Protein AF-A0AAD4VQ91-F1 (afdb_monomer)

Mean predicted aligned error: 22.22 Å

Secondary structure (DSSP, 8-state):
----S----HHHHHHTTEEEEGGGTEEEE--TTS--EEEE---------PPPHHHHHHHHHTT-----------------PPPPHHHHHHHHHTGGGS-SS--SSPPPP-S--B--PBPTTPPPPB-PPPP--HHHHHHHHHHHHHHHHTTSEEE---S-BEEEEEEE-TTS-EEEEE-THHHHHHBPPP-PPPPPHHHHHHHHTT-SEEEEEEBTTGGGGSBBPTTTGGGG-EEETTEEEEESB--TT-TTHHHHHHHHHHHHHTTTBTTTEEEETTEEEEEESSHHHHHHHHHHHHHHHHHTT--B-GGG-EEEESEEEETTEEEETTEEEEPTT----TTHHHHTHHHHHTTSTT------HHHHHHHHHHHHHHHS--------TTS--EEEEEE-SSEEEEEEEETTEEEEEEEEEPPTTGGGS-HHHHH-----SS--TTTHHHHHHHTTS--------TTT-HHHHHHHH---------SS-HHHHHHHHHHTT-HHHHHHHHHHHTT--SSEEEETTEEEETTTEEE--S-TTHHHHHHHHTTTSTTT----HHHHHHHHHHHEE-TTHHHHHHHHHHH-HHHHHH----PPP-S-PPPPPPPSSTTSEEEEEEE-SPPPBTTB-EEEEEEETTT--EEEEEE-SS--HHHHHHHHIIIIIHHH---SEEE-SS-GGGSHHHHHHHHHHTT--------------HHHHHHHHHHHHHHHHHS-TTS--HHHHHHHHHHHHHHSPPTTTSS-HHHHHH-

Solvent-accessible surface area (backbone atoms only — not comparable to full-atom values): 45344 Å² total; per-residue (Å²): 139,88,88,65,99,71,88,83,52,70,70,60,29,59,75,59,41,37,48,79,38,76,91,75,37,27,35,38,34,53,54,93,90,57,86,65,47,76,43,73,55,72,92,59,97,65,78,77,79,79,74,50,72,68,56,51,54,53,41,54,75,68,70,51,95,78,86,88,87,78,86,79,74,83,68,78,71,73,79,75,74,79,73,54,71,72,56,54,52,52,54,61,75,48,40,83,32,43,48,97,61,80,70,69,55,71,51,73,90,58,99,61,38,44,69,78,53,59,44,91,88,62,76,79,52,62,47,77,50,62,92,71,55,72,72,55,53,52,52,48,53,52,52,51,48,54,36,44,74,33,53,40,34,47,84,42,86,55,96,36,14,25,22,51,47,73,45,76,44,98,86,69,50,75,41,88,41,52,52,31,67,65,51,43,71,44,36,64,82,68,84,66,87,73,81,57,70,65,65,55,45,67,66,52,36,72,24,35,34,35,28,42,43,30,45,52,62,52,51,56,56,32,31,34,25,93,88,39,31,56,78,52,14,30,23,48,97,90,48,41,34,16,32,51,24,35,65,79,66,53,67,50,51,64,47,45,45,33,52,39,52,50,61,74,40,47,95,38,47,93,74,40,35,50,78,57,69,67,44,38,36,37,46,21,73,45,71,70,60,37,53,54,50,49,52,54,52,51,49,52,28,49,77,68,68,45,44,33,29,63,96,69,36,46,72,74,28,54,58,45,82,53,101,61,25,31,37,37,73,39,38,79,40,65,31,98,88,54,63,73,48,88,61,47,66,67,44,43,40,52,55,57,57,50,72,40,88,96,50,77,86,69,90,43,47,61,32,52,49,24,52,51,49,51,53,48,35,56,73,49,91,73,92,71,47,81,83,58,89,94,52,79,79,44,76,48,71,40,55,44,76,56,30,40,38,36,35,36,26,46,98,95,41,55,47,46,80,48,70,48,73,49,50,86,71,60,40,72,50,51,68,61,80,63,61,65,89,90,91,68,101,70,76,53,88,74,53,60,73,49,44,71,67,52,68,77,53,94,83,80,92,75,93,74,59,70,90,76,40,53,73,46,52,55,72,58,64,78,81,88,88,83,91,75,94,68,75,96,54,70,64,65,53,51,46,39,55,17,37,78,68,18,69,68,43,41,54,50,50,49,33,39,74,70,64,74,42,89,55,42,47,76,55,98,73,39,50,30,32,72,84,76,12,39,51,60,32,84,32,95,58,50,62,57,53,50,49,41,52,49,23,72,30,71,57,36,50,62,58,45,50,70,53,33,49,53,66,44,58,62,51,40,42,52,89,64,49,66,59,52,41,42,54,52,46,72,66,31,65,69,59,66,75,69,63,73,84,81,72,82,80,87,74,88,77,78,80,73,84,78,59,94,46,75,56,40,32,31,36,44,51,71,54,64,88,46,64,66,14,94,79,21,13,23,33,42,40,38,30,24,67,53,39,60,33,56,46,62,39,79,28,38,65,79,61,49,30,59,57,48,22,51,52,44,39,70,73,40,34,71,80,69,46,83,52,81,42,80,38,59,80,81,50,77,49,75,38,72,63,20,57,45,38,37,32,48,76,71,74,45,90,76,84,88,82,90,88,87,81,96,79,76,52,80,62,56,55,56,49,50,57,52,51,54,52,47,45,67,78,70,40,50,97,84,44,47,50,52,58,77,43,33,67,42,47,32,52,23,57,22,65,41,70,36,86,92,73,76,43,25,16,42,51,64,65,74,76

InterPro domains:
  IPR000477 Reverse transcriptase domain [PF00078] (168-327)
  IPR000477 Reverse transcriptase domain [PS50878] (148-327)
  IPR001584 Integrase, catalytic core [PS50994] (610-767)
  IPR012337 Ribonuclease H-like superfamily [SSF53098] (607-763)
  IPR036397 Ribonuclease H superfamily [G3DSA:3.30.420.10] (607-767)
  IPR041577 Reverse transcriptase/retrotransposon-derived protein, RNase H-like domain [PF17919] (363-440)
  IPR041588 Integrase zinc-binding domain [PF17921] (541-596)
  IPR043128 Reverse transcriptase/Diguanylate cyclase domain [G3DSA:3.30.70.270] (192-327)
  IPR043128 Reverse transcriptase/Diguanylate cyclase domain [G3DSA:3.30.70.270] (337-403)
  IPR043502 DNA/RNA polymerase superfamily [SSF56672] (90-464)

pLDDT: mean 71.03, std 18.56, range [27.31, 96.62]

Sequence (767 aa):
MDDYDVVLGMEFMDKVKAFPIPFYKTMCIAQGGTMSCMVPVVRQQSKTKLLSAMQFSKSWKKGEPTFLATMKMDVVEKEVQPIPKAVEAILKEFADVMPKELPKTLPPRREVDHAIELEPGAKTPAKAPYRMVPPELEELRKQLKQLLDAGYIQPSKAPYGAPVLFQKKREGTLRLCIDYRALNKVTIKNKYPIPLIADLFDQLGGAKYFTKLDLRSGYYQVRIAPGDESKTACVTRYGSYEFLVMPFGLTNAPATFCILMNKVFHPFLDKFVVVYIDDIMVYSNSLEEHLEHLQKVFQVLRENQLYVKREKCSFVQEEVEFLGHKIRGGQVLMEEGKVFIKGYSAIAAPLTDLLKKNKTWEWTPRCQHAFNELKRAIMEEPVLRLPDLSKPFEVHTDASDFAIAGVLMQDGHPLAFESRKLNDTERRYTVQEKEMTASQQKLSPKQARWQDFLAEFDYKLEYKQGKTNVVVDALSRKAVLAAVTQPQSSFMQRIREGLLHDPQAKSLLELVKDGKTRRFWLDNGILYATGKRIYVPRWDNLRRELLKECHDSKWAGHPGTHRTLALMSEAYYWPQMREDVDSFVRTCLVCQQDKTLQKQPGGLLEPLLVPTRPWESLSMDFIVSLPKSEGCGSILVVVNRFTKYATFIPAPAYCNAEEAARLFLKHVVKYWGIPKSIISDRDTRFTGKLWTELFRLLGSQLNFSTSFHPQTDGQTERVNALLELYLRHYVSANQRDWAKLLDVAQFSYNLQQSESIGSSPFELATG

Radius of gyration: 36.61 Å; Cα contacts (8 Å, |Δi|>4): 1035; chains: 1; bounding box: 82×95×73 Å

Structure (mmCIF, N/CA/C/O backbone):
data_AF-A0AAD4VQ91-F1
#
_entry.id   AF-A0AAD4VQ91-F1
#
loop_
_atom_site.group_PDB
_atom_site.id
_atom_site.type_symbol
_atom_site.label_atom_id
_atom_site.label_alt_id
_atom_site.label_comp_id
_atom_site.label_asym_id
_atom_site.label_entity_id
_atom_site.label_seq_id
_atom_site.pdbx_PDB_ins_code
_atom_site.Cartn_x
_atom_site.Cartn_y
_atom_site.Cartn_z
_atom_site.occupancy
_atom_site.B_iso_or_equiv
_atom_site.auth_seq_id
_atom_site.auth_comp_id
_atom_site.auth_asym_id
_atom_site.auth_atom_id
_atom_site.pdbx_PDB_model_num
ATOM 1 N N . MET A 1 1 ? 8.503 -9.001 -0.208 1.00 32.06 1 MET A N 1
ATOM 2 C CA . MET A 1 1 ? 9.574 -8.779 0.787 1.00 32.06 1 MET A CA 1
ATOM 3 C C . MET A 1 1 ? 10.012 -10.162 1.261 1.00 32.06 1 MET A C 1
ATOM 5 O O . MET A 1 1 ? 9.922 -10.456 2.442 1.00 32.06 1 MET A O 1
ATOM 9 N N . ASP A 1 2 ? 10.416 -11.039 0.336 1.00 32.09 2 ASP A N 1
ATOM 10 C CA . ASP A 1 2 ? 10.299 -12.495 0.557 1.00 32.09 2 ASP A CA 1
ATOM 11 C C . ASP A 1 2 ? 11.663 -13.213 0.560 1.00 32.09 2 ASP A C 1
ATOM 13 O O . ASP A 1 2 ? 11.711 -14.433 0.471 1.00 32.09 2 ASP A O 1
ATOM 17 N N . ASP A 1 3 ? 12.767 -12.468 0.683 1.00 39.53 3 ASP A N 1
ATOM 18 C CA . ASP A 1 3 ? 14.137 -12.992 0.527 1.00 39.53 3 ASP A CA 1
ATOM 19 C C . ASP A 1 3 ? 14.948 -13.026 1.838 1.00 39.53 3 ASP A C 1
ATOM 21 O O . ASP A 1 3 ? 16.177 -13.107 1.806 1.00 39.53 3 ASP A O 1
ATOM 25 N N . TYR A 1 4 ? 14.301 -12.938 3.002 1.00 45.25 4 TYR A N 1
ATOM 26 C CA . TYR A 1 4 ? 15.003 -12.906 4.289 1.00 45.25 4 TYR A CA 1
ATOM 27 C C . TYR A 1 4 ? 14.471 -13.987 5.230 1.00 45.25 4 TYR A C 1
ATOM 29 O O . TYR A 1 4 ? 13.297 -13.965 5.591 1.00 45.25 4 TYR A O 1
ATOM 37 N N . ASP A 1 5 ? 15.347 -14.907 5.648 1.00 43.59 5 ASP A N 1
ATOM 38 C CA . ASP A 1 5 ? 15.019 -15.954 6.626 1.00 43.59 5 ASP A CA 1
ATOM 39 C C . ASP A 1 5 ? 14.817 -15.374 8.041 1.00 43.59 5 ASP A C 1
ATOM 41 O O . ASP A 1 5 ? 13.993 -15.868 8.806 1.00 43.59 5 ASP A O 1
ATOM 45 N N . VAL A 1 6 ? 15.543 -14.299 8.383 1.00 46.12 6 VAL A N 1
ATOM 46 C CA . VAL A 1 6 ? 15.431 -13.537 9.640 1.00 46.12 6 VAL A CA 1
ATOM 47 C C . VAL A 1 6 ? 15.795 -12.072 9.372 1.00 46.12 6 VAL A C 1
ATOM 49 O O . VAL A 1 6 ? 16.750 -11.791 8.645 1.00 46.12 6 VAL A O 1
ATOM 52 N N . VAL A 1 7 ? 15.068 -11.131 9.982 1.00 52.91 7 VAL A N 1
ATOM 53 C CA . VAL A 1 7 ? 15.417 -9.700 9.995 1.00 52.91 7 VAL A CA 1
ATOM 54 C C . VAL A 1 7 ? 15.964 -9.352 11.376 1.00 52.91 7 VAL A C 1
ATOM 56 O O . VAL A 1 7 ? 15.241 -9.420 12.366 1.00 52.91 7 VAL A O 1
ATOM 59 N N . LEU A 1 8 ? 17.247 -8.999 11.449 1.00 52.88 8 LEU A N 1
ATOM 60 C CA . LEU A 1 8 ? 17.884 -8.558 12.690 1.00 52.88 8 LEU A CA 1
ATOM 61 C C . LEU A 1 8 ? 17.710 -7.041 12.829 1.00 52.88 8 LEU A C 1
ATOM 63 O O . LEU A 1 8 ? 18.128 -6.288 11.950 1.00 52.88 8 LEU A O 1
ATOM 67 N N . GLY A 1 9 ? 17.065 -6.606 13.911 1.00 52.47 9 GLY A N 1
ATOM 68 C CA . GLY A 1 9 ? 16.872 -5.189 14.223 1.00 52.47 9 GLY A CA 1
ATOM 69 C C . GLY A 1 9 ? 18.158 -4.499 14.689 1.00 52.47 9 GLY A C 1
ATOM 70 O O . GLY A 1 9 ? 19.117 -5.156 15.100 1.00 52.47 9 GLY A O 1
ATOM 71 N N . MET A 1 10 ? 18.159 -3.164 14.657 1.00 55.38 10 MET A N 1
ATOM 72 C CA . MET A 1 10 ? 19.306 -2.338 15.069 1.00 55.38 10 MET A CA 1
ATOM 73 C C . MET A 1 10 ? 19.719 -2.589 16.526 1.00 55.38 10 MET A C 1
ATOM 75 O O . MET A 1 10 ? 20.907 -2.672 16.811 1.00 55.38 10 MET A O 1
ATOM 79 N N . GLU A 1 11 ? 18.764 -2.838 17.426 1.00 61.19 11 GLU A N 1
ATOM 80 C CA . GLU A 1 11 ? 19.049 -3.150 18.836 1.00 61.19 11 GLU A CA 1
ATOM 81 C C . GLU A 1 11 ? 19.881 -4.427 19.016 1.00 61.19 11 GLU A C 1
ATOM 83 O O . GLU A 1 11 ? 20.768 -4.493 19.869 1.00 61.19 11 GLU A O 1
ATOM 88 N N . PHE A 1 12 ? 19.631 -5.452 18.192 1.00 62.31 12 PHE A N 1
ATOM 89 C CA . PHE A 1 12 ? 20.435 -6.671 18.212 1.00 62.31 12 PHE A CA 1
ATOM 90 C C . PHE A 1 12 ? 21.860 -6.382 17.737 1.00 62.31 12 PHE A C 1
ATOM 92 O O . PHE A 1 12 ? 22.814 -6.846 18.360 1.00 62.31 12 PHE A O 1
ATOM 99 N N . MET A 1 13 ? 22.001 -5.598 16.662 1.00 62.12 13 MET A N 1
ATOM 100 C CA . MET A 1 13 ? 23.295 -5.194 16.106 1.00 62.12 13 MET A CA 1
ATOM 101 C C . MET A 1 13 ? 24.118 -4.389 17.118 1.00 62.12 13 MET A C 1
ATOM 103 O O . MET A 1 13 ? 25.291 -4.701 17.324 1.00 62.12 13 MET A O 1
ATOM 107 N N . ASP A 1 14 ? 23.491 -3.457 17.834 1.00 62.69 14 ASP A N 1
ATOM 108 C CA . ASP A 1 14 ? 24.136 -2.675 18.892 1.00 62.69 14 ASP A CA 1
ATOM 109 C C . ASP A 1 14 ? 24.580 -3.559 20.065 1.00 62.69 14 ASP A C 1
ATOM 111 O O . ASP A 1 14 ? 25.714 -3.447 20.541 1.00 62.69 14 ASP A O 1
ATOM 115 N N . LYS A 1 15 ? 23.737 -4.515 20.483 1.00 66.12 15 LYS A N 1
ATOM 116 C CA . LYS A 1 15 ? 24.051 -5.457 21.570 1.00 66.12 15 LYS A CA 1
ATOM 117 C C . LYS A 1 15 ? 25.281 -6.317 21.274 1.00 66.12 15 LYS A C 1
ATOM 119 O O . LYS A 1 15 ? 26.062 -6.596 22.184 1.00 66.12 15 LYS A O 1
ATOM 124 N N . VAL A 1 16 ? 25.471 -6.732 20.020 1.00 62.47 16 VAL A N 1
ATOM 125 C CA . VAL A 1 16 ? 26.643 -7.524 19.599 1.00 62.47 16 VAL A CA 1
ATOM 126 C C . VAL A 1 16 ? 27.774 -6.672 19.012 1.00 62.47 16 VAL A C 1
ATOM 128 O O . VAL A 1 16 ? 28.765 -7.227 18.539 1.00 62.47 16 VAL A O 1
ATOM 131 N N . LYS A 1 17 ? 27.645 -5.336 19.044 1.00 68.50 17 LYS A N 1
ATOM 132 C CA . LYS A 1 17 ? 28.581 -4.378 18.433 1.00 68.50 17 LYS A CA 1
ATOM 133 C C . LYS A 1 17 ? 28.894 -4.712 16.970 1.00 68.50 17 LYS A C 1
ATOM 135 O O . LYS A 1 17 ? 30.042 -4.627 16.527 1.00 68.50 17 LYS A O 1
ATOM 140 N N . ALA A 1 18 ? 27.872 -5.130 16.230 1.00 68.06 18 ALA A N 1
ATOM 141 C CA . ALA A 1 18 ? 27.961 -5.397 14.807 1.00 68.06 18 ALA A CA 1
ATOM 142 C C . ALA A 1 18 ? 27.434 -4.209 14.010 1.00 68.06 18 ALA A C 1
ATOM 144 O O . ALA A 1 18 ? 26.394 -3.654 14.339 1.00 68.06 18 ALA A O 1
ATOM 145 N N . PHE A 1 19 ? 28.114 -3.845 12.929 1.00 61.06 19 PHE A N 1
ATOM 146 C CA . PHE A 1 19 ? 27.621 -2.832 12.006 1.00 61.06 19 PHE A CA 1
ATOM 147 C C . PHE A 1 19 ? 27.826 -3.276 10.555 1.00 61.06 19 PHE A C 1
ATOM 149 O O . PHE A 1 19 ? 28.883 -3.817 10.195 1.00 61.06 19 PHE A O 1
ATOM 156 N N . PRO A 1 20 ? 26.812 -3.088 9.693 1.00 57.34 20 PRO A N 1
ATOM 157 C CA . PRO A 1 20 ? 26.948 -3.383 8.281 1.00 57.34 20 PRO A CA 1
ATOM 158 C C . PRO A 1 20 ? 27.905 -2.376 7.642 1.00 57.34 20 PRO A C 1
ATOM 160 O O . PRO A 1 20 ? 27.867 -1.183 7.932 1.00 57.34 20 PRO A O 1
ATOM 163 N N . ILE A 1 21 ? 28.737 -2.857 6.723 1.00 59.38 21 ILE A N 1
ATOM 164 C CA . ILE A 1 21 ? 29.587 -2.044 5.854 1.00 59.38 21 ILE A CA 1
ATOM 165 C C . ILE A 1 21 ? 29.063 -2.261 4.425 1.00 59.38 21 ILE A C 1
ATOM 167 O O . ILE A 1 21 ? 29.545 -3.146 3.706 1.00 59.38 21 ILE A O 1
ATOM 171 N N . PRO A 1 22 ? 28.029 -1.503 4.002 1.00 44.38 22 PRO A N 1
ATOM 172 C CA . PRO A 1 22 ? 27.244 -1.817 2.806 1.00 44.38 22 PRO A CA 1
ATOM 173 C C . PRO A 1 22 ? 28.076 -1.792 1.523 1.00 44.38 22 PRO A C 1
ATOM 175 O O . PRO A 1 22 ? 27.837 -2.579 0.610 1.00 44.38 22 PRO A O 1
ATOM 178 N N . PHE A 1 23 ? 29.086 -0.921 1.483 1.00 42.53 23 PHE A N 1
ATOM 179 C CA . PHE A 1 23 ? 29.970 -0.729 0.337 1.00 42.53 23 PHE A CA 1
ATOM 180 C C . PHE A 1 23 ? 30.851 -1.954 0.043 1.00 42.53 23 PHE A C 1
ATOM 182 O O . PHE A 1 23 ? 31.070 -2.291 -1.115 1.00 42.53 23 PHE A O 1
ATOM 189 N N . TYR A 1 24 ? 31.291 -2.668 1.083 1.00 39.31 24 TYR A N 1
ATOM 190 C CA . TYR A 1 24 ? 32.139 -3.860 0.955 1.00 39.31 24 TYR A CA 1
ATOM 191 C C . TYR A 1 24 ? 31.348 -5.171 0.963 1.00 39.31 24 TYR A C 1
ATOM 193 O O . TYR A 1 24 ? 31.942 -6.241 0.857 1.00 39.31 24 TYR A O 1
ATOM 201 N N . LYS A 1 25 ? 30.011 -5.104 1.077 1.00 52.00 25 LYS A N 1
ATOM 202 C CA . LYS A 1 25 ? 29.154 -6.269 1.340 1.00 52.00 25 LYS A CA 1
ATOM 203 C C . LYS A 1 25 ? 29.729 -7.103 2.487 1.00 52.00 25 LYS A C 1
ATOM 205 O O . LYS A 1 25 ? 29.903 -8.304 2.344 1.00 52.00 25 LYS A O 1
ATOM 210 N N . THR A 1 26 ? 30.062 -6.477 3.608 1.00 52.69 26 THR A N 1
ATOM 211 C CA . THR A 1 26 ? 30.600 -7.149 4.801 1.00 52.69 26 THR A CA 1
ATOM 212 C C . THR A 1 26 ? 29.898 -6.620 6.044 1.00 52.69 26 THR A C 1
ATOM 214 O O . THR A 1 26 ? 29.490 -5.463 6.078 1.00 52.69 26 THR A O 1
ATOM 217 N N . MET A 1 27 ? 29.761 -7.446 7.071 1.00 62.75 27 MET A N 1
ATOM 218 C CA . MET A 1 27 ? 29.325 -7.058 8.406 1.00 62.75 27 MET A CA 1
ATOM 219 C C . MET A 1 27 ? 30.535 -7.145 9.332 1.00 62.75 27 MET A C 1
ATOM 221 O O . MET A 1 27 ? 31.203 -8.176 9.375 1.00 62.75 27 MET A O 1
ATOM 225 N N . CYS A 1 28 ? 30.839 -6.058 10.033 1.00 57.12 28 CYS A N 1
ATOM 226 C CA . CYS A 1 28 ? 31.921 -6.021 11.009 1.00 57.12 28 CYS A CA 1
ATOM 227 C C . CYS A 1 28 ? 31.338 -6.279 12.392 1.00 57.12 28 CYS A C 1
ATOM 229 O O . CYS A 1 28 ? 30.372 -5.616 12.758 1.00 57.12 28 CYS A O 1
ATOM 231 N N . ILE A 1 29 ? 31.909 -7.218 13.145 1.00 74.06 29 ILE A N 1
ATOM 232 C CA . ILE A 1 29 ? 31.550 -7.487 14.540 1.00 74.06 29 ILE A CA 1
ATOM 233 C C . ILE A 1 29 ? 32.739 -7.077 15.410 1.00 74.06 29 ILE A C 1
ATOM 235 O O . ILE A 1 29 ? 33.813 -7.686 15.346 1.00 74.06 29 ILE A O 1
ATOM 239 N N . ALA A 1 30 ? 32.561 -6.022 16.202 1.00 56.66 30 ALA A N 1
ATOM 240 C CA . ALA A 1 30 ? 33.604 -5.457 17.044 1.00 56.66 30 ALA A CA 1
ATOM 241 C C . ALA A 1 30 ? 33.563 -6.077 18.449 1.00 56.66 30 ALA A C 1
ATOM 243 O O . ALA A 1 30 ? 32.814 -5.638 19.322 1.00 56.66 30 ALA A O 1
ATOM 244 N N . GLN A 1 31 ? 34.393 -7.091 18.694 1.00 58.09 31 GLN A N 1
ATOM 245 C CA . GLN A 1 31 ? 34.570 -7.646 20.036 1.00 58.09 31 GLN A CA 1
ATOM 246 C C . GLN A 1 31 ? 35.597 -6.807 20.811 1.00 58.09 31 GLN A C 1
ATOM 248 O O . GLN A 1 31 ? 36.668 -6.483 20.304 1.00 58.09 31 GLN A O 1
ATOM 253 N N . GLY A 1 32 ? 35.258 -6.397 22.035 1.00 48.72 32 GLY A N 1
ATOM 254 C CA . GLY A 1 32 ? 36.119 -5.525 22.836 1.00 48.72 32 GLY A CA 1
ATOM 255 C C . GLY A 1 32 ? 37.466 -6.180 23.150 1.00 48.72 32 GLY A C 1
ATOM 256 O O . GLY A 1 32 ? 37.518 -7.097 23.961 1.00 48.72 32 GLY A O 1
ATOM 257 N N . GLY A 1 33 ? 38.541 -5.683 22.531 1.00 51.38 33 GLY A N 1
ATOM 258 C CA . GLY A 1 33 ? 39.930 -5.960 22.919 1.00 51.38 33 GLY A CA 1
ATOM 259 C C . GLY A 1 33 ? 40.740 -6.923 22.036 1.00 51.38 33 GLY A C 1
ATOM 260 O O . GLY A 1 33 ? 41.935 -7.048 22.271 1.00 51.38 33 GLY A O 1
ATOM 261 N N . THR A 1 34 ? 40.165 -7.567 21.012 1.00 51.47 34 THR A N 1
ATOM 262 C CA . THR A 1 34 ? 40.910 -8.382 20.016 1.00 51.47 34 THR A CA 1
ATOM 263 C C . THR A 1 34 ? 40.322 -8.233 18.602 1.00 51.47 34 THR A C 1
ATOM 265 O O . THR A 1 34 ? 39.282 -7.597 18.444 1.00 51.47 34 THR A O 1
ATOM 268 N N . MET A 1 35 ? 41.033 -8.735 17.573 1.00 40.56 35 MET A N 1
ATOM 269 C CA . MET A 1 35 ? 40.756 -8.524 16.136 1.00 40.56 35 MET A CA 1
ATOM 270 C C . MET A 1 35 ? 39.262 -8.570 15.783 1.00 40.56 35 MET A C 1
ATOM 272 O O . MET A 1 35 ? 38.570 -9.552 16.048 1.00 40.56 35 MET A O 1
ATOM 276 N N . SER A 1 36 ? 38.795 -7.514 15.118 1.00 54.09 36 SER A N 1
ATOM 277 C CA . SER A 1 36 ? 37.447 -7.407 14.570 1.00 54.09 36 SER A CA 1
ATOM 278 C C . SER A 1 36 ? 37.182 -8.503 13.534 1.00 54.09 36 SER A C 1
ATOM 280 O O . SER A 1 36 ? 37.972 -8.726 12.614 1.00 54.09 36 SER A O 1
ATOM 282 N N . CYS A 1 37 ? 36.046 -9.188 13.676 1.00 55.44 37 CYS A N 1
ATOM 283 C CA . CYS A 1 37 ? 35.621 -10.221 12.738 1.00 55.44 37 CYS A CA 1
ATOM 284 C C . CYS A 1 37 ? 34.854 -9.571 11.583 1.00 55.44 37 CYS A C 1
ATOM 286 O O . CYS A 1 37 ? 33.825 -8.924 11.790 1.00 55.44 37 CYS A O 1
ATOM 288 N N . MET A 1 38 ? 35.364 -9.742 10.364 1.00 52.16 38 MET A N 1
ATOM 289 C CA . MET A 1 38 ? 34.739 -9.254 9.137 1.00 52.16 38 MET A CA 1
ATOM 290 C C . MET A 1 38 ? 34.036 -10.414 8.439 1.00 52.16 38 MET A C 1
ATOM 292 O O . MET A 1 38 ? 34.682 -11.316 7.909 1.00 52.16 38 MET A O 1
ATOM 296 N N . VAL A 1 39 ? 32.706 -10.386 8.426 1.00 55.47 39 VAL A N 1
ATOM 297 C CA . VAL A 1 39 ? 31.881 -11.424 7.806 1.00 55.47 39 VAL A CA 1
ATOM 298 C C . VAL A 1 39 ? 31.416 -10.938 6.432 1.00 55.47 39 VAL A C 1
ATOM 300 O O . VAL A 1 39 ? 30.666 -9.964 6.363 1.00 55.47 39 VAL A O 1
ATOM 303 N N . PRO A 1 40 ? 31.821 -11.566 5.317 1.00 50.41 40 PRO A N 1
ATOM 304 C CA . PRO A 1 40 ? 31.294 -11.220 4.003 1.00 50.41 40 PRO A CA 1
ATOM 305 C C . PRO A 1 40 ? 29.791 -11.518 3.917 1.00 50.41 40 PRO A C 1
ATOM 307 O O . PRO A 1 40 ? 29.329 -12.634 4.137 1.00 50.41 40 PRO A O 1
ATOM 310 N N . VAL A 1 41 ? 29.021 -10.496 3.562 1.00 56.00 41 VAL A N 1
ATOM 311 C CA . VAL A 1 41 ? 27.601 -10.546 3.213 1.00 56.00 41 VAL A CA 1
ATOM 312 C C . VAL A 1 41 ? 27.498 -11.076 1.786 1.00 56.00 41 VAL A C 1
ATOM 314 O O . VAL A 1 41 ? 27.486 -10.342 0.794 1.00 56.00 41 VAL A O 1
ATOM 317 N N . VAL A 1 42 ? 27.455 -12.398 1.672 1.00 52.12 42 VAL A N 1
ATOM 318 C CA . VAL A 1 42 ? 27.312 -13.074 0.385 1.00 52.12 42 VAL A CA 1
ATOM 319 C C . VAL A 1 42 ? 25.865 -12.929 -0.096 1.00 52.12 42 VAL A C 1
ATOM 321 O O . VAL A 1 42 ? 24.965 -13.597 0.398 1.00 52.12 42 VAL A O 1
ATOM 324 N N . ARG A 1 43 ? 25.623 -12.097 -1.118 1.00 44.69 43 ARG A N 1
ATOM 325 C CA . ARG A 1 43 ? 24.417 -12.225 -1.958 1.00 44.69 43 ARG A CA 1
ATOM 326 C C . ARG A 1 43 ? 24.632 -13.368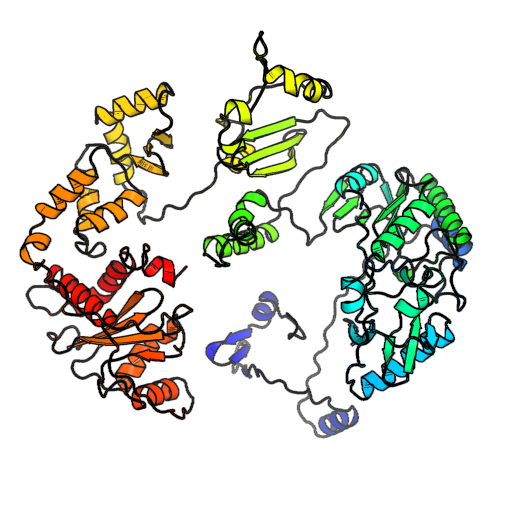 -2.951 1.00 44.69 43 ARG A C 1
ATOM 328 O O . ARG A 1 43 ? 24.889 -13.130 -4.126 1.00 44.69 43 ARG A O 1
ATOM 335 N N . GLN A 1 44 ? 24.580 -14.606 -2.477 1.00 40.91 44 GLN A N 1
ATOM 336 C CA . GLN A 1 44 ? 24.412 -15.768 -3.346 1.00 40.91 44 GLN A CA 1
ATOM 337 C C . GLN A 1 44 ? 23.000 -16.300 -3.150 1.00 40.91 44 GLN A C 1
ATOM 339 O O . GLN A 1 44 ? 22.553 -16.472 -2.020 1.00 40.91 44 GLN A O 1
ATOM 344 N N . GLN A 1 45 ? 22.358 -16.699 -4.249 1.00 42.06 45 GLN A N 1
ATOM 345 C CA . GLN A 1 45 ? 21.435 -17.833 -4.221 1.00 42.06 45 GLN A CA 1
ATOM 346 C C . GLN A 1 45 ? 22.249 -19.100 -3.912 1.00 42.06 45 GLN A C 1
ATOM 348 O O . GLN A 1 45 ? 22.481 -19.954 -4.765 1.00 42.06 45 GLN A O 1
ATOM 353 N N . SER A 1 46 ? 22.779 -19.192 -2.699 1.00 37.38 46 SER A N 1
ATOM 354 C CA . SER A 1 46 ? 23.410 -20.403 -2.214 1.00 37.38 46 SER A CA 1
ATOM 355 C C . SER A 1 46 ? 22.266 -21.319 -1.808 1.00 37.38 46 SER A C 1
ATOM 357 O O . SER A 1 46 ? 21.578 -21.052 -0.826 1.00 37.38 46 SER A O 1
ATOM 359 N N . LYS A 1 47 ? 22.057 -22.411 -2.552 1.00 42.94 47 LYS A N 1
ATOM 360 C CA . LYS A 1 47 ? 21.394 -23.588 -1.985 1.00 42.94 47 LYS A CA 1
ATOM 361 C C . LYS A 1 47 ? 22.191 -23.955 -0.738 1.00 42.94 47 LYS A C 1
ATOM 363 O O . LYS A 1 47 ? 23.302 -24.469 -0.862 1.00 42.94 47 LYS A O 1
ATOM 368 N N . THR A 1 48 ? 21.654 -23.650 0.436 1.00 43.66 48 THR A N 1
ATOM 369 C CA . THR A 1 48 ? 22.198 -24.077 1.722 1.00 43.66 48 THR A CA 1
ATOM 370 C C . THR A 1 48 ? 22.498 -25.570 1.625 1.00 43.66 48 THR A C 1
ATOM 372 O O . THR A 1 48 ? 21.600 -26.389 1.420 1.00 43.66 48 THR A O 1
ATOM 375 N N . LYS A 1 49 ? 23.780 -25.945 1.692 1.00 47.03 49 LYS A N 1
ATOM 376 C CA . LYS A 1 49 ? 24.160 -27.352 1.810 1.00 47.03 49 LYS A CA 1
ATOM 377 C C . LYS A 1 49 ? 23.802 -27.782 3.226 1.00 47.03 49 LYS A C 1
ATOM 379 O O . LYS A 1 49 ? 24.543 -27.507 4.162 1.00 47.03 49 LYS A O 1
ATOM 384 N N . LEU A 1 50 ? 22.647 -28.425 3.370 1.00 50.75 50 LEU A N 1
ATOM 385 C CA . LEU A 1 50 ? 22.289 -29.148 4.584 1.00 50.75 50 LEU A CA 1
ATOM 386 C C . LEU A 1 50 ? 23.384 -30.185 4.865 1.00 50.75 50 LEU A C 1
ATOM 388 O O . LEU A 1 50 ? 23.626 -31.078 4.051 1.00 50.75 50 LEU A O 1
ATOM 392 N N . LEU A 1 51 ? 24.063 -30.043 6.000 1.00 52.50 51 LEU A N 1
ATOM 393 C CA . LEU A 1 51 ? 24.941 -31.080 6.527 1.00 52.50 51 LEU A CA 1
ATOM 394 C C . LEU A 1 51 ? 24.059 -32.206 7.066 1.00 52.50 51 LEU A C 1
ATOM 396 O O . LEU A 1 51 ? 23.203 -31.981 7.919 1.00 52.50 51 LEU A O 1
ATOM 400 N N . SER A 1 52 ? 24.260 -33.426 6.576 1.00 61.38 52 SER A N 1
ATOM 401 C CA . SER A 1 52 ? 23.636 -34.597 7.196 1.00 61.38 52 SER A CA 1
ATOM 402 C C . SER A 1 52 ? 24.193 -34.807 8.609 1.00 61.38 52 SER A C 1
ATOM 404 O O . SER A 1 52 ? 25.356 -34.495 8.884 1.00 61.38 52 SER A O 1
ATOM 406 N N . ALA A 1 53 ? 23.399 -35.411 9.496 1.00 58.81 53 ALA A N 1
ATOM 407 C CA . ALA A 1 53 ? 23.831 -35.743 10.857 1.00 58.81 53 ALA A CA 1
ATOM 408 C C . ALA A 1 53 ? 25.134 -36.575 10.883 1.00 58.81 53 ALA A C 1
ATOM 410 O O . ALA A 1 53 ? 25.972 -36.404 11.768 1.00 58.81 53 ALA A O 1
ATOM 411 N N . MET A 1 54 ? 25.358 -37.422 9.869 1.00 63.03 54 MET A N 1
ATOM 412 C CA . MET A 1 54 ? 26.604 -38.182 9.713 1.00 63.03 54 MET A CA 1
ATOM 413 C C . MET A 1 54 ? 27.811 -37.295 9.391 1.00 63.03 54 MET A C 1
ATOM 415 O O . MET A 1 54 ? 28.894 -37.527 9.925 1.00 63.03 54 MET A O 1
ATOM 419 N N . GLN A 1 55 ? 27.647 -36.287 8.532 1.00 65.75 55 GLN A N 1
ATOM 420 C CA . GLN A 1 55 ? 28.725 -35.352 8.193 1.00 65.75 55 GLN A CA 1
ATOM 421 C C . GLN A 1 55 ? 29.090 -34.481 9.396 1.00 65.75 55 GLN A C 1
ATOM 423 O O . GLN A 1 55 ? 30.271 -34.345 9.699 1.00 65.75 55 GLN A O 1
ATOM 428 N N . PHE A 1 56 ? 28.088 -34.001 10.139 1.00 70.88 56 PHE A N 1
ATOM 429 C CA . PHE A 1 56 ? 28.295 -33.278 11.394 1.00 70.88 56 PHE A CA 1
ATOM 430 C C . PHE A 1 56 ? 29.046 -34.128 12.430 1.00 70.88 56 PHE A C 1
ATOM 432 O O . PHE A 1 56 ? 30.066 -33.701 12.965 1.00 70.88 56 PHE A O 1
ATOM 439 N N . SER A 1 57 ? 28.609 -35.373 12.653 1.00 71.38 57 SER A N 1
ATOM 440 C CA . SER A 1 57 ? 29.270 -36.294 13.588 1.00 71.38 57 SER A CA 1
ATOM 441 C C . SER A 1 57 ? 30.730 -36.574 13.204 1.00 71.38 57 SER A C 1
ATOM 443 O O . SER A 1 57 ? 31.599 -36.681 14.071 1.00 71.38 57 SER A O 1
ATOM 445 N N . LYS A 1 58 ? 31.027 -36.662 11.901 1.00 72.56 58 LYS A N 1
ATOM 446 C CA . LYS A 1 58 ? 32.380 -36.913 11.391 1.00 72.56 58 LYS A CA 1
ATOM 447 C C . LYS A 1 58 ? 33.301 -35.697 11.545 1.00 72.56 58 LYS A C 1
ATOM 449 O O . LYS A 1 58 ? 34.460 -35.889 11.900 1.00 72.56 58 LYS A O 1
ATOM 454 N N . SER A 1 59 ? 32.795 -34.485 11.315 1.00 65.50 59 SER A N 1
ATOM 455 C CA . SER A 1 59 ? 33.524 -33.226 11.541 1.00 65.50 59 SER A CA 1
ATOM 456 C C . SER A 1 59 ? 33.781 -32.969 13.027 1.00 65.50 59 SER A C 1
ATOM 458 O O . SER A 1 59 ? 34.905 -32.651 13.409 1.00 65.50 59 SER A O 1
ATOM 460 N N . TRP A 1 60 ? 32.791 -33.246 13.883 1.00 70.50 60 TRP A N 1
ATOM 461 C CA . TRP A 1 60 ? 32.943 -33.181 15.339 1.00 70.50 60 TRP A CA 1
ATOM 462 C C . TRP A 1 60 ? 34.046 -34.122 15.845 1.00 70.50 60 TRP A C 1
ATOM 464 O O . TRP A 1 60 ? 34.934 -33.713 16.587 1.00 70.50 60 TRP A O 1
ATOM 474 N N . LYS A 1 61 ? 34.055 -35.380 15.379 1.00 75.50 61 LYS A N 1
ATOM 475 C CA . LYS A 1 61 ? 35.093 -36.366 15.739 1.00 75.50 61 LYS A CA 1
ATOM 476 C C . LYS A 1 61 ? 36.498 -35.999 15.250 1.00 75.50 61 LYS A C 1
ATOM 478 O O . LYS A 1 61 ? 37.467 -36.534 15.777 1.00 75.50 61 LYS A O 1
ATOM 483 N N . LYS A 1 62 ? 36.619 -35.127 14.248 1.00 75.12 62 LYS A N 1
ATOM 484 C CA . LYS A 1 62 ? 37.900 -34.651 13.707 1.00 75.12 62 LYS A CA 1
ATOM 485 C C . LYS A 1 62 ? 38.440 -33.402 14.409 1.00 75.12 62 LYS A C 1
ATOM 487 O O . LYS A 1 62 ? 39.515 -32.942 14.040 1.00 75.12 62 LYS A O 1
ATOM 492 N N . GLY A 1 63 ? 37.727 -32.868 15.404 1.00 64.88 63 GLY A N 1
ATOM 493 C CA . GLY A 1 63 ? 38.146 -31.667 16.130 1.00 64.88 63 GLY A CA 1
ATOM 494 C C . GLY A 1 63 ? 37.977 -30.373 15.330 1.00 64.88 63 GLY A C 1
ATOM 495 O O . GLY A 1 63 ? 38.632 -29.380 15.633 1.00 64.88 63 GLY A O 1
ATOM 496 N N . GLU A 1 64 ? 37.124 -30.369 14.301 1.00 75.56 64 GLU A N 1
ATOM 497 C CA . GLU A 1 64 ? 36.827 -29.152 13.543 1.00 75.56 64 GLU A CA 1
ATOM 498 C C . GLU A 1 64 ? 35.995 -28.181 14.411 1.00 75.56 64 GLU A C 1
ATOM 500 O O . GLU A 1 64 ? 35.015 -28.607 15.040 1.00 75.56 64 GLU A O 1
ATOM 505 N N . PRO A 1 65 ? 36.346 -26.880 14.467 1.00 55.06 65 PRO A N 1
ATOM 506 C CA . PRO A 1 65 ? 35.622 -25.902 15.274 1.00 55.06 65 PRO A CA 1
ATOM 507 C C . PRO A 1 65 ? 34.166 -25.799 14.807 1.00 55.06 65 PRO A C 1
ATOM 509 O O . PRO A 1 65 ? 33.877 -25.394 13.682 1.00 55.06 65 PRO A O 1
ATOM 512 N N . THR A 1 66 ? 33.249 -26.197 15.689 1.00 57.22 66 THR A N 1
ATOM 513 C CA . THR A 1 66 ? 31.822 -26.352 15.393 1.00 57.22 66 THR A CA 1
ATOM 514 C C . THR A 1 66 ? 31.004 -25.464 16.325 1.00 57.22 66 THR A C 1
ATOM 516 O O . THR A 1 66 ? 31.127 -25.566 17.544 1.00 57.22 66 THR A O 1
ATOM 519 N N . PHE A 1 67 ? 30.146 -24.614 15.760 1.00 49.31 67 PHE A N 1
ATOM 520 C CA . PHE A 1 67 ? 29.296 -23.688 16.511 1.00 49.31 67 PHE A CA 1
ATOM 521 C C . PHE A 1 67 ? 27.822 -24.074 16.350 1.00 49.31 67 PHE A C 1
ATOM 523 O O . PHE A 1 67 ? 27.349 -24.266 15.229 1.00 49.31 67 PHE A O 1
ATOM 530 N N . LEU A 1 68 ? 27.092 -24.173 17.463 1.00 46.38 68 LEU A N 1
ATOM 531 C CA . LEU A 1 68 ? 25.644 -24.381 17.482 1.00 46.38 68 LEU A CA 1
ATOM 532 C C . LEU A 1 68 ? 24.961 -23.060 17.851 1.00 46.38 68 LEU A C 1
ATOM 534 O O . LEU A 1 68 ? 25.104 -22.583 18.973 1.00 46.38 68 LEU A O 1
ATOM 538 N N . ALA A 1 69 ? 24.213 -22.480 16.915 1.00 42.41 69 ALA A N 1
ATOM 539 C CA . ALA A 1 69 ? 23.346 -21.339 17.181 1.00 42.41 69 ALA A CA 1
ATOM 540 C C . ALA A 1 69 ? 21.904 -21.837 17.311 1.00 42.41 69 ALA A C 1
ATOM 542 O O . ALA A 1 69 ? 21.347 -22.388 16.362 1.00 42.41 69 ALA A O 1
ATOM 543 N N . THR A 1 70 ? 21.299 -21.661 18.483 1.00 35.91 70 THR A N 1
ATOM 544 C CA . THR A 1 70 ? 19.895 -22.012 18.723 1.00 35.91 70 THR A CA 1
ATOM 545 C C . THR A 1 70 ? 19.088 -20.733 18.887 1.00 35.91 70 THR A C 1
ATOM 547 O O . THR A 1 70 ? 19.415 -19.908 19.740 1.00 35.91 70 THR A O 1
ATOM 550 N N . MET A 1 71 ? 18.031 -20.566 18.096 1.00 36.12 71 MET A N 1
ATOM 551 C CA . MET A 1 71 ? 17.063 -19.491 18.294 1.00 36.12 71 MET A CA 1
ATOM 552 C C . MET A 1 71 ? 16.095 -19.929 19.388 1.00 36.12 71 MET A C 1
ATOM 554 O O . MET A 1 71 ? 15.274 -20.819 19.174 1.00 36.12 71 MET A O 1
ATOM 558 N N . LYS A 1 72 ? 16.195 -19.313 20.564 1.00 37.16 72 LYS A N 1
ATOM 559 C CA . LYS A 1 72 ? 15.140 -19.414 21.565 1.00 37.16 72 LYS A CA 1
ATOM 560 C C . LYS A 1 72 ? 14.059 -18.422 21.148 1.00 37.16 72 LYS A C 1
ATOM 562 O O . LYS A 1 72 ? 14.240 -17.217 21.277 1.00 37.16 72 LYS A O 1
ATOM 567 N N . MET A 1 73 ? 12.997 -18.924 20.526 1.00 36.88 73 MET A N 1
ATOM 568 C CA . MET A 1 73 ? 11.797 -18.122 20.343 1.00 36.88 73 MET A CA 1
ATOM 569 C C . MET A 1 73 ? 11.156 -18.020 21.718 1.00 36.88 73 MET A C 1
ATOM 571 O O . MET A 1 73 ? 10.629 -19.015 22.213 1.00 36.88 73 MET A O 1
ATOM 575 N N . ASP A 1 74 ? 11.219 -16.843 22.333 1.00 37.91 74 ASP A N 1
ATOM 576 C CA . ASP A 1 74 ? 10.280 -16.504 23.393 1.00 37.91 74 ASP A CA 1
ATOM 577 C C . ASP A 1 74 ? 8.919 -16.352 22.707 1.00 37.91 74 ASP A C 1
ATOM 579 O O . ASP A 1 74 ? 8.481 -15.268 22.322 1.00 37.91 74 ASP A O 1
ATOM 583 N N . VAL A 1 75 ? 8.279 -17.493 22.442 1.00 33.91 75 VAL A N 1
ATOM 584 C CA . VAL A 1 75 ? 6.838 -17.521 22.278 1.00 33.91 75 VAL A CA 1
ATOM 585 C C . VAL A 1 75 ? 6.342 -17.038 23.625 1.00 33.91 75 VAL A C 1
ATOM 587 O O . VAL A 1 75 ? 6.474 -17.743 24.623 1.00 33.91 75 VAL A O 1
ATOM 590 N N . VAL A 1 76 ? 5.849 -15.803 23.670 1.00 35.34 76 VAL A N 1
ATOM 591 C CA . VAL A 1 76 ? 4.931 -15.406 24.727 1.00 35.34 76 VAL A CA 1
ATOM 592 C C . VAL A 1 76 ? 3.776 -16.386 24.586 1.00 35.34 76 VAL A C 1
ATOM 594 O O . VAL A 1 76 ? 2.910 -16.229 23.724 1.00 35.34 76 VAL A O 1
ATOM 597 N N . GLU A 1 77 ? 3.831 -17.483 25.334 1.00 33.19 77 GLU A N 1
ATOM 598 C CA . GLU A 1 77 ? 2.662 -18.298 25.588 1.00 33.19 77 GLU A CA 1
ATOM 599 C C . GLU A 1 77 ? 1.673 -17.310 26.203 1.00 33.19 77 GLU A C 1
ATOM 601 O O . GLU A 1 77 ? 1.871 -16.862 27.330 1.00 33.19 77 GLU A O 1
ATOM 606 N N . LYS A 1 78 ? 0.682 -16.854 25.415 1.00 36.44 78 LYS A N 1
ATOM 607 C CA . LYS A 1 78 ? -0.467 -16.125 25.960 1.00 36.44 78 LYS A CA 1
ATOM 608 C C . LYS A 1 78 ? -0.937 -17.002 27.115 1.00 36.44 78 LYS A C 1
ATOM 610 O O . LYS A 1 78 ? -1.340 -18.137 26.854 1.00 36.44 78 LYS A O 1
ATOM 615 N N . GLU A 1 79 ? -0.805 -16.523 28.353 1.00 33.66 79 GLU A N 1
ATOM 616 C CA . GLU A 1 79 ? -1.325 -17.221 29.524 1.00 33.66 79 GLU A CA 1
ATOM 617 C C . GLU A 1 79 ? -2.777 -17.574 29.206 1.00 33.66 79 GLU A C 1
ATOM 619 O O . GLU A 1 79 ? -3.629 -16.697 29.038 1.00 33.66 79 GLU A O 1
ATOM 624 N N . VAL A 1 80 ? -3.043 -18.864 28.991 1.00 43.72 80 VAL A N 1
ATOM 625 C CA . VAL A 1 80 ? -4.390 -19.336 28.699 1.00 43.72 80 VAL A CA 1
ATOM 626 C C . VAL A 1 80 ? -5.152 -19.139 29.992 1.00 43.72 80 VAL A C 1
ATOM 628 O O . VAL A 1 80 ? -4.959 -19.896 30.944 1.00 43.72 80 VAL A O 1
ATOM 631 N N . GLN A 1 81 ? -5.977 -18.092 30.049 1.00 50.41 81 GLN A N 1
ATOM 632 C CA . GLN A 1 81 ? -6.875 -17.919 31.179 1.00 50.41 81 GLN A CA 1
ATOM 633 C C . GLN A 1 81 ? -7.672 -19.220 31.355 1.00 50.41 81 GLN A C 1
ATOM 635 O O . GLN A 1 81 ? -8.171 -19.769 30.364 1.00 50.41 81 GLN A O 1
ATOM 640 N N . PRO A 1 82 ? -7.743 -19.768 32.578 1.00 58.62 82 PRO A N 1
ATOM 641 C CA . PRO A 1 82 ? -8.401 -21.041 32.810 1.00 58.62 82 PRO A CA 1
ATOM 642 C C . PRO A 1 82 ? -9.872 -20.932 32.399 1.00 58.62 82 PRO A C 1
ATOM 644 O O . PRO A 1 82 ? -10.611 -20.098 32.921 1.00 58.62 82 PRO A O 1
ATOM 647 N N . ILE A 1 83 ? -10.287 -21.776 31.449 1.00 66.69 83 ILE A N 1
ATOM 648 C CA . ILE A 1 83 ? -11.673 -21.842 30.978 1.00 66.69 83 ILE A CA 1
ATOM 649 C C . ILE A 1 83 ? -12.569 -22.139 32.194 1.00 66.69 83 ILE A C 1
ATOM 651 O O . ILE A 1 83 ? -12.317 -23.120 32.903 1.00 66.69 83 ILE A O 1
ATOM 655 N N . PRO A 1 84 ? -13.616 -21.337 32.466 1.00 76.38 84 PRO A N 1
ATOM 656 C CA . PRO A 1 84 ? -14.518 -21.608 33.577 1.00 76.38 84 PRO A CA 1
ATOM 657 C C . PRO A 1 84 ? -15.125 -23.015 33.468 1.00 76.38 84 PRO A C 1
ATOM 659 O O . PRO A 1 84 ? -15.558 -23.429 32.392 1.00 76.38 84 PRO A O 1
ATOM 662 N N . LYS A 1 85 ? -15.224 -23.749 34.587 1.00 79.00 85 LYS A N 1
ATOM 663 C CA . LYS A 1 85 ? -15.751 -25.134 34.609 1.00 79.00 85 LYS A CA 1
ATOM 664 C C . LYS A 1 85 ? -17.131 -25.278 33.950 1.00 79.00 85 LYS A C 1
ATOM 666 O O . LYS A 1 85 ? -17.423 -26.315 33.362 1.00 79.00 85 LYS A O 1
ATOM 671 N N . ALA A 1 86 ? -17.965 -24.240 34.029 1.00 77.94 86 ALA A N 1
ATOM 672 C CA . ALA A 1 86 ? -19.275 -24.203 33.381 1.00 77.94 86 ALA A CA 1
ATOM 673 C C . ALA A 1 86 ? -19.176 -24.262 31.843 1.00 77.94 86 ALA A C 1
ATOM 675 O O . ALA A 1 86 ? -19.944 -24.967 31.196 1.00 77.94 86 ALA A O 1
ATOM 676 N N . VAL A 1 87 ? -18.176 -23.598 31.258 1.00 83.62 87 VAL A N 1
ATOM 677 C CA . VAL A 1 87 ? -17.911 -23.625 29.813 1.00 83.62 87 VAL A CA 1
ATOM 678 C C . VAL A 1 87 ? -17.377 -24.993 29.399 1.00 83.62 87 VAL A C 1
ATOM 680 O O . VAL A 1 87 ? -17.788 -25.527 28.374 1.00 83.62 87 VAL A O 1
ATOM 683 N N . GLU A 1 88 ? -16.513 -25.617 30.208 1.00 85.25 88 GLU A N 1
ATOM 684 C CA . GLU A 1 88 ? -16.028 -26.974 29.920 1.00 85.25 88 GLU A CA 1
ATOM 685 C C . GLU A 1 88 ? -17.155 -28.009 29.838 1.00 85.25 88 GLU A C 1
ATOM 687 O O . GLU A 1 88 ? -17.060 -28.939 29.037 1.00 85.25 88 GLU A O 1
ATOM 692 N N . ALA A 1 89 ? -18.209 -27.865 30.647 1.00 88.00 89 ALA A N 1
ATOM 693 C CA . ALA A 1 89 ? -19.374 -28.743 30.588 1.00 88.00 89 ALA A CA 1
ATOM 694 C C . ALA A 1 89 ? -20.093 -28.623 29.233 1.00 88.00 89 ALA A C 1
ATOM 696 O O . ALA A 1 89 ? -20.312 -29.640 28.576 1.00 88.00 89 ALA A O 1
ATOM 697 N N . ILE A 1 90 ? -20.342 -27.393 28.767 1.00 89.69 90 ILE A N 1
ATOM 698 C CA . ILE A 1 90 ? -20.930 -27.117 27.445 1.00 89.69 90 ILE A CA 1
ATOM 699 C C . ILE A 1 90 ? -20.027 -27.668 26.331 1.00 89.69 90 ILE A C 1
ATOM 701 O O . ILE A 1 90 ? -20.489 -28.353 25.425 1.00 89.69 90 ILE A O 1
ATOM 705 N N . LEU A 1 91 ? -18.714 -27.436 26.400 1.00 89.38 91 LEU A N 1
ATOM 706 C CA . LEU A 1 91 ? -17.776 -27.936 25.386 1.00 89.38 91 LEU A CA 1
ATOM 707 C C . LEU A 1 91 ? -17.716 -29.470 25.329 1.00 89.38 91 LEU A C 1
ATOM 709 O O . LEU A 1 91 ? -17.440 -30.029 24.268 1.00 89.38 91 LEU A O 1
ATOM 713 N N . LYS A 1 92 ? -17.942 -30.157 26.456 1.00 90.06 92 LYS A N 1
ATOM 714 C CA . LYS A 1 92 ? -18.059 -31.623 26.496 1.00 90.06 92 LYS A CA 1
ATOM 715 C C . LYS A 1 92 ? -19.382 -32.094 25.898 1.00 90.06 92 LYS A C 1
ATOM 717 O O . LYS A 1 92 ? -19.378 -33.072 25.158 1.00 90.06 92 LYS A O 1
ATOM 722 N N . GLU A 1 93 ? -20.479 -31.400 26.189 1.00 93.38 93 GLU A N 1
ATOM 723 C CA . GLU A 1 93 ? -21.804 -31.692 25.633 1.00 93.38 93 GLU A CA 1
ATOM 724 C C . GLU A 1 93 ? -21.840 -31.521 24.106 1.00 93.38 93 GLU A C 1
ATOM 726 O O . GLU A 1 93 ? -22.405 -32.361 23.410 1.00 93.38 93 GLU A O 1
ATOM 731 N N . PHE A 1 94 ? -21.199 -30.473 23.580 1.00 92.94 94 PHE A N 1
ATOM 732 C CA . PHE A 1 94 ? -21.144 -30.138 22.150 1.00 92.94 94 PHE A CA 1
ATOM 733 C C . PHE A 1 94 ? -19.843 -30.580 21.462 1.00 92.94 94 PHE A C 1
ATOM 735 O O . PHE A 1 94 ? -19.417 -29.998 20.460 1.00 92.94 94 PHE A O 1
ATOM 742 N N . ALA A 1 95 ? -19.193 -31.628 21.977 1.00 90.38 95 ALA A N 1
ATOM 743 C CA . ALA A 1 95 ? -17.944 -32.146 21.416 1.00 90.38 95 ALA A CA 1
ATOM 744 C C . ALA A 1 95 ? -18.086 -32.633 19.957 1.00 90.38 95 ALA A C 1
ATOM 746 O O . ALA A 1 95 ? -17.121 -32.593 19.192 1.00 90.38 95 ALA A O 1
ATOM 747 N N . ASP A 1 96 ? -19.286 -33.051 19.552 1.00 91.94 96 ASP A N 1
ATOM 748 C CA . ASP A 1 96 ? -19.652 -33.456 18.191 1.00 91.94 96 ASP A CA 1
ATOM 749 C C . ASP A 1 96 ? -19.599 -32.304 17.170 1.00 91.94 96 ASP A C 1
ATOM 751 O O . ASP A 1 96 ? -19.296 -32.535 16.001 1.00 91.94 96 ASP A O 1
ATOM 755 N N . VAL A 1 97 ? -19.811 -31.060 17.613 1.00 92.38 97 VAL A N 1
ATOM 756 C CA . VAL A 1 97 ? -19.688 -29.838 16.793 1.00 92.38 97 VAL A CA 1
ATOM 757 C C . VAL A 1 97 ? -18.216 -29.425 16.622 1.00 92.38 97 VAL A C 1
ATOM 759 O O . VAL A 1 97 ? -17.878 -28.602 15.771 1.00 92.38 97 VAL A O 1
ATOM 762 N N . MET A 1 98 ? -17.301 -30.027 17.391 1.00 92.06 98 MET A N 1
ATOM 763 C CA . MET A 1 98 ? -15.873 -29.688 17.415 1.00 92.06 98 MET A CA 1
ATOM 764 C C . MET A 1 98 ? -14.954 -30.878 17.082 1.00 92.06 98 MET A C 1
ATOM 766 O O . MET A 1 98 ? -13.998 -31.147 17.823 1.00 92.06 98 MET A O 1
ATOM 770 N N . PRO A 1 99 ? -15.186 -31.620 15.984 1.00 91.38 99 PRO A N 1
ATOM 771 C CA . PRO A 1 99 ? -14.400 -32.803 15.686 1.00 91.38 99 PRO A CA 1
ATOM 772 C C . PRO A 1 99 ? -12.960 -32.429 15.296 1.00 91.38 99 PRO A C 1
ATOM 774 O O . PRO A 1 99 ? -12.680 -31.341 14.778 1.00 91.38 99 PRO A O 1
ATOM 777 N N . LYS A 1 100 ? -12.019 -33.358 15.519 1.00 86.75 100 LYS A N 1
ATOM 778 C CA . LYS A 1 100 ? -10.606 -33.190 15.120 1.00 86.75 100 LYS A CA 1
ATOM 779 C C . LYS A 1 100 ? -10.449 -33.087 13.599 1.00 86.75 100 LYS A C 1
ATOM 781 O O . LYS A 1 100 ? -9.645 -32.297 13.104 1.00 86.75 100 LYS A O 1
ATOM 786 N N . GLU A 1 101 ? -11.248 -33.853 12.864 1.00 85.50 101 GLU A N 1
ATOM 787 C CA . GLU A 1 101 ? -11.329 -33.849 11.405 1.00 85.50 101 GLU A CA 1
ATOM 788 C C . GLU A 1 101 ? -12.792 -33.718 10.986 1.00 85.50 101 GLU A C 1
ATOM 790 O O . GLU A 1 101 ? -13.684 -34.143 11.717 1.00 85.50 101 GLU A O 1
ATOM 795 N N . LEU A 1 102 ? -13.048 -33.113 9.826 1.00 87.12 102 LEU A N 1
ATOM 796 C CA . LEU A 1 102 ? -14.409 -33.056 9.301 1.00 87.12 102 LEU A CA 1
ATOM 797 C C . LEU A 1 102 ? -14.919 -34.477 9.000 1.00 87.12 102 LEU A C 1
ATOM 799 O O . LEU A 1 102 ? -14.122 -35.332 8.597 1.00 87.12 102 LEU A O 1
ATOM 803 N N . PRO A 1 103 ? -16.231 -34.734 9.142 1.00 87.12 103 PRO A N 1
ATOM 804 C CA . PRO A 1 103 ? -16.814 -35.994 8.704 1.00 87.12 103 PRO A CA 1
ATOM 805 C C . PRO A 1 103 ? -16.462 -36.287 7.242 1.00 87.12 103 PRO A C 1
ATOM 807 O O . PRO A 1 103 ? -16.505 -35.396 6.389 1.00 87.12 103 PRO A O 1
ATOM 810 N N . LYS A 1 104 ? -16.158 -37.555 6.934 1.00 85.62 104 LYS A N 1
ATOM 811 C CA . LYS A 1 104 ? -15.893 -38.043 5.562 1.00 85.62 104 LYS A CA 1
ATOM 812 C C . LYS A 1 104 ? -17.173 -38.204 4.735 1.00 85.62 104 LYS A C 1
ATOM 814 O O . LYS A 1 104 ? -17.293 -39.089 3.895 1.00 85.62 104 LYS A O 1
ATOM 819 N N . THR A 1 105 ? -18.164 -37.381 5.034 1.00 87.06 105 THR A N 1
ATOM 820 C CA . THR A 1 105 ? -19.435 -37.299 4.336 1.00 87.06 105 THR A CA 1
ATOM 821 C C . THR A 1 105 ? -19.581 -35.883 3.823 1.00 87.06 105 THR A C 1
ATOM 823 O O . THR A 1 105 ? -19.173 -34.923 4.479 1.00 87.06 105 THR A O 1
ATOM 826 N N . LEU A 1 106 ? -20.183 -35.741 2.649 1.00 90.50 106 LEU A N 1
ATOM 827 C CA . LEU A 1 106 ? -20.483 -34.423 2.120 1.00 90.50 106 LEU A CA 1
ATOM 828 C C . LEU A 1 106 ? -21.443 -33.674 3.064 1.00 90.50 106 LEU A C 1
ATOM 830 O O . LEU A 1 106 ? -22.360 -34.305 3.596 1.00 90.50 106 LEU A O 1
ATOM 834 N N . PRO A 1 107 ? -21.298 -32.345 3.212 1.00 92.06 107 PRO A N 1
ATOM 835 C CA . PRO A 1 107 ? -22.236 -31.526 3.980 1.00 92.06 107 PRO A CA 1
ATOM 836 C C . PRO A 1 107 ? -23.684 -31.710 3.496 1.00 92.06 107 PRO A C 1
ATOM 838 O O . PRO A 1 107 ? -23.888 -32.142 2.356 1.00 92.06 107 PRO A O 1
ATOM 841 N N . PRO A 1 108 ? -24.708 -31.381 4.294 1.00 92.50 108 PRO A N 1
ATOM 842 C CA . PRO A 1 108 ? -26.081 -31.405 3.809 1.00 92.50 108 PRO A CA 1
ATOM 843 C C . PRO A 1 108 ? -26.263 -30.369 2.691 1.00 92.50 108 PRO A C 1
ATOM 845 O O . PRO A 1 108 ? -25.569 -29.350 2.641 1.00 92.50 108 PRO A O 1
ATOM 848 N N . ARG A 1 109 ? -27.198 -30.640 1.775 1.00 91.50 109 ARG A N 1
ATOM 849 C CA . ARG A 1 109 ? -27.671 -29.632 0.816 1.00 91.50 109 ARG A CA 1
ATOM 850 C C . ARG A 1 109 ? -28.427 -28.559 1.594 1.00 91.50 109 ARG A C 1
ATOM 852 O O . ARG A 1 109 ? -29.226 -28.899 2.465 1.00 91.50 109 ARG A O 1
ATOM 859 N N . ARG A 1 110 ? -28.174 -27.286 1.295 1.00 89.75 110 ARG A N 1
ATOM 860 C CA . ARG A 1 110 ? -28.853 -26.156 1.942 1.00 89.75 110 ARG A CA 1
ATOM 861 C C . ARG A 1 110 ? -29.474 -25.258 0.881 1.00 89.75 110 ARG A C 1
ATOM 863 O O . ARG A 1 110 ? -29.162 -25.364 -0.299 1.00 89.75 110 ARG A O 1
ATOM 870 N N . GLU A 1 111 ? -30.318 -24.323 1.308 1.00 84.81 111 GLU A N 1
ATOM 871 C CA . GLU A 1 111 ? -30.812 -23.265 0.414 1.00 84.81 111 GLU A CA 1
ATOM 872 C C . GLU A 1 111 ? -29.679 -22.404 -0.165 1.00 84.81 111 GLU A C 1
ATOM 874 O O . GLU A 1 111 ? -29.845 -21.765 -1.198 1.00 84.81 111 GLU A O 1
ATOM 879 N N . VAL A 1 112 ? -28.540 -22.353 0.533 1.00 88.81 112 VAL A N 1
ATOM 880 C CA . VAL A 1 112 ? -27.365 -21.551 0.179 1.00 88.81 112 VAL A CA 1
ATOM 881 C C . VAL A 1 112 ? -26.207 -22.480 -0.179 1.00 88.81 112 VAL A C 1
ATOM 883 O O . VAL A 1 112 ? -25.203 -22.560 0.528 1.00 88.81 112 VAL A O 1
ATOM 886 N N . ASP A 1 113 ? -26.367 -23.208 -1.277 1.00 93.88 113 ASP A N 1
ATOM 887 C CA . ASP A 1 113 ? -25.247 -23.863 -1.949 1.00 93.88 113 ASP A CA 1
ATOM 888 C C . ASP A 1 113 ? -24.523 -22.851 -2.862 1.00 93.88 113 ASP A C 1
ATOM 890 O O . ASP A 1 113 ? -25.094 -21.856 -3.316 1.00 93.88 113 ASP A O 1
ATOM 894 N N . HIS A 1 114 ? -23.238 -23.076 -3.129 1.00 95.25 114 HIS A N 1
ATOM 895 C CA . HIS A 1 114 ? -22.428 -22.163 -3.930 1.00 95.25 114 HIS A CA 1
ATOM 896 C C . HIS A 1 114 ? -22.687 -22.342 -5.428 1.00 95.25 114 HIS A C 1
ATOM 898 O O . HIS A 1 114 ? -22.215 -23.307 -6.031 1.00 95.25 114 HIS A O 1
ATOM 904 N N . ALA A 1 115 ? -23.405 -21.391 -6.022 1.00 94.06 115 ALA A N 1
ATOM 905 C CA . ALA A 1 115 ? -23.623 -21.312 -7.462 1.00 94.06 115 ALA A CA 1
ATOM 906 C C . ALA A 1 115 ? -22.517 -20.510 -8.171 1.00 94.06 115 ALA A C 1
ATOM 908 O O . ALA A 1 115 ? -22.025 -19.497 -7.666 1.00 94.06 115 ALA A O 1
ATOM 909 N N . ILE A 1 116 ? -22.159 -20.951 -9.376 1.00 93.19 116 ILE A N 1
ATOM 910 C CA . ILE A 1 116 ? -21.161 -20.342 -10.259 1.00 93.19 116 ILE A CA 1
ATOM 911 C C . ILE A 1 116 ? -21.877 -19.880 -11.532 1.00 93.19 116 ILE A C 1
ATOM 913 O O . ILE A 1 116 ? -21.832 -20.521 -12.589 1.00 93.19 116 ILE A O 1
ATOM 917 N N . GLU A 1 117 ? -22.554 -18.742 -11.429 1.00 92.19 117 GLU A N 1
ATOM 918 C CA . GLU A 1 117 ? -23.255 -18.114 -12.548 1.00 92.19 117 GLU A CA 1
ATOM 919 C C . GLU A 1 117 ? -22.252 -17.490 -13.519 1.00 92.19 117 GLU A C 1
ATOM 921 O O . GLU A 1 117 ? -21.431 -16.656 -13.137 1.00 92.19 117 GLU A O 1
ATOM 926 N N . LEU A 1 118 ? -22.291 -17.912 -14.782 1.00 92.38 118 LEU A N 1
ATOM 927 C CA . LEU A 1 118 ? -21.408 -17.392 -15.824 1.00 92.38 118 LEU A CA 1
ATOM 928 C C . LEU A 1 118 ? -22.126 -16.310 -16.630 1.00 92.38 118 LEU A C 1
ATOM 930 O O . LEU A 1 118 ? -23.344 -16.358 -16.789 1.00 92.38 118 LEU A O 1
ATOM 934 N N . GLU A 1 119 ? -21.370 -15.354 -17.166 1.00 90.56 119 GLU A N 1
ATOM 935 C CA . GLU A 1 119 ? -21.907 -14.355 -18.092 1.00 90.56 119 GLU A CA 1
ATOM 936 C C . GLU A 1 119 ? -22.596 -15.041 -19.295 1.00 90.56 119 GLU A C 1
ATOM 938 O O . GLU A 1 119 ? -22.100 -16.065 -19.785 1.00 90.56 119 GLU A O 1
ATOM 943 N N . PRO A 1 120 ? -23.727 -14.509 -19.804 1.00 89.12 120 PRO A N 1
ATOM 944 C CA . PRO A 1 120 ? -24.439 -15.117 -20.926 1.00 89.12 120 PRO A CA 1
ATOM 945 C C . PRO A 1 120 ? -23.525 -15.348 -22.140 1.00 89.12 120 PRO A C 1
ATOM 947 O O . PRO A 1 120 ? -22.891 -14.423 -22.643 1.00 89.12 120 PRO A O 1
ATOM 950 N N . GLY A 1 121 ? -23.449 -16.595 -22.615 1.00 85.69 121 GLY A N 1
ATOM 951 C CA . GLY A 1 121 ? -22.599 -16.984 -23.749 1.00 85.69 121 GLY A CA 1
ATOM 952 C C . GLY A 1 121 ? -21.115 -17.204 -23.420 1.00 85.69 121 GLY A C 1
ATOM 953 O O . GLY A 1 121 ? -20.335 -17.521 -24.323 1.00 85.69 121 GLY A O 1
ATOM 954 N N . ALA A 1 122 ? -20.700 -17.079 -22.156 1.00 86.69 122 ALA A N 1
ATOM 955 C CA . ALA A 1 122 ? -19.326 -17.348 -21.754 1.00 86.69 122 ALA A CA 1
ATOM 956 C C . ALA A 1 122 ? -18.970 -18.836 -21.895 1.00 86.69 122 ALA A C 1
ATOM 958 O O . ALA A 1 122 ? -19.683 -19.726 -21.432 1.00 86.69 122 ALA A O 1
ATOM 959 N N . LYS A 1 123 ? -17.812 -19.107 -22.507 1.00 84.00 123 LYS A N 1
ATOM 960 C CA . LYS A 1 123 ? -17.229 -20.452 -22.551 1.00 84.00 123 LYS A CA 1
ATOM 961 C C . LYS A 1 123 ? -16.431 -20.708 -21.280 1.00 84.00 123 LYS A C 1
ATOM 963 O O . LYS A 1 123 ? -15.667 -19.853 -20.832 1.00 84.00 123 LYS A O 1
ATOM 968 N N . THR A 1 124 ? -16.564 -21.908 -20.734 1.00 84.31 124 THR A N 1
ATOM 969 C CA . THR A 1 124 ? -15.766 -22.358 -19.597 1.00 84.31 124 THR A CA 1
ATOM 970 C C . THR A 1 124 ? -14.280 -22.449 -19.985 1.00 84.31 124 THR A C 1
ATOM 972 O O . THR A 1 124 ? -13.934 -23.013 -21.028 1.00 84.31 124 THR A O 1
ATOM 975 N N . PRO A 1 125 ? -13.370 -21.864 -19.188 1.00 85.12 125 PRO A N 1
ATOM 976 C CA . PRO A 1 125 ? -11.961 -21.780 -19.548 1.00 85.12 125 PRO A CA 1
ATOM 977 C C . PRO A 1 125 ? -11.240 -23.119 -19.359 1.00 85.12 125 PRO A C 1
ATOM 979 O O . PRO A 1 125 ? -11.274 -23.714 -18.283 1.00 85.12 125 PRO A O 1
ATOM 982 N N . ALA A 1 126 ? -10.515 -23.552 -20.390 1.00 89.31 126 ALA A N 1
ATOM 983 C CA . ALA A 1 126 ? -9.640 -24.719 -20.350 1.00 89.31 126 ALA A CA 1
ATOM 984 C C . ALA A 1 126 ? -8.173 -24.276 -20.274 1.00 89.31 126 ALA A C 1
ATOM 986 O O . ALA A 1 126 ? -7.703 -23.505 -21.113 1.00 89.31 126 ALA A O 1
ATOM 987 N N . LYS A 1 127 ? -7.438 -24.758 -19.271 1.00 86.69 127 LYS A N 1
ATOM 988 C CA . LYS A 1 127 ? -6.006 -24.491 -19.108 1.00 86.69 127 LYS A CA 1
ATOM 989 C C . LYS A 1 127 ? -5.243 -25.788 -18.862 1.00 86.69 127 LYS A C 1
ATOM 991 O O . LYS A 1 127 ? -5.695 -26.661 -18.130 1.00 86.69 127 LYS A O 1
ATOM 996 N N . ALA A 1 128 ? -4.054 -25.883 -19.453 1.00 86.94 128 ALA A N 1
ATOM 997 C CA . ALA A 1 128 ? -3.142 -26.998 -19.223 1.00 86.94 128 ALA A CA 1
ATOM 998 C C . ALA A 1 128 ? -2.579 -26.971 -17.786 1.00 86.94 128 ALA A C 1
ATOM 1000 O O . ALA A 1 128 ? -2.385 -25.881 -17.236 1.00 86.94 128 ALA A O 1
ATOM 1001 N N . PRO A 1 129 ? -2.277 -28.138 -17.185 1.00 89.56 129 PRO A N 1
ATOM 1002 C CA . PRO A 1 129 ? -1.696 -28.207 -15.850 1.00 89.56 129 PRO A CA 1
ATOM 1003 C C . PRO A 1 129 ? -0.300 -27.572 -15.824 1.00 89.56 129 PRO A C 1
ATOM 1005 O O . PRO A 1 129 ? 0.475 -27.689 -16.777 1.00 89.56 129 PRO A O 1
ATOM 1008 N N . TYR A 1 130 ? 0.048 -26.925 -14.711 1.00 87.88 130 TYR A N 1
ATOM 1009 C CA . TYR A 1 130 ? 1.391 -26.383 -14.521 1.00 87.88 130 TYR A CA 1
ATOM 1010 C C . TYR A 1 130 ? 2.434 -27.490 -14.338 1.00 87.88 130 TYR A C 1
ATOM 1012 O O . TYR A 1 130 ? 2.157 -28.567 -13.804 1.00 87.88 130 TYR A O 1
ATOM 1020 N N . ARG A 1 131 ? 3.672 -27.206 -14.758 1.00 84.81 131 ARG A N 1
ATOM 1021 C CA . ARG A 1 131 ? 4.813 -28.086 -14.494 1.00 84.81 131 ARG A CA 1
ATOM 1022 C C . ARG A 1 131 ? 5.171 -28.014 -13.009 1.00 84.81 131 ARG A C 1
ATOM 1024 O O . ARG A 1 131 ? 5.457 -26.935 -12.507 1.00 84.81 131 ARG A O 1
ATOM 1031 N N . MET A 1 132 ? 5.214 -29.171 -12.355 1.00 86.38 132 MET A N 1
ATOM 1032 C CA . MET A 1 132 ? 5.596 -29.320 -10.946 1.00 86.38 132 MET A CA 1
ATOM 1033 C C . MET A 1 132 ? 6.882 -30.137 -10.808 1.00 86.38 132 MET A C 1
ATOM 1035 O O . MET A 1 132 ? 7.164 -31.012 -11.638 1.00 86.38 132 MET A O 1
ATOM 1039 N N . VAL A 1 133 ? 7.661 -29.860 -9.761 1.00 85.31 133 VAL A N 1
ATOM 1040 C CA . VAL A 1 133 ? 8.865 -30.643 -9.426 1.00 85.31 133 VAL A CA 1
ATOM 1041 C C . VAL A 1 133 ? 8.496 -31.950 -8.698 1.00 85.31 133 VAL A C 1
ATOM 1043 O O . VAL A 1 133 ? 7.403 -32.044 -8.144 1.00 85.31 133 VAL A O 1
ATOM 1046 N N . PRO A 1 134 ? 9.364 -32.984 -8.664 1.00 88.06 134 PRO A N 1
ATOM 1047 C CA . PRO A 1 134 ? 9.006 -34.287 -8.091 1.00 88.06 134 PRO A CA 1
ATOM 1048 C C . PRO A 1 134 ? 8.449 -34.265 -6.650 1.00 88.06 134 PRO A C 1
ATOM 1050 O O . PRO A 1 134 ? 7.437 -34.927 -6.431 1.00 88.06 134 PRO A O 1
ATOM 1053 N N . PRO A 1 135 ? 8.988 -33.473 -5.696 1.00 86.50 135 PRO A N 1
ATOM 1054 C CA . PRO A 1 135 ? 8.406 -33.381 -4.350 1.00 86.50 135 PRO A CA 1
ATOM 1055 C C . PRO A 1 135 ? 6.989 -32.787 -4.331 1.00 86.50 135 PRO A C 1
ATOM 1057 O O . PRO A 1 135 ? 6.130 -33.231 -3.576 1.00 86.50 135 PRO A O 1
ATOM 1060 N N . GLU A 1 136 ? 6.710 -31.810 -5.199 1.00 87.44 136 GLU A N 1
ATOM 1061 C CA . GLU A 1 136 ? 5.361 -31.249 -5.352 1.00 87.44 136 GLU A CA 1
ATOM 1062 C C . GLU A 1 136 ? 4.404 -32.271 -5.969 1.00 87.44 136 GLU A C 1
ATOM 1064 O O . GLU A 1 136 ? 3.237 -32.324 -5.604 1.00 87.44 136 GLU A O 1
ATOM 1069 N N . LEU A 1 137 ? 4.885 -33.117 -6.885 1.00 89.56 137 LEU A N 1
ATOM 1070 C CA . LEU A 1 137 ? 4.078 -34.178 -7.488 1.00 89.56 137 LEU A CA 1
ATOM 1071 C C . LEU A 1 137 ? 3.704 -35.280 -6.490 1.00 89.56 137 LEU A C 1
ATOM 1073 O O . LEU A 1 137 ? 2.632 -35.876 -6.631 1.00 89.56 137 LEU A O 1
ATOM 1077 N N . GLU A 1 138 ? 4.574 -35.572 -5.525 1.00 90.19 138 GLU A N 1
ATOM 1078 C CA . GLU A 1 138 ? 4.293 -36.499 -4.428 1.00 90.19 138 GLU A CA 1
ATOM 1079 C C . GLU A 1 138 ? 3.245 -35.912 -3.474 1.00 90.19 138 GLU A C 1
ATOM 1081 O O . GLU A 1 138 ? 2.230 -36.557 -3.196 1.00 90.19 138 GLU A O 1
ATOM 1086 N N . GLU A 1 139 ? 3.417 -34.650 -3.075 1.00 92.19 139 GLU A N 1
ATOM 1087 C CA . GLU A 1 139 ? 2.458 -33.953 -2.215 1.00 92.19 139 GLU A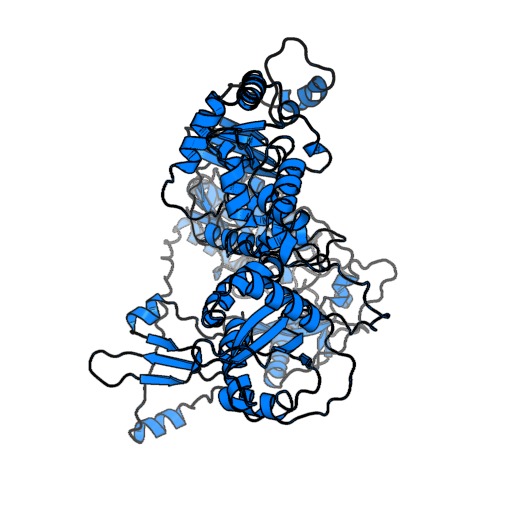 CA 1
ATOM 1088 C C . GLU A 1 139 ? 1.099 -33.744 -2.905 1.00 92.19 139 GLU A C 1
ATOM 1090 O O . GLU A 1 139 ? 0.052 -33.927 -2.285 1.00 92.19 139 GLU A O 1
ATOM 1095 N N . LEU A 1 140 ? 1.086 -33.453 -4.211 1.00 93.00 140 LEU A N 1
ATOM 1096 C CA . LEU A 1 140 ? -0.136 -33.389 -5.018 1.00 93.00 140 LEU A CA 1
ATOM 1097 C C . LEU A 1 140 ? -0.895 -34.710 -4.969 1.00 93.00 140 LEU A C 1
ATOM 1099 O O . LEU A 1 140 ? -2.100 -34.716 -4.734 1.00 93.00 140 LEU A O 1
ATOM 1103 N N . ARG A 1 141 ? -0.200 -35.835 -5.161 1.00 93.31 141 ARG A N 1
ATOM 1104 C CA . ARG A 1 141 ? -0.829 -37.159 -5.119 1.00 93.31 141 ARG A CA 1
ATOM 1105 C C . ARG A 1 141 ? -1.425 -37.442 -3.742 1.00 93.31 141 ARG A C 1
ATOM 1107 O O . ARG A 1 141 ? -2.539 -37.953 -3.655 1.00 93.31 141 ARG A O 1
ATOM 1114 N N . LYS A 1 142 ? -0.703 -37.084 -2.679 1.00 94.44 142 LYS A N 1
ATOM 1115 C CA . LYS A 1 142 ? -1.156 -37.234 -1.294 1.00 94.44 142 LYS A CA 1
ATOM 1116 C C . LYS A 1 142 ? -2.417 -36.410 -1.014 1.00 94.44 142 LYS A C 1
ATOM 1118 O O . LYS A 1 142 ? -3.392 -36.973 -0.524 1.00 94.44 142 LYS A O 1
ATOM 1123 N N . GLN A 1 143 ? -2.431 -35.118 -1.352 1.00 93.19 143 GLN A N 1
ATOM 1124 C CA . GLN A 1 143 ? -3.588 -34.249 -1.093 1.00 93.19 143 GLN A CA 1
ATOM 1125 C C . GLN A 1 143 ? -4.794 -34.604 -1.971 1.00 93.19 143 GLN A C 1
ATOM 1127 O O . GLN A 1 143 ? -5.917 -34.609 -1.474 1.00 93.19 143 GLN A O 1
ATOM 1132 N N . LEU A 1 144 ? -4.587 -34.981 -3.239 1.00 94.12 144 LEU A N 1
ATOM 1133 C CA . LEU A 1 144 ? -5.673 -35.485 -4.091 1.00 94.12 144 LEU A CA 1
ATOM 1134 C C . LEU A 1 144 ? -6.298 -36.752 -3.509 1.00 94.12 144 LEU A C 1
ATOM 1136 O O . LEU A 1 144 ? -7.519 -36.845 -3.438 1.00 94.12 144 LEU A O 1
ATOM 1140 N N . LYS A 1 145 ? -5.474 -37.700 -3.041 1.00 94.19 145 LYS A N 1
ATOM 1141 C CA . LYS A 1 145 ? -5.970 -38.911 -2.381 1.00 94.19 145 LYS A CA 1
ATOM 1142 C C . LYS A 1 145 ? -6.787 -38.571 -1.135 1.00 94.19 145 LYS A C 1
ATOM 1144 O O . LYS A 1 145 ? -7.880 -39.090 -0.984 1.00 94.19 145 LYS A O 1
ATOM 1149 N N . GLN A 1 146 ? -6.309 -37.658 -0.289 1.00 92.19 146 GLN A N 1
ATOM 1150 C CA . GLN A 1 146 ? -7.052 -37.223 0.900 1.00 92.19 146 GLN A CA 1
ATOM 1151 C C . GLN A 1 146 ? -8.409 -36.597 0.552 1.00 92.19 146 GLN A C 1
ATOM 1153 O O . GLN A 1 146 ? -9.397 -36.879 1.222 1.00 92.19 146 GLN A O 1
ATOM 1158 N N . LEU A 1 147 ? -8.472 -35.768 -0.495 1.00 93.00 147 LEU A N 1
ATOM 1159 C CA . LEU A 1 147 ? -9.719 -35.142 -0.940 1.00 93.00 147 LEU A CA 1
ATOM 1160 C C . LEU A 1 147 ? -10.699 -36.155 -1.555 1.00 93.00 147 LEU A C 1
ATOM 1162 O O . LEU A 1 147 ? -11.903 -36.027 -1.341 1.00 93.00 147 LEU A O 1
ATOM 1166 N N . LEU A 1 148 ? -10.192 -37.154 -2.285 1.00 93.75 148 LEU A N 1
ATOM 1167 C CA . LEU A 1 148 ? -10.986 -38.266 -2.823 1.00 93.75 148 LEU A CA 1
ATOM 1168 C C . LEU A 1 148 ? -11.514 -39.166 -1.699 1.00 93.75 148 LEU A C 1
ATOM 1170 O O . LEU A 1 148 ? -12.707 -39.445 -1.656 1.00 93.75 148 LEU A O 1
ATOM 1174 N N . ASP A 1 149 ? -10.650 -39.564 -0.762 1.00 92.44 149 ASP A N 1
ATOM 1175 C CA . ASP A 1 149 ? -11.000 -40.413 0.384 1.00 92.44 149 ASP A CA 1
ATOM 1176 C C . ASP A 1 149 ? -12.003 -39.715 1.326 1.00 92.44 149 ASP A C 1
ATOM 1178 O O . ASP A 1 149 ? -12.786 -40.379 2.005 1.00 92.44 149 ASP A O 1
ATOM 1182 N N . ALA A 1 150 ? -11.985 -38.378 1.380 1.00 90.19 150 ALA A N 1
ATOM 1183 C CA . ALA A 1 150 ? -12.971 -37.569 2.100 1.00 90.19 150 ALA A CA 1
ATOM 1184 C C . ALA A 1 150 ? -14.284 -37.356 1.320 1.00 90.19 150 ALA A C 1
ATOM 1186 O O . ALA A 1 150 ? -15.251 -36.852 1.888 1.00 90.19 150 ALA A O 1
ATOM 1187 N N . GLY A 1 151 ? -14.320 -37.701 0.028 1.00 92.25 151 GLY A N 1
ATOM 1188 C CA . GLY A 1 151 ? -15.471 -37.492 -0.852 1.00 92.25 151 GLY A CA 1
ATOM 1189 C C . GLY A 1 151 ? -15.697 -36.037 -1.274 1.00 92.25 151 GLY A C 1
ATOM 1190 O O . GLY A 1 151 ? -16.780 -35.709 -1.742 1.00 92.25 151 GLY A O 1
ATOM 1191 N N . TYR A 1 152 ? -14.713 -35.147 -1.109 1.00 93.81 152 TYR A N 1
ATOM 1192 C CA . TYR A 1 152 ? -14.840 -33.718 -1.445 1.00 93.81 152 TYR A CA 1
ATOM 1193 C C . TYR A 1 152 ? -14.612 -33.415 -2.922 1.00 93.81 152 TYR A C 1
ATOM 1195 O O . TYR A 1 152 ? -15.080 -32.386 -3.417 1.00 93.81 152 TYR A O 1
ATOM 1203 N N . ILE A 1 153 ? -13.898 -34.299 -3.616 1.00 95.25 153 ILE A N 1
ATOM 1204 C CA . ILE A 1 153 ? -13.691 -34.230 -5.059 1.00 95.25 153 ILE A CA 1
ATOM 1205 C C . ILE A 1 153 ? -14.026 -35.570 -5.704 1.00 95.25 153 ILE A C 1
ATOM 1207 O O . ILE A 1 153 ? -13.953 -36.613 -5.057 1.00 95.25 153 ILE A O 1
ATOM 1211 N N . GLN A 1 154 ? -14.322 -35.540 -6.999 1.00 95.38 154 GLN A N 1
ATOM 1212 C CA . GLN A 1 154 ? -14.506 -36.731 -7.825 1.00 95.38 154 GLN A CA 1
ATOM 1213 C C . GLN A 1 154 ? -13.810 -36.569 -9.184 1.00 95.38 154 GLN A C 1
ATOM 1215 O O . GLN A 1 154 ? -13.524 -35.440 -9.585 1.00 95.38 154 GLN A O 1
ATOM 1220 N N . PRO A 1 155 ? -13.506 -37.660 -9.912 1.00 96.38 155 PRO A N 1
ATOM 1221 C CA . PRO A 1 155 ? -13.004 -37.564 -11.279 1.00 96.38 155 PRO A CA 1
ATOM 1222 C C . PRO A 1 155 ? -13.972 -36.780 -12.173 1.00 96.38 155 PRO A C 1
ATOM 1224 O O . PRO A 1 155 ? -15.160 -37.092 -12.225 1.00 96.38 155 PRO A O 1
ATOM 1227 N N . SER A 1 156 ? -13.459 -35.784 -12.894 1.00 94.19 156 SER A N 1
ATOM 1228 C CA . SER A 1 156 ? -14.263 -34.947 -13.788 1.00 94.19 156 SER A CA 1
ATOM 1229 C C . SER A 1 156 ? -14.153 -35.407 -15.239 1.00 94.19 156 SER A C 1
ATOM 1231 O O . SER A 1 156 ? -13.078 -35.789 -15.707 1.00 94.19 156 SER A O 1
ATOM 1233 N N . LYS A 1 157 ? -15.268 -35.319 -15.970 1.00 91.56 157 LYS A N 1
ATOM 1234 C CA . LYS A 1 157 ? -15.332 -35.495 -17.433 1.00 91.56 157 LYS A CA 1
ATOM 1235 C C . LYS A 1 157 ? -15.439 -34.161 -18.179 1.00 91.56 157 LYS A C 1
ATOM 1237 O O . LYS A 1 157 ? -15.668 -34.157 -19.387 1.00 91.56 157 LYS A O 1
ATOM 1242 N N . ALA A 1 158 ? -15.316 -33.036 -17.473 1.00 90.94 158 ALA A N 1
ATOM 1243 C CA . ALA A 1 158 ? -15.414 -31.720 -18.081 1.00 90.94 158 ALA A CA 1
ATOM 1244 C C . ALA A 1 158 ? -14.308 -31.528 -19.142 1.00 90.94 158 ALA A C 1
ATOM 1246 O O . ALA A 1 158 ? -13.145 -31.848 -18.882 1.00 90.94 158 ALA A O 1
ATOM 1247 N N . PRO A 1 159 ? -14.624 -30.964 -20.324 1.00 88.94 159 PRO A N 1
ATOM 1248 C CA . PRO A 1 159 ? -13.626 -30.678 -21.359 1.00 88.94 159 PRO A CA 1
ATOM 1249 C C . PRO A 1 159 ? -12.753 -29.449 -21.033 1.00 88.94 159 PRO A C 1
ATOM 1251 O O . PRO A 1 159 ? -11.976 -28.985 -21.866 1.00 88.94 159 PRO A O 1
ATOM 1254 N N . TYR A 1 160 ? -12.895 -28.895 -19.831 1.00 90.94 160 TYR A N 1
ATOM 1255 C CA . TYR A 1 160 ? -12.249 -27.686 -19.340 1.00 90.94 160 TYR A CA 1
ATOM 1256 C C . TYR A 1 160 ? -11.787 -27.890 -17.896 1.00 90.94 160 TYR A C 1
ATOM 1258 O O . TYR A 1 160 ? -12.165 -28.855 -17.235 1.00 90.94 160 TYR A O 1
ATOM 1266 N N . GLY A 1 161 ? -10.974 -26.964 -17.397 1.00 90.94 161 GLY A N 1
ATOM 1267 C CA . GLY A 1 161 ? -10.563 -26.977 -16.004 1.00 90.94 161 GLY A CA 1
ATOM 1268 C C . GLY A 1 161 ? -9.415 -26.024 -15.697 1.00 90.94 161 GLY A C 1
ATOM 1269 O O . GLY A 1 161 ? -8.688 -25.563 -16.584 1.00 90.94 161 GLY A O 1
ATOM 1270 N N . ALA A 1 162 ? -9.277 -25.720 -14.411 1.00 92.31 162 ALA A N 1
ATOM 1271 C CA . ALA A 1 162 ? -8.277 -24.820 -13.864 1.00 92.31 162 ALA A CA 1
ATOM 1272 C C . ALA A 1 162 ? -7.002 -25.576 -13.446 1.00 92.31 162 ALA A C 1
ATOM 1274 O O . ALA A 1 162 ? -7.084 -26.664 -12.876 1.00 92.31 162 ALA A O 1
ATOM 1275 N N . PRO A 1 163 ? -5.803 -25.023 -13.680 1.00 91.62 163 PRO A N 1
ATOM 1276 C CA . PRO A 1 163 ? -4.574 -25.671 -13.265 1.00 91.62 163 PRO A CA 1
ATOM 1277 C C . PRO A 1 163 ? -4.375 -25.513 -11.757 1.00 91.62 163 PRO A C 1
ATOM 1279 O O . PRO A 1 163 ? -4.843 -24.557 -11.135 1.00 91.62 163 PRO A O 1
ATOM 1282 N N . VAL A 1 164 ? -3.637 -26.450 -11.178 1.00 89.12 164 VAL A N 1
ATOM 1283 C CA . VAL A 1 164 ? -3.327 -26.476 -9.748 1.00 89.12 164 VAL A CA 1
ATOM 1284 C C . VAL A 1 164 ? -1.896 -26.000 -9.500 1.00 89.12 164 VAL A C 1
ATOM 1286 O O . VAL A 1 164 ? -1.002 -26.254 -10.306 1.00 89.12 164 VAL A O 1
ATOM 1289 N N . LEU A 1 165 ? -1.676 -25.313 -8.382 1.00 88.25 165 LEU A N 1
ATOM 1290 C CA . LEU A 1 165 ? -0.373 -24.847 -7.907 1.00 88.25 165 LEU A CA 1
ATOM 1291 C C . LEU A 1 165 ? -0.274 -24.967 -6.383 1.00 88.25 165 LEU A C 1
ATOM 1293 O O . LEU A 1 165 ? -1.288 -25.095 -5.698 1.00 88.25 165 LEU A O 1
ATOM 1297 N N . PHE A 1 166 ? 0.943 -24.903 -5.847 1.00 84.44 166 PHE A N 1
ATOM 1298 C CA . PHE A 1 166 ? 1.172 -24.922 -4.405 1.00 84.44 166 PHE A CA 1
ATOM 1299 C C . PHE A 1 166 ? 1.591 -23.562 -3.867 1.00 84.44 166 PHE A C 1
ATOM 1301 O O . PHE A 1 166 ? 2.444 -22.887 -4.438 1.00 84.44 166 PHE A O 1
ATOM 1308 N N . GLN A 1 167 ? 1.036 -23.209 -2.710 1.00 78.69 167 GLN A N 1
ATOM 1309 C CA . GLN A 1 167 ? 1.523 -22.112 -1.883 1.00 78.69 167 GLN A CA 1
ATOM 1310 C C . GLN A 1 167 ? 2.208 -22.684 -0.637 1.00 78.69 167 GLN A C 1
ATOM 1312 O O . GLN A 1 167 ? 1.617 -23.491 0.082 1.00 78.69 167 GLN A O 1
ATOM 1317 N N . LYS A 1 168 ? 3.441 -22.255 -0.349 1.00 76.56 168 LYS A N 1
ATOM 1318 C CA . LYS A 1 168 ? 4.137 -22.614 0.898 1.00 76.56 168 LYS A CA 1
ATOM 1319 C C . LYS A 1 168 ? 3.505 -21.872 2.078 1.00 76.56 168 LYS A C 1
ATOM 1321 O O . LYS A 1 168 ? 3.354 -20.651 2.020 1.00 76.56 168 LYS A O 1
ATOM 1326 N N . LYS A 1 169 ? 3.130 -22.598 3.135 1.00 68.75 169 LYS A N 1
ATOM 1327 C CA . LYS A 1 169 ? 2.761 -22.023 4.437 1.00 68.75 169 LYS A CA 1
ATOM 1328 C C . LYS A 1 169 ? 4.018 -21.602 5.205 1.00 68.75 169 LYS A C 1
ATOM 1330 O O . LYS A 1 169 ? 5.104 -22.108 4.935 1.00 68.75 169 LYS A O 1
ATOM 1335 N N . ARG A 1 170 ? 3.850 -20.723 6.205 1.00 56.69 170 ARG A N 1
ATOM 1336 C CA . ARG A 1 170 ? 4.930 -20.294 7.121 1.00 56.69 170 ARG A CA 1
ATOM 1337 C C . ARG A 1 170 ? 5.605 -21.477 7.829 1.00 56.69 170 ARG A C 1
ATOM 1339 O O . ARG A 1 170 ? 6.806 -21.460 8.036 1.00 56.69 170 ARG A O 1
ATOM 1346 N N . GLU A 1 171 ? 4.842 -22.530 8.106 1.00 59.12 171 GLU A N 1
ATOM 1347 C CA . GLU A 1 171 ? 5.305 -23.782 8.723 1.00 59.12 171 GLU A CA 1
ATOM 1348 C C . GLU A 1 171 ? 5.992 -24.749 7.728 1.00 59.12 171 GLU A C 1
ATOM 1350 O O . GLU A 1 171 ? 6.248 -25.902 8.057 1.00 59.12 171 GLU A O 1
ATOM 1355 N N . GLY A 1 172 ? 6.231 -24.336 6.476 1.00 70.50 172 GLY A N 1
ATOM 1356 C CA . GLY A 1 172 ? 6.894 -25.147 5.444 1.00 70.50 172 GLY A CA 1
ATOM 1357 C C . GLY A 1 172 ? 6.001 -26.158 4.711 1.00 70.50 172 GLY A C 1
ATOM 1358 O O . GLY A 1 172 ? 6.408 -26.696 3.682 1.00 70.50 172 GLY A O 1
ATOM 1359 N N . THR A 1 173 ? 4.768 -26.389 5.173 1.00 77.94 173 THR A N 1
ATOM 1360 C CA . THR A 1 173 ? 3.798 -27.274 4.501 1.00 77.94 173 THR A CA 1
ATOM 1361 C C . THR A 1 173 ? 3.222 -26.643 3.225 1.00 77.94 173 THR A C 1
ATOM 1363 O O . THR A 1 173 ? 3.048 -25.425 3.135 1.00 77.94 173 THR A O 1
ATOM 1366 N N . LEU A 1 174 ? 2.916 -27.460 2.211 1.00 79.94 174 LEU A N 1
ATOM 1367 C CA . LEU A 1 174 ? 2.361 -26.996 0.934 1.00 79.94 174 LEU A CA 1
ATOM 1368 C C . LEU A 1 174 ? 0.824 -26.995 0.969 1.00 79.94 174 LEU A C 1
ATOM 1370 O O . LEU A 1 174 ? 0.200 -27.969 1.384 1.00 79.94 174 LEU A O 1
ATOM 1374 N N . ARG A 1 175 ? 0.194 -25.907 0.515 1.00 82.19 175 ARG A N 1
ATOM 1375 C CA . ARG A 1 175 ? -1.264 -25.790 0.358 1.00 82.19 175 ARG A CA 1
ATOM 1376 C C . ARG A 1 175 ? -1.643 -25.886 -1.114 1.00 82.19 175 ARG A C 1
ATOM 1378 O O . ARG A 1 175 ? -1.169 -25.071 -1.905 1.00 82.19 175 ARG A O 1
ATOM 1385 N N . LEU A 1 176 ? -2.505 -26.842 -1.456 1.00 87.06 176 LEU A N 1
ATOM 1386 C CA . LEU A 1 176 ? -3.096 -26.952 -2.787 1.00 87.06 176 LEU A CA 1
ATOM 1387 C C . LEU A 1 176 ? -3.968 -25.727 -3.094 1.00 87.06 176 LEU A C 1
ATOM 1389 O O . LEU A 1 176 ? -4.898 -25.422 -2.345 1.00 87.06 176 LEU A O 1
ATOM 1393 N N . CYS A 1 177 ? -3.679 -25.047 -4.198 1.00 86.75 177 CYS A N 1
ATOM 1394 C CA . CYS A 1 177 ? -4.425 -23.895 -4.689 1.00 86.75 177 CYS A CA 1
ATOM 1395 C C . CYS A 1 177 ? -4.851 -24.147 -6.137 1.00 86.75 177 CYS A C 1
ATOM 1397 O O . CYS A 1 177 ? -4.036 -24.536 -6.973 1.00 86.75 177 CYS A O 1
ATOM 1399 N N . ILE A 1 178 ? -6.120 -23.897 -6.450 1.00 88.81 178 ILE A N 1
ATOM 1400 C CA . ILE A 1 178 ? -6.652 -24.023 -7.807 1.00 88.81 178 ILE A CA 1
ATOM 1401 C C . ILE A 1 178 ? -6.728 -22.629 -8.432 1.00 88.81 178 ILE A C 1
ATOM 1403 O O . ILE A 1 178 ? -7.288 -21.705 -7.840 1.00 88.81 178 ILE A O 1
ATOM 1407 N N . ASP A 1 179 ? -6.147 -22.451 -9.621 1.00 86.31 179 ASP A N 1
ATOM 1408 C CA . ASP A 1 179 ? -6.121 -21.157 -10.308 1.00 86.31 179 ASP A CA 1
ATOM 1409 C C . ASP A 1 179 ? -7.433 -20.874 -11.057 1.00 86.31 179 ASP A C 1
ATOM 1411 O O . ASP A 1 179 ? -7.510 -20.916 -12.291 1.00 86.31 179 ASP A O 1
ATOM 1415 N N . TYR A 1 180 ? -8.467 -20.514 -10.300 1.00 88.38 180 TYR A N 1
ATOM 1416 C CA . TYR A 1 180 ? -9.764 -20.120 -10.846 1.00 88.38 180 TYR A CA 1
ATOM 1417 C C . TYR A 1 180 ? -9.788 -18.717 -11.466 1.00 88.38 180 TYR A C 1
ATOM 1419 O O . TYR A 1 180 ? -10.854 -18.267 -11.865 1.00 88.38 180 TYR A O 1
ATOM 1427 N N . ARG A 1 181 ? -8.661 -18.002 -11.631 1.00 82.56 181 ARG A N 1
ATOM 1428 C CA . ARG A 1 181 ? -8.674 -16.619 -12.166 1.00 82.56 181 ARG A CA 1
ATOM 1429 C C . ARG A 1 181 ? -9.395 -16.492 -13.510 1.00 82.56 181 ARG A C 1
ATOM 1431 O O . ARG A 1 181 ? -10.058 -15.489 -13.752 1.00 82.56 181 ARG A O 1
ATOM 1438 N N . ALA A 1 182 ? -9.252 -17.488 -14.385 1.00 83.50 182 ALA A N 1
ATOM 1439 C CA . ALA A 1 182 ? -9.931 -17.484 -15.679 1.00 83.50 182 ALA A CA 1
ATOM 1440 C C . ALA A 1 182 ? -11.441 -17.716 -15.541 1.00 83.50 182 ALA A C 1
ATOM 1442 O O . ALA A 1 182 ? -12.205 -17.040 -16.220 1.00 83.50 182 ALA A O 1
ATOM 1443 N N . LEU A 1 183 ? -11.853 -18.626 -14.651 1.00 87.44 183 LEU A N 1
ATOM 1444 C CA . LEU A 1 183 ? -13.262 -18.897 -14.355 1.00 87.44 183 LEU A CA 1
ATOM 1445 C C . LEU A 1 183 ? -13.908 -17.661 -13.719 1.00 87.44 183 LEU A C 1
ATOM 1447 O O . LEU A 1 183 ? -14.868 -17.122 -14.246 1.00 87.44 183 LEU A O 1
ATOM 1451 N N . ASN A 1 184 ? -13.269 -17.127 -12.682 1.00 87.88 184 ASN A N 1
ATOM 1452 C CA . ASN A 1 184 ? -13.668 -15.930 -11.948 1.00 87.88 184 ASN A CA 1
ATOM 1453 C C . ASN A 1 184 ? -13.876 -14.693 -12.831 1.00 87.88 184 ASN A C 1
ATOM 1455 O O . ASN A 1 184 ? -14.671 -13.822 -12.490 1.00 87.88 184 ASN A O 1
ATOM 1459 N N . LYS A 1 185 ? -13.145 -14.578 -13.948 1.00 85.44 185 LYS A N 1
ATOM 1460 C CA . LYS A 1 185 ? -13.280 -13.448 -14.878 1.00 85.44 185 LYS A CA 1
ATOM 1461 C C . LYS A 1 185 ? -14.615 -13.466 -15.624 1.00 85.44 185 LYS A C 1
ATOM 1463 O O . LYS A 1 185 ? -15.095 -12.397 -15.974 1.00 85.44 185 LYS A O 1
ATOM 1468 N N . VAL A 1 186 ? -15.164 -14.654 -15.870 1.00 88.88 186 VAL A N 1
ATOM 1469 C CA . VAL A 1 186 ? -16.427 -14.865 -16.592 1.00 88.88 186 VAL A CA 1
ATOM 1470 C C . VAL A 1 186 ? -17.588 -15.217 -15.655 1.00 88.88 186 VAL A C 1
ATOM 1472 O O . VAL A 1 186 ? -18.685 -15.502 -16.123 1.00 88.88 186 VAL A O 1
ATOM 1475 N N . THR A 1 187 ? -17.355 -15.224 -14.340 1.00 88.56 187 THR A N 1
ATOM 1476 C CA . THR A 1 187 ? -18.386 -15.416 -13.314 1.00 88.56 187 THR A CA 1
ATOM 1477 C C . THR A 1 187 ? -19.046 -14.080 -12.980 1.00 88.56 187 THR A C 1
ATOM 1479 O O . THR A 1 187 ? -18.363 -13.085 -12.719 1.00 88.56 187 THR A O 1
ATOM 1482 N N . ILE A 1 188 ? -20.377 -14.061 -12.935 1.00 88.50 188 ILE A N 1
ATOM 1483 C CA . ILE A 1 188 ? -21.163 -12.895 -12.533 1.00 88.50 188 ILE A CA 1
ATOM 1484 C C . ILE A 1 188 ? -20.860 -12.587 -11.062 1.00 88.50 188 ILE A C 1
ATOM 1486 O O . ILE A 1 188 ? -20.952 -13.442 -10.180 1.00 88.50 188 ILE A O 1
ATOM 1490 N N . LYS A 1 189 ? -20.446 -11.349 -10.783 1.00 83.94 189 LYS A N 1
ATOM 1491 C CA . LYS A 1 189 ? -20.036 -10.937 -9.434 1.00 83.94 189 LYS A CA 1
ATOM 1492 C C . LYS A 1 189 ? -21.254 -10.633 -8.571 1.00 83.94 189 LYS A C 1
ATOM 1494 O O . LYS A 1 189 ? -22.035 -9.742 -8.900 1.00 83.94 189 LYS A O 1
ATOM 1499 N N . ASN A 1 190 ? -21.350 -11.302 -7.429 1.00 77.19 190 ASN A N 1
ATOM 1500 C CA . ASN A 1 190 ? -22.341 -11.013 -6.405 1.00 77.19 190 ASN A CA 1
ATOM 1501 C C . ASN A 1 190 ? -21.836 -9.864 -5.519 1.00 77.19 190 ASN A C 1
ATOM 1503 O O . ASN A 1 190 ? -20.793 -9.972 -4.871 1.00 77.19 190 ASN A O 1
ATOM 1507 N N . LYS A 1 191 ? -22.577 -8.754 -5.493 1.00 68.75 191 LYS A N 1
ATOM 1508 C CA . LYS A 1 191 ? -22.329 -7.623 -4.591 1.00 68.75 191 LYS A CA 1
ATOM 1509 C C . LYS A 1 191 ? -23.123 -7.817 -3.300 1.00 68.75 191 LYS A C 1
ATOM 1511 O O . LYS A 1 191 ? -24.058 -7.069 -3.033 1.00 68.75 191 LYS A O 1
ATOM 1516 N N . TYR A 1 192 ? -22.771 -8.838 -2.527 1.00 71.06 192 TYR A N 1
ATOM 1517 C CA . TYR A 1 192 ? -23.393 -9.040 -1.224 1.00 71.06 192 TYR A CA 1
ATOM 1518 C C . TYR A 1 192 ? -22.995 -7.900 -0.270 1.00 71.06 192 TYR A C 1
ATOM 1520 O O . TYR A 1 192 ? -21.800 -7.590 -0.193 1.00 71.06 192 TYR A O 1
ATOM 1528 N N . PRO A 1 193 ? -23.950 -7.255 0.429 1.00 68.56 193 PRO A N 1
ATOM 1529 C CA . PRO A 1 193 ? -23.638 -6.210 1.394 1.00 68.56 193 PRO A CA 1
ATOM 1530 C C . PRO A 1 193 ? -22.926 -6.825 2.601 1.00 68.56 193 PRO A C 1
ATOM 1532 O O . PRO A 1 193 ? -23.469 -7.684 3.290 1.00 68.56 193 PRO A O 1
ATOM 1535 N N . ILE A 1 194 ? -21.690 -6.397 2.842 1.00 66.00 194 ILE A N 1
ATOM 1536 C CA . ILE A 1 194 ? -20.962 -6.724 4.070 1.00 66.00 194 ILE A CA 1
ATOM 1537 C C . ILE A 1 194 ? -21.333 -5.645 5.101 1.00 66.00 194 ILE A C 1
ATOM 1539 O O . ILE A 1 194 ? -21.295 -4.468 4.729 1.00 66.00 194 ILE A O 1
ATOM 1543 N N . PRO A 1 195 ? -21.690 -6.009 6.348 1.00 65.94 195 PRO A N 1
ATOM 1544 C CA . PRO A 1 195 ? -21.986 -5.041 7.404 1.00 65.94 195 PRO A CA 1
ATOM 1545 C C . PRO A 1 195 ? -20.846 -4.034 7.583 1.00 65.94 195 PRO A C 1
ATOM 1547 O O . PRO A 1 195 ? -19.669 -4.396 7.449 1.00 65.94 195 PRO A O 1
ATOM 1550 N N . LEU A 1 196 ? -21.177 -2.773 7.878 1.00 65.06 196 LEU A N 1
ATOM 1551 C CA . LEU A 1 196 ? -20.152 -1.786 8.194 1.00 65.06 196 LEU A CA 1
ATOM 1552 C C . LEU A 1 196 ? -19.511 -2.154 9.530 1.00 65.06 196 LEU A C 1
ATOM 1554 O O . LEU A 1 196 ? -20.178 -2.535 10.484 1.00 65.06 196 LEU A O 1
ATOM 1558 N N . ILE A 1 197 ? -18.188 -2.020 9.596 1.00 67.44 197 ILE A N 1
ATOM 1559 C CA . ILE A 1 197 ? -17.416 -2.351 10.797 1.00 67.44 197 ILE A CA 1
ATOM 1560 C C . ILE A 1 197 ? -17.885 -1.518 12.007 1.00 67.44 197 ILE A C 1
ATOM 1562 O O . ILE A 1 197 ? -17.889 -2.027 13.122 1.00 67.44 197 ILE A O 1
ATOM 1566 N N . ALA A 1 198 ? -18.301 -0.266 11.778 1.00 64.44 198 ALA A N 1
ATOM 1567 C CA . ALA A 1 198 ? -18.838 0.613 12.817 1.00 64.44 198 ALA A CA 1
ATOM 1568 C C . ALA A 1 198 ? -20.102 0.027 13.467 1.00 64.44 198 ALA A C 1
ATOM 1570 O O . ALA A 1 198 ? -20.135 -0.110 14.685 1.00 64.44 198 ALA A O 1
ATOM 1571 N N . ASP A 1 199 ? -21.062 -0.431 12.658 1.00 70.19 199 ASP A N 1
ATOM 1572 C CA . ASP A 1 199 ? -22.307 -1.043 13.137 1.00 70.19 199 ASP A CA 1
ATOM 1573 C C . ASP A 1 199 ? -22.026 -2.273 14.019 1.00 70.19 199 ASP A C 1
ATOM 1575 O O . ASP A 1 199 ? -22.665 -2.477 15.049 1.00 70.19 199 ASP A O 1
ATOM 1579 N N . LEU A 1 200 ? -21.017 -3.074 13.650 1.00 71.75 200 LEU A N 1
ATOM 1580 C CA . LEU A 1 200 ? -20.596 -4.231 14.446 1.00 71.75 200 LEU A CA 1
ATOM 1581 C C . LEU A 1 200 ? -19.982 -3.815 15.790 1.00 71.75 200 LEU A C 1
ATOM 1583 O O . LEU A 1 200 ? -20.138 -4.523 16.783 1.00 71.75 200 LEU A O 1
ATOM 1587 N N . PHE A 1 201 ? -19.272 -2.686 15.845 1.00 70.56 201 PHE A N 1
ATOM 1588 C CA . PHE A 1 201 ? -18.684 -2.191 17.090 1.00 70.56 201 PHE A CA 1
ATOM 1589 C C . PHE A 1 201 ? -19.706 -1.579 18.034 1.00 70.56 201 PHE A C 1
ATOM 1591 O O . PHE A 1 201 ? -19.594 -1.818 19.235 1.00 70.56 201 PHE A O 1
ATOM 1598 N N . ASP A 1 202 ? -20.713 -0.875 17.521 1.00 70.25 202 ASP A N 1
ATOM 1599 C CA . ASP A 1 202 ? -21.797 -0.340 18.351 1.00 70.25 202 ASP A CA 1
ATOM 1600 C C . ASP A 1 202 ? -22.530 -1.468 19.095 1.00 70.25 202 ASP A C 1
ATOM 1602 O O . ASP A 1 202 ? -22.876 -1.335 20.269 1.00 70.25 202 ASP A O 1
ATOM 1606 N N . GLN A 1 203 ? -22.679 -2.629 18.451 1.00 70.88 203 GLN A N 1
ATOM 1607 C CA . GLN A 1 203 ? -23.273 -3.826 19.054 1.00 70.88 203 GLN A CA 1
ATOM 1608 C C . GLN A 1 203 ? -22.369 -4.484 20.106 1.00 70.88 203 GLN A C 1
ATOM 1610 O O . GLN A 1 203 ? -22.842 -4.928 21.153 1.00 70.88 203 GLN A O 1
ATOM 1615 N N . LEU A 1 204 ? -21.061 -4.550 19.841 1.00 74.25 204 LEU A N 1
ATOM 1616 C CA . LEU A 1 204 ? -20.085 -5.188 20.730 1.00 74.25 204 LEU A CA 1
ATOM 1617 C C . LEU A 1 204 ? -19.689 -4.293 21.919 1.00 74.25 204 LEU A C 1
ATOM 1619 O O . LEU A 1 204 ? -19.229 -4.803 22.941 1.00 74.25 204 LEU A O 1
ATOM 1623 N N . GLY A 1 205 ? -19.879 -2.976 21.808 1.00 66.19 205 GLY A N 1
ATOM 1624 C CA . GLY A 1 205 ? -19.466 -1.972 22.792 1.00 66.19 205 GLY A CA 1
ATOM 1625 C C . GLY A 1 205 ? -20.235 -1.992 24.117 1.00 66.19 205 GLY A C 1
ATOM 1626 O O . GLY A 1 205 ? -19.792 -1.373 25.074 1.00 66.19 205 GLY A O 1
ATOM 1627 N N . GLY A 1 206 ? -21.355 -2.708 24.224 1.00 73.06 206 GLY A N 1
ATOM 1628 C CA . GLY A 1 206 ? -22.035 -2.925 25.511 1.00 73.06 206 GLY A CA 1
ATOM 1629 C C . GLY A 1 206 ? -21.546 -4.161 26.272 1.00 73.06 206 GLY A C 1
ATOM 1630 O O . GLY A 1 206 ? -21.768 -4.273 27.476 1.00 73.06 206 GLY A O 1
ATOM 1631 N N . ALA A 1 207 ? -20.883 -5.088 25.577 1.00 83.69 207 ALA A N 1
ATOM 1632 C CA . ALA A 1 207 ? -20.659 -6.439 26.063 1.00 83.69 207 ALA A CA 1
ATOM 1633 C C . ALA A 1 207 ? -19.419 -6.583 26.949 1.00 83.69 207 ALA A C 1
ATOM 1635 O O . ALA A 1 207 ? -18.415 -5.874 26.813 1.00 83.69 207 ALA A O 1
ATOM 1636 N N . LYS A 1 208 ? -19.492 -7.558 27.860 1.00 85.69 208 LYS A N 1
ATOM 1637 C CA . LYS A 1 208 ? -18.418 -7.889 28.801 1.00 85.69 208 LYS A CA 1
ATOM 1638 C C . LYS A 1 208 ? -17.736 -9.214 28.476 1.00 85.69 208 LYS A C 1
ATOM 1640 O O . LYS A 1 208 ? -16.530 -9.315 28.664 1.00 85.69 208 LYS A O 1
ATOM 1645 N N . TYR A 1 209 ? -18.488 -10.209 28.010 1.00 89.12 209 TYR A N 1
ATOM 1646 C CA . TYR A 1 209 ? -17.980 -11.548 27.714 1.00 89.12 209 TYR A CA 1
ATOM 1647 C C . TYR A 1 209 ? -18.084 -11.849 26.227 1.00 89.12 209 TYR A C 1
ATOM 1649 O O . TYR A 1 209 ? -19.143 -11.665 25.626 1.00 89.12 209 TYR A O 1
ATOM 1657 N N . PHE A 1 210 ? -16.994 -12.358 25.659 1.00 90.12 210 PHE A N 1
ATOM 1658 C CA . PHE A 1 210 ? -16.855 -12.634 24.237 1.00 90.12 210 PHE A CA 1
ATOM 1659 C C . PHE A 1 210 ? -16.385 -14.068 23.992 1.00 90.12 210 PHE A C 1
ATOM 1661 O O . PHE A 1 210 ? -15.488 -14.572 24.666 1.00 90.12 210 PHE A O 1
ATOM 1668 N N . THR A 1 211 ? -16.949 -14.716 22.978 1.00 91.69 211 THR A N 1
ATOM 1669 C CA . THR A 1 211 ? -16.465 -15.994 22.453 1.00 91.69 211 THR A CA 1
ATOM 1670 C C . THR A 1 211 ? -16.324 -15.888 20.944 1.00 91.69 211 THR A C 1
ATOM 1672 O O . THR A 1 211 ? -17.294 -15.605 20.244 1.00 91.69 211 THR A O 1
ATOM 1675 N N . LYS A 1 212 ? -15.123 -16.165 20.438 1.00 90.88 212 LYS A N 1
ATOM 1676 C CA . LYS A 1 212 ? -14.829 -16.215 19.009 1.00 90.88 212 LYS A CA 1
ATOM 1677 C C . LYS A 1 212 ? -14.799 -17.663 18.536 1.00 90.88 212 LYS A C 1
ATOM 1679 O O . LYS A 1 212 ? -14.033 -18.475 19.058 1.00 90.88 212 LYS A O 1
ATOM 1684 N N . LEU A 1 213 ? -15.590 -17.978 17.517 1.00 90.88 213 LEU A N 1
ATOM 1685 C CA . LEU A 1 213 ? -15.635 -19.293 16.886 1.00 90.88 213 LEU A CA 1
ATOM 1686 C C . LEU A 1 213 ? -15.084 -19.217 15.455 1.00 90.88 213 LEU A C 1
ATOM 1688 O O . LEU A 1 213 ? -15.519 -18.389 14.658 1.00 90.88 213 LEU A O 1
ATOM 1692 N N . ASP A 1 214 ? -14.152 -20.117 15.135 1.00 90.06 214 ASP A N 1
ATOM 1693 C CA . ASP A 1 214 ? -13.574 -20.311 13.795 1.00 90.06 214 ASP A CA 1
ATOM 1694 C C . ASP A 1 214 ? -14.103 -21.632 13.222 1.00 90.06 214 ASP A C 1
ATOM 1696 O O . ASP A 1 214 ? -14.059 -22.668 13.891 1.00 90.06 214 ASP A O 1
ATOM 1700 N N . LEU A 1 215 ? -14.628 -21.627 11.994 1.00 88.50 215 LEU A N 1
ATOM 1701 C CA . LEU A 1 215 ? -15.158 -22.838 11.359 1.00 88.50 215 LEU A CA 1
ATOM 1702 C C . LEU A 1 215 ? -14.043 -23.696 10.738 1.00 88.50 215 LEU A C 1
ATOM 1704 O O . LEU A 1 215 ? -13.187 -23.225 9.985 1.00 88.50 215 LEU A O 1
ATOM 1708 N N . ARG A 1 216 ? -14.071 -25.014 10.990 1.00 87.50 216 ARG A N 1
ATOM 1709 C CA . ARG A 1 216 ? -13.053 -25.948 10.484 1.00 87.50 216 ARG A CA 1
ATOM 1710 C C . ARG A 1 216 ? -13.175 -26.094 8.971 1.00 87.50 216 ARG A C 1
ATOM 1712 O O . ARG A 1 216 ? -14.073 -26.765 8.482 1.00 87.50 216 ARG A O 1
ATOM 1719 N N . SER A 1 217 ? -12.250 -25.497 8.223 1.00 83.75 217 SER A N 1
ATOM 1720 C CA . SER A 1 217 ? -12.303 -25.483 6.752 1.00 83.75 217 SER A CA 1
ATOM 1721 C C . SER A 1 217 ? -13.668 -24.995 6.240 1.00 83.75 217 SER A C 1
ATOM 1723 O O . SER A 1 217 ? -14.276 -25.672 5.415 1.00 83.75 217 SER A O 1
ATOM 1725 N N . GLY A 1 218 ? -14.151 -23.850 6.746 1.00 85.00 218 GLY A N 1
ATOM 1726 C CA . GLY A 1 218 ? -15.517 -23.341 6.532 1.00 85.00 218 GLY A CA 1
ATOM 1727 C C . GLY A 1 218 ? -16.067 -23.523 5.112 1.00 85.00 218 GLY A C 1
ATOM 1728 O O . GLY A 1 218 ? -17.153 -24.068 4.947 1.00 85.00 218 GLY A O 1
ATOM 1729 N N . TYR A 1 219 ? -15.294 -23.192 4.072 1.00 88.12 219 TYR A N 1
ATOM 1730 C CA . TYR A 1 219 ? -15.756 -23.349 2.686 1.00 88.12 219 TYR A CA 1
ATOM 1731 C C . TYR A 1 219 ? -16.065 -24.801 2.288 1.00 88.12 219 TYR A C 1
ATOM 1733 O O . TYR A 1 219 ? -17.056 -25.043 1.611 1.00 88.12 219 TYR A O 1
ATOM 1741 N N . TYR A 1 220 ? -15.313 -25.792 2.777 1.00 90.75 220 TYR A N 1
ATOM 1742 C CA . TYR A 1 220 ? -15.596 -27.206 2.485 1.00 90.75 220 TYR A CA 1
ATOM 1743 C C . TYR A 1 220 ? -16.883 -27.709 3.156 1.00 90.75 220 TYR A C 1
ATOM 1745 O O . TYR A 1 220 ? -17.348 -28.801 2.844 1.00 90.75 220 TYR A O 1
ATOM 1753 N N . GLN A 1 221 ? -17.471 -26.928 4.065 1.00 92.06 221 GLN A N 1
ATOM 1754 C CA . GLN A 1 221 ? -18.751 -27.243 4.698 1.00 92.06 221 GLN A CA 1
ATOM 1755 C C . GLN A 1 221 ? -19.960 -26.744 3.886 1.00 92.06 221 GLN A C 1
ATOM 1757 O O . GLN A 1 221 ? -21.104 -27.025 4.250 1.00 92.06 221 GLN A O 1
ATOM 1762 N N . VAL A 1 222 ? -19.721 -26.044 2.771 1.00 93.31 222 VAL A N 1
ATOM 1763 C CA . VAL A 1 222 ? -20.736 -25.588 1.810 1.00 93.31 222 VAL A CA 1
ATOM 1764 C C . VAL A 1 222 ? -20.623 -26.426 0.541 1.00 93.31 222 VAL A C 1
ATOM 1766 O O . VAL A 1 222 ? -19.518 -26.663 0.056 1.00 93.31 222 VAL A O 1
ATOM 1769 N N . ARG A 1 223 ? -21.744 -26.890 -0.019 1.00 95.62 223 ARG A N 1
ATOM 1770 C CA . ARG A 1 223 ? -21.730 -27.634 -1.287 1.00 95.62 223 ARG A CA 1
ATOM 1771 C C . ARG A 1 223 ? -21.675 -26.707 -2.494 1.00 95.62 223 ARG A C 1
ATOM 1773 O O . ARG A 1 223 ? -22.159 -25.581 -2.436 1.00 95.62 223 ARG A O 1
ATOM 1780 N N . ILE A 1 224 ? -21.124 -27.204 -3.598 1.00 96.62 224 ILE A N 1
ATOM 1781 C CA . ILE A 1 224 ? -21.323 -26.586 -4.916 1.00 96.62 224 ILE A CA 1
ATOM 1782 C C . ILE A 1 224 ? -22.751 -26.866 -5.376 1.00 96.62 224 ILE A C 1
ATOM 1784 O O . ILE A 1 224 ? -23.210 -27.995 -5.230 1.00 96.62 224 ILE A O 1
ATOM 1788 N N . ALA A 1 225 ? -23.452 -25.868 -5.911 1.00 95.69 225 ALA A N 1
ATOM 1789 C CA . ALA A 1 225 ? -24.829 -26.006 -6.374 1.00 95.69 225 ALA A CA 1
ATOM 1790 C C . ALA A 1 225 ? -24.969 -27.102 -7.455 1.00 95.69 225 ALA A C 1
ATOM 1792 O O . ALA A 1 225 ? -24.052 -27.279 -8.261 1.00 95.69 225 ALA A O 1
ATOM 1793 N N . PRO A 1 226 ? -26.101 -27.834 -7.500 1.00 93.62 226 PRO A N 1
ATOM 1794 C CA . PRO A 1 226 ? -26.310 -28.887 -8.491 1.00 93.62 226 PRO A CA 1
ATOM 1795 C C . PRO A 1 226 ? -26.163 -28.378 -9.932 1.00 93.62 226 PRO A C 1
ATOM 1797 O O . PRO A 1 226 ? -26.831 -27.428 -10.331 1.00 93.62 226 PRO A O 1
ATOM 1800 N N . GLY A 1 227 ? -25.313 -29.037 -10.718 1.00 92.12 227 GLY A N 1
ATOM 1801 C CA . GLY A 1 227 ? -25.003 -28.686 -12.106 1.00 92.12 227 GLY A CA 1
ATOM 1802 C C . GLY A 1 227 ? -23.754 -27.812 -12.262 1.00 92.12 227 GLY A C 1
ATOM 1803 O O . GLY A 1 227 ? -23.165 -27.775 -13.347 1.00 92.12 227 GLY A O 1
ATOM 1804 N N . ASP A 1 228 ? -23.295 -27.172 -11.186 1.00 94.75 228 ASP A N 1
ATOM 1805 C CA . ASP A 1 228 ? -22.112 -26.312 -11.198 1.00 94.75 228 ASP A CA 1
ATOM 1806 C C . ASP A 1 228 ? -20.828 -27.046 -10.802 1.00 94.75 228 ASP A C 1
ATOM 1808 O O . ASP A 1 228 ? -19.739 -26.499 -10.994 1.00 94.75 228 ASP A O 1
ATOM 1812 N N . GLU A 1 229 ? -20.914 -28.294 -10.327 1.00 95.25 229 GLU A N 1
ATOM 1813 C CA . GLU A 1 229 ? -19.760 -29.088 -9.889 1.00 95.25 229 GLU A CA 1
ATOM 1814 C C . GLU A 1 229 ? -18.684 -29.145 -10.983 1.00 95.25 229 GLU A C 1
ATOM 1816 O O . GLU A 1 229 ? -17.523 -28.811 -10.737 1.00 95.25 229 GLU A O 1
ATOM 1821 N N . SER A 1 230 ? -19.083 -29.419 -12.230 1.00 94.38 230 SER A N 1
ATOM 1822 C CA . SER A 1 230 ? -18.167 -29.490 -13.377 1.00 94.38 230 SER A CA 1
ATOM 1823 C C . SER A 1 230 ? -17.379 -28.198 -13.622 1.00 94.38 230 SER A C 1
ATOM 1825 O O . SER A 1 230 ? -16.244 -28.251 -14.093 1.00 94.38 230 SER A O 1
ATOM 1827 N N . LYS A 1 231 ? -17.928 -27.021 -13.279 1.00 94.62 231 LYS A N 1
ATOM 1828 C CA . LYS A 1 231 ? -17.255 -25.716 -13.443 1.00 94.62 231 LYS A CA 1
ATOM 1829 C C . LYS A 1 231 ? -16.039 -25.585 -12.528 1.00 94.62 231 LYS A C 1
ATOM 1831 O O . LYS A 1 231 ? -15.115 -24.843 -12.851 1.00 94.62 231 LYS A O 1
ATOM 1836 N N . THR A 1 232 ? -16.007 -26.339 -11.432 1.00 95.38 232 THR A N 1
ATOM 1837 C CA . THR A 1 232 ? -14.871 -26.409 -10.503 1.00 95.38 232 THR A CA 1
ATOM 1838 C C . THR A 1 232 ? -13.793 -27.407 -10.932 1.00 95.38 232 THR A C 1
ATOM 1840 O O . THR A 1 232 ? -12.848 -27.649 -10.182 1.00 95.38 232 THR A O 1
ATOM 1843 N N . ALA A 1 233 ? -13.908 -28.000 -12.126 1.00 95.94 233 ALA A N 1
ATOM 1844 C CA . ALA A 1 233 ? -12.918 -28.939 -12.627 1.00 95.94 233 ALA A CA 1
ATOM 1845 C C . ALA A 1 233 ? -11.503 -28.343 -12.557 1.00 95.94 233 ALA A C 1
ATOM 1847 O O . ALA A 1 233 ? -11.232 -27.240 -13.041 1.00 95.94 233 ALA A O 1
ATOM 1848 N N . CYS A 1 234 ? -10.584 -29.089 -11.958 1.00 93.44 234 CYS A N 1
ATOM 1849 C CA . CYS A 1 234 ? -9.173 -28.789 -11.888 1.00 93.44 234 CYS A CA 1
ATOM 1850 C C . CYS A 1 234 ? -8.381 -29.856 -12.648 1.00 93.44 234 CYS A C 1
ATOM 1852 O O . CYS A 1 234 ? -8.671 -31.051 -12.574 1.00 93.44 234 CYS A O 1
ATOM 1854 N N . VAL A 1 235 ? -7.385 -29.414 -13.413 1.00 93.44 235 VAL A N 1
ATOM 1855 C CA . VAL A 1 235 ? -6.547 -30.280 -14.243 1.00 93.44 235 VAL A CA 1
ATOM 1856 C C . VAL A 1 235 ? -5.210 -30.472 -13.553 1.00 93.44 235 VAL A C 1
ATOM 1858 O O . VAL A 1 235 ? -4.515 -29.512 -13.201 1.00 93.44 235 VAL A O 1
ATOM 1861 N N . THR A 1 236 ? -4.831 -31.732 -13.381 1.00 92.62 236 THR A N 1
ATOM 1862 C CA . THR A 1 236 ? -3.577 -32.131 -12.747 1.00 92.62 236 THR A CA 1
ATOM 1863 C C . THR A 1 236 ? -2.810 -33.098 -13.642 1.00 92.62 236 THR A C 1
ATOM 1865 O O . THR A 1 236 ? -3.332 -33.610 -14.630 1.00 92.62 236 THR A O 1
ATOM 1868 N N . ARG A 1 237 ? -1.561 -33.410 -13.278 1.00 88.00 237 ARG A N 1
ATOM 1869 C CA . ARG A 1 237 ? -0.776 -34.441 -13.977 1.00 88.00 237 ARG A CA 1
ATOM 1870 C C . ARG A 1 237 ? -1.399 -35.843 -13.884 1.00 88.00 237 ARG A C 1
ATOM 1872 O O . ARG A 1 237 ? -1.092 -36.686 -14.719 1.00 88.00 237 ARG A O 1
ATOM 1879 N N . TYR A 1 238 ? -2.228 -36.099 -12.873 1.00 90.56 238 TYR A N 1
ATOM 1880 C CA . TYR A 1 238 ? -2.807 -37.417 -12.592 1.00 90.56 238 TYR A CA 1
ATOM 1881 C C . TYR A 1 238 ? -4.248 -37.572 -13.093 1.00 90.56 238 TYR A C 1
ATOM 1883 O O . TYR A 1 238 ? -4.842 -38.628 -12.905 1.00 90.56 238 TYR A O 1
ATOM 1891 N N . GLY A 1 239 ? -4.800 -36.538 -13.730 1.00 91.31 239 GLY A N 1
ATOM 1892 C CA . GLY A 1 239 ? -6.176 -36.504 -14.211 1.00 91.31 239 GLY A CA 1
ATOM 1893 C C . GLY A 1 239 ? -6.878 -35.196 -13.859 1.00 91.31 239 GLY A C 1
ATOM 1894 O O . GLY A 1 239 ? -6.276 -34.285 -13.276 1.00 91.31 239 GLY A O 1
ATOM 1895 N N . SER A 1 240 ? -8.155 -35.128 -14.220 1.00 94.25 240 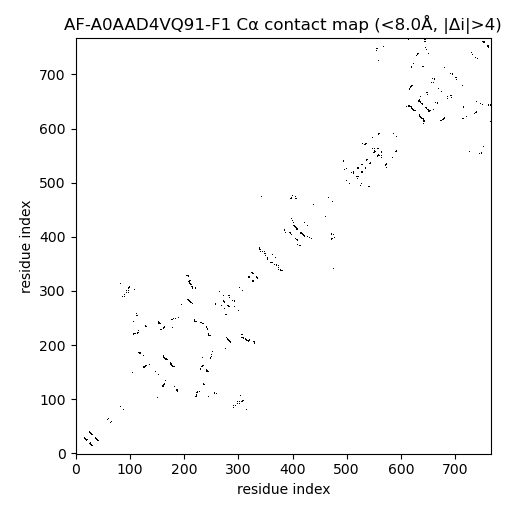SER A N 1
ATOM 1896 C CA . SER A 1 240 ? -9.038 -34.004 -13.917 1.00 94.25 240 SER A CA 1
ATOM 1897 C C . SER A 1 240 ? -10.009 -34.381 -12.805 1.00 94.25 240 SER A C 1
ATOM 1899 O O . SER A 1 240 ? -10.571 -35.477 -12.816 1.00 94.25 240 SER A O 1
ATOM 1901 N N . TYR A 1 241 ? -10.225 -33.465 -11.866 1.00 96.31 241 TYR A N 1
ATOM 1902 C CA . TYR A 1 241 ? -11.109 -33.665 -10.719 1.00 96.31 241 TYR A CA 1
ATOM 1903 C C . TYR A 1 241 ? -12.006 -32.452 -10.534 1.00 96.31 241 TYR A C 1
ATOM 1905 O O . TYR A 1 241 ? -11.568 -31.337 -10.769 1.00 96.31 241 TYR A O 1
ATOM 1913 N N . GLU A 1 242 ? -13.237 -32.645 -10.091 1.00 96.38 242 GLU A N 1
ATOM 1914 C CA . GLU A 1 242 ? -14.171 -31.566 -9.765 1.00 96.38 242 GLU A CA 1
ATOM 1915 C C . GLU A 1 242 ? -14.543 -31.614 -8.287 1.00 96.38 242 GLU A C 1
ATOM 1917 O O . GLU A 1 242 ? -14.572 -32.684 -7.677 1.00 96.38 242 GLU A O 1
ATOM 1922 N N . PHE A 1 243 ? -14.782 -30.444 -7.707 1.00 96.25 243 PHE A N 1
ATOM 1923 C CA . PHE A 1 243 ? -15.147 -30.285 -6.311 1.00 96.25 243 PHE A CA 1
ATOM 1924 C C . PHE A 1 243 ? -16.662 -30.387 -6.121 1.00 96.25 243 PHE A C 1
ATOM 1926 O O . PHE A 1 243 ? -17.446 -29.771 -6.839 1.00 96.25 243 PHE A O 1
ATOM 1933 N N . LEU A 1 244 ? -17.060 -31.139 -5.095 1.00 96.25 244 LEU A N 1
ATOM 1934 C CA . LEU A 1 244 ? -18.449 -31.273 -4.639 1.00 96.25 244 LEU A CA 1
ATOM 1935 C C . LEU A 1 244 ? -18.771 -30.309 -3.485 1.00 96.25 244 LEU A C 1
ATOM 1937 O O . LEU A 1 244 ? -19.933 -30.020 -3.191 1.00 96.25 244 LEU A O 1
ATOM 1941 N N . VAL A 1 245 ? -17.726 -29.797 -2.837 1.00 95.12 245 VAL A N 1
ATOM 1942 C CA . VAL A 1 245 ? -17.768 -28.776 -1.784 1.00 95.12 245 VAL A CA 1
ATOM 1943 C C . VAL A 1 245 ? -17.056 -27.519 -2.256 1.00 95.12 245 VAL A C 1
ATOM 1945 O O . VAL A 1 245 ? -16.169 -27.607 -3.093 1.00 95.12 245 VAL A O 1
ATOM 1948 N N . MET A 1 246 ? -17.409 -26.351 -1.734 1.00 94.12 246 MET A N 1
ATOM 1949 C CA . MET A 1 246 ? -16.897 -25.067 -2.204 1.00 94.12 246 MET A CA 1
ATOM 1950 C C . MET A 1 246 ? -15.377 -24.943 -1.965 1.00 94.12 246 MET A C 1
ATOM 1952 O O . MET A 1 246 ? -14.940 -24.822 -0.817 1.00 94.12 246 MET A O 1
ATOM 1956 N N . PRO A 1 247 ? -14.530 -24.969 -3.018 1.00 90.75 247 PRO A N 1
ATOM 1957 C CA . PRO A 1 247 ? -13.094 -24.819 -2.865 1.00 90.75 247 PRO A CA 1
ATOM 1958 C C . PRO A 1 247 ? -12.690 -23.359 -2.642 1.00 90.75 247 PRO A C 1
ATOM 1960 O O . PRO A 1 247 ? -13.382 -22.414 -3.023 1.00 90.75 247 PRO A O 1
ATOM 1963 N N . PHE A 1 248 ? -11.491 -23.164 -2.094 1.00 84.94 248 PHE A N 1
ATOM 1964 C CA . PHE A 1 248 ? -10.874 -21.841 -2.042 1.00 84.94 248 PHE A CA 1
ATOM 1965 C C . PHE A 1 248 ? -10.580 -21.309 -3.453 1.00 84.94 248 PHE A C 1
ATOM 1967 O O . PHE A 1 248 ? -10.139 -22.050 -4.332 1.00 84.94 248 PHE A O 1
ATOM 1974 N N . GLY A 1 249 ? -10.743 -19.997 -3.633 1.00 82.88 249 GLY A N 1
ATOM 1975 C CA . GLY A 1 249 ? -10.339 -19.278 -4.845 1.00 82.88 249 GLY A CA 1
ATOM 1976 C C . GLY A 1 249 ? -11.463 -18.981 -5.836 1.00 82.88 249 GLY A C 1
ATOM 1977 O O . GLY A 1 249 ? -11.212 -18.250 -6.793 1.00 82.88 249 GLY A O 1
ATOM 1978 N N . LEU A 1 250 ? -12.682 -19.482 -5.619 1.00 86.69 250 LEU A N 1
ATOM 1979 C CA . LEU A 1 250 ? -13.852 -19.101 -6.417 1.00 86.69 250 LEU A CA 1
ATOM 1980 C C . LEU A 1 250 ? -14.330 -17.679 -6.084 1.00 86.69 250 LEU A C 1
ATOM 1982 O O . LEU A 1 250 ? -14.311 -17.242 -4.931 1.00 86.69 250 LEU A O 1
ATOM 1986 N N . THR A 1 251 ? -14.780 -16.953 -7.107 1.00 84.00 251 THR A N 1
ATOM 1987 C CA . THR A 1 251 ? -15.488 -15.674 -6.935 1.00 84.00 251 THR A CA 1
ATOM 1988 C C . THR A 1 251 ? -16.815 -15.909 -6.222 1.00 84.00 251 THR A C 1
ATOM 1990 O O . THR A 1 251 ? -17.444 -16.940 -6.414 1.00 84.00 251 THR A O 1
ATOM 1993 N N . ASN A 1 252 ? -17.234 -14.964 -5.380 1.00 87.25 252 ASN A N 1
ATOM 1994 C CA . ASN A 1 252 ? -18.441 -15.036 -4.547 1.00 87.25 252 ASN A CA 1
ATOM 1995 C C . ASN A 1 252 ? -18.422 -16.081 -3.417 1.00 87.25 252 ASN A C 1
ATOM 1997 O O . ASN A 1 252 ? -19.334 -16.045 -2.603 1.00 87.25 252 ASN A O 1
ATOM 2001 N N . ALA A 1 253 ? -17.408 -16.945 -3.284 1.00 86.81 253 ALA A N 1
ATOM 2002 C CA . ALA A 1 253 ? -17.350 -17.910 -2.178 1.00 86.81 253 ALA A CA 1
ATOM 2003 C C . ALA A 1 253 ? -17.469 -17.257 -0.778 1.00 86.81 253 ALA A C 1
ATOM 2005 O O . ALA A 1 253 ? -18.295 -17.722 0.009 1.00 86.81 253 ALA A O 1
ATOM 2006 N N . PRO A 1 254 ? -16.777 -16.132 -0.475 1.00 83.19 254 PRO A N 1
ATOM 2007 C CA . PRO A 1 254 ? -16.994 -15.412 0.783 1.00 83.19 254 PRO A CA 1
ATOM 2008 C C . PRO A 1 254 ? -18.425 -14.881 0.930 1.00 83.19 254 PRO A C 1
ATOM 2010 O O . PRO A 1 254 ? -18.990 -14.935 2.012 1.00 83.19 254 PRO A O 1
ATOM 2013 N N . ALA A 1 255 ? -19.036 -14.408 -0.161 1.00 84.75 255 ALA A N 1
ATOM 2014 C CA . ALA A 1 255 ? -20.409 -13.908 -0.146 1.00 84.75 255 ALA A CA 1
ATOM 2015 C C . ALA A 1 255 ? -21.418 -15.034 0.126 1.00 84.75 255 ALA A C 1
ATOM 2017 O O . ALA A 1 255 ? -22.284 -14.876 0.979 1.00 84.75 255 ALA A O 1
ATOM 2018 N N . THR A 1 256 ? -21.283 -16.185 -0.542 1.00 88.56 256 THR A N 1
ATOM 2019 C CA . THR A 1 256 ? -22.093 -17.383 -0.267 1.00 88.56 256 THR A CA 1
ATOM 2020 C C . THR A 1 256 ? -21.968 -17.796 1.195 1.00 88.56 256 THR A C 1
ATOM 2022 O O . THR A 1 256 ? -22.975 -18.083 1.839 1.00 88.56 256 THR A O 1
ATOM 2025 N N . PHE A 1 257 ? -20.748 -17.784 1.733 1.00 86.75 257 PHE A N 1
ATOM 2026 C CA . PHE A 1 257 ? -20.508 -18.130 3.126 1.00 86.75 257 PHE A CA 1
ATOM 2027 C C . PHE A 1 257 ? -21.168 -17.137 4.094 1.00 86.75 257 PHE A C 1
ATOM 2029 O O . PHE A 1 257 ? -21.894 -17.566 4.987 1.00 86.75 257 PHE A O 1
ATOM 2036 N N . CYS A 1 258 ? -21.019 -15.826 3.867 1.00 84.38 258 CYS A N 1
ATOM 2037 C CA . CYS A 1 258 ? -21.711 -14.797 4.650 1.00 84.38 258 CYS A CA 1
ATOM 2038 C C . CYS A 1 258 ? -23.235 -14.961 4.601 1.00 84.38 258 CYS A C 1
ATOM 2040 O O . CYS A 1 258 ? -23.883 -14.878 5.636 1.00 84.38 258 CYS A O 1
ATOM 2042 N N . ILE A 1 259 ? -23.814 -15.221 3.421 1.00 88.06 259 ILE A N 1
ATOM 2043 C CA . ILE A 1 259 ? -25.261 -15.447 3.269 1.00 88.06 259 ILE A CA 1
ATOM 2044 C C . ILE A 1 259 ? -25.701 -16.654 4.099 1.00 88.06 259 ILE A C 1
ATOM 2046 O O . ILE A 1 259 ? -26.717 -16.581 4.789 1.00 88.06 259 ILE A O 1
ATOM 2050 N N . LEU A 1 260 ? -24.945 -17.755 4.045 1.00 90.50 260 LEU A N 1
ATOM 2051 C CA . LEU A 1 260 ? -25.247 -18.951 4.824 1.00 90.50 260 LEU A CA 1
ATOM 2052 C C . LEU A 1 260 ? -25.209 -18.643 6.322 1.00 90.50 260 LEU A C 1
ATOM 2054 O O . LEU A 1 260 ? -26.173 -18.943 7.018 1.00 90.50 260 LEU A O 1
ATOM 2058 N N . MET A 1 261 ? -24.131 -18.026 6.810 1.00 89.75 261 MET A N 1
ATOM 2059 C CA . MET A 1 261 ? -23.998 -17.692 8.228 1.00 89.75 261 MET A CA 1
ATOM 2060 C C . MET A 1 261 ? -25.086 -16.718 8.688 1.00 89.75 261 MET A C 1
ATOM 2062 O O . MET A 1 261 ? -25.694 -16.943 9.730 1.00 89.75 261 MET A O 1
ATOM 2066 N N . ASN A 1 262 ? -25.400 -15.695 7.889 1.00 87.06 262 ASN A N 1
ATOM 2067 C CA . ASN A 1 262 ? -26.453 -14.742 8.221 1.00 87.06 262 ASN A CA 1
ATOM 2068 C C . ASN A 1 262 ? -27.837 -15.392 8.246 1.00 87.06 262 ASN A C 1
ATOM 2070 O O . ASN A 1 262 ? -28.637 -15.049 9.104 1.00 87.06 262 ASN A O 1
ATOM 2074 N N . LYS A 1 263 ? -28.125 -16.359 7.364 1.00 89.12 263 LYS A N 1
ATOM 2075 C CA . LYS A 1 263 ? -29.373 -17.135 7.435 1.00 89.12 263 LYS A CA 1
ATOM 2076 C C . LYS A 1 263 ? -29.420 -18.041 8.665 1.00 89.12 263 LYS A C 1
ATOM 2078 O O . LYS A 1 263 ? -30.428 -18.059 9.361 1.00 89.12 263 LYS A O 1
ATOM 2083 N N . VAL A 1 264 ? -28.340 -18.777 8.927 1.00 91.44 264 VAL A N 1
ATOM 2084 C CA . VAL A 1 264 ? -28.243 -19.733 10.042 1.00 91.44 264 VAL A CA 1
ATOM 2085 C C . VAL A 1 264 ? -28.380 -19.022 11.389 1.00 91.44 264 VAL A C 1
ATOM 2087 O O . VAL A 1 264 ? -29.107 -19.493 12.260 1.00 91.44 264 VAL A O 1
ATOM 2090 N N . PHE A 1 265 ? -27.736 -17.865 11.546 1.00 91.62 265 PHE A N 1
ATOM 2091 C CA . PHE A 1 265 ? -27.767 -17.085 12.782 1.00 91.62 265 PHE A CA 1
ATOM 2092 C C . PHE A 1 265 ? -28.806 -15.965 12.791 1.00 91.62 265 PHE A C 1
ATOM 2094 O O . PHE A 1 265 ? -28.889 -15.263 13.793 1.00 91.62 265 PHE A O 1
ATOM 2101 N N . HIS A 1 266 ? -29.635 -15.819 11.749 1.00 89.62 266 HIS A N 1
ATOM 2102 C CA . HIS A 1 266 ? -30.628 -14.741 11.619 1.00 89.62 266 HIS A CA 1
ATOM 2103 C C . HIS A 1 266 ? -31.433 -14.460 12.904 1.00 89.62 266 HIS A C 1
ATOM 2105 O O . HIS A 1 266 ? -31.608 -13.292 13.244 1.00 89.62 266 HIS A O 1
ATOM 2111 N N . PRO A 1 267 ? -31.907 -15.467 13.672 1.00 90.50 267 PRO A N 1
ATOM 2112 C CA . PRO A 1 267 ? -32.659 -15.208 14.905 1.00 90.50 267 PRO A CA 1
ATOM 2113 C C . PRO A 1 267 ? -31.856 -14.504 16.016 1.00 90.50 267 PRO A C 1
ATOM 2115 O O . PRO A 1 267 ? -32.461 -13.919 16.926 1.00 90.50 267 PRO A O 1
ATOM 2118 N N . PHE A 1 268 ? -30.525 -14.594 15.956 1.00 91.56 268 PHE A N 1
ATOM 2119 C CA . PHE A 1 268 ? -29.560 -14.167 16.974 1.00 91.56 268 PHE A CA 1
ATOM 2120 C C . PHE A 1 268 ? -28.646 -13.017 16.523 1.00 91.56 268 PHE A C 1
ATOM 2122 O O . PHE A 1 268 ? -27.974 -12.423 17.373 1.00 91.56 268 PHE A O 1
ATOM 2129 N N . LEU A 1 269 ? -28.631 -12.707 15.220 1.00 86.62 269 LEU A N 1
ATOM 2130 C CA . LEU A 1 269 ? -27.936 -11.539 14.680 1.00 86.62 269 LEU A CA 1
ATOM 2131 C C . LEU A 1 269 ? -28.417 -10.268 15.377 1.00 86.62 269 LEU A C 1
ATOM 2133 O O . LEU A 1 269 ? -29.592 -10.155 15.734 1.00 86.62 269 LEU A O 1
ATOM 2137 N N . ASP A 1 270 ? -27.483 -9.347 15.597 1.00 79.31 270 ASP A N 1
ATOM 2138 C CA . ASP A 1 270 ? -27.700 -8.036 16.220 1.00 79.31 270 ASP A CA 1
ATOM 2139 C C . ASP A 1 270 ? -28.239 -8.090 17.667 1.00 79.31 270 ASP A C 1
ATOM 2141 O O . ASP A 1 270 ? -28.557 -7.060 18.260 1.00 79.31 270 ASP A O 1
ATOM 2145 N N . LYS A 1 271 ? -28.335 -9.288 18.262 1.00 87.00 271 LYS A N 1
ATOM 2146 C CA . LYS A 1 271 ? -28.736 -9.500 19.662 1.00 87.00 271 LYS A CA 1
ATOM 2147 C C . LYS A 1 271 ? -27.555 -9.933 20.516 1.00 87.00 271 LYS A C 1
ATOM 2149 O O . LYS A 1 271 ? -27.242 -9.283 21.505 1.00 87.00 271 LYS A O 1
ATOM 2154 N N . PHE A 1 272 ? -26.928 -11.044 20.134 1.00 90.31 272 PHE A N 1
ATOM 2155 C CA . PHE A 1 272 ? -25.786 -11.622 20.853 1.00 90.31 272 PHE A CA 1
ATOM 2156 C C . PHE A 1 272 ? -24.805 -12.372 19.939 1.00 90.31 272 PHE A C 1
ATOM 2158 O O . PHE A 1 272 ? -23.838 -12.963 20.425 1.00 90.31 272 PHE A O 1
ATOM 2165 N N . VAL A 1 273 ? -25.041 -12.370 18.619 1.00 90.88 273 VAL A N 1
ATOM 2166 C CA . VAL A 1 273 ? -24.145 -12.948 17.611 1.00 90.88 273 VAL A CA 1
ATOM 2167 C C . VAL A 1 273 ? -23.828 -11.904 16.547 1.00 90.88 273 VAL A C 1
ATOM 2169 O O . VAL A 1 273 ? -24.733 -11.338 15.941 1.00 90.88 273 VAL A O 1
ATOM 2172 N N . VAL A 1 274 ? -22.541 -11.708 16.277 1.00 87.38 274 VAL A N 1
ATOM 2173 C CA . VAL A 1 274 ? -22.036 -11.000 15.098 1.00 87.38 274 VAL A CA 1
ATOM 2174 C C . VAL A 1 274 ? -21.325 -12.002 14.201 1.00 87.38 274 VAL A C 1
ATOM 2176 O O . VAL A 1 274 ? -20.496 -12.786 14.658 1.00 87.38 274 VAL A O 1
ATOM 2179 N N . VAL A 1 275 ? -21.609 -11.953 12.904 1.00 82.94 275 VAL A N 1
ATOM 2180 C CA . VAL A 1 275 ? -20.903 -12.746 11.897 1.00 82.94 275 VAL A CA 1
ATOM 2181 C C . VAL A 1 275 ? -20.169 -11.806 10.953 1.00 82.94 275 VAL A C 1
ATOM 2183 O O . VAL A 1 275 ? -20.774 -10.928 10.340 1.00 82.94 275 VAL A O 1
ATOM 2186 N N . TYR A 1 276 ? -18.872 -12.041 10.766 1.00 76.56 276 TYR A N 1
ATOM 2187 C CA . TYR A 1 276 ? -18.098 -11.379 9.724 1.00 76.56 276 TYR A CA 1
ATOM 2188 C C . TYR A 1 276 ? -17.259 -12.391 8.944 1.00 76.56 276 TYR A C 1
ATOM 2190 O O . TYR A 1 276 ? -16.209 -12.845 9.398 1.00 76.56 276 TYR A O 1
ATOM 2198 N N . ILE A 1 277 ? -17.707 -12.710 7.726 1.00 72.62 277 ILE A N 1
ATOM 2199 C CA . ILE A 1 277 ? -17.084 -13.715 6.855 1.00 72.62 277 ILE A CA 1
ATOM 2200 C C . ILE A 1 277 ? -16.964 -15.056 7.591 1.00 72.62 277 ILE A C 1
ATOM 2202 O O . ILE A 1 277 ? -17.976 -15.728 7.768 1.00 72.62 277 ILE A O 1
ATOM 2206 N N . ASP A 1 278 ? -15.759 -15.426 8.024 1.00 71.75 278 ASP A N 1
ATOM 2207 C CA . ASP A 1 278 ? -15.458 -16.718 8.641 1.00 71.75 278 ASP A CA 1
ATOM 2208 C C . ASP A 1 278 ? -15.455 -16.654 10.183 1.00 71.75 278 ASP A C 1
ATOM 2210 O O . ASP A 1 278 ? -15.419 -17.702 10.830 1.00 71.75 278 ASP A O 1
ATOM 2214 N N . ASP A 1 279 ? -15.506 -15.448 10.765 1.00 78.06 279 ASP A N 1
ATOM 2215 C CA . ASP A 1 279 ? -15.474 -15.220 12.211 1.00 78.06 279 ASP A CA 1
ATOM 2216 C C . ASP A 1 279 ? -16.901 -15.071 12.764 1.00 78.06 279 ASP A C 1
ATOM 2218 O O . ASP A 1 279 ? -17.628 -14.139 12.404 1.00 78.06 279 ASP A O 1
ATOM 2222 N N . ILE A 1 280 ? -17.282 -15.966 13.679 1.00 88.00 280 ILE A N 1
ATOM 2223 C CA . ILE A 1 280 ? -18.526 -15.865 14.452 1.00 88.00 280 ILE A CA 1
ATOM 2224 C C . ILE A 1 280 ? -18.163 -15.372 15.852 1.00 88.00 280 ILE A C 1
ATOM 2226 O O . ILE A 1 280 ? -17.407 -16.027 16.572 1.00 88.00 280 ILE A O 1
ATOM 2230 N N . MET A 1 281 ? -18.702 -14.223 16.239 1.00 89.69 281 MET A N 1
ATOM 2231 C CA . MET A 1 281 ? -18.521 -13.625 17.555 1.00 89.69 281 MET A CA 1
ATOM 2232 C C . MET A 1 281 ? -19.812 -13.748 18.355 1.00 89.69 281 MET A C 1
ATOM 2234 O O . MET A 1 281 ? -20.858 -13.276 17.923 1.00 89.69 281 MET A O 1
ATOM 2238 N N . VAL A 1 282 ? -19.730 -14.346 19.536 1.00 92.62 282 VAL A N 1
ATOM 2239 C CA . VAL A 1 282 ? -20.813 -14.373 20.522 1.00 92.62 282 VAL A CA 1
ATOM 2240 C C . VAL A 1 282 ? -20.458 -13.383 21.620 1.00 92.62 282 VAL A C 1
ATOM 2242 O O . VAL A 1 282 ? -19.328 -13.407 22.107 1.00 92.62 282 VAL A O 1
ATOM 2245 N N . TYR A 1 283 ? -21.392 -12.525 22.016 1.00 91.50 283 TYR A N 1
ATOM 2246 C CA . TYR A 1 283 ? -21.152 -11.477 23.009 1.00 91.50 283 TYR A CA 1
ATOM 2247 C C . TYR A 1 283 ? -22.308 -11.374 24.005 1.00 91.50 283 TYR A C 1
ATOM 2249 O O . TYR A 1 283 ? -23.453 -11.678 23.671 1.00 91.50 283 TYR A O 1
ATOM 2257 N N . SER A 1 284 ? -22.027 -11.043 25.269 1.00 91.94 284 SER A N 1
ATOM 2258 C CA . SER A 1 284 ? -23.050 -10.940 26.333 1.00 91.94 284 SER A CA 1
ATOM 2259 C C . SER A 1 284 ? -22.598 -10.045 27.490 1.00 91.94 284 SER A C 1
ATOM 2261 O O . SER A 1 284 ? -21.404 -9.756 27.628 1.00 91.94 284 SER A O 1
ATOM 2263 N N . ASN A 1 285 ? -23.538 -9.627 28.341 1.00 89.19 285 ASN A N 1
ATOM 2264 C CA . ASN A 1 285 ? -23.265 -8.696 29.443 1.00 89.19 285 ASN A CA 1
ATOM 2265 C C . ASN A 1 285 ? -22.955 -9.408 30.768 1.00 89.19 285 ASN A C 1
ATOM 2267 O O . ASN A 1 285 ? -22.161 -8.904 31.566 1.00 89.19 285 ASN A O 1
ATOM 2271 N N . SER A 1 286 ? -23.530 -10.593 30.994 1.00 89.88 286 SER A N 1
ATOM 2272 C CA . SER A 1 286 ? -23.230 -11.456 32.144 1.00 89.88 286 SER A CA 1
ATOM 2273 C C . SER A 1 286 ? -22.694 -12.819 31.711 1.00 89.88 286 SER A C 1
ATOM 2275 O O . SER A 1 286 ? -22.842 -13.230 30.558 1.00 89.88 286 SER A O 1
ATOM 2277 N N . LEU A 1 287 ? -22.044 -13.525 32.639 1.00 88.31 287 LEU A N 1
ATOM 2278 C CA . LEU A 1 287 ? -21.502 -14.855 32.371 1.00 88.31 287 LEU A CA 1
ATOM 2279 C C . LEU A 1 287 ? -22.631 -15.876 32.184 1.00 88.31 287 LEU A C 1
ATOM 2281 O O . LEU A 1 287 ? -22.541 -16.733 31.312 1.00 88.31 287 LEU A O 1
ATOM 2285 N N . GLU A 1 288 ? -23.698 -15.771 32.973 1.00 90.25 288 GLU A N 1
ATOM 2286 C CA . GLU A 1 288 ? -24.858 -16.663 32.929 1.00 90.25 288 GLU A CA 1
ATOM 2287 C C . GLU A 1 288 ? -25.559 -16.582 31.569 1.00 90.25 288 GLU A C 1
ATOM 2289 O O . GLU A 1 288 ? -25.768 -17.602 30.915 1.00 90.25 288 GLU A O 1
ATOM 2294 N N . GLU A 1 289 ? -25.820 -15.360 31.099 1.00 92.75 289 GLU A N 1
ATOM 2295 C CA . GLU A 1 289 ? -26.392 -15.097 29.777 1.00 92.75 289 GLU A CA 1
ATOM 2296 C C . GLU A 1 289 ? -25.472 -15.627 28.664 1.00 92.75 289 GLU A C 1
ATOM 2298 O O . GLU A 1 289 ? -25.927 -16.252 27.704 1.00 92.75 289 GLU A O 1
ATOM 2303 N N . HIS A 1 290 ? -24.157 -15.446 28.818 1.00 93.12 290 HIS A N 1
ATOM 2304 C CA . HIS A 1 290 ? -23.186 -15.923 27.840 1.00 93.12 290 HIS A CA 1
ATOM 2305 C C . HIS A 1 290 ? -23.194 -17.449 27.691 1.00 93.12 290 HIS A C 1
ATOM 2307 O O . HIS A 1 290 ? -23.082 -17.962 26.577 1.00 93.12 290 HIS A O 1
ATOM 2313 N N . LEU A 1 291 ? -23.353 -18.191 28.790 1.00 92.56 291 LEU A N 1
ATOM 2314 C CA . LEU A 1 291 ? -23.449 -19.652 28.757 1.00 92.56 291 LEU A CA 1
ATOM 2315 C C . LEU A 1 291 ? -24.705 -20.115 28.002 1.00 92.56 291 LEU A C 1
ATOM 2317 O O . LEU A 1 291 ? -24.613 -21.024 27.173 1.00 92.56 291 LEU A O 1
ATOM 2321 N N . GLU A 1 292 ? -25.848 -19.458 28.217 1.00 93.81 292 GLU A N 1
ATOM 2322 C CA . GLU A 1 292 ? -27.082 -19.738 27.471 1.00 93.81 292 GLU A CA 1
ATOM 2323 C C . GLU A 1 292 ? -26.936 -19.424 25.975 1.00 93.81 292 GLU A C 1
ATOM 2325 O O . GLU A 1 292 ? -27.377 -20.195 25.116 1.00 93.81 292 GLU A O 1
ATOM 2330 N N . HIS A 1 293 ? -26.298 -18.301 25.640 1.00 95.06 293 HIS A N 1
ATOM 2331 C CA . HIS A 1 293 ? -26.016 -17.922 24.258 1.00 95.06 293 HIS A CA 1
ATOM 2332 C C . HIS A 1 293 ? -25.100 -18.927 23.558 1.00 95.06 293 HIS A C 1
ATOM 2334 O O . HIS A 1 293 ? -25.374 -19.306 22.418 1.00 95.06 293 HIS A O 1
ATOM 2340 N N . LEU A 1 294 ? -24.067 -19.428 24.241 1.00 94.06 294 LEU A N 1
ATOM 2341 C CA . LEU A 1 294 ? -23.193 -20.470 23.700 1.00 94.06 294 LEU A CA 1
ATOM 2342 C C . LEU A 1 294 ? -23.939 -21.772 23.417 1.00 94.06 294 LEU A C 1
ATOM 2344 O O . LEU A 1 294 ? -23.748 -22.350 22.347 1.00 94.06 294 LEU A O 1
ATOM 2348 N N . GLN A 1 295 ? -24.816 -22.215 24.320 1.00 94.38 295 GLN A N 1
ATOM 2349 C CA . GLN A 1 295 ? -25.641 -23.403 24.084 1.00 94.38 295 GLN A CA 1
ATOM 2350 C C . GLN A 1 295 ? -26.538 -23.230 22.853 1.00 94.38 295 GLN A C 1
ATOM 2352 O O . GLN A 1 295 ? -26.570 -24.111 21.994 1.00 94.38 295 GLN A O 1
ATOM 2357 N N . LYS A 1 296 ? -27.207 -22.077 22.709 1.00 95.25 296 LYS A N 1
ATOM 2358 C CA . LYS A 1 296 ? -28.040 -21.766 21.531 1.00 95.25 296 LYS A CA 1
ATOM 2359 C C . LYS A 1 296 ? -27.223 -21.766 20.237 1.00 95.25 296 LYS A C 1
ATOM 2361 O O . LYS A 1 296 ? -27.650 -22.347 19.240 1.00 95.25 296 LYS A O 1
ATOM 2366 N N . VAL A 1 297 ? -26.039 -21.154 20.250 1.00 95.12 297 VAL A N 1
ATOM 2367 C CA . VAL A 1 297 ? -25.144 -21.092 19.083 1.00 95.12 297 VAL A CA 1
ATOM 2368 C C . VAL A 1 297 ? -24.642 -22.481 18.693 1.00 95.12 297 VAL A C 1
ATOM 2370 O O . VAL A 1 297 ? -24.710 -22.836 17.517 1.00 95.12 297 VAL A O 1
ATOM 2373 N N . PHE A 1 298 ? -24.184 -23.299 19.646 1.00 95.25 298 PHE A N 1
ATOM 2374 C CA . PHE A 1 298 ? -23.740 -24.660 19.336 1.00 95.25 298 PHE A CA 1
ATOM 2375 C C . PHE A 1 298 ? -24.880 -25.573 18.902 1.00 95.25 298 PHE A C 1
ATOM 2377 O O . PHE A 1 298 ? -24.668 -26.413 18.030 1.00 95.25 298 PHE A O 1
ATOM 2384 N N . GLN A 1 299 ? -26.083 -25.387 19.442 1.00 95.38 299 GLN A N 1
ATOM 2385 C CA . GLN A 1 299 ? -27.264 -26.112 18.991 1.00 95.38 299 GLN A CA 1
ATOM 2386 C C . GLN A 1 299 ? -27.591 -25.784 17.528 1.00 95.38 299 GLN A C 1
ATOM 2388 O O . GLN A 1 299 ? -27.751 -26.699 16.723 1.00 95.38 299 GLN A O 1
ATOM 2393 N N . VAL A 1 300 ? -27.569 -24.504 17.145 1.00 94.44 300 VAL A N 1
ATOM 2394 C CA . VAL A 1 300 ? -27.756 -24.092 15.744 1.00 94.44 300 VAL A CA 1
ATOM 2395 C C . VAL A 1 300 ? -26.662 -24.655 14.833 1.00 94.44 300 VAL A C 1
ATOM 2397 O O . VAL A 1 300 ? -26.962 -25.135 13.736 1.00 94.44 300 VAL A O 1
ATOM 2400 N N . LEU A 1 301 ? -25.401 -24.650 15.274 1.00 93.88 301 LEU A N 1
ATOM 2401 C CA . LEU A 1 301 ? -24.296 -25.260 14.525 1.00 93.88 301 LEU A CA 1
ATOM 2402 C C . LEU A 1 301 ? -24.489 -26.775 14.352 1.00 93.88 301 LEU A C 1
ATOM 2404 O O . LEU A 1 301 ? -24.305 -27.286 13.247 1.00 93.88 301 LEU A O 1
ATOM 2408 N N . ARG A 1 302 ? -24.911 -27.482 15.408 1.00 94.50 302 ARG A N 1
ATOM 2409 C CA . ARG A 1 302 ? -25.215 -28.921 15.390 1.00 94.50 302 ARG A CA 1
ATOM 2410 C C . ARG A 1 302 ? -26.339 -29.244 14.406 1.00 94.50 302 ARG A C 1
ATOM 2412 O O . ARG A 1 302 ? -26.161 -30.107 13.549 1.00 94.50 302 ARG A O 1
ATOM 2419 N N . GLU A 1 303 ? -27.460 -28.530 14.490 1.00 93.44 303 GLU A N 1
ATOM 2420 C CA . GLU A 1 303 ? -28.631 -28.707 13.617 1.00 93.44 303 GLU A CA 1
ATOM 2421 C C . GLU A 1 303 ? -28.295 -28.465 12.144 1.00 93.44 303 GLU A C 1
ATOM 2423 O O . GLU A 1 303 ? -28.751 -29.192 11.263 1.00 93.44 303 GLU A O 1
ATOM 2428 N N . ASN A 1 304 ? -27.433 -27.483 11.874 1.00 91.56 304 ASN A N 1
ATOM 2429 C CA . ASN A 1 304 ? -26.994 -27.157 10.522 1.00 91.56 304 ASN A CA 1
ATOM 2430 C C . ASN A 1 304 ? -25.769 -27.962 10.063 1.00 91.56 304 ASN A C 1
ATOM 2432 O O . ASN A 1 304 ? -25.295 -27.727 8.950 1.00 91.56 304 ASN A O 1
ATOM 2436 N N . GLN A 1 305 ? -25.255 -28.896 10.872 1.00 93.25 305 GLN A N 1
ATOM 2437 C CA . GLN A 1 305 ? -24.041 -29.683 10.608 1.00 93.25 305 GLN A CA 1
ATOM 2438 C C . GLN A 1 305 ? -22.838 -28.809 10.210 1.00 93.25 305 GLN A C 1
ATOM 2440 O O . GLN A 1 305 ? -22.170 -29.052 9.200 1.00 93.25 305 GLN A O 1
ATOM 2445 N N . LEU A 1 306 ? -22.608 -27.747 10.984 1.00 93.12 306 LEU A N 1
ATOM 2446 C CA . LEU A 1 306 ? -21.468 -26.846 10.864 1.00 93.12 306 LEU A CA 1
ATOM 2447 C C . LEU A 1 306 ? -20.489 -27.107 12.011 1.00 93.12 306 LEU A C 1
ATOM 2449 O O . LEU A 1 306 ? -20.875 -27.143 13.172 1.00 93.12 306 LEU A O 1
ATOM 2453 N N . TYR A 1 307 ? -19.212 -27.271 11.685 1.00 93.69 307 TYR A N 1
ATOM 2454 C CA . TYR A 1 307 ? -18.180 -27.737 12.603 1.00 93.69 307 TYR A CA 1
ATOM 2455 C C . TYR A 1 307 ? -17.131 -26.664 12.864 1.00 93.69 307 TYR A C 1
ATOM 2457 O O . TYR A 1 307 ? -16.539 -26.116 11.927 1.00 93.69 307 TYR A O 1
ATOM 2465 N N . VAL A 1 308 ? -16.836 -26.408 14.136 1.00 92.44 308 VAL A N 1
ATOM 2466 C CA . VAL A 1 308 ? -15.846 -25.408 14.555 1.00 92.44 308 VAL A CA 1
ATOM 2467 C C . VAL A 1 308 ? -14.478 -26.032 14.821 1.00 92.44 308 VAL A C 1
ATOM 2469 O O . VAL A 1 308 ? -14.332 -27.198 15.198 1.00 92.44 308 VAL A O 1
ATOM 2472 N N . LYS A 1 309 ? -13.433 -25.239 14.610 1.00 90.50 309 LYS A N 1
ATOM 2473 C CA . LYS A 1 309 ? -12.048 -25.599 14.872 1.00 90.50 309 LYS A CA 1
ATOM 2474 C C . LYS A 1 309 ? -11.655 -25.134 16.270 1.00 90.50 309 LYS A C 1
ATOM 2476 O O . LYS A 1 309 ? -11.103 -24.052 16.435 1.00 90.50 309 LYS A O 1
ATOM 2481 N N . ARG A 1 310 ? -11.880 -25.994 17.269 1.00 88.00 310 ARG A N 1
ATOM 2482 C CA . ARG A 1 310 ? -11.615 -25.700 18.689 1.00 88.00 310 ARG A CA 1
ATOM 2483 C C . ARG A 1 310 ? -10.257 -25.046 18.953 1.00 88.00 310 ARG A C 1
ATOM 2485 O O . ARG A 1 310 ? -10.192 -24.135 19.764 1.00 88.00 310 ARG A O 1
ATOM 2492 N N . GLU A 1 311 ? -9.192 -25.477 18.273 1.00 84.12 311 GLU A N 1
ATOM 2493 C CA . GLU A 1 311 ? -7.833 -24.949 18.501 1.00 84.12 311 GLU A CA 1
ATOM 2494 C C . GLU A 1 311 ? -7.662 -23.477 18.091 1.00 84.12 311 GLU A C 1
ATOM 2496 O O . GLU A 1 311 ? -6.651 -22.864 18.417 1.00 84.12 311 GLU A O 1
ATOM 2501 N N . LYS A 1 312 ? -8.614 -22.927 17.334 1.00 83.81 312 LYS A N 1
ATOM 2502 C CA . LYS A 1 312 ? -8.641 -21.529 16.900 1.00 83.81 312 LYS A CA 1
ATOM 2503 C C . LYS A 1 312 ? -9.757 -20.708 17.545 1.00 83.81 312 LYS A C 1
ATOM 2505 O O . LYS A 1 312 ? -9.810 -19.503 17.319 1.00 83.81 312 LYS A O 1
ATOM 2510 N N . CYS A 1 313 ? -10.637 -21.343 18.313 1.00 87.25 313 CYS A N 1
ATOM 2511 C CA . CYS A 1 313 ? -11.684 -20.645 19.040 1.00 87.25 313 CYS A CA 1
ATOM 2512 C C . CYS A 1 313 ? -11.119 -20.049 20.332 1.00 87.25 313 CYS A C 1
ATOM 2514 O O . CYS A 1 313 ? -10.247 -20.644 20.969 1.00 87.25 313 CYS A O 1
ATOM 2516 N N . SER A 1 314 ? -11.665 -18.914 20.751 1.00 88.50 314 SER A N 1
ATOM 2517 C CA . SER A 1 314 ? -11.435 -18.358 22.079 1.00 88.50 314 SER A CA 1
ATOM 2518 C C . SER A 1 314 ? -12.759 -18.283 22.825 1.00 88.50 314 SER A C 1
ATOM 2520 O O . SER A 1 314 ? -13.758 -17.841 22.268 1.00 88.50 314 SER A O 1
ATOM 2522 N N . PHE A 1 315 ? -12.791 -18.770 24.064 1.00 88.75 315 PHE A N 1
ATOM 2523 C CA . PHE A 1 315 ? -14.026 -18.914 24.832 1.00 88.75 315 PHE A CA 1
ATOM 2524 C C . PHE A 1 315 ? -14.012 -17.993 26.042 1.00 88.75 315 PHE A C 1
ATOM 2526 O O . PHE A 1 315 ? -13.032 -17.988 26.783 1.00 88.75 315 PHE A O 1
ATOM 2533 N N . VAL A 1 316 ? -15.123 -17.284 26.244 1.00 87.69 316 VAL A N 1
ATOM 2534 C CA . VAL A 1 316 ? -15.438 -16.489 27.441 1.00 87.69 316 VAL A CA 1
ATOM 2535 C C . VAL A 1 316 ? -14.273 -15.599 27.866 1.00 87.69 316 VAL A C 1
ATOM 2537 O O . VAL A 1 316 ? -13.739 -15.697 28.968 1.00 87.69 316 VAL A O 1
ATOM 2540 N N . GLN A 1 317 ? -13.852 -14.743 26.947 1.00 86.69 317 GLN A N 1
ATOM 2541 C CA . GLN A 1 317 ? -12.835 -13.739 27.201 1.00 86.69 317 GLN A CA 1
ATOM 2542 C C . GLN A 1 317 ? -13.499 -12.426 27.602 1.00 86.69 317 GLN A C 1
ATOM 2544 O O . GLN A 1 317 ? -14.524 -12.048 27.038 1.00 86.69 317 GLN A O 1
ATOM 2549 N N . GLU A 1 318 ? -12.897 -11.712 28.549 1.00 83.75 318 GLU A N 1
ATOM 2550 C CA . GLU A 1 318 ? -13.288 -10.327 28.845 1.00 83.75 318 GLU A CA 1
ATOM 2551 C C . GLU A 1 318 ? -12.712 -9.332 27.826 1.00 83.75 318 GLU A C 1
ATOM 2553 O O . GLU A 1 318 ? -13.164 -8.192 27.751 1.00 83.75 318 GLU A O 1
ATOM 2558 N N . GLU A 1 319 ? -11.716 -9.771 27.047 1.00 81.81 319 GLU A N 1
ATOM 2559 C CA . GLU A 1 319 ? -11.072 -9.020 25.973 1.00 81.81 319 GLU A CA 1
ATOM 2560 C C . GLU A 1 319 ? -10.947 -9.885 24.712 1.00 81.81 319 GLU A C 1
ATOM 2562 O O . GLU A 1 319 ? -10.469 -11.019 24.794 1.00 81.81 319 GLU A O 1
ATOM 2567 N N . VAL A 1 320 ? -11.334 -9.365 23.543 1.00 77.38 320 VAL A N 1
ATOM 2568 C CA . VAL A 1 320 ? -11.240 -10.097 22.270 1.00 77.38 320 VAL A CA 1
ATOM 2569 C C . VAL A 1 320 ? -10.664 -9.253 21.137 1.00 77.38 320 VAL A C 1
ATOM 2571 O O . VAL A 1 320 ? -10.997 -8.085 20.977 1.00 77.38 320 VAL A O 1
ATOM 2574 N N . GLU A 1 321 ? -9.822 -9.865 20.305 1.00 75.12 321 GLU A N 1
ATOM 2575 C CA . GLU A 1 321 ? -9.333 -9.274 19.057 1.00 75.12 321 GLU A CA 1
ATOM 2576 C C . GLU A 1 321 ? -10.337 -9.555 17.916 1.00 75.12 321 GLU A C 1
ATOM 2578 O O . GLU A 1 321 ? -10.502 -10.696 17.465 1.00 75.12 321 GLU A O 1
ATOM 2583 N N . PHE A 1 322 ? -11.010 -8.514 17.421 1.00 71.12 322 PHE A N 1
ATOM 2584 C CA . PHE A 1 322 ? -11.991 -8.589 16.337 1.00 71.12 322 PHE A CA 1
ATOM 2585 C C . PHE A 1 322 ? -11.739 -7.503 15.288 1.00 71.12 322 PHE A C 1
ATOM 2587 O O . PHE A 1 322 ? -11.623 -6.324 15.605 1.00 71.12 322 PHE A O 1
ATOM 2594 N N . LEU A 1 323 ? -11.593 -7.902 14.019 1.00 67.50 323 LEU A N 1
ATOM 2595 C CA . LEU A 1 323 ? -11.302 -7.006 12.883 1.00 67.50 323 LEU A CA 1
ATOM 2596 C C . LEU A 1 323 ? -10.050 -6.112 13.058 1.00 67.50 323 LEU A C 1
ATOM 2598 O O . LEU A 1 323 ? -9.839 -5.148 12.320 1.00 67.50 323 LEU A O 1
ATOM 2602 N N . GLY A 1 324 ? -9.141 -6.497 13.960 1.00 62.69 324 GLY A N 1
ATOM 2603 C CA . GLY A 1 324 ? -7.933 -5.755 14.345 1.00 62.69 324 GLY A CA 1
ATOM 2604 C C . GLY A 1 324 ? -8.162 -4.641 15.364 1.00 62.69 324 GLY A C 1
ATOM 2605 O O . GLY A 1 324 ? -7.394 -3.684 15.421 1.00 62.69 324 GLY A O 1
ATOM 2606 N N . HIS A 1 325 ? -9.229 -4.774 16.142 1.00 66.94 325 HIS A N 1
ATOM 2607 C CA . HIS A 1 325 ? -9.521 -3.999 17.336 1.00 66.94 325 HIS A CA 1
ATOM 2608 C C . HIS A 1 325 ? -9.573 -4.963 18.530 1.00 66.94 325 HIS A C 1
ATOM 2610 O O . HIS A 1 325 ? -10.007 -6.103 18.379 1.00 66.94 325 HIS A O 1
ATOM 2616 N N . LYS A 1 326 ? -9.123 -4.530 19.704 1.00 71.94 326 LYS A N 1
ATOM 2617 C CA . LYS A 1 326 ? -9.254 -5.223 20.988 1.00 71.94 326 LYS A CA 1
ATOM 2618 C C . LYS A 1 326 ? -10.485 -4.700 21.719 1.00 71.94 326 LYS A C 1
ATOM 2620 O O . LYS A 1 326 ? -10.517 -3.540 22.091 1.00 71.94 326 LYS A O 1
ATOM 2625 N N . ILE A 1 327 ? -11.497 -5.522 21.943 1.00 76.19 327 ILE A N 1
ATOM 2626 C CA . ILE A 1 327 ? -12.737 -5.118 22.616 1.00 76.19 327 ILE A CA 1
ATOM 2627 C C . ILE A 1 327 ? -12.705 -5.631 24.054 1.00 76.19 327 ILE A C 1
ATOM 2629 O O . ILE A 1 327 ? -12.573 -6.835 24.229 1.00 76.19 327 ILE A O 1
ATOM 2633 N N . ARG A 1 328 ? -12.830 -4.760 25.065 1.00 76.81 328 ARG A N 1
ATOM 2634 C CA . ARG A 1 328 ? -12.828 -5.104 26.497 1.00 76.81 328 ARG A CA 1
ATOM 2635 C C . ARG A 1 328 ? -13.735 -4.195 27.321 1.00 76.81 328 ARG A C 1
ATOM 2637 O O . ARG A 1 328 ? -13.528 -2.990 27.335 1.00 76.81 328 ARG A O 1
ATOM 2644 N N . GLY A 1 329 ? -14.667 -4.756 28.096 1.00 65.88 329 GLY A N 1
ATOM 2645 C CA . GLY A 1 329 ? -15.448 -3.993 29.089 1.00 65.88 329 GLY A CA 1
ATOM 2646 C C . GLY A 1 329 ? -16.191 -2.788 28.500 1.00 65.88 329 GLY A C 1
ATOM 2647 O O . GLY A 1 329 ? -16.140 -1.695 29.062 1.00 65.88 329 GLY A O 1
ATOM 2648 N N . GLY A 1 330 ? -16.793 -2.984 27.327 1.00 61.31 330 GLY A N 1
ATOM 2649 C CA . GLY A 1 330 ? -17.404 -1.931 26.522 1.00 61.31 330 GLY A CA 1
ATOM 2650 C C . GLY A 1 330 ? -16.438 -0.928 25.885 1.00 61.31 330 GLY A C 1
ATOM 2651 O O . GLY A 1 330 ? -16.846 0.127 25.403 1.00 61.31 330 GLY A O 1
ATOM 2652 N N . GLN A 1 331 ? -15.144 -1.255 25.865 1.00 57.47 331 GLN A N 1
ATOM 2653 C CA . GLN A 1 331 ? -14.110 -0.462 25.220 1.00 57.47 331 GLN A CA 1
ATOM 2654 C C . GLN A 1 331 ? -13.564 -1.157 23.968 1.00 57.47 331 GLN A C 1
ATOM 2656 O O . GLN A 1 331 ? -12.936 -2.199 24.073 1.00 57.47 331 GLN A O 1
ATOM 2661 N N . VAL A 1 332 ? -13.751 -0.587 22.779 1.00 60.78 332 VAL A N 1
ATOM 2662 C CA . VAL A 1 332 ? -13.046 -0.960 21.543 1.00 60.78 332 VAL A CA 1
ATOM 2663 C C . VAL A 1 332 ? -11.708 -0.209 21.461 1.00 60.78 332 VAL A C 1
ATOM 2665 O O . VAL A 1 332 ? -11.638 0.953 21.072 1.00 60.78 332 VAL A O 1
ATOM 2668 N N . LEU A 1 333 ? -10.634 -0.881 21.849 1.00 55.50 333 LEU A N 1
ATOM 2669 C CA . LEU A 1 333 ? -9.241 -0.469 21.703 1.00 55.50 333 LEU A CA 1
ATOM 2670 C C . LEU A 1 333 ? -8.703 -0.926 20.338 1.00 55.50 333 LEU A C 1
ATOM 2672 O O . LEU A 1 333 ? -9.236 -1.839 19.714 1.00 55.50 333 LEU A O 1
ATOM 2676 N N . MET A 1 334 ? -7.634 -0.315 19.841 1.00 54.19 334 MET A N 1
ATOM 2677 C CA . MET A 1 334 ? -6.947 -0.815 18.644 1.00 54.19 334 MET A CA 1
ATOM 2678 C C . MET A 1 334 ? -5.972 -1.936 19.015 1.00 54.19 334 MET A C 1
ATOM 2680 O O . MET A 1 334 ? -5.398 -1.941 20.101 1.00 54.19 334 MET A O 1
ATOM 2684 N N . GLU A 1 335 ? -5.780 -2.900 18.115 1.00 50.84 335 GLU A N 1
ATOM 2685 C CA . GLU A 1 335 ? -4.696 -3.877 18.243 1.00 50.84 335 GLU A CA 1
ATOM 2686 C C . GLU A 1 335 ? -3.334 -3.162 18.135 1.00 50.84 335 GLU A C 1
ATOM 2688 O O . GLU A 1 335 ? -3.170 -2.279 17.286 1.00 50.84 335 GLU A O 1
ATOM 2693 N N . GLU A 1 336 ? -2.350 -3.549 18.958 1.00 42.81 336 GLU A N 1
ATOM 2694 C CA . GLU A 1 336 ? -0.961 -3.071 18.864 1.00 42.81 336 GLU A CA 1
ATOM 2695 C C . GLU A 1 336 ? -0.382 -3.452 17.489 1.00 42.81 336 GLU A C 1
ATOM 2697 O O . GLU A 1 336 ? 0.116 -4.555 17.274 1.00 42.81 336 GLU A O 1
ATOM 2702 N N . GLY A 1 337 ? -0.525 -2.549 16.516 1.00 40.72 337 GLY A N 1
ATOM 2703 C CA . GLY A 1 337 ? -0.164 -2.783 15.116 1.00 40.72 337 GLY A CA 1
ATOM 2704 C C . GLY A 1 337 ? -1.133 -2.203 14.079 1.00 40.72 337 GLY A C 1
ATOM 2705 O O . GLY A 1 337 ? -0.765 -2.116 12.905 1.00 40.72 337 GLY A O 1
ATOM 2706 N N . LYS A 1 338 ? -2.338 -1.758 14.467 1.00 41.56 338 LYS A N 1
ATOM 2707 C CA . LYS A 1 338 ? -3.238 -0.975 13.600 1.00 41.56 338 LYS A CA 1
ATOM 2708 C C . LYS A 1 338 ? -3.391 0.439 14.144 1.00 41.56 338 LYS A C 1
ATOM 2710 O O . LYS A 1 338 ? -3.823 0.637 15.270 1.00 41.56 338 LYS A O 1
ATOM 2715 N N . VAL A 1 339 ? -3.021 1.431 13.337 1.00 45.12 339 VAL A N 1
ATOM 2716 C CA . VAL A 1 339 ? -2.744 2.786 13.830 1.00 45.12 339 VAL A CA 1
ATOM 2717 C C . VAL A 1 339 ? -3.633 3.799 13.127 1.00 45.12 339 VAL A C 1
ATOM 2719 O O . VAL A 1 339 ? -3.741 3.797 11.898 1.00 45.12 339 VAL A O 1
ATOM 2722 N N . PHE A 1 340 ? -4.296 4.649 13.912 1.00 49.25 340 PHE A N 1
ATOM 2723 C CA . PHE A 1 340 ? -5.144 5.720 13.404 1.00 49.25 340 PHE A CA 1
ATOM 2724 C C . PHE A 1 340 ? -4.307 6.975 13.140 1.00 49.25 340 PHE A C 1
ATOM 2726 O O . PHE A 1 340 ? -3.666 7.517 14.037 1.00 49.25 340 PHE A O 1
ATOM 2733 N N . ILE A 1 341 ? -4.327 7.456 11.896 1.00 52.31 341 ILE A N 1
ATOM 2734 C CA . ILE A 1 341 ? -3.500 8.583 11.458 1.00 52.31 341 ILE A CA 1
ATOM 2735 C C . ILE A 1 341 ? -4.338 9.861 11.452 1.00 52.31 341 ILE A C 1
ATOM 2737 O O . ILE A 1 341 ? -5.201 10.059 10.591 1.00 52.31 341 ILE A O 1
ATOM 2741 N N . LYS A 1 342 ? -4.045 10.767 12.389 1.00 50.88 342 LYS A N 1
ATOM 2742 C CA . LYS A 1 342 ? -4.651 12.103 12.426 1.00 50.88 342 LYS A CA 1
ATOM 2743 C C . LYS A 1 342 ? -4.415 12.826 11.091 1.00 50.88 342 LYS A C 1
ATOM 2745 O O . LYS A 1 342 ? -3.276 13.031 10.683 1.00 50.88 342 LYS A O 1
ATOM 2750 N N . GLY A 1 343 ? -5.493 13.220 10.409 1.00 57.66 343 GLY A N 1
ATOM 2751 C CA . GLY A 1 343 ? -5.411 13.893 9.106 1.00 57.66 343 GLY A CA 1
ATOM 2752 C C . GLY A 1 343 ? -5.074 12.972 7.924 1.00 57.66 343 GLY A C 1
ATOM 2753 O O . GLY A 1 343 ? -4.570 13.461 6.911 1.00 57.66 343 GLY A O 1
ATOM 2754 N N . TYR A 1 344 ? -5.362 11.665 8.018 1.00 57.06 344 TYR A N 1
ATOM 2755 C CA . TYR A 1 344 ? -5.104 10.664 6.970 1.00 57.06 344 TYR A CA 1
ATOM 2756 C C . TYR A 1 344 ? -5.442 11.148 5.554 1.00 57.06 344 TYR A C 1
ATOM 2758 O O . TYR A 1 344 ? -4.595 11.080 4.668 1.00 57.06 344 TYR A O 1
ATOM 2766 N N . SER A 1 345 ? -6.641 11.698 5.340 1.00 50.78 345 SER A N 1
ATOM 2767 C CA . SER A 1 345 ? -7.103 12.176 4.029 1.00 50.78 345 SER A CA 1
ATOM 2768 C C . SER A 1 345 ? -6.216 13.279 3.437 1.00 50.78 345 SER A C 1
ATOM 2770 O O . SER A 1 345 ? -6.041 13.343 2.220 1.00 50.78 345 SER A O 1
ATOM 2772 N N . ALA A 1 346 ? -5.639 14.142 4.279 1.00 60.56 346 ALA A N 1
ATOM 2773 C CA . ALA A 1 346 ? -4.732 15.204 3.854 1.00 60.56 346 ALA A CA 1
ATOM 2774 C C . ALA A 1 346 ? -3.334 14.654 3.545 1.00 60.56 346 ALA A C 1
ATOM 2776 O O . ALA A 1 346 ? -2.767 14.976 2.500 1.00 60.56 346 ALA A O 1
ATOM 2777 N N . ILE A 1 347 ? -2.815 13.774 4.408 1.00 69.19 347 ILE A N 1
ATOM 2778 C CA . ILE A 1 347 ? -1.504 13.143 4.219 1.00 69.19 347 ILE A CA 1
ATOM 2779 C C . ILE A 1 347 ? -1.533 12.232 2.984 1.00 69.19 347 ILE A C 1
ATOM 2781 O O . ILE A 1 347 ? -0.640 12.300 2.152 1.00 69.19 347 ILE A O 1
ATOM 2785 N N . ALA A 1 348 ? -2.589 11.441 2.790 1.00 71.38 348 ALA A N 1
ATOM 2786 C CA . ALA A 1 348 ? -2.750 10.527 1.660 1.00 71.38 348 ALA A CA 1
ATOM 2787 C C . ALA A 1 348 ? -3.211 11.213 0.356 1.00 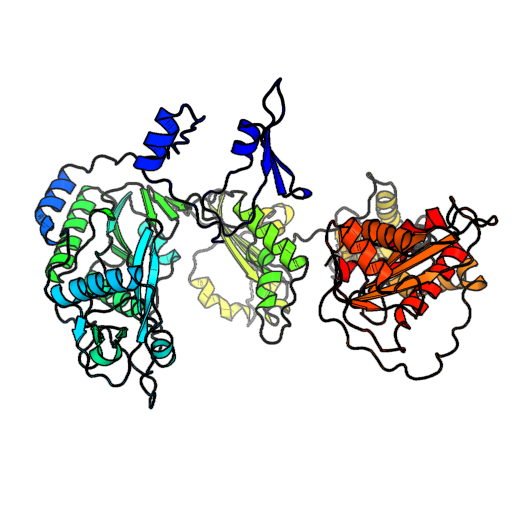71.38 348 ALA A C 1
ATOM 2789 O O . ALA A 1 348 ? -3.302 10.553 -0.684 1.00 71.38 348 ALA A O 1
ATOM 2790 N N . ALA A 1 349 ? -3.500 12.521 0.360 1.00 73.62 349 ALA A N 1
ATOM 2791 C CA . ALA A 1 349 ? -4.001 13.233 -0.820 1.00 73.62 349 ALA A CA 1
ATOM 2792 C C . ALA A 1 349 ? -3.062 13.144 -2.044 1.00 73.62 349 ALA A C 1
ATOM 2794 O O . ALA A 1 349 ? -3.559 12.852 -3.134 1.00 73.62 349 ALA A O 1
ATOM 2795 N N . PRO A 1 350 ? -1.728 13.321 -1.917 1.00 79.31 350 PRO A N 1
ATOM 2796 C CA . PRO A 1 350 ? -0.817 13.183 -3.054 1.00 79.31 350 PRO A CA 1
ATOM 2797 C C . PRO A 1 350 ? -0.817 11.767 -3.643 1.00 79.31 350 PRO A C 1
ATOM 2799 O O . PRO A 1 350 ? -0.756 11.618 -4.860 1.00 79.31 350 PRO A O 1
ATOM 2802 N N . LEU A 1 351 ? -0.956 10.744 -2.789 1.00 77.31 351 LEU A N 1
ATOM 2803 C CA . LEU A 1 351 ? -0.975 9.330 -3.175 1.00 77.31 351 LEU A CA 1
ATOM 2804 C C . LEU A 1 351 ? -2.286 8.942 -3.868 1.00 77.31 351 LEU A C 1
ATOM 2806 O O . LEU A 1 351 ? -2.276 8.305 -4.916 1.00 77.31 351 LEU A O 1
ATOM 2810 N N . THR A 1 352 ? -3.425 9.361 -3.317 1.00 72.50 352 THR A N 1
ATOM 2811 C CA . THR A 1 352 ? -4.750 9.090 -3.901 1.00 72.50 352 THR A CA 1
ATOM 2812 C C . THR A 1 352 ? -4.976 9.860 -5.198 1.00 72.50 352 THR A C 1
ATOM 2814 O O . THR A 1 352 ? -5.633 9.356 -6.109 1.00 72.50 352 THR A O 1
ATOM 2817 N N . ASP A 1 353 ? -4.370 11.042 -5.348 1.00 76.38 353 ASP A N 1
ATOM 2818 C CA . ASP A 1 353 ? -4.416 11.786 -6.601 1.00 76.38 353 ASP A CA 1
ATOM 2819 C C . ASP A 1 353 ? -3.715 11.028 -7.750 1.00 76.38 353 ASP A C 1
ATOM 2821 O O . ASP A 1 353 ? -4.080 11.280 -8.895 1.00 76.38 353 ASP A O 1
ATOM 2825 N N . LEU A 1 354 ? -2.772 10.102 -7.491 1.00 78.56 354 LEU A N 1
ATOM 2826 C CA . LEU A 1 354 ? -2.165 9.225 -8.518 1.00 78.56 354 LEU A CA 1
ATOM 2827 C C . LEU A 1 354 ? -3.140 8.184 -9.089 1.00 78.56 354 LEU A C 1
ATOM 2829 O O . LEU A 1 354 ? -2.912 7.669 -10.179 1.00 78.56 354 LEU A O 1
ATOM 2833 N N . LEU A 1 355 ? -4.233 7.885 -8.383 1.00 71.00 355 LEU A N 1
ATOM 2834 C CA . LEU A 1 355 ? -5.228 6.882 -8.784 1.00 71.00 355 LEU A CA 1
ATOM 2835 C C . LEU A 1 355 ? -6.333 7.459 -9.689 1.00 71.00 355 LEU A C 1
ATOM 2837 O O . LEU A 1 355 ? -7.238 6.736 -10.111 1.00 71.00 355 LEU A O 1
ATOM 2841 N N . LYS A 1 356 ? -6.295 8.765 -9.986 1.00 74.38 356 LYS A N 1
ATOM 2842 C CA . LYS A 1 356 ? -7.295 9.440 -10.823 1.00 74.38 356 LYS A CA 1
ATOM 2843 C C . LYS A 1 356 ? -7.180 9.004 -12.286 1.00 74.38 356 LYS A C 1
ATOM 2845 O O . LYS A 1 356 ? -6.093 8.983 -12.859 1.00 74.38 356 LYS A O 1
ATOM 2850 N N . LYS A 1 357 ? -8.326 8.720 -12.919 1.00 59.06 357 LYS A N 1
ATOM 2851 C CA . LYS A 1 357 ? -8.396 8.459 -14.367 1.00 59.06 357 LYS A CA 1
ATOM 2852 C C . LYS A 1 357 ? -7.798 9.646 -15.138 1.00 59.06 357 LYS A C 1
ATOM 2854 O O . LYS A 1 357 ? -8.074 10.792 -14.798 1.00 59.06 357 LYS A O 1
ATOM 2859 N N . ASN A 1 358 ? -7.009 9.354 -16.173 1.00 62.84 358 ASN A N 1
ATOM 2860 C CA . ASN A 1 358 ? -6.313 10.320 -17.040 1.00 62.84 358 ASN A CA 1
ATOM 2861 C C . ASN A 1 358 ? -5.170 11.118 -16.385 1.00 62.84 358 ASN A C 1
ATOM 2863 O O . ASN A 1 358 ? -4.710 12.096 -16.971 1.00 62.84 358 ASN A O 1
ATOM 2867 N N . LYS A 1 359 ? -4.679 10.709 -15.208 1.00 65.62 359 LYS A N 1
ATOM 2868 C CA . LYS A 1 359 ? -3.451 11.262 -14.627 1.00 65.62 359 LYS A CA 1
ATOM 2869 C C . LYS A 1 359 ? -2.266 10.334 -14.898 1.00 65.62 359 LYS A C 1
ATOM 2871 O O . LYS A 1 359 ? -2.356 9.129 -14.674 1.00 65.62 359 LYS A O 1
ATOM 2876 N N . THR A 1 360 ? -1.157 10.892 -15.371 1.00 73.50 360 THR A N 1
ATOM 2877 C CA . THR A 1 360 ? 0.104 10.166 -15.551 1.00 73.50 360 THR A CA 1
ATOM 2878 C C . THR A 1 360 ? 0.645 9.722 -14.188 1.00 73.50 360 THR A C 1
ATOM 2880 O O . THR A 1 360 ? 0.642 10.499 -13.231 1.00 73.50 360 THR A O 1
ATOM 2883 N N . TRP A 1 361 ? 1.079 8.462 -14.077 1.00 81.12 361 TRP A N 1
ATOM 2884 C CA . TRP A 1 361 ? 1.611 7.907 -12.829 1.00 81.12 361 TRP A CA 1
ATOM 2885 C C . TRP A 1 361 ? 3.030 8.430 -12.572 1.00 81.12 361 TRP A C 1
ATOM 2887 O O . TRP A 1 361 ? 4.008 7.871 -13.067 1.00 81.12 361 TRP A O 1
ATOM 2897 N N . GLU A 1 362 ? 3.134 9.511 -11.804 1.00 78.62 362 GLU A N 1
ATOM 2898 C CA . GLU A 1 362 ? 4.392 10.177 -11.464 1.00 78.62 362 GLU A CA 1
ATOM 2899 C C . GLU A 1 362 ? 4.545 10.288 -9.941 1.00 78.62 362 GLU A C 1
ATOM 2901 O O . GLU A 1 362 ? 3.774 10.973 -9.268 1.00 78.62 362 GLU A O 1
ATOM 2906 N N . TRP A 1 363 ? 5.539 9.599 -9.375 1.00 79.94 363 TRP A N 1
ATOM 2907 C CA . TRP A 1 363 ? 5.782 9.592 -7.932 1.00 79.94 363 TRP A CA 1
ATOM 2908 C C . TRP A 1 363 ? 6.587 10.827 -7.507 1.00 79.94 363 TRP A C 1
ATOM 2910 O O . TRP A 1 363 ? 7.814 10.814 -7.496 1.00 79.94 363 TRP A O 1
ATOM 2920 N N . THR A 1 364 ? 5.883 11.904 -7.169 1.00 87.94 364 THR A N 1
ATOM 2921 C CA . THR A 1 364 ? 6.488 13.183 -6.758 1.00 87.94 364 THR A CA 1
ATOM 2922 C C . THR A 1 364 ? 7.018 13.139 -5.314 1.00 87.94 364 THR A C 1
ATOM 2924 O O . THR A 1 364 ? 6.605 12.287 -4.521 1.00 87.94 364 THR A O 1
ATOM 2927 N N . PRO A 1 365 ? 7.847 14.100 -4.879 1.00 84.06 365 PRO A N 1
ATOM 2928 C CA . PRO A 1 365 ? 8.265 14.228 -3.475 1.00 84.06 365 PRO A CA 1
ATOM 2929 C C . PRO A 1 365 ? 7.104 14.406 -2.525 1.00 84.06 365 PRO A C 1
ATOM 2931 O O . PRO A 1 365 ? 7.172 13.973 -1.385 1.00 84.06 365 PRO A O 1
ATOM 2934 N N . ARG A 1 366 ? 6.012 15.018 -2.993 1.00 78.38 366 ARG A N 1
ATOM 2935 C CA . ARG A 1 366 ? 4.776 15.119 -2.216 1.00 78.38 366 ARG A CA 1
ATOM 2936 C C . ARG A 1 366 ? 4.204 13.734 -1.931 1.00 78.38 366 ARG A C 1
ATOM 2938 O O . ARG A 1 366 ? 3.718 13.512 -0.830 1.00 78.38 366 ARG A O 1
ATOM 2945 N N . CYS A 1 367 ? 4.304 12.803 -2.883 1.00 78.50 367 CYS A N 1
ATOM 2946 C CA . CYS A 1 367 ? 3.943 11.398 -2.689 1.00 78.50 367 CYS A CA 1
ATOM 2947 C C . CYS A 1 367 ? 4.916 10.704 -1.730 1.00 78.50 367 CYS A C 1
ATOM 2949 O O . CYS A 1 367 ? 4.476 9.999 -0.828 1.00 78.50 367 CYS A O 1
ATOM 2951 N N . GLN A 1 368 ? 6.225 10.945 -1.862 1.00 87.31 368 GLN A N 1
ATOM 2952 C CA . GLN A 1 368 ? 7.221 10.352 -0.966 1.00 87.31 368 GLN A CA 1
ATOM 2953 C C . GLN A 1 368 ? 7.105 10.865 0.476 1.00 87.31 368 GLN A C 1
ATOM 2955 O O . GLN A 1 368 ? 7.190 10.084 1.421 1.00 87.31 368 GLN A O 1
ATOM 2960 N N . HIS A 1 369 ? 6.882 12.165 0.645 1.00 81.94 369 HIS A N 1
ATOM 2961 C CA . HIS A 1 369 ? 6.642 12.800 1.931 1.00 81.94 369 HIS A CA 1
ATOM 2962 C C . HIS A 1 369 ? 5.336 12.290 2.535 1.00 81.94 369 HIS A C 1
ATOM 2964 O O . HIS A 1 369 ? 5.370 11.784 3.646 1.00 81.94 369 HIS A O 1
ATOM 2970 N N . ALA A 1 370 ? 4.231 12.284 1.780 1.00 76.81 370 ALA A N 1
ATOM 2971 C CA . ALA A 1 370 ? 2.973 11.661 2.193 1.00 76.81 370 ALA A CA 1
ATOM 2972 C C . ALA A 1 370 ? 3.160 10.212 2.665 1.00 76.81 370 ALA A C 1
ATOM 2974 O O . ALA A 1 370 ? 2.665 9.827 3.717 1.00 76.81 370 ALA A O 1
ATOM 2975 N N . PHE A 1 371 ? 3.911 9.405 1.914 1.00 76.44 371 PHE A N 1
ATOM 2976 C CA . PHE A 1 371 ? 4.186 8.016 2.265 1.00 76.44 371 PHE A CA 1
ATOM 2977 C C . PHE A 1 371 ? 5.016 7.885 3.552 1.00 76.44 371 PHE A C 1
ATOM 2979 O O . PHE A 1 371 ? 4.689 7.074 4.417 1.00 76.44 371 PHE A O 1
ATOM 2986 N N . ASN A 1 372 ? 6.067 8.694 3.709 1.00 79.62 372 ASN A N 1
ATOM 2987 C CA . ASN A 1 372 ? 6.915 8.691 4.904 1.00 79.62 372 ASN A CA 1
ATOM 2988 C C . ASN A 1 372 ? 6.179 9.227 6.140 1.00 79.62 372 ASN A C 1
ATOM 2990 O O . ASN A 1 372 ? 6.352 8.688 7.228 1.00 79.62 372 ASN A O 1
ATOM 2994 N N . GLU A 1 373 ? 5.334 10.239 5.967 1.00 76.19 373 GLU A N 1
ATOM 2995 C CA . GLU A 1 373 ? 4.470 10.798 7.006 1.00 76.19 373 GLU A CA 1
ATOM 2996 C C . GLU A 1 373 ? 3.413 9.794 7.455 1.00 76.19 373 GLU A C 1
ATOM 2998 O O . GLU A 1 373 ? 3.227 9.619 8.652 1.00 76.19 373 GLU A O 1
ATOM 3003 N N . LEU A 1 374 ? 2.785 9.058 6.528 1.00 68.12 374 LEU A N 1
ATOM 3004 C CA . LEU A 1 374 ? 1.896 7.949 6.888 1.00 68.12 374 LEU A CA 1
ATOM 3005 C C . LEU A 1 374 ? 2.654 6.881 7.680 1.00 68.12 374 LEU A C 1
ATOM 3007 O O . LEU A 1 374 ? 2.153 6.418 8.696 1.00 68.12 374 LEU A O 1
ATOM 3011 N N . LYS A 1 375 ? 3.876 6.517 7.268 1.00 64.81 375 LYS A N 1
ATOM 3012 C CA . LYS A 1 375 ? 4.708 5.581 8.039 1.00 64.81 375 LYS A CA 1
ATOM 3013 C C . LYS A 1 375 ? 5.028 6.115 9.434 1.00 64.81 375 LYS A C 1
ATOM 3015 O O . LYS A 1 375 ? 4.930 5.350 10.381 1.00 64.81 375 LYS A O 1
ATOM 3020 N N . ARG A 1 376 ? 5.401 7.391 9.569 1.00 67.31 376 ARG A N 1
ATOM 3021 C CA . ARG A 1 376 ? 5.693 8.015 10.868 1.00 67.31 376 ARG A CA 1
ATOM 3022 C C . ARG A 1 376 ? 4.457 8.083 11.754 1.00 67.31 376 ARG A C 1
ATOM 3024 O O . ARG A 1 376 ? 4.538 7.691 12.904 1.00 67.31 376 ARG A O 1
ATOM 3031 N N . ALA A 1 377 ? 3.316 8.489 11.210 1.00 62.06 377 ALA A N 1
ATOM 3032 C CA . ALA A 1 377 ? 2.062 8.538 11.949 1.00 62.06 377 ALA A CA 1
ATOM 3033 C C . ALA A 1 377 ? 1.546 7.144 12.338 1.00 62.06 377 ALA A C 1
ATOM 3035 O O . ALA A 1 377 ? 0.841 7.019 13.326 1.00 62.06 377 ALA A O 1
ATOM 3036 N N . ILE A 1 378 ? 1.915 6.090 11.598 1.00 53.84 378 ILE A N 1
ATOM 3037 C CA . ILE A 1 378 ? 1.705 4.698 12.028 1.00 53.84 378 ILE A CA 1
ATOM 3038 C C . ILE A 1 378 ? 2.660 4.321 13.176 1.00 53.84 378 ILE A C 1
ATOM 3040 O O . ILE A 1 378 ? 2.380 3.417 13.940 1.00 53.84 378 ILE A O 1
ATOM 3044 N N . MET A 1 379 ? 3.796 4.990 13.333 1.00 52.75 379 MET A N 1
ATOM 3045 C CA . MET A 1 379 ? 4.751 4.705 14.411 1.00 52.75 379 MET A CA 1
ATOM 3046 C C . MET A 1 379 ? 4.521 5.560 15.671 1.00 52.75 379 MET A C 1
ATOM 3048 O O . MET A 1 379 ? 5.106 5.256 16.705 1.00 52.75 379 MET A O 1
ATOM 3052 N N . GLU A 1 380 ? 3.694 6.608 15.603 1.00 51.22 380 GLU A N 1
ATOM 3053 C CA . GLU A 1 380 ? 3.440 7.566 16.688 1.00 51.22 380 GLU A CA 1
ATOM 3054 C C . GLU A 1 380 ? 1.962 7.489 17.119 1.00 51.22 380 GLU A C 1
ATOM 3056 O O . GLU A 1 380 ? 1.065 7.866 16.371 1.00 51.22 380 GLU A O 1
ATOM 3061 N N . GLU A 1 381 ? 1.704 6.965 18.317 1.00 44.56 381 GLU A N 1
ATOM 3062 C CA . GLU A 1 381 ? 0.374 6.668 18.870 1.00 44.56 381 GLU A CA 1
ATOM 3063 C C . GLU A 1 381 ? -0.425 7.931 19.269 1.00 44.56 381 GLU A C 1
ATOM 3065 O O . GLU A 1 381 ? 0.076 8.760 20.033 1.00 44.56 381 GLU A O 1
ATOM 3070 N N . PRO A 1 382 ? -1.698 8.077 18.849 1.00 47.81 382 PRO A N 1
ATOM 3071 C CA . PRO A 1 382 ? -2.657 8.927 19.546 1.00 47.81 382 PRO A CA 1
ATOM 3072 C C . PRO A 1 382 ? -3.786 8.099 20.185 1.00 47.81 382 PRO A C 1
ATOM 3074 O O . PRO A 1 382 ? -4.507 7.367 19.508 1.00 47.81 382 PRO A O 1
ATOM 3077 N N . VAL A 1 383 ? -3.972 8.276 21.495 1.00 43.06 383 VAL A N 1
ATOM 3078 C CA . VAL A 1 383 ? -5.023 7.640 22.308 1.00 43.06 383 VAL A CA 1
ATOM 3079 C C . VAL A 1 383 ? -6.390 8.283 22.008 1.00 43.06 383 VAL A C 1
ATOM 3081 O O . VAL A 1 383 ? -6.570 9.482 22.231 1.00 43.06 383 VAL A O 1
ATOM 3084 N N . LEU A 1 384 ? -7.355 7.502 21.507 1.00 47.22 384 LEU A N 1
ATOM 3085 C CA . LEU A 1 384 ? -8.776 7.882 21.382 1.00 47.22 384 LEU A CA 1
ATOM 3086 C C . LEU A 1 384 ? -9.576 7.345 22.580 1.00 47.22 384 LEU A C 1
ATOM 3088 O O . LEU A 1 384 ? -9.255 6.280 23.106 1.00 47.22 384 LEU A O 1
ATOM 3092 N N . ARG A 1 385 ? -10.626 8.065 23.000 1.00 43.53 385 ARG A N 1
ATOM 3093 C CA . ARG A 1 385 ? -11.574 7.636 24.050 1.00 43.53 385 ARG A CA 1
ATOM 3094 C C . ARG A 1 385 ? -12.905 7.234 23.404 1.00 43.53 385 ARG A C 1
ATOM 3096 O O . ARG A 1 385 ? -13.207 7.706 22.321 1.00 43.53 385 ARG A O 1
ATOM 3103 N N . LEU A 1 386 ? -13.703 6.375 24.032 1.00 40.81 386 LEU A N 1
ATOM 3104 C CA . LEU A 1 386 ? -14.972 5.902 23.458 1.00 40.81 386 LEU A CA 1
ATOM 3105 C C . LEU A 1 386 ? -16.201 6.689 23.925 1.00 40.81 386 LEU A C 1
ATOM 3107 O O . LEU A 1 386 ? -16.157 7.262 25.018 1.00 40.81 386 LEU A O 1
ATOM 3111 N N . PRO A 1 387 ? -17.261 6.725 23.088 1.00 43.84 387 PRO A N 1
ATOM 3112 C CA . PRO A 1 387 ? -18.499 7.451 23.350 1.00 43.84 387 PRO A CA 1
ATOM 3113 C C . PRO A 1 387 ? -19.302 6.828 24.503 1.00 43.84 387 PRO A C 1
ATOM 3115 O O . PRO A 1 387 ? -19.682 5.664 24.459 1.00 43.84 387 PRO A O 1
ATOM 3118 N N . ASP A 1 388 ? -19.606 7.622 25.522 1.00 53.78 388 ASP A N 1
ATOM 3119 C CA . ASP A 1 388 ? -20.533 7.317 26.608 1.00 53.78 388 ASP A CA 1
ATOM 3120 C C . ASP A 1 388 ? -21.944 7.783 26.219 1.00 53.78 388 ASP A C 1
ATOM 3122 O O . ASP A 1 388 ? -22.258 8.970 26.288 1.00 53.78 388 ASP A O 1
ATOM 3126 N N . LEU A 1 389 ? -22.812 6.859 25.803 1.00 51.41 389 LEU A N 1
ATOM 3127 C CA . LEU A 1 389 ? -24.179 7.168 25.352 1.00 51.41 389 LEU A CA 1
ATOM 3128 C C . LEU A 1 389 ? -25.077 7.769 26.454 1.00 51.41 389 LEU A C 1
ATOM 3130 O O . LEU A 1 389 ? -26.151 8.279 26.145 1.00 51.41 389 LEU A O 1
ATOM 3134 N N . SER A 1 390 ? -24.657 7.731 27.727 1.00 50.88 390 SER A N 1
ATOM 3135 C CA . SER A 1 390 ? -25.366 8.382 28.840 1.00 50.88 390 SER A CA 1
ATOM 3136 C C . SER A 1 390 ? -25.029 9.872 28.994 1.00 50.88 390 SER A C 1
ATOM 3138 O O . SER A 1 390 ? -25.630 10.565 29.817 1.00 50.88 390 SER A O 1
ATOM 3140 N N . LYS A 1 391 ? -24.078 10.377 28.199 1.00 57.12 391 LYS A N 1
ATOM 3141 C CA . LYS A 1 391 ? -23.577 11.752 28.243 1.00 57.12 391 LYS A CA 1
ATOM 3142 C C . LYS A 1 391 ? -23.810 12.488 26.921 1.00 57.12 391 LYS A C 1
ATOM 3144 O O . LYS A 1 391 ? -23.801 11.869 25.858 1.00 57.12 391 LYS A O 1
ATOM 3149 N N . PRO A 1 392 ? -23.964 13.823 26.952 1.00 50.06 392 PRO A N 1
ATOM 3150 C CA . PRO A 1 392 ? -24.133 14.610 25.736 1.00 50.06 392 PRO A CA 1
ATOM 3151 C C . PRO A 1 392 ? -22.874 14.567 24.861 1.00 50.06 392 PRO A C 1
ATOM 3153 O O . PRO A 1 392 ? -21.755 14.635 25.365 1.00 50.06 392 PRO A O 1
ATOM 3156 N N . PHE A 1 393 ? -23.059 14.477 23.546 1.00 55.81 393 PHE A N 1
ATOM 3157 C CA . PHE A 1 393 ? -21.983 14.547 22.557 1.00 55.81 393 PHE A CA 1
ATOM 3158 C C . PHE A 1 393 ? -21.652 15.998 22.191 1.00 55.81 393 PHE A C 1
ATOM 3160 O O . PHE A 1 393 ? -22.547 16.796 21.922 1.00 55.81 393 PHE A O 1
ATOM 3167 N N . GLU A 1 394 ? -20.363 16.331 22.107 1.00 64.12 394 GLU A N 1
ATOM 3168 C CA . GLU A 1 394 ? -19.875 17.603 21.569 1.00 64.12 394 GLU A CA 1
ATOM 3169 C C . GLU A 1 394 ? -19.304 17.384 20.165 1.00 64.12 394 GLU A C 1
ATOM 3171 O O . GLU A 1 394 ? -18.285 16.719 19.995 1.00 64.12 394 GLU A O 1
ATOM 3176 N N . VAL A 1 395 ? -19.923 17.967 19.139 1.00 56.44 395 VAL A N 1
ATOM 3177 C CA . VAL A 1 395 ? -19.391 17.933 17.768 1.00 56.44 395 VAL A CA 1
ATOM 3178 C C . VAL A 1 395 ? -18.745 19.273 17.453 1.00 56.44 395 VAL A C 1
ATOM 3180 O O . VAL A 1 395 ? -19.410 20.305 17.410 1.00 56.44 395 VAL A O 1
ATOM 3183 N N . HIS A 1 396 ? -17.437 19.268 17.217 1.00 60.88 396 HIS A N 1
ATOM 3184 C CA . HIS A 1 396 ? -16.707 20.439 16.750 1.00 60.88 396 HIS A CA 1
ATOM 3185 C C . HIS A 1 396 ? -16.421 20.306 15.263 1.00 60.88 396 HIS A C 1
ATOM 3187 O O . HIS A 1 396 ? -15.689 19.410 14.849 1.00 60.88 396 HIS A O 1
ATOM 3193 N N . THR A 1 397 ? -16.939 21.223 14.460 1.00 55.28 397 THR A N 1
ATOM 3194 C CA . THR A 1 397 ? -16.696 21.256 13.017 1.00 55.28 397 THR A CA 1
ATOM 3195 C C . THR A 1 397 ? -15.867 22.468 12.628 1.00 55.28 397 THR A C 1
ATOM 3197 O O . THR A 1 397 ? -15.955 23.521 13.258 1.00 55.28 397 THR A O 1
ATOM 3200 N N . ASP A 1 398 ? -15.074 22.320 11.576 1.00 49.28 398 ASP A N 1
ATOM 3201 C CA . ASP A 1 398 ? -14.362 23.411 10.916 1.00 49.28 398 ASP A CA 1
ATOM 3202 C C . ASP A 1 398 ? -14.276 23.115 9.417 1.00 49.28 398 ASP A C 1
ATOM 3204 O O . ASP A 1 398 ? -14.184 21.952 8.999 1.00 49.28 398 ASP A O 1
ATOM 3208 N N . ALA A 1 399 ? -14.301 24.155 8.590 1.00 51.94 399 ALA A N 1
ATOM 3209 C CA . ALA A 1 399 ? -14.225 23.993 7.149 1.00 51.94 399 ALA A CA 1
ATOM 3210 C C . ALA A 1 399 ? -13.209 24.939 6.517 1.00 51.94 399 ALA A C 1
ATOM 3212 O O . ALA A 1 399 ? -13.172 26.142 6.744 1.00 51.94 399 ALA A O 1
ATOM 3213 N N . SER A 1 400 ? -12.407 24.383 5.617 1.00 54.84 400 SER A N 1
ATOM 3214 C CA . SER A 1 400 ? -11.475 25.136 4.783 1.00 54.84 400 SER A CA 1
ATOM 3215 C C . SER A 1 400 ? -11.965 25.214 3.336 1.00 54.84 400 SER A C 1
ATOM 3217 O O . SER A 1 400 ? -12.947 24.588 2.925 1.00 54.84 400 SER A O 1
ATOM 3219 N N . ASP A 1 401 ? -11.212 25.925 2.499 1.00 47.41 401 ASP A N 1
ATOM 3220 C CA . ASP A 1 401 ? -11.458 25.956 1.057 1.00 47.41 401 ASP A CA 1
ATOM 3221 C C . ASP A 1 401 ? -11.314 24.582 0.377 1.00 47.41 401 ASP A C 1
ATOM 3223 O O . ASP A 1 401 ? -11.842 24.386 -0.718 1.00 47.41 401 ASP A O 1
ATOM 3227 N N . PHE A 1 402 ? -10.652 23.614 1.024 1.00 46.94 402 PHE A N 1
ATOM 3228 C CA . PHE A 1 402 ? -10.267 22.337 0.413 1.00 46.94 402 PHE A CA 1
ATOM 3229 C C . PHE A 1 402 ? -10.868 21.100 1.088 1.00 46.94 402 PHE A C 1
ATOM 3231 O O . PHE A 1 402 ? -10.997 20.062 0.431 1.00 46.94 402 PHE A O 1
ATOM 3238 N N . ALA A 1 403 ? -11.213 21.186 2.371 1.00 44.56 403 ALA A N 1
ATOM 3239 C CA . ALA A 1 403 ? -11.688 20.068 3.177 1.00 44.56 403 ALA A CA 1
ATOM 3240 C C . ALA A 1 403 ? -12.548 20.545 4.354 1.00 44.56 403 ALA A C 1
ATOM 3242 O O . ALA A 1 403 ? -12.329 21.639 4.875 1.00 44.56 403 ALA A O 1
ATOM 3243 N N . ILE A 1 404 ? -13.480 19.695 4.774 1.00 50.09 404 ILE A N 1
ATOM 3244 C CA . ILE A 1 404 ? -14.239 19.821 6.021 1.00 50.09 404 ILE A CA 1
ATOM 3245 C C . ILE A 1 404 ? -13.695 18.813 7.031 1.00 50.09 404 ILE A C 1
ATOM 3247 O O . ILE A 1 404 ? -13.291 17.711 6.645 1.00 50.09 404 ILE A O 1
ATOM 3251 N N . ALA A 1 405 ? -13.673 19.192 8.303 1.00 44.56 405 ALA A N 1
ATOM 3252 C CA . ALA A 1 405 ? -13.251 18.333 9.396 1.00 44.56 405 ALA A CA 1
ATOM 3253 C C . ALA A 1 405 ? -14.230 18.451 10.566 1.00 44.56 405 ALA A C 1
ATOM 3255 O O . ALA A 1 405 ? -14.714 19.536 10.882 1.00 44.56 405 ALA A O 1
ATOM 3256 N N . GLY A 1 406 ? -14.518 17.320 11.198 1.00 51.72 406 GLY A N 1
ATOM 3257 C CA . GLY A 1 406 ? -15.342 17.217 12.390 1.00 51.72 406 GLY A CA 1
ATOM 3258 C C . GLY A 1 406 ? -14.617 16.408 13.454 1.00 51.72 406 GLY A C 1
ATOM 3259 O O . GLY A 1 406 ? -13.924 15.440 13.145 1.00 51.72 406 GLY A O 1
ATOM 3260 N N . VAL A 1 407 ? -14.765 16.803 14.710 1.00 54.31 407 VAL A N 1
ATOM 3261 C CA . VAL A 1 407 ? -14.304 16.037 15.864 1.00 54.31 407 VAL A CA 1
ATOM 32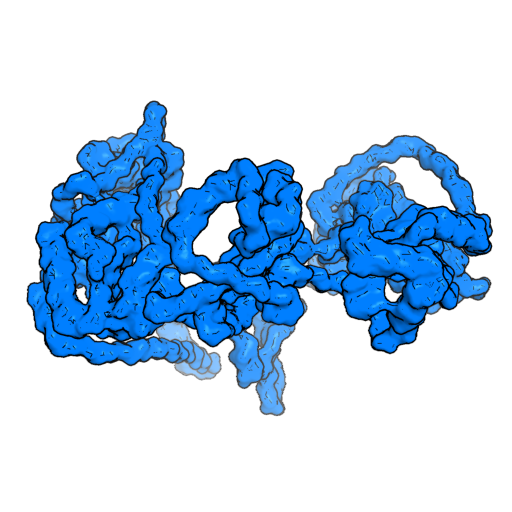62 C C . VAL A 1 407 ? -15.493 15.824 16.778 1.00 54.31 407 VAL A C 1
ATOM 3264 O O . VAL A 1 407 ? -16.072 16.786 17.276 1.00 54.31 407 VAL A O 1
ATOM 3267 N N . LEU A 1 408 ? -15.857 14.564 16.976 1.00 55.72 408 LEU A N 1
ATOM 3268 C CA . LEU A 1 408 ? -16.816 14.149 17.988 1.00 55.72 408 LEU A CA 1
ATOM 3269 C C . LEU A 1 408 ? -16.062 14.019 19.312 1.00 55.72 408 LEU A C 1
ATOM 3271 O O . LEU A 1 408 ? -15.004 13.392 19.346 1.00 55.72 408 LEU A O 1
ATOM 3275 N N . MET A 1 409 ? -16.567 14.617 20.383 1.00 60.56 409 MET A N 1
ATOM 3276 C CA . MET A 1 409 ? -15.912 14.690 21.687 1.00 60.56 409 MET A CA 1
ATOM 3277 C C . MET A 1 409 ? -16.906 14.499 22.833 1.00 60.56 409 MET A C 1
ATOM 3279 O O . MET A 1 409 ? -18.100 14.735 22.673 1.00 60.56 409 MET A O 1
ATOM 3283 N N . GLN A 1 410 ? -16.385 14.132 24.003 1.00 62.06 410 GLN A N 1
ATOM 3284 C CA . GLN A 1 410 ? -17.087 14.141 25.290 1.00 62.06 410 GLN A CA 1
ATOM 3285 C C . GLN A 1 410 ? -16.114 14.504 26.412 1.00 62.06 410 GLN A C 1
ATOM 3287 O O . GLN A 1 410 ? -14.975 14.032 26.412 1.00 62.06 410 GLN A O 1
ATOM 3292 N N . ASP A 1 411 ? -16.543 15.332 27.372 1.00 63.47 411 ASP A N 1
ATOM 3293 C CA . ASP A 1 411 ? -15.737 15.754 28.531 1.00 63.47 411 ASP A CA 1
ATOM 3294 C C . ASP A 1 411 ? -14.322 16.245 28.131 1.00 63.47 411 ASP A C 1
ATOM 3296 O O . ASP A 1 411 ? -13.315 15.892 28.752 1.00 63.47 411 ASP A O 1
ATOM 3300 N N . GLY A 1 412 ? -14.213 16.990 27.022 1.00 49.75 412 GLY A N 1
ATOM 3301 C CA . GLY A 1 412 ? -12.937 17.492 26.491 1.00 49.75 412 GLY A CA 1
ATOM 3302 C C . GLY A 1 412 ? -12.015 16.448 25.837 1.00 49.75 412 GLY A C 1
ATOM 3303 O O . GLY A 1 412 ? -10.872 16.778 25.519 1.00 49.75 412 GLY A O 1
ATOM 3304 N N . HIS A 1 413 ? -12.481 15.213 25.616 1.00 48.56 413 HIS A N 1
ATOM 3305 C CA . HIS A 1 413 ? -11.717 14.125 24.994 1.00 48.56 413 HIS A CA 1
ATOM 3306 C C . HIS A 1 413 ? -12.279 13.747 23.610 1.00 48.56 413 HIS A C 1
ATOM 3308 O O . HIS A 1 413 ? -13.496 13.608 23.472 1.00 48.56 413 HIS A O 1
ATOM 3314 N N . PRO A 1 414 ? -11.429 13.544 22.585 1.00 51.00 414 PRO A N 1
ATOM 3315 C CA . PRO A 1 414 ? -11.875 13.175 21.246 1.00 51.00 414 PRO A CA 1
ATOM 3316 C C . PRO A 1 414 ? -12.284 11.701 21.146 1.00 51.00 414 PRO A C 1
ATOM 3318 O O . PRO A 1 414 ? -11.527 10.802 21.518 1.00 51.00 414 PRO A O 1
ATOM 3321 N N . LEU A 1 415 ? -13.481 11.493 20.600 1.00 49.50 415 LEU A N 1
ATOM 3322 C CA . LEU A 1 415 ? -14.129 10.205 20.374 1.00 49.50 415 LEU A CA 1
ATOM 3323 C C . LEU A 1 415 ? -13.948 9.705 18.943 1.00 49.50 415 LEU A C 1
ATOM 3325 O O . LEU A 1 415 ? -13.631 8.543 18.710 1.00 49.50 415 LEU A O 1
ATOM 3329 N N . ALA A 1 416 ? -14.122 10.604 17.975 1.00 49.81 416 ALA A N 1
ATOM 3330 C CA . ALA A 1 416 ? -13.939 10.315 16.562 1.00 49.81 416 ALA A CA 1
ATOM 3331 C C . ALA A 1 416 ? -13.464 11.569 15.822 1.00 49.81 416 ALA A C 1
ATOM 3333 O O . ALA A 1 416 ? -13.842 12.691 16.160 1.00 49.81 416 ALA A O 1
ATOM 3334 N N . PHE A 1 417 ? -12.648 11.369 14.791 1.00 52.44 417 PHE A N 1
ATOM 3335 C CA . PHE A 1 417 ? -12.231 12.415 13.862 1.00 52.44 417 PHE A CA 1
ATOM 3336 C C . PHE A 1 417 ? -12.761 12.061 12.473 1.00 52.44 417 PHE A C 1
ATOM 3338 O O . PHE A 1 417 ? -12.404 11.017 11.934 1.00 52.44 417 PHE A O 1
ATOM 3345 N N . GLU A 1 418 ? -13.558 12.941 11.876 1.00 46.50 418 GLU A N 1
ATOM 3346 C CA . GLU A 1 418 ? -14.044 12.819 10.502 1.00 46.50 418 GLU A CA 1
ATOM 3347 C C . GLU A 1 418 ? -13.394 13.907 9.639 1.00 46.50 418 GLU A C 1
ATOM 3349 O O . GLU A 1 418 ? -13.258 15.056 10.063 1.00 46.50 418 GLU A O 1
ATOM 3354 N N . SER A 1 419 ? -12.955 13.568 8.424 1.00 48.06 419 SER A N 1
ATOM 3355 C CA . SER A 1 419 ? -12.383 14.569 7.517 1.00 48.06 419 SER A CA 1
ATOM 3356 C C . SER A 1 419 ? -12.583 14.199 6.054 1.00 48.06 419 SER A C 1
ATOM 3358 O O . SER A 1 419 ? -12.146 13.146 5.578 1.00 48.06 419 SER A O 1
ATOM 3360 N N . ARG A 1 420 ? -13.183 15.122 5.298 1.00 49.28 420 ARG A N 1
ATOM 3361 C CA . ARG A 1 420 ? -13.545 14.912 3.895 1.00 49.28 420 ARG A CA 1
ATOM 3362 C C . ARG A 1 420 ? -13.035 16.047 3.020 1.00 49.28 420 ARG A C 1
ATOM 3364 O O . ARG A 1 420 ? -13.270 17.224 3.285 1.00 49.28 420 ARG A O 1
ATOM 3371 N N . LYS A 1 421 ? -12.368 15.690 1.921 1.00 45.56 421 LYS A N 1
ATOM 3372 C CA . LYS A 1 421 ? -11.959 16.635 0.871 1.00 45.56 421 LYS A CA 1
ATOM 3373 C C . LYS A 1 421 ? -13.193 17.096 0.095 1.00 45.56 421 LYS A C 1
ATOM 3375 O O . LYS A 1 421 ? -13.972 16.268 -0.370 1.00 45.56 421 LYS A O 1
ATOM 3380 N N . LEU A 1 422 ? -13.336 18.405 -0.081 1.00 46.75 422 LEU A N 1
ATOM 3381 C CA . LEU A 1 422 ? -14.418 18.990 -0.869 1.00 46.75 422 LEU A CA 1
ATOM 3382 C C . LEU A 1 422 ? -14.193 18.716 -2.36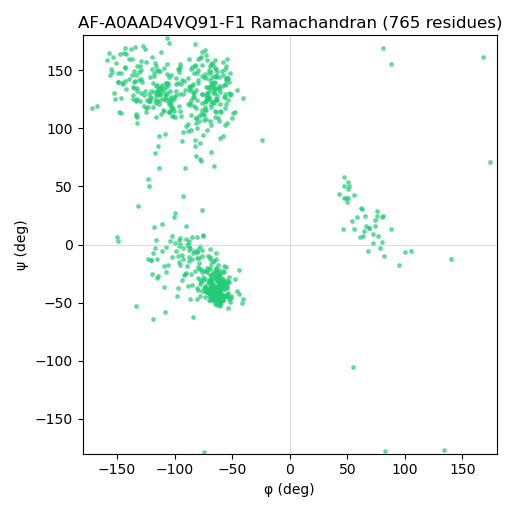3 1.00 46.75 422 LEU A C 1
ATOM 3384 O O . LEU A 1 422 ? -13.072 18.887 -2.865 1.00 46.75 422 LEU A O 1
ATOM 3388 N N . ASN A 1 423 ? -15.247 18.312 -3.075 1.00 43.81 423 ASN A N 1
ATOM 3389 C CA . ASN A 1 423 ? -15.228 18.155 -4.531 1.00 43.81 423 ASN A CA 1
ATOM 3390 C C . ASN A 1 423 ? -15.237 19.523 -5.250 1.00 43.81 423 ASN A C 1
ATOM 3392 O O . ASN A 1 423 ? -15.475 20.559 -4.632 1.00 43.81 423 ASN A O 1
ATOM 3396 N N . ASP A 1 424 ? -14.974 19.558 -6.560 1.00 46.72 424 ASP A N 1
ATOM 3397 C CA . ASP A 1 424 ? -14.823 20.823 -7.309 1.00 46.72 424 ASP A CA 1
ATOM 3398 C C . ASP A 1 424 ? -16.083 21.710 -7.308 1.00 46.72 424 ASP A C 1
ATOM 3400 O O . ASP A 1 424 ? -16.007 22.929 -7.482 1.00 46.72 424 ASP A O 1
ATOM 3404 N N . THR A 1 425 ? -17.256 21.126 -7.070 1.00 45.16 425 THR A N 1
ATOM 3405 C CA . THR A 1 425 ? -18.508 21.866 -6.885 1.00 45.16 425 THR A CA 1
ATOM 3406 C C . THR A 1 425 ? -18.617 22.419 -5.466 1.00 45.16 425 THR A C 1
ATOM 3408 O O . THR A 1 425 ? -18.862 23.610 -5.309 1.00 45.16 425 THR A O 1
ATOM 3411 N N . GLU A 1 426 ? -18.333 21.612 -4.446 1.00 44.66 426 GLU A N 1
ATOM 3412 C CA . GLU A 1 426 ? -18.395 22.003 -3.031 1.00 44.66 426 GLU A CA 1
ATOM 3413 C C . GLU A 1 426 ? -17.308 23.016 -2.634 1.00 44.66 426 GLU A C 1
ATOM 3415 O O . GLU A 1 426 ? -17.497 23.832 -1.734 1.00 44.66 426 GLU A O 1
ATOM 3420 N N . ARG A 1 427 ? -16.166 23.032 -3.331 1.00 50.19 427 ARG A N 1
ATOM 3421 C CA . ARG A 1 427 ? -15.108 24.042 -3.139 1.00 50.19 427 ARG A CA 1
ATOM 3422 C C . ARG A 1 427 ? -15.583 25.460 -3.431 1.00 50.19 427 ARG A C 1
ATOM 3424 O O . ARG A 1 427 ? -15.059 26.397 -2.833 1.00 50.19 427 ARG A O 1
ATOM 3431 N N . ARG A 1 428 ? -16.574 25.601 -4.318 1.00 53.84 428 ARG A N 1
ATOM 3432 C CA . ARG A 1 428 ? -17.168 26.881 -4.723 1.00 53.84 428 ARG A CA 1
ATOM 3433 C C . ARG A 1 428 ? -18.207 27.403 -3.727 1.00 53.84 428 ARG A C 1
ATOM 3435 O O . ARG A 1 428 ? -18.666 28.528 -3.900 1.00 53.84 428 ARG A O 1
ATOM 3442 N N . TYR A 1 429 ? -18.557 26.622 -2.702 1.00 50.75 429 TYR A N 1
ATOM 3443 C CA . TYR A 1 429 ? -19.407 27.085 -1.608 1.00 50.75 429 TYR A CA 1
ATOM 3444 C C . TYR A 1 429 ? -18.652 28.107 -0.742 1.00 50.75 429 TYR A C 1
ATOM 3446 O O . TYR A 1 429 ? -17.428 28.059 -0.591 1.00 50.75 429 TYR A O 1
ATOM 3454 N N . THR A 1 430 ? -19.378 29.064 -0.185 1.00 49.03 430 THR A N 1
ATOM 3455 C CA . THR A 1 430 ? -18.883 30.034 0.792 1.00 49.03 430 THR A CA 1
ATOM 3456 C C . THR A 1 430 ? -18.562 29.344 2.120 1.00 49.03 430 THR A C 1
ATOM 3458 O O . THR A 1 430 ? -19.105 28.292 2.436 1.00 49.03 430 THR A O 1
ATOM 3461 N N . VAL A 1 431 ? -17.672 29.930 2.925 1.00 46.31 431 VAL A N 1
ATOM 3462 C CA . VAL A 1 431 ? -17.272 29.367 4.232 1.00 46.31 431 VAL A CA 1
ATOM 3463 C C . VAL A 1 431 ? -18.483 29.199 5.162 1.00 46.31 431 VAL A C 1
ATOM 3465 O O . VAL A 1 431 ? -18.609 28.173 5.809 1.00 46.31 431 VAL A O 1
ATOM 3468 N N . GLN A 1 432 ? -19.455 30.116 5.120 1.00 46.44 432 GLN A N 1
ATOM 3469 C CA . GLN A 1 432 ? -20.715 29.992 5.868 1.00 46.44 432 GLN A CA 1
ATOM 3470 C C . GLN A 1 432 ? -21.605 28.837 5.370 1.00 46.44 432 GLN A C 1
ATOM 3472 O O . GLN A 1 432 ? -22.226 28.167 6.186 1.00 46.44 432 GLN A O 1
ATOM 3477 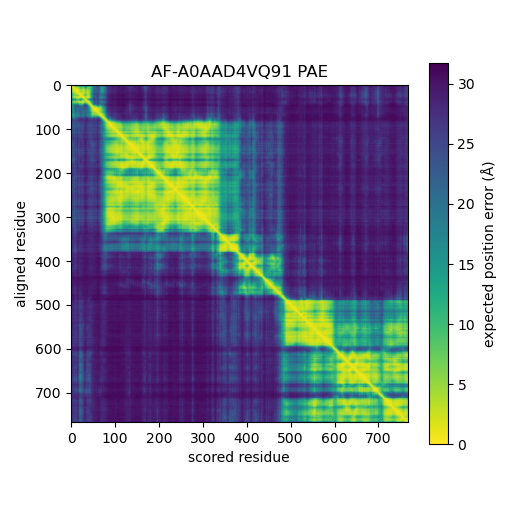N N . GLU A 1 433 ? -21.627 28.558 4.059 1.00 51.06 433 GLU A N 1
ATOM 3478 C CA . GLU A 1 433 ? -22.302 27.381 3.473 1.00 51.06 433 GLU A CA 1
ATOM 3479 C C . GLU A 1 433 ? -21.587 26.060 3.809 1.00 51.06 433 GLU A C 1
ATOM 3481 O O . GLU A 1 433 ? -22.196 24.996 3.722 1.00 51.06 433 GLU A O 1
ATOM 3486 N N . LYS A 1 434 ? -20.300 26.126 4.175 1.00 55.69 434 LYS A N 1
ATOM 3487 C CA . LYS A 1 434 ? -19.491 24.980 4.607 1.00 55.69 434 LYS A CA 1
ATOM 3488 C C . LYS A 1 434 ? -19.517 24.761 6.127 1.00 55.69 434 LYS A C 1
ATOM 3490 O O . LYS A 1 434 ? -19.307 23.629 6.545 1.00 55.69 434 LYS A O 1
ATOM 3495 N N . GLU A 1 435 ? -19.747 25.806 6.931 1.00 50.91 435 GLU A N 1
ATOM 3496 C CA . GLU A 1 435 ? -19.554 25.766 8.391 1.00 50.91 435 GLU A CA 1
ATOM 3497 C C . GLU A 1 435 ? -20.820 25.740 9.256 1.00 50.91 435 GLU A C 1
ATOM 3499 O O . GLU A 1 435 ? -20.704 25.300 10.394 1.00 50.91 435 GLU A O 1
ATOM 3504 N N . MET A 1 436 ? -22.009 26.198 8.834 1.00 49.94 436 MET A N 1
ATOM 3505 C CA . MET A 1 436 ? -23.094 26.347 9.827 1.00 49.94 436 MET A CA 1
ATOM 3506 C C . MET A 1 436 ? -24.535 26.376 9.315 1.00 49.94 436 MET A C 1
ATOM 3508 O O . MET A 1 436 ? -24.821 26.881 8.232 1.00 49.94 436 MET A O 1
ATOM 3512 N N . THR A 1 437 ? -25.472 26.065 10.233 1.00 34.34 437 THR A N 1
ATOM 3513 C CA . THR A 1 437 ? -26.496 27.055 10.648 1.00 34.34 437 THR A CA 1
ATOM 3514 C C . THR A 1 437 ? -27.019 26.835 12.083 1.00 34.34 437 THR A C 1
ATOM 3516 O O . THR A 1 437 ? -27.493 25.745 12.362 1.00 34.34 437 THR A O 1
ATOM 3519 N N . ALA A 1 438 ? -27.051 27.877 12.941 1.00 27.31 438 ALA A N 1
ATOM 3520 C CA . ALA A 1 438 ? -28.300 28.435 13.519 1.00 27.31 438 ALA A CA 1
ATOM 3521 C C . ALA A 1 438 ? -28.072 29.746 14.304 1.00 27.31 438 ALA A C 1
ATOM 3523 O O . ALA A 1 438 ? -27.395 29.773 15.327 1.00 27.31 438 ALA A O 1
ATOM 3524 N N . SER A 1 439 ? -28.682 30.836 13.827 1.00 30.28 439 SER A N 1
ATOM 3525 C CA . SER A 1 439 ? -29.323 31.898 14.634 1.00 30.28 439 SER A CA 1
ATOM 3526 C C . SER A 1 439 ? -29.776 33.046 13.719 1.00 30.28 439 SER A C 1
ATOM 3528 O O . SER A 1 439 ? -29.199 34.127 13.718 1.00 30.28 439 SER A O 1
ATOM 3530 N N . GLN A 1 440 ? -30.816 32.833 12.903 1.00 30.31 440 GLN A N 1
ATOM 3531 C CA . GLN A 1 440 ? -31.538 33.935 12.246 1.00 30.31 440 GLN A CA 1
ATOM 3532 C C . GLN A 1 440 ? -33.036 33.616 12.134 1.00 30.31 440 GLN A C 1
ATOM 3534 O O . GLN A 1 440 ? -33.416 32.502 11.793 1.00 30.31 440 GLN A O 1
ATOM 3539 N N . GLN A 1 441 ? -33.881 34.620 12.398 1.00 34.41 441 GLN A N 1
ATOM 3540 C CA . GLN A 1 441 ? -35.353 34.539 12.426 1.00 34.41 441 GLN A CA 1
ATOM 3541 C C . GLN A 1 441 ? -36.028 34.333 11.053 1.00 34.41 441 GLN A C 1
ATOM 3543 O O . GLN A 1 441 ? -37.245 34.176 10.991 1.00 34.41 441 GLN A O 1
ATOM 3548 N N . LYS A 1 442 ? -35.280 34.324 9.943 1.00 33.47 442 LYS A N 1
ATOM 3549 C CA . LYS A 1 442 ? -35.801 33.981 8.612 1.00 33.47 442 LYS A CA 1
ATOM 3550 C C . LYS A 1 442 ? -34.852 33.016 7.917 1.00 33.47 442 LYS A C 1
ATOM 3552 O O . LYS A 1 442 ? -33.747 33.397 7.541 1.00 33.47 442 LYS A O 1
ATOM 3557 N N . LEU A 1 443 ? -35.312 31.781 7.732 1.00 39.56 443 LEU A N 1
ATOM 3558 C CA . LEU A 1 443 ? -34.619 30.773 6.939 1.00 39.56 443 LEU A CA 1
ATOM 3559 C C . LEU A 1 443 ? -34.757 31.120 5.450 1.00 39.56 443 LEU A C 1
ATOM 3561 O O . LEU A 1 443 ? -35.852 31.366 4.947 1.00 39.56 443 LEU A O 1
ATOM 3565 N N . SER A 1 444 ? -33.638 31.152 4.734 1.00 42.81 444 SER A N 1
ATOM 3566 C CA . SER A 1 444 ? -33.612 31.254 3.277 1.00 42.81 444 SER A CA 1
ATOM 3567 C C . SER A 1 444 ? -34.182 29.977 2.629 1.00 42.81 444 SER A C 1
ATOM 3569 O O . SER A 1 444 ? -34.083 28.895 3.217 1.00 42.81 444 SER A O 1
ATOM 3571 N N . PRO A 1 445 ? -34.684 30.039 1.378 1.00 36.72 445 PRO A N 1
ATOM 3572 C CA . PRO A 1 445 ? -35.220 28.876 0.653 1.00 36.72 445 PRO A CA 1
ATOM 3573 C C . PRO A 1 445 ? -34.251 27.687 0.528 1.00 36.72 445 PRO A C 1
ATOM 3575 O O . PRO A 1 445 ? -34.668 26.566 0.258 1.00 36.72 445 PRO A O 1
ATOM 3578 N N . LYS A 1 446 ? -32.945 27.921 0.712 1.00 38.97 446 LYS A N 1
ATOM 3579 C CA . LYS A 1 446 ? -31.898 26.891 0.682 1.00 38.97 446 LYS A CA 1
ATOM 3580 C C . LYS A 1 446 ? -31.621 26.270 2.059 1.00 38.97 446 LYS A C 1
ATOM 3582 O O . LYS A 1 446 ? -31.164 25.134 2.107 1.00 38.97 446 LYS A O 1
ATOM 3587 N N . GLN A 1 447 ? -31.921 26.980 3.150 1.00 39.00 447 GLN A N 1
ATOM 3588 C CA . GLN A 1 447 ? -31.801 26.490 4.533 1.00 39.00 447 GLN A CA 1
ATOM 3589 C C . GLN A 1 447 ? -32.970 25.575 4.920 1.00 39.00 447 GLN A C 1
ATOM 3591 O O . GLN A 1 447 ? -32.756 24.577 5.599 1.00 39.00 447 GLN A O 1
ATOM 3596 N N . ALA A 1 448 ? -34.173 25.837 4.396 1.00 38.66 448 ALA A N 1
ATOM 3597 C CA . ALA A 1 448 ? -35.346 24.973 4.580 1.00 38.66 448 ALA A CA 1
ATOM 3598 C C . ALA A 1 448 ? -35.127 23.528 4.080 1.00 38.66 448 ALA A C 1
ATOM 3600 O O . ALA A 1 448 ? -35.771 22.598 4.540 1.00 38.66 448 ALA A O 1
ATOM 3601 N N . ARG A 1 449 ? -34.175 23.324 3.159 1.00 39.38 449 ARG A N 1
ATOM 3602 C CA . ARG A 1 449 ? -33.911 22.037 2.503 1.00 39.38 449 ARG A CA 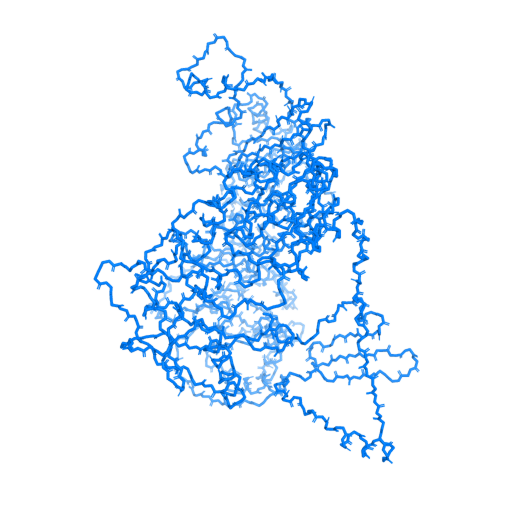1
ATOM 3603 C C . ARG A 1 449 ? -33.143 21.026 3.370 1.00 39.38 449 ARG A C 1
ATOM 3605 O O . ARG A 1 449 ? -33.190 19.838 3.082 1.00 39.38 449 ARG A O 1
ATOM 3612 N N . TRP A 1 450 ? -32.429 21.497 4.393 1.00 36.50 450 TRP A N 1
ATOM 3613 C CA . TRP A 1 450 ? -31.712 20.656 5.367 1.00 36.50 450 TRP A CA 1
ATOM 3614 C C . TRP A 1 450 ? -32.396 20.639 6.735 1.00 36.50 450 TRP A C 1
ATOM 3616 O O . TRP A 1 450 ? -31.938 19.947 7.638 1.00 36.50 450 TRP A O 1
ATOM 3626 N N . GLN A 1 451 ? -33.485 21.396 6.884 1.00 36.84 451 GLN A N 1
ATOM 3627 C CA . GLN A 1 451 ? -34.244 21.494 8.121 1.00 36.84 451 GLN A CA 1
ATOM 3628 C C . GLN A 1 451 ? -34.906 20.161 8.477 1.00 36.84 451 GLN A C 1
ATOM 3630 O O . GLN A 1 451 ? -34.869 19.796 9.641 1.00 36.84 451 GLN A O 1
ATOM 3635 N N . ASP A 1 452 ? -35.405 19.412 7.490 1.00 34.97 452 ASP A N 1
ATOM 3636 C CA . ASP A 1 452 ? -35.985 18.081 7.716 1.00 34.97 452 ASP A CA 1
ATOM 3637 C C . ASP A 1 452 ? -34.939 17.076 8.229 1.00 34.97 452 ASP A C 1
ATOM 3639 O O . ASP A 1 452 ? -35.223 16.328 9.150 1.00 34.97 452 ASP A O 1
ATOM 3643 N N . PHE A 1 453 ? -33.707 17.119 7.702 1.00 35.03 453 PHE A N 1
ATOM 3644 C CA . PHE A 1 453 ? -32.601 16.253 8.142 1.00 35.03 453 PHE A CA 1
ATOM 3645 C C . PHE A 1 453 ? -32.048 16.656 9.515 1.00 35.03 453 PHE A C 1
ATOM 3647 O O . PHE A 1 453 ? -31.728 15.809 10.336 1.00 35.03 453 PHE A O 1
ATOM 3654 N N . LEU A 1 454 ? -31.920 17.959 9.784 1.00 35.97 454 LEU A N 1
ATOM 3655 C CA . LEU A 1 454 ? -31.427 18.444 11.074 1.00 35.97 454 LEU A CA 1
ATOM 3656 C C . LEU A 1 454 ? -32.486 18.321 12.181 1.00 35.97 454 LEU A C 1
ATOM 3658 O O . LEU A 1 454 ? -32.120 18.135 13.333 1.00 35.97 454 LEU A O 1
ATOM 3662 N N . ALA A 1 455 ? -33.779 18.362 11.849 1.00 38.41 455 ALA A N 1
ATOM 3663 C CA . ALA A 1 455 ? -34.872 18.159 12.802 1.00 38.41 455 ALA A CA 1
ATOM 3664 C C . ALA A 1 455 ? -34.933 16.732 13.382 1.00 38.41 455 ALA A C 1
ATOM 3666 O O . ALA A 1 455 ? -35.614 16.523 14.383 1.00 38.41 455 ALA A O 1
ATOM 3667 N N . GLU A 1 456 ? -34.220 15.768 12.787 1.00 35.00 456 GLU A N 1
ATOM 3668 C CA . GLU A 1 456 ? -34.085 14.395 13.298 1.00 35.00 456 GLU A CA 1
ATOM 3669 C C . GLU A 1 456 ? -33.120 14.289 14.499 1.00 35.00 456 GLU A C 1
ATOM 3671 O O . GLU A 1 456 ? -33.077 13.248 15.154 1.00 35.00 456 GLU A O 1
ATOM 3676 N N . PHE A 1 457 ? -32.368 15.352 14.824 1.00 41.53 457 PHE A N 1
ATOM 3677 C CA . PHE A 1 457 ? -31.380 15.371 15.909 1.00 41.53 457 PHE A CA 1
ATOM 3678 C C . PHE A 1 457 ? -31.770 16.366 17.018 1.00 41.53 457 PHE A C 1
ATOM 3680 O O . PHE A 1 457 ? -32.139 17.506 16.738 1.00 41.53 457 PHE A O 1
ATOM 3687 N N . ASP A 1 458 ? -31.625 15.971 18.288 1.00 40.16 458 ASP A N 1
ATOM 3688 C CA . ASP A 1 458 ? -31.742 16.876 19.442 1.00 40.16 458 ASP A CA 1
ATOM 3689 C C . ASP A 1 458 ? -30.372 17.508 19.737 1.00 40.16 458 ASP A C 1
ATOM 3691 O O . ASP A 1 458 ? -29.457 16.842 20.227 1.00 40.16 458 ASP A O 1
ATOM 3695 N N . TYR A 1 459 ? -30.184 18.775 19.358 1.00 43.06 459 TYR A N 1
ATOM 3696 C CA . TYR A 1 459 ? -28.899 19.465 19.493 1.00 43.06 459 TYR A CA 1
ATOM 3697 C C . TYR A 1 459 ? -29.052 20.940 19.874 1.00 43.06 459 TYR A C 1
ATOM 3699 O O . TYR A 1 459 ? -30.021 21.620 19.535 1.00 43.06 459 TYR A O 1
ATOM 3707 N N . LYS A 1 460 ? -28.022 21.469 20.542 1.00 40.03 460 LYS A N 1
ATOM 3708 C CA . LYS A 1 460 ? -27.898 22.882 20.909 1.00 40.03 460 LYS A CA 1
ATOM 3709 C C . LYS A 1 460 ? -26.623 23.453 20.293 1.00 40.03 460 LYS A C 1
ATOM 3711 O O . LYS A 1 460 ? -25.532 22.946 20.529 1.00 40.03 460 LYS A O 1
ATOM 3716 N N . LEU A 1 461 ? -26.757 24.514 19.501 1.00 48.25 461 LEU A N 1
ATOM 3717 C CA . LEU A 1 461 ? -25.619 25.178 18.864 1.00 48.25 461 LEU A CA 1
ATOM 3718 C C . LEU A 1 461 ? -24.955 26.175 19.809 1.00 48.25 461 LEU A C 1
ATOM 3720 O O . LEU A 1 461 ? -25.603 27.085 20.325 1.00 48.25 461 LEU A O 1
ATOM 3724 N N . GLU A 1 462 ? -23.643 26.033 19.975 1.00 46.59 462 GLU A N 1
ATOM 3725 C CA . GLU A 1 462 ? -22.819 26.944 20.764 1.00 46.59 462 GLU A CA 1
ATOM 3726 C C . GLU A 1 462 ? -21.672 27.492 19.911 1.00 46.59 462 GLU A C 1
ATOM 3728 O O . GLU A 1 462 ? -20.882 26.752 19.326 1.00 46.59 462 GLU A O 1
ATOM 3733 N N . TYR A 1 463 ? -21.581 28.820 19.821 1.00 50.31 463 TYR A N 1
ATOM 3734 C CA . TYR A 1 463 ? -20.522 29.487 19.069 1.00 50.31 463 TYR A CA 1
ATOM 3735 C C . TYR A 1 463 ? -19.186 29.386 19.822 1.00 50.31 463 TYR A C 1
ATOM 3737 O O . TYR A 1 463 ? -19.028 29.975 20.893 1.00 50.31 463 TYR A O 1
ATOM 3745 N N . LYS A 1 464 ? -18.200 28.687 19.243 1.00 45.91 464 LYS A N 1
ATOM 3746 C CA . LYS A 1 464 ? -16.812 28.651 19.737 1.00 45.91 464 LYS A CA 1
ATOM 3747 C C . LYS A 1 464 ? -15.910 29.517 18.848 1.00 45.91 464 LYS A C 1
ATOM 3749 O O . LYS A 1 464 ? -15.790 29.298 17.647 1.00 45.91 464 LYS A O 1
ATOM 3754 N N . GLN A 1 465 ? -15.264 30.521 19.443 1.00 44.56 465 GLN A N 1
ATOM 3755 C CA . GLN A 1 465 ? -14.345 31.429 18.749 1.00 44.56 465 GLN A CA 1
ATOM 3756 C C . GLN A 1 465 ? -13.091 30.670 18.273 1.00 44.56 465 GLN A C 1
ATOM 3758 O O . GLN A 1 465 ? -12.503 29.919 19.041 1.00 44.56 465 GLN A O 1
ATOM 3763 N N . GLY A 1 466 ? -12.611 30.900 17.044 1.00 39.28 466 GLY A N 1
ATOM 3764 C CA . GLY A 1 466 ? -11.513 30.109 16.448 1.00 39.28 466 GLY A CA 1
ATOM 3765 C C . GLY A 1 466 ? -10.228 29.986 17.290 1.00 39.28 466 GLY A C 1
ATOM 3766 O O . GLY A 1 466 ? -9.558 28.961 17.239 1.00 39.28 466 GLY A O 1
ATOM 3767 N N . LYS A 1 467 ? -9.926 30.968 18.156 1.00 41.69 467 LYS A N 1
ATOM 3768 C CA . LYS A 1 467 ? -8.789 30.913 19.099 1.00 41.69 467 LYS A CA 1
ATOM 3769 C C . LYS A 1 467 ? -8.901 29.803 20.156 1.00 41.69 467 LYS A C 1
ATOM 3771 O O . LYS A 1 467 ? -7.879 29.407 20.703 1.00 41.69 467 LYS A O 1
ATOM 3776 N N . THR A 1 468 ? -10.108 29.324 20.460 1.00 39.38 468 THR A N 1
ATOM 3777 C CA . THR A 1 468 ? -10.361 28.229 21.410 1.00 39.38 468 THR A CA 1
ATOM 3778 C C . THR A 1 468 ? -10.654 26.895 20.712 1.00 39.38 468 THR A C 1
ATOM 3780 O O . THR A 1 468 ? -10.599 25.854 21.361 1.00 39.38 468 THR A O 1
ATOM 3783 N N . ASN A 1 469 ? -10.871 26.882 19.388 1.00 50.06 469 ASN A N 1
ATOM 3784 C CA . ASN A 1 469 ? -11.120 25.675 18.584 1.00 50.06 469 ASN A CA 1
ATOM 3785 C C . ASN A 1 469 ? -9.831 25.088 17.964 1.00 50.06 469 ASN A C 1
ATOM 3787 O O . ASN A 1 469 ? -9.787 24.690 16.801 1.00 50.06 469 ASN A O 1
ATOM 3791 N N . VAL A 1 470 ? -8.756 25.057 18.756 1.00 43.00 470 VAL A N 1
ATOM 3792 C CA . VAL A 1 470 ? -7.370 24.838 18.295 1.00 43.00 470 VAL A CA 1
ATOM 3793 C C . VAL A 1 470 ? -7.166 23.469 17.632 1.00 43.00 470 VAL A C 1
ATOM 3795 O O . VAL A 1 470 ? -6.347 23.328 16.726 1.00 43.00 470 VAL A O 1
ATOM 3798 N N . VAL A 1 471 ? -7.910 22.443 18.063 1.00 38.84 471 VAL A N 1
ATOM 3799 C CA . VAL A 1 471 ? -7.780 21.071 17.541 1.00 38.84 471 VAL A CA 1
ATOM 3800 C C . VAL A 1 471 ? -8.329 20.955 16.120 1.00 38.84 471 VAL A C 1
ATOM 3802 O O . VAL A 1 471 ? -7.698 20.298 15.291 1.00 38.84 471 VAL A O 1
ATOM 3805 N N . VAL A 1 472 ? -9.465 21.595 15.832 1.00 37.81 472 VAL A N 1
ATOM 3806 C CA . VAL A 1 472 ? -10.135 21.504 14.526 1.00 37.81 472 VAL A CA 1
ATOM 3807 C C . VAL A 1 472 ? -9.549 22.515 13.532 1.00 37.81 472 VAL A C 1
ATOM 3809 O O . VAL A 1 472 ? -9.304 22.152 12.383 1.00 37.81 472 VAL A O 1
ATOM 3812 N N . ASP A 1 473 ? -9.140 23.696 14.009 1.00 41.84 473 ASP A N 1
ATOM 3813 C CA . ASP A 1 473 ? -8.385 24.692 13.226 1.00 41.84 473 ASP A CA 1
ATOM 3814 C C . ASP A 1 473 ? -7.009 24.156 12.771 1.00 41.84 473 ASP A C 1
ATOM 3816 O O . ASP A 1 473 ? -6.599 24.306 11.616 1.00 41.84 473 ASP A O 1
ATOM 3820 N N . ALA A 1 474 ? -6.306 23.415 13.639 1.00 38.75 474 ALA A N 1
ATOM 3821 C CA . ALA A 1 474 ? -5.046 22.765 13.272 1.00 38.75 474 ALA A CA 1
ATOM 3822 C C . ALA A 1 474 ? -5.221 21.630 12.244 1.00 38.75 474 ALA A C 1
ATOM 3824 O O . ALA A 1 474 ? -4.301 21.371 11.463 1.00 38.75 474 ALA A O 1
ATOM 3825 N N . LEU A 1 475 ? -6.378 20.955 12.240 1.00 38.38 475 LEU A N 1
ATOM 3826 C CA . LEU A 1 475 ? -6.726 19.909 11.272 1.00 38.38 475 LEU A CA 1
ATOM 3827 C C . LEU A 1 475 ? -7.092 20.488 9.898 1.00 38.38 475 LEU A C 1
ATOM 3829 O O . LEU A 1 475 ? -6.831 19.842 8.883 1.00 38.38 475 LEU A O 1
ATOM 3833 N N . SER A 1 476 ? -7.652 21.699 9.850 1.00 36.84 476 SER A N 1
ATOM 3834 C CA . SER A 1 476 ? -8.093 22.343 8.611 1.00 36.84 476 SER A CA 1
ATOM 3835 C C . SER A 1 476 ? -7.012 23.217 7.943 1.00 36.84 476 SER A C 1
ATOM 3837 O O . SER A 1 476 ? -7.047 23.380 6.719 1.00 36.84 476 SER A O 1
ATOM 3839 N N . ARG A 1 477 ? -6.024 23.758 8.690 1.00 38.84 477 ARG A N 1
ATOM 3840 C CA . ARG A 1 477 ? -5.112 24.819 8.183 1.00 38.84 477 ARG A CA 1
ATOM 3841 C C . ARG A 1 477 ? -3.610 24.511 8.078 1.00 38.84 477 ARG A C 1
ATOM 3843 O O . ARG A 1 477 ? -2.868 25.362 7.573 1.00 38.84 477 ARG A O 1
ATOM 3850 N N . LYS A 1 478 ? -3.090 23.346 8.482 1.00 34.78 478 LYS A N 1
ATOM 3851 C CA . LYS A 1 478 ? -1.621 23.170 8.576 1.00 34.78 478 LYS A CA 1
ATOM 3852 C C . LYS A 1 478 ? -0.947 22.692 7.275 1.00 34.78 478 LYS A C 1
ATOM 3854 O O . LYS A 1 478 ? -0.850 21.505 6.995 1.00 34.78 478 LYS A O 1
ATOM 3859 N N . ALA A 1 479 ? -0.391 23.645 6.522 1.00 30.92 479 ALA A N 1
ATOM 3860 C CA . ALA A 1 479 ? 0.656 23.429 5.517 1.00 30.92 479 ALA A CA 1
ATOM 3861 C C . ALA A 1 479 ? 1.748 24.491 5.711 1.00 30.92 479 ALA A C 1
ATOM 3863 O O . ALA A 1 479 ? 1.493 25.674 5.461 1.00 30.92 479 ALA A O 1
ATOM 3864 N N . VAL A 1 480 ? 2.940 24.090 6.162 1.00 32.12 480 VAL A N 1
ATOM 3865 C CA . VAL A 1 480 ? 4.091 24.991 6.333 1.00 32.12 480 VAL A CA 1
ATOM 3866 C C . VAL A 1 480 ? 5.339 24.350 5.739 1.00 32.12 480 VAL A C 1
ATOM 3868 O O . VAL A 1 480 ? 5.728 23.261 6.142 1.00 32.12 480 VAL A O 1
ATOM 3871 N N . LEU A 1 481 ? 5.978 25.072 4.821 1.00 30.86 481 LEU A N 1
ATOM 3872 C CA . LEU A 1 481 ? 7.401 24.975 4.511 1.00 30.86 481 LEU A CA 1
ATOM 3873 C C . LEU A 1 481 ? 7.844 26.373 4.073 1.00 30.86 481 LEU A C 1
ATOM 3875 O O . LEU A 1 481 ? 7.381 26.883 3.058 1.00 30.86 481 LEU A O 1
ATOM 3879 N N . ALA A 1 482 ? 8.703 26.996 4.873 1.00 29.08 482 ALA A N 1
ATOM 3880 C CA . ALA A 1 482 ? 9.510 28.138 4.473 1.00 29.08 482 ALA A CA 1
ATOM 3881 C C . ALA A 1 482 ? 10.932 27.839 4.949 1.00 29.08 482 ALA A C 1
ATOM 3883 O O . ALA A 1 482 ? 11.189 27.795 6.150 1.00 29.08 482 ALA A O 1
ATOM 3884 N N . ALA A 1 483 ? 11.831 27.573 4.004 1.00 27.80 483 ALA A N 1
ATOM 3885 C CA . ALA A 1 483 ? 13.259 27.490 4.251 1.00 27.80 483 ALA A CA 1
ATOM 3886 C C . ALA A 1 483 ? 13.908 28.724 3.621 1.00 27.80 483 ALA A C 1
ATOM 3888 O O . ALA A 1 483 ? 14.201 28.748 2.432 1.00 27.80 483 ALA A O 1
ATOM 3889 N N . VAL A 1 484 ? 14.117 29.755 4.435 1.00 34.81 484 VAL A N 1
ATOM 3890 C CA . VAL A 1 484 ? 15.235 30.682 4.256 1.00 34.81 484 VAL A CA 1
ATOM 3891 C C . VAL A 1 484 ? 15.993 30.629 5.570 1.00 34.81 484 VAL A C 1
ATOM 3893 O O . VAL A 1 484 ? 15.438 30.903 6.633 1.00 34.81 484 VAL A O 1
ATOM 3896 N N . THR A 1 485 ? 17.243 30.197 5.514 1.00 29.83 485 THR A N 1
ATOM 3897 C CA . THR A 1 485 ? 18.136 30.180 6.667 1.00 29.83 485 THR A CA 1
ATOM 3898 C C . THR A 1 485 ? 18.366 31.618 7.119 1.00 29.83 485 THR A C 1
ATOM 3900 O O . THR A 1 485 ? 19.011 32.356 6.388 1.00 29.83 485 THR A O 1
ATOM 3903 N N . GLN A 1 486 ? 17.901 32.010 8.309 1.00 28.73 486 GLN A N 1
ATOM 3904 C CA . GLN A 1 486 ? 18.666 32.881 9.208 1.00 28.73 486 GLN A CA 1
ATOM 3905 C C . GLN A 1 486 ? 18.225 32.702 10.677 1.00 28.73 486 GLN A C 1
ATOM 3907 O O . GLN A 1 486 ? 17.041 32.481 10.947 1.00 28.73 486 GLN A O 1
ATOM 3912 N N . PRO A 1 487 ? 19.165 32.812 11.638 1.00 33.84 487 PRO A N 1
ATOM 3913 C CA . PRO A 1 487 ? 18.844 33.007 13.055 1.00 33.84 487 PRO A CA 1
ATOM 3914 C C . PRO A 1 487 ? 17.944 34.244 13.177 1.00 33.84 487 PRO A C 1
ATOM 3916 O O . PRO A 1 487 ? 18.159 35.176 12.414 1.00 33.84 487 PRO A O 1
ATOM 3919 N N . GLN A 1 488 ? 16.942 34.247 14.070 1.00 39.56 488 GLN A N 1
ATOM 3920 C CA . GLN A 1 488 ? 15.947 35.326 14.262 1.00 39.56 488 GLN A CA 1
ATOM 3921 C C . GLN A 1 488 ? 16.424 36.720 13.787 1.00 39.56 488 GLN A C 1
ATOM 3923 O O . GLN A 1 488 ? 17.052 37.464 14.535 1.00 39.56 488 GLN A O 1
ATOM 3928 N N . SER A 1 489 ? 16.177 37.056 12.515 1.00 46.84 489 SER A N 1
ATOM 3929 C CA . SER A 1 489 ? 16.838 38.190 11.861 1.00 46.84 489 SER A CA 1
ATOM 3930 C C . SER A 1 489 ? 15.980 39.452 11.944 1.00 46.84 489 SER A C 1
ATOM 3932 O O . SER A 1 489 ? 14.778 39.406 11.658 1.00 46.84 489 SER A O 1
ATOM 3934 N N . SER A 1 490 ? 16.624 40.586 12.213 1.00 59.38 490 SER A N 1
ATOM 3935 C CA . SER A 1 490 ? 16.102 41.963 12.161 1.00 59.38 490 SER A CA 1
ATOM 3936 C C . SER A 1 490 ? 15.247 42.301 10.925 1.00 59.38 490 SER A C 1
ATOM 3938 O O . SER A 1 490 ? 14.415 43.203 10.981 1.00 59.38 490 SER A O 1
ATOM 3940 N N . PHE A 1 491 ? 15.385 41.568 9.816 1.00 69.31 491 PHE A N 1
ATOM 3941 C CA . PHE A 1 491 ? 14.633 41.776 8.574 1.00 69.31 491 PHE A CA 1
ATOM 3942 C C . PHE A 1 491 ? 13.112 41.604 8.728 1.00 69.31 491 PHE A C 1
ATOM 3944 O O . PHE A 1 491 ? 12.338 42.464 8.308 1.00 69.31 491 PHE A O 1
ATOM 3951 N N . MET A 1 492 ? 12.660 40.530 9.387 1.00 68.94 492 MET A N 1
ATOM 3952 C CA . MET A 1 492 ? 11.222 40.307 9.602 1.00 68.94 492 MET A CA 1
ATOM 3953 C C . MET A 1 492 ? 10.630 41.334 10.569 1.00 68.94 492 MET A C 1
ATOM 3955 O O . MET A 1 492 ? 9.465 41.702 10.439 1.00 68.94 492 MET A O 1
ATOM 3959 N N . GLN A 1 493 ? 11.430 41.835 11.512 1.00 73.50 493 GLN A N 1
ATOM 3960 C CA . GLN A 1 493 ? 11.036 42.935 12.387 1.00 73.50 493 GLN A CA 1
ATOM 3961 C C . GLN A 1 493 ? 10.881 44.246 11.599 1.00 73.50 493 GLN A C 1
ATOM 3963 O O . GLN A 1 493 ? 9.836 44.882 11.706 1.00 73.50 493 GLN A O 1
ATOM 3968 N N . ARG A 1 494 ? 11.838 44.581 10.724 1.00 79.88 494 ARG A N 1
ATOM 3969 C CA . ARG A 1 494 ? 11.765 45.749 9.826 1.00 79.88 494 ARG A CA 1
ATOM 3970 C C . ARG A 1 494 ? 10.569 45.686 8.873 1.00 79.88 494 ARG A C 1
ATOM 3972 O O . ARG A 1 494 ? 9.971 46.719 8.585 1.00 79.88 494 ARG A O 1
ATOM 3979 N N . ILE A 1 495 ? 10.166 44.492 8.419 1.00 80.75 495 ILE A N 1
ATOM 3980 C CA . ILE A 1 495 ? 8.912 44.313 7.664 1.00 80.75 495 ILE A CA 1
ATOM 3981 C C . ILE A 1 495 ? 7.707 44.682 8.532 1.00 80.75 495 ILE A C 1
ATOM 3983 O O . ILE A 1 495 ? 6.877 45.472 8.090 1.00 80.75 495 ILE A O 1
ATOM 3987 N N . ARG A 1 496 ? 7.606 44.154 9.761 1.00 84.38 496 ARG A N 1
ATOM 3988 C CA . ARG A 1 496 ? 6.487 44.471 10.671 1.00 84.38 496 ARG A CA 1
ATOM 3989 C C . ARG A 1 496 ? 6.402 45.965 10.975 1.00 84.38 496 ARG A C 1
ATOM 3991 O O . ARG A 1 496 ? 5.317 46.533 10.909 1.00 84.38 496 ARG A O 1
ATOM 3998 N N . GLU A 1 497 ? 7.538 46.594 11.257 1.00 85.38 497 GLU A N 1
ATOM 3999 C CA . GLU A 1 497 ? 7.636 48.041 11.464 1.00 85.38 497 GLU A CA 1
ATOM 4000 C C . GLU A 1 497 ? 7.217 48.796 10.196 1.00 85.38 497 GLU A C 1
ATOM 4002 O O . GLU A 1 497 ? 6.362 49.677 10.244 1.00 85.38 497 GLU A O 1
ATOM 4007 N N . GLY A 1 498 ? 7.715 48.385 9.029 1.00 85.56 498 GLY A N 1
ATOM 4008 C CA . GLY A 1 498 ? 7.398 49.015 7.750 1.00 85.56 498 GLY A CA 1
ATOM 4009 C C . GLY A 1 498 ? 5.923 48.959 7.356 1.00 85.56 498 GLY A C 1
ATOM 4010 O O . GLY A 1 498 ? 5.434 49.888 6.711 1.00 85.56 498 GLY A O 1
ATOM 4011 N N . LEU A 1 499 ? 5.178 47.933 7.784 1.00 88.06 499 LEU A N 1
ATOM 4012 C CA . LEU A 1 499 ? 3.724 47.865 7.583 1.00 88.06 499 LEU A CA 1
ATOM 4013 C C . LEU A 1 499 ? 2.983 49.018 8.287 1.00 88.06 499 LEU A C 1
ATOM 4015 O O . LEU A 1 499 ? 1.916 49.426 7.830 1.00 88.06 499 LEU A O 1
ATOM 4019 N N . LEU A 1 500 ? 3.552 49.571 9.365 1.00 85.88 500 LEU A N 1
ATOM 4020 C CA . LEU A 1 500 ? 3.015 50.729 10.088 1.00 85.88 500 LEU A CA 1
ATOM 4021 C C . LEU A 1 500 ? 3.421 52.072 9.470 1.00 85.88 500 LEU A C 1
ATOM 4023 O O . LEU A 1 500 ? 2.912 53.109 9.899 1.00 85.88 500 LEU A O 1
ATOM 4027 N N . HIS A 1 501 ? 4.306 52.088 8.474 1.00 86.75 501 HIS A N 1
ATOM 4028 C CA . HIS A 1 501 ? 4.802 53.316 7.849 1.00 86.75 501 HIS A CA 1
ATOM 4029 C C . HIS A 1 501 ? 4.404 53.454 6.376 1.00 86.75 501 HIS A C 1
ATOM 4031 O O . HIS A 1 501 ? 4.205 54.577 5.921 1.00 86.75 501 HIS A O 1
ATOM 4037 N N . ASP A 1 502 ? 4.212 52.350 5.651 1.00 89.69 502 ASP A N 1
ATOM 4038 C CA . ASP A 1 502 ? 3.777 52.359 4.250 1.00 89.69 502 ASP A CA 1
ATOM 4039 C C . ASP A 1 502 ? 2.263 52.673 4.135 1.00 89.69 502 ASP A C 1
ATOM 4041 O O . ASP A 1 502 ? 1.436 51.875 4.590 1.00 89.69 502 ASP A O 1
ATOM 4045 N N . PRO A 1 503 ? 1.856 53.805 3.516 1.00 87.00 503 PRO A N 1
ATOM 4046 C CA . PRO A 1 503 ? 0.445 54.179 3.368 1.00 87.00 503 PRO A CA 1
ATOM 4047 C C . PRO A 1 503 ? -0.394 53.128 2.631 1.00 87.00 503 PRO A C 1
ATOM 4049 O O . PRO A 1 503 ? -1.565 52.923 2.953 1.00 87.00 503 PRO A O 1
ATOM 4052 N N . GLN A 1 504 ? 0.205 52.423 1.668 1.00 87.44 504 GLN A N 1
ATOM 4053 C CA . GLN A 1 504 ? -0.482 51.373 0.924 1.00 87.44 504 GLN A CA 1
ATOM 4054 C C . GLN A 1 504 ? -0.666 50.122 1.787 1.00 87.44 504 GLN A C 1
ATOM 4056 O O . GLN A 1 504 ? -1.738 49.516 1.770 1.00 87.44 504 GLN A O 1
ATOM 4061 N N . ALA A 1 505 ? 0.338 49.775 2.599 1.00 87.69 505 ALA A N 1
ATOM 4062 C CA . ALA A 1 505 ? 0.214 48.709 3.588 1.00 87.69 505 ALA A CA 1
ATOM 4063 C C . ALA A 1 505 ? -0.871 49.026 4.626 1.00 87.69 505 ALA A C 1
ATOM 4065 O O . ALA A 1 505 ? -1.665 48.147 4.945 1.00 87.69 505 ALA A O 1
ATOM 4066 N N . LYS A 1 506 ? -0.970 50.278 5.098 1.00 88.75 506 LYS A N 1
ATOM 4067 C CA . LYS A 1 506 ? -2.029 50.713 6.028 1.00 88.75 506 LYS A CA 1
ATOM 4068 C C . LYS A 1 506 ? -3.423 50.541 5.444 1.00 88.75 506 LYS A C 1
ATOM 4070 O O . LYS A 1 506 ? -4.271 49.941 6.094 1.00 88.75 506 LYS A O 1
ATOM 4075 N N . SER A 1 507 ? -3.636 50.990 4.208 1.00 87.44 507 SER A N 1
ATOM 4076 C CA . SER A 1 507 ? -4.919 50.811 3.521 1.00 87.44 507 SER A CA 1
ATOM 4077 C C . SER A 1 507 ? -5.268 49.326 3.361 1.00 87.44 507 SER A C 1
ATOM 4079 O O . SER A 1 507 ? -6.402 48.920 3.606 1.00 87.44 507 SER A O 1
ATOM 4081 N N . LEU A 1 508 ? -4.285 48.478 3.039 1.00 87.31 508 LEU A N 1
ATOM 4082 C CA . LEU A 1 508 ? -4.489 47.029 2.987 1.00 87.31 508 LEU A CA 1
ATOM 4083 C C . LEU A 1 508 ? -4.794 46.434 4.368 1.00 87.31 508 LEU A C 1
ATOM 4085 O O . LEU A 1 508 ? -5.663 45.574 4.469 1.00 87.31 508 LEU A O 1
ATOM 4089 N N . LEU A 1 509 ? -4.135 46.897 5.432 1.00 86.69 509 LEU A N 1
ATOM 4090 C CA . LEU A 1 509 ? -4.410 46.471 6.804 1.00 86.69 509 LEU A CA 1
ATOM 4091 C C . LEU A 1 509 ? -5.810 46.879 7.266 1.00 86.69 509 LEU A C 1
ATOM 4093 O O . LEU A 1 509 ? -6.461 46.094 7.946 1.00 86.69 509 LEU A O 1
ATOM 4097 N N . GLU A 1 510 ? -6.288 48.065 6.895 1.00 85.44 510 GLU A N 1
ATOM 4098 C CA . GLU A 1 510 ? -7.666 48.501 7.150 1.00 85.44 510 GLU A CA 1
ATOM 4099 C C . GLU A 1 510 ? -8.666 47.632 6.390 1.00 85.44 510 GLU A C 1
ATOM 4101 O O . GLU A 1 510 ? -9.608 47.127 6.987 1.00 85.44 510 GLU A O 1
ATOM 4106 N N . LEU A 1 511 ? -8.413 47.339 5.111 1.00 85.44 511 LEU A N 1
ATOM 4107 C CA . LEU A 1 511 ? -9.251 46.420 4.336 1.00 85.44 511 LEU A CA 1
ATOM 4108 C C . LEU A 1 511 ? -9.274 45.003 4.927 1.00 85.44 511 LEU A C 1
ATOM 4110 O O . LEU A 1 511 ? -10.304 44.334 4.856 1.00 85.44 511 LEU A O 1
ATOM 4114 N N . VAL A 1 512 ? -8.158 44.538 5.497 1.00 85.94 512 VAL A N 1
ATOM 4115 C CA . VAL A 1 512 ? -8.075 43.249 6.201 1.00 85.94 512 VAL A CA 1
ATOM 4116 C C . VAL A 1 512 ? -8.842 43.298 7.524 1.00 85.94 512 VAL A C 1
ATOM 4118 O O . VAL A 1 512 ? -9.603 42.375 7.806 1.00 85.94 512 VAL A O 1
ATOM 4121 N N . LYS A 1 513 ? -8.690 44.369 8.315 1.00 84.19 513 LYS A N 1
ATOM 4122 C CA . LYS A 1 513 ? -9.413 44.571 9.585 1.00 84.19 513 LYS A CA 1
ATOM 4123 C C . LYS A 1 513 ? -10.923 44.669 9.377 1.00 84.19 513 LYS A C 1
ATOM 4125 O O . LYS A 1 513 ? -11.675 44.062 10.131 1.00 84.19 513 LYS A O 1
ATOM 4130 N N . ASP A 1 514 ? -11.344 45.360 8.325 1.00 82.19 514 ASP A N 1
ATOM 4131 C CA . ASP A 1 514 ? -12.744 45.512 7.930 1.00 82.19 514 ASP A CA 1
ATOM 4132 C C . ASP A 1 514 ? -13.315 44.254 7.248 1.00 82.19 514 ASP A C 1
ATOM 4134 O O . ASP A 1 514 ? -14.489 44.228 6.882 1.00 82.19 514 ASP A O 1
ATOM 4138 N N . GLY A 1 515 ? -12.494 43.226 6.994 1.00 78.62 515 GLY A N 1
ATOM 4139 C CA . GLY A 1 515 ? -12.907 42.013 6.281 1.00 78.62 515 GLY A CA 1
ATOM 4140 C C . GLY A 1 515 ? -13.277 42.238 4.807 1.00 78.62 515 GLY A C 1
ATOM 4141 O O . GLY A 1 515 ? -13.891 41.376 4.179 1.00 78.62 515 GLY A O 1
ATOM 4142 N N . LYS A 1 516 ? -12.900 43.385 4.228 1.00 77.06 516 LYS A N 1
ATOM 4143 C CA . LYS A 1 516 ? -13.237 43.808 2.856 1.00 77.06 516 LYS A CA 1
ATOM 4144 C C . LYS A 1 516 ? -12.343 43.183 1.781 1.00 77.06 516 LYS A C 1
ATOM 4146 O O . LYS A 1 516 ? -12.605 43.358 0.593 1.00 77.06 516 LYS A O 1
ATOM 4151 N N . THR A 1 517 ? -11.295 42.445 2.156 1.00 71.81 517 THR A N 1
ATOM 4152 C CA . THR A 1 517 ? -10.431 41.726 1.209 1.00 71.81 517 THR A CA 1
ATOM 4153 C C . THR A 1 517 ? -10.116 40.308 1.673 1.00 71.81 517 THR A C 1
ATOM 4155 O O . THR A 1 517 ? -9.758 40.083 2.822 1.00 71.81 517 THR A O 1
ATOM 4158 N N . ARG A 1 518 ? -10.214 39.341 0.750 1.00 75.00 518 ARG A N 1
ATOM 4159 C CA . ARG A 1 518 ? -9.719 37.959 0.928 1.00 75.00 518 ARG A CA 1
ATOM 4160 C C . ARG A 1 518 ? -8.360 37.728 0.268 1.00 75.00 518 ARG A C 1
ATOM 4162 O O . ARG A 1 518 ? -7.787 36.651 0.380 1.00 75.00 518 ARG A O 1
ATOM 4169 N N . ARG A 1 519 ? -7.854 38.726 -0.468 1.00 78.75 519 ARG A N 1
ATOM 4170 C CA . ARG A 1 519 ? -6.572 38.629 -1.180 1.00 78.75 519 ARG A CA 1
ATOM 4171 C C . ARG A 1 519 ? -5.374 38.843 -0.266 1.00 78.75 519 ARG A C 1
ATOM 4173 O O . ARG A 1 519 ? -4.278 38.432 -0.644 1.00 78.75 519 ARG A O 1
ATOM 4180 N N . PHE A 1 520 ? -5.600 39.465 0.888 1.00 83.94 520 PHE A N 1
ATOM 4181 C CA . PHE A 1 520 ? -4.596 39.740 1.902 1.00 83.94 520 PHE A CA 1
ATOM 4182 C C . PHE A 1 520 ? -5.103 39.301 3.272 1.00 83.94 520 PHE A C 1
ATOM 4184 O O . PHE A 1 520 ? -6.305 39.355 3.521 1.00 83.94 520 PHE A O 1
ATOM 4191 N N . TRP A 1 521 ? -4.201 38.878 4.152 1.00 85.50 521 TRP A N 1
ATOM 4192 C CA . TRP A 1 521 ? -4.524 38.566 5.545 1.00 85.50 521 TRP A CA 1
ATOM 4193 C C . TRP A 1 521 ? -3.315 38.813 6.442 1.00 85.50 521 TRP A C 1
ATOM 4195 O O . TRP A 1 521 ? -2.174 38.810 5.980 1.00 85.50 521 TRP A O 1
ATOM 4205 N N . LEU A 1 522 ? -3.568 39.046 7.727 1.00 83.00 522 LEU A N 1
ATOM 4206 C CA . LEU A 1 522 ? -2.525 39.268 8.721 1.00 83.00 522 LEU A CA 1
ATOM 4207 C C . LEU A 1 522 ? -2.270 37.972 9.496 1.00 83.00 522 LEU A C 1
ATOM 4209 O O . LEU A 1 522 ? -3.209 37.390 10.032 1.00 83.00 522 LEU A O 1
ATOM 4213 N N . ASP A 1 523 ? -1.009 37.555 9.589 1.00 75.88 523 ASP A N 1
ATOM 4214 C CA . ASP A 1 523 ? -0.579 36.446 10.444 1.00 75.88 523 ASP A CA 1
ATOM 4215 C C . ASP A 1 523 ? 0.717 36.818 11.180 1.00 75.88 523 ASP A C 1
ATOM 4217 O O . ASP A 1 523 ? 1.674 37.303 10.577 1.00 75.88 523 ASP A O 1
ATOM 4221 N N . ASN A 1 524 ? 0.735 36.651 12.506 1.00 73.75 524 ASN A N 1
ATOM 4222 C CA . ASN A 1 524 ? 1.873 36.985 13.380 1.00 73.75 524 ASN A CA 1
ATOM 4223 C C . ASN A 1 524 ? 2.492 38.385 13.136 1.00 73.75 524 ASN A C 1
ATOM 4225 O O . ASN A 1 524 ? 3.717 38.571 13.151 1.00 73.75 524 ASN A O 1
ATOM 4229 N N . GLY A 1 525 ? 1.630 39.380 12.890 1.00 75.62 525 GLY A N 1
ATOM 4230 C CA . GLY A 1 525 ? 2.016 40.773 12.634 1.00 75.62 525 GLY A CA 1
ATOM 4231 C C . GLY A 1 525 ? 2.577 41.043 11.234 1.00 75.62 525 GLY A C 1
ATOM 4232 O O . GLY A 1 525 ? 3.054 42.144 10.987 1.00 75.62 525 GLY A O 1
ATOM 4233 N N . ILE A 1 526 ? 2.529 40.065 10.325 1.00 80.25 526 ILE A N 1
ATOM 4234 C CA . ILE A 1 526 ? 3.012 40.164 8.944 1.00 80.25 526 ILE A CA 1
ATOM 4235 C C . ILE A 1 526 ? 1.821 40.061 7.993 1.00 80.25 526 ILE A C 1
ATOM 4237 O O . ILE A 1 526 ? 0.939 39.218 8.162 1.00 80.25 526 ILE A O 1
ATOM 4241 N N . LEU A 1 527 ? 1.784 40.942 6.996 1.00 84.75 527 LEU A N 1
ATOM 4242 C CA . LEU A 1 527 ? 0.751 40.951 5.969 1.00 84.75 527 LEU A CA 1
ATOM 4243 C C . LEU A 1 527 ? 1.128 39.960 4.863 1.00 84.75 527 LEU A C 1
ATOM 4245 O O . LEU A 1 527 ? 2.215 40.041 4.296 1.00 84.75 527 LEU A O 1
ATOM 4249 N N . TYR A 1 528 ? 0.224 39.044 4.540 1.00 83.81 528 TYR A N 1
ATOM 4250 C CA . TYR A 1 528 ? 0.369 38.078 3.458 1.00 83.81 528 TYR A CA 1
ATOM 4251 C C . TYR A 1 528 ? -0.578 38.404 2.311 1.00 83.81 528 TYR A C 1
ATOM 4253 O O . TYR A 1 528 ? -1.650 38.966 2.519 1.00 83.81 528 TYR A O 1
ATOM 4261 N N . ALA A 1 529 ? -0.181 38.020 1.103 1.00 81.44 529 ALA A N 1
ATOM 4262 C CA . ALA A 1 529 ? -0.973 38.066 -0.114 1.00 81.44 529 ALA A CA 1
ATOM 4263 C C . ALA A 1 529 ? -1.315 36.648 -0.604 1.00 81.44 529 ALA A C 1
ATOM 4265 O O . ALA A 1 529 ? -0.716 35.649 -0.193 1.00 81.44 529 ALA A O 1
ATOM 4266 N N . THR A 1 530 ? -2.276 36.570 -1.526 1.00 74.12 530 THR A N 1
ATOM 4267 C CA . THR A 1 530 ? -2.730 35.323 -2.169 1.00 74.12 530 THR A CA 1
ATOM 4268 C C . THR A 1 530 ? -1.541 34.467 -2.624 1.00 74.12 530 THR A C 1
ATOM 4270 O O . THR A 1 530 ? -0.602 34.972 -3.235 1.00 74.12 530 THR A O 1
ATOM 4273 N N . GLY A 1 531 ? -1.577 33.167 -2.311 1.00 69.25 531 GLY A N 1
ATOM 4274 C CA . GLY A 1 531 ? -0.446 32.257 -2.539 1.00 69.25 531 GLY A CA 1
ATOM 4275 C C . GLY A 1 531 ? 0.563 32.179 -1.386 1.00 69.25 531 GLY A C 1
ATOM 4276 O O . GLY A 1 531 ? 1.637 31.632 -1.586 1.00 69.25 531 GLY A O 1
ATOM 4277 N N . LYS A 1 532 ? 0.222 32.695 -0.193 1.00 72.25 532 LYS A N 1
ATOM 4278 C CA . LYS A 1 532 ? 1.075 32.731 1.018 1.00 72.25 532 LYS A CA 1
ATOM 4279 C C . LYS A 1 532 ? 2.365 33.547 0.845 1.00 72.25 532 LYS A C 1
ATOM 4281 O O . LYS A 1 532 ? 3.375 33.262 1.479 1.00 72.25 532 LYS A O 1
ATOM 4286 N N . ARG A 1 533 ? 2.319 34.592 0.017 1.00 76.62 533 ARG A N 1
ATOM 4287 C CA . ARG A 1 533 ? 3.461 35.480 -0.247 1.00 76.62 533 ARG A CA 1
ATOM 4288 C C . ARG A 1 533 ? 3.513 36.596 0.787 1.00 76.62 533 ARG A C 1
ATOM 4290 O O . ARG A 1 533 ? 2.479 37.191 1.078 1.00 76.62 533 ARG A O 1
ATOM 4297 N N . ILE A 1 534 ? 4.689 36.907 1.315 1.00 80.06 534 ILE A N 1
ATOM 4298 C CA . ILE A 1 534 ? 4.882 37.997 2.276 1.00 80.06 534 ILE A CA 1
ATOM 4299 C C . ILE A 1 534 ? 4.751 39.334 1.541 1.00 80.06 534 ILE A C 1
ATOM 4301 O O . ILE A 1 534 ? 5.442 39.577 0.549 1.00 80.06 534 ILE A O 1
ATOM 4305 N N . TYR A 1 535 ? 3.875 40.213 2.028 1.00 87.69 535 TYR A N 1
ATOM 4306 C CA . TYR A 1 535 ? 3.783 41.580 1.530 1.00 87.69 535 TYR A CA 1
ATOM 4307 C C . TYR A 1 535 ? 4.988 42.390 2.011 1.00 87.69 535 TYR A C 1
ATOM 4309 O O . TYR A 1 535 ? 5.226 42.502 3.215 1.00 87.69 535 TYR A O 1
ATOM 4317 N N . VAL A 1 536 ? 5.725 42.995 1.077 1.00 86.00 536 VAL A N 1
ATOM 4318 C CA . VAL A 1 536 ? 6.915 43.796 1.398 1.00 86.00 536 VAL A CA 1
ATOM 4319 C C . VAL A 1 536 ? 6.576 45.294 1.334 1.00 86.00 536 VAL A C 1
ATOM 4321 O O . VAL A 1 536 ? 6.345 45.829 0.237 1.00 86.00 536 VAL A O 1
ATOM 4324 N N . PRO A 1 537 ? 6.546 46.009 2.477 1.00 89.50 537 PRO A N 1
ATOM 4325 C CA . PRO A 1 537 ? 6.229 47.433 2.497 1.00 89.50 537 PRO A CA 1
ATOM 4326 C C . PRO A 1 537 ? 7.314 48.262 1.811 1.00 89.50 537 PRO A C 1
ATOM 4328 O O . PRO A 1 537 ? 8.485 47.874 1.751 1.00 89.50 537 PRO A O 1
ATOM 4331 N N . ARG A 1 538 ? 6.935 49.435 1.299 1.00 88.69 538 ARG A N 1
ATOM 4332 C CA . ARG A 1 538 ? 7.899 50.430 0.813 1.00 88.69 538 ARG A CA 1
ATOM 4333 C C . ARG A 1 538 ? 8.533 51.158 2.004 1.00 88.69 538 ARG A C 1
ATOM 4335 O O . ARG A 1 538 ? 8.232 52.316 2.270 1.00 88.69 538 ARG A O 1
ATOM 4342 N N . TRP A 1 539 ? 9.400 50.454 2.725 1.00 86.25 539 TRP A N 1
ATOM 4343 C CA . TRP A 1 539 ? 10.052 50.928 3.943 1.00 86.25 539 TRP A CA 1
ATOM 4344 C C . TRP A 1 539 ? 11.515 50.488 3.981 1.00 86.25 539 TRP A C 1
ATOM 4346 O O . TRP A 1 539 ? 11.829 49.395 3.514 1.00 86.25 539 TRP A O 1
ATOM 4356 N N . ASP A 1 540 ? 12.388 51.358 4.496 1.00 78.25 540 ASP A N 1
ATOM 4357 C CA . ASP A 1 540 ? 13.787 51.070 4.844 1.00 78.25 540 ASP A CA 1
ATOM 4358 C C . ASP A 1 540 ? 14.565 50.227 3.808 1.00 78.25 540 ASP A C 1
ATOM 4360 O O . ASP A 1 540 ? 15.250 49.269 4.134 1.00 78.25 540 ASP A O 1
ATOM 4364 N N . ASN A 1 541 ? 14.400 50.539 2.516 1.00 81.69 541 ASN A N 1
ATOM 4365 C CA . ASN A 1 541 ? 15.023 49.833 1.385 1.00 81.69 541 ASN A CA 1
ATOM 4366 C C . ASN A 1 541 ? 14.765 48.312 1.283 1.00 81.69 541 ASN A C 1
ATOM 4368 O O . ASN A 1 541 ? 15.380 47.664 0.436 1.00 81.69 541 ASN A O 1
ATOM 4372 N N . LEU A 1 542 ? 13.805 47.748 2.024 1.00 77.50 542 LEU A N 1
ATOM 4373 C CA . LEU A 1 542 ? 13.522 46.303 2.075 1.00 77.50 542 LEU A CA 1
ATOM 4374 C C . LEU A 1 542 ? 13.354 45.662 0.689 1.00 77.50 542 LEU A C 1
ATOM 4376 O O . LEU A 1 542 ? 13.924 44.611 0.403 1.00 77.50 542 LEU A O 1
ATOM 4380 N N . ARG A 1 543 ? 12.611 46.319 -0.212 1.00 84.88 543 ARG A N 1
ATOM 4381 C CA . ARG A 1 543 ? 12.417 45.838 -1.594 1.00 84.88 543 ARG A CA 1
ATOM 4382 C C . ARG A 1 543 ? 13.726 45.809 -2.386 1.00 84.88 543 ARG A C 1
ATOM 4384 O O . ARG A 1 543 ? 13.961 44.868 -3.134 1.00 84.88 543 ARG A O 1
ATOM 4391 N N . ARG A 1 544 ? 14.587 46.818 -2.210 1.00 79.38 544 ARG A N 1
ATOM 4392 C CA . ARG A 1 544 ? 15.893 46.907 -2.882 1.00 79.38 544 ARG A CA 1
ATOM 4393 C C . ARG A 1 544 ? 16.873 45.872 -2.331 1.00 79.38 544 ARG A C 1
ATOM 4395 O O . ARG A 1 544 ? 17.624 45.305 -3.113 1.00 79.38 544 ARG A O 1
ATOM 4402 N N . GLU A 1 545 ? 16.853 45.610 -1.026 1.00 72.25 545 GLU A N 1
ATOM 4403 C CA . GLU A 1 545 ? 17.649 44.543 -0.406 1.00 72.25 545 GLU A CA 1
ATOM 4404 C C . GLU A 1 545 ? 17.258 43.169 -0.962 1.00 72.25 545 GLU A C 1
ATOM 4406 O O . GLU A 1 545 ? 18.136 42.426 -1.389 1.00 72.25 545 GLU A O 1
ATOM 4411 N N . LEU A 1 546 ? 15.956 42.870 -1.065 1.00 72.00 546 LEU A N 1
ATOM 4412 C CA . LEU A 1 546 ? 15.472 41.627 -1.680 1.00 72.00 546 LEU A CA 1
ATOM 4413 C C . LEU A 1 546 ? 15.822 41.527 -3.167 1.00 72.00 546 LEU A C 1
ATOM 4415 O O . LEU A 1 546 ? 16.229 40.466 -3.626 1.00 72.00 546 LEU A O 1
ATOM 4419 N N . LEU A 1 547 ? 15.686 42.620 -3.925 1.00 74.25 547 LEU A N 1
ATOM 4420 C CA . LEU A 1 547 ? 16.093 42.658 -5.332 1.00 74.25 547 LEU A CA 1
ATOM 4421 C C . LEU A 1 547 ? 17.588 42.368 -5.476 1.00 74.25 547 LEU A C 1
ATOM 4423 O O . LEU A 1 547 ? 17.969 41.541 -6.295 1.00 74.25 547 LEU A O 1
ATOM 4427 N N . LYS A 1 548 ? 18.426 42.993 -4.645 1.00 70.00 548 LYS A N 1
ATOM 4428 C CA . LYS A 1 548 ? 19.872 42.764 -4.627 1.00 70.00 548 LYS A CA 1
ATOM 4429 C C . LYS A 1 548 ? 20.208 41.318 -4.253 1.00 70.00 548 LYS A C 1
ATOM 4431 O O . LYS A 1 548 ? 21.040 40.699 -4.908 1.00 70.00 548 LYS A O 1
ATOM 4436 N N . GLU A 1 549 ? 19.534 40.758 -3.256 1.00 71.50 549 GLU A N 1
ATOM 4437 C CA . GLU A 1 549 ? 19.754 39.380 -2.815 1.00 71.50 549 GLU A CA 1
ATOM 4438 C C . GLU A 1 549 ? 19.316 38.355 -3.873 1.00 71.50 549 GLU A C 1
ATOM 4440 O O . GLU A 1 549 ? 20.024 37.386 -4.121 1.00 71.50 549 GLU A O 1
ATOM 4445 N N . CYS A 1 550 ? 18.197 38.586 -4.561 1.00 68.31 550 CYS A N 1
ATOM 4446 C CA . CYS A 1 550 ? 17.666 37.689 -5.593 1.00 68.31 550 CYS A CA 1
ATOM 4447 C C . CYS A 1 550 ? 18.180 37.986 -7.018 1.00 68.31 550 CYS A C 1
ATOM 4449 O O . CYS A 1 550 ? 17.717 37.357 -7.975 1.00 68.31 550 CYS A O 1
ATOM 4451 N N . HIS A 1 551 ? 19.110 38.933 -7.189 1.00 77.00 551 HIS A N 1
ATOM 4452 C CA . HIS A 1 551 ? 19.696 39.282 -8.491 1.00 77.00 551 HIS A CA 1
ATOM 4453 C C . HIS A 1 551 ? 21.226 39.398 -8.469 1.00 77.00 551 HIS A C 1
ATOM 4455 O O . HIS A 1 551 ? 21.878 38.755 -9.289 1.00 77.00 551 HIS A O 1
ATOM 4461 N N . ASP A 1 552 ? 21.799 40.196 -7.564 1.00 72.75 552 ASP A N 1
ATOM 4462 C CA . ASP A 1 552 ? 23.236 40.516 -7.546 1.00 72.75 552 ASP A CA 1
ATOM 4463 C C . ASP A 1 552 ? 24.061 39.469 -6.790 1.00 72.75 552 ASP A C 1
ATOM 4465 O O . ASP A 1 552 ? 25.261 39.312 -7.035 1.00 72.75 552 ASP A O 1
ATOM 4469 N N . SER A 1 553 ? 23.436 38.760 -5.847 1.00 66.06 553 SER A N 1
ATOM 4470 C CA . SER A 1 553 ? 24.116 37.740 -5.056 1.00 66.06 553 SER A CA 1
ATOM 4471 C C . SER A 1 553 ? 24.710 36.653 -5.953 1.00 66.06 553 SER A C 1
ATOM 4473 O O . SER A 1 553 ? 24.168 36.300 -7.003 1.00 66.06 553 SER A O 1
ATOM 4475 N N . LYS A 1 554 ? 25.824 36.068 -5.502 1.00 65.81 554 LYS A N 1
ATOM 4476 C CA . LYS A 1 554 ? 26.491 34.986 -6.236 1.00 65.81 554 LYS A CA 1
ATOM 4477 C C . LYS A 1 554 ? 25.547 33.802 -6.470 1.00 65.81 554 LYS A C 1
ATOM 4479 O O . LYS A 1 554 ? 25.601 33.179 -7.516 1.00 65.81 554 LYS A O 1
ATOM 4484 N N . TRP A 1 555 ? 24.640 33.508 -5.536 1.00 60.84 555 TRP A N 1
ATOM 4485 C CA . TRP A 1 555 ? 23.701 32.400 -5.709 1.00 60.84 555 TRP A CA 1
ATOM 4486 C C . TRP A 1 555 ? 22.590 32.712 -6.726 1.00 60.84 555 TRP A C 1
ATOM 4488 O O . TRP A 1 555 ? 22.122 31.800 -7.405 1.00 60.84 555 TRP A O 1
ATOM 4498 N N . ALA A 1 556 ? 22.190 33.976 -6.888 1.00 64.19 556 ALA A N 1
ATOM 4499 C CA . ALA A 1 556 ? 21.178 34.372 -7.866 1.00 64.19 556 ALA A CA 1
ATOM 4500 C C . ALA A 1 556 ? 21.739 34.509 -9.291 1.00 64.19 556 ALA A C 1
ATOM 4502 O O . ALA A 1 556 ? 21.076 34.117 -10.252 1.00 64.19 556 ALA A O 1
ATOM 4503 N N . GLY A 1 557 ? 22.964 35.017 -9.439 1.00 69.44 557 GLY A N 1
ATOM 4504 C CA . GLY A 1 557 ? 23.716 34.923 -10.688 1.00 69.44 557 GLY A CA 1
ATOM 4505 C C . GLY A 1 557 ? 23.283 35.866 -11.820 1.00 69.44 557 GLY A C 1
ATOM 4506 O O . GLY A 1 557 ? 23.428 35.504 -12.988 1.00 69.44 557 GLY A O 1
ATOM 4507 N N . HIS A 1 558 ? 22.731 37.048 -11.520 1.00 78.44 558 HIS A N 1
ATOM 4508 C CA . HIS A 1 558 ? 22.236 38.029 -12.506 1.00 78.44 558 HIS A CA 1
ATOM 4509 C C . HIS A 1 558 ? 21.268 37.448 -13.571 1.00 78.44 558 HIS A C 1
ATOM 4511 O O . HIS A 1 558 ? 21.448 37.631 -14.789 1.00 78.44 558 HIS A O 1
ATOM 4517 N N . PRO A 1 559 ? 20.184 36.764 -13.156 1.00 72.19 559 PRO A N 1
ATOM 4518 C CA . PRO A 1 559 ? 19.447 35.844 -14.020 1.00 72.19 559 PRO A CA 1
ATOM 4519 C C . PRO A 1 559 ? 18.504 36.552 -15.018 1.00 72.19 559 PRO A C 1
ATOM 4521 O O . PRO A 1 559 ? 17.886 35.909 -15.867 1.00 72.19 559 PRO A O 1
ATOM 4524 N N . GLY A 1 560 ? 18.440 37.889 -14.982 1.00 78.94 560 GLY A N 1
ATOM 4525 C CA . GLY A 1 560 ? 17.605 38.721 -15.852 1.00 78.94 560 GLY A CA 1
ATOM 4526 C C . GLY A 1 560 ? 16.146 38.812 -15.394 1.00 78.94 560 GLY A C 1
ATOM 4527 O O . GLY A 1 560 ? 15.705 38.062 -14.528 1.00 78.94 560 GLY A O 1
ATOM 4528 N N . THR A 1 561 ? 15.379 39.724 -16.001 1.00 82.06 561 THR A N 1
ATOM 4529 C CA . THR A 1 561 ? 14.051 40.148 -15.518 1.00 82.06 561 THR A CA 1
ATOM 4530 C C . THR A 1 561 ? 13.098 38.985 -15.245 1.00 82.06 561 THR A C 1
ATOM 4532 O O . THR A 1 561 ? 12.515 38.906 -14.167 1.00 82.06 561 THR A O 1
ATOM 4535 N N . HIS A 1 562 ? 12.950 38.057 -16.197 1.00 77.81 562 HIS A N 1
ATOM 4536 C CA . HIS A 1 562 ? 11.989 36.958 -16.073 1.00 77.81 562 HIS A CA 1
ATOM 4537 C C . HIS A 1 562 ? 12.333 36.005 -14.919 1.00 77.81 562 HIS A C 1
ATOM 4539 O O . HIS A 1 562 ? 11.472 35.674 -14.106 1.00 77.81 562 HIS A O 1
ATOM 4545 N N . ARG A 1 563 ? 13.601 35.587 -14.819 1.00 72.81 563 ARG A N 1
ATOM 4546 C CA . ARG A 1 563 ? 14.050 34.634 -13.795 1.00 72.81 563 ARG A CA 1
ATOM 4547 C C . ARG A 1 563 ? 14.132 35.273 -12.409 1.00 72.81 563 ARG A C 1
ATOM 4549 O O . ARG A 1 563 ? 13.747 34.631 -11.439 1.00 72.81 563 ARG A O 1
ATOM 4556 N N . THR A 1 564 ? 14.541 36.541 -12.312 1.00 73.94 564 THR A N 1
ATOM 4557 C CA . THR A 1 564 ? 14.491 37.295 -11.047 1.00 73.94 564 THR A CA 1
ATOM 4558 C C . THR A 1 564 ? 13.058 37.421 -10.544 1.00 73.94 564 THR A C 1
ATOM 4560 O O . THR A 1 564 ? 12.794 37.154 -9.376 1.00 73.94 564 THR A O 1
ATOM 4563 N N . LEU A 1 565 ? 12.104 37.752 -11.421 1.00 80.88 565 LEU A N 1
ATOM 4564 C CA . LEU A 1 565 ? 10.699 37.841 -11.029 1.00 80.88 565 LEU A CA 1
ATOM 4565 C C . LEU A 1 565 ? 10.148 36.491 -10.552 1.00 80.88 565 LEU A C 1
ATOM 4567 O O . LEU A 1 565 ? 9.404 36.468 -9.572 1.00 80.88 565 LEU A O 1
ATOM 4571 N N . ALA A 1 566 ? 10.508 35.390 -11.220 1.00 72.69 566 ALA A N 1
ATOM 4572 C CA . ALA A 1 566 ? 10.089 34.044 -10.834 1.00 72.69 566 ALA A CA 1
ATOM 4573 C C . ALA A 1 566 ? 10.570 33.688 -9.418 1.00 72.69 566 ALA A C 1
ATOM 4575 O O . ALA A 1 566 ? 9.733 33.396 -8.568 1.00 72.69 566 ALA A O 1
ATOM 4576 N N . LEU A 1 567 ? 11.874 33.840 -9.140 1.00 68.56 567 LEU A N 1
ATOM 4577 C CA . LEU A 1 567 ? 12.469 33.579 -7.819 1.00 68.56 567 LEU A CA 1
ATOM 4578 C C . LEU A 1 567 ? 11.778 34.374 -6.705 1.00 68.56 567 LEU A C 1
ATOM 4580 O O . LEU A 1 567 ? 11.460 33.848 -5.643 1.00 68.56 567 LEU A O 1
ATOM 4584 N N . MET A 1 568 ? 11.514 35.657 -6.946 1.00 73.00 568 MET A N 1
ATOM 4585 C CA . MET A 1 568 ? 10.935 36.514 -5.915 1.00 73.00 568 MET A CA 1
ATOM 4586 C C . MET A 1 568 ? 9.432 36.282 -5.721 1.00 73.00 568 MET A C 1
ATOM 4588 O O . MET A 1 568 ? 8.931 36.408 -4.603 1.00 73.00 568 MET A O 1
ATOM 4592 N N . SER A 1 569 ? 8.709 35.933 -6.789 1.00 76.38 569 SER A N 1
ATOM 4593 C CA . SER A 1 569 ? 7.257 35.715 -6.752 1.00 76.38 569 SER A CA 1
ATOM 4594 C C . SER A 1 569 ? 6.859 34.437 -6.015 1.00 76.38 569 SER A C 1
ATOM 4596 O O . SER A 1 569 ? 5.674 34.238 -5.758 1.00 76.38 569 SER A O 1
ATOM 4598 N N . GLU A 1 570 ? 7.800 33.561 -5.671 1.00 64.94 570 GLU A N 1
ATOM 4599 C CA . GLU A 1 570 ? 7.521 32.396 -4.827 1.00 64.94 570 GLU A CA 1
ATOM 4600 C C . GLU A 1 570 ? 7.228 32.801 -3.379 1.00 64.94 570 GLU A C 1
ATOM 4602 O O . GLU A 1 570 ? 6.287 32.286 -2.775 1.00 64.94 570 GLU A O 1
ATOM 4607 N N . ALA A 1 571 ? 7.979 33.768 -2.844 1.00 63.31 571 ALA A N 1
ATOM 4608 C CA . ALA A 1 571 ? 7.951 34.114 -1.424 1.00 63.31 571 ALA A CA 1
ATOM 4609 C C . ALA A 1 571 ? 7.410 35.519 -1.126 1.00 63.31 571 ALA A C 1
ATOM 4611 O O . ALA A 1 571 ? 6.854 35.739 -0.049 1.00 63.31 571 ALA A O 1
ATOM 4612 N N . TYR A 1 572 ? 7.533 36.469 -2.057 1.00 77.69 572 TYR A N 1
ATOM 4613 C CA . TYR A 1 572 ? 7.261 37.885 -1.809 1.00 77.69 572 TYR A CA 1
ATOM 4614 C C . TYR A 1 572 ? 6.232 38.466 -2.775 1.00 77.69 572 TYR A C 1
ATOM 4616 O O . TYR A 1 572 ? 6.004 37.965 -3.877 1.00 77.69 572 TYR A O 1
ATOM 4624 N N . TYR A 1 573 ? 5.588 39.548 -2.345 1.00 87.62 573 TYR A N 1
ATOM 4625 C CA . TYR A 1 573 ? 4.658 40.304 -3.170 1.00 87.62 573 TYR A CA 1
ATOM 4626 C C . TYR A 1 573 ? 4.655 41.790 -2.801 1.00 87.62 573 TYR A C 1
ATOM 4628 O O . TYR A 1 573 ? 4.643 42.153 -1.625 1.00 87.62 573 TYR A O 1
ATOM 4636 N N . TRP A 1 574 ? 4.583 42.657 -3.810 1.00 90.56 574 TRP A N 1
ATOM 4637 C CA . TRP A 1 574 ? 4.138 44.041 -3.660 1.00 90.56 574 TRP A CA 1
ATOM 4638 C C . TRP A 1 574 ? 3.542 44.577 -4.974 1.00 90.56 574 TRP A C 1
ATOM 4640 O O . TRP A 1 574 ? 3.768 44.002 -6.044 1.00 90.56 574 TRP A O 1
ATOM 4650 N N . PRO A 1 575 ? 2.756 45.665 -4.929 1.00 87.56 575 PRO A N 1
ATOM 4651 C CA . PRO A 1 575 ? 2.210 46.290 -6.131 1.00 87.56 575 PRO A CA 1
ATOM 4652 C C . PRO A 1 575 ? 3.328 46.801 -7.043 1.00 87.56 575 PRO A C 1
ATOM 4654 O O . PRO A 1 575 ? 4.246 47.452 -6.559 1.00 87.56 575 PRO A O 1
ATOM 4657 N N . GLN A 1 576 ? 3.223 46.527 -8.346 1.00 87.00 576 GLN A N 1
ATOM 4658 C CA . GLN A 1 576 ? 4.217 46.896 -9.371 1.00 87.00 576 GLN A CA 1
ATOM 4659 C C . GLN A 1 576 ? 5.592 46.207 -9.237 1.00 87.00 576 GLN A C 1
ATOM 4661 O O . GLN A 1 576 ? 6.616 46.686 -9.720 1.00 87.00 576 GLN A O 1
ATOM 4666 N N . MET A 1 577 ? 5.628 45.035 -8.595 1.00 87.25 577 MET A N 1
ATOM 4667 C CA . MET A 1 577 ? 6.851 44.246 -8.425 1.00 87.25 577 MET A CA 1
ATOM 4668 C C . MET A 1 577 ? 7.546 43.881 -9.744 1.00 87.25 577 MET A C 1
ATOM 4670 O O . MET A 1 577 ? 8.770 43.807 -9.788 1.00 87.25 577 MET A O 1
ATOM 4674 N N . ARG A 1 578 ? 6.794 43.677 -10.832 1.00 89.06 578 ARG A N 1
ATOM 4675 C CA . ARG A 1 578 ? 7.369 43.361 -12.147 1.00 89.06 578 ARG A CA 1
ATOM 4676 C C . ARG A 1 578 ? 8.115 44.555 -12.739 1.00 89.06 578 ARG A C 1
ATOM 4678 O O . ARG A 1 578 ? 9.199 44.372 -13.283 1.00 89.06 578 ARG A O 1
ATOM 4685 N N . GLU A 1 579 ? 7.541 45.746 -12.636 1.00 90.88 579 GLU A N 1
ATOM 4686 C CA . GLU A 1 579 ? 8.124 47.000 -13.107 1.00 90.88 579 GLU A CA 1
ATOM 4687 C C . GLU A 1 579 ? 9.381 47.356 -12.302 1.00 90.88 579 GLU A C 1
ATOM 4689 O O . GLU A 1 579 ? 10.391 47.750 -12.885 1.00 90.88 579 GLU A O 1
ATOM 4694 N N . ASP A 1 580 ? 9.356 47.133 -10.984 1.00 87.69 580 ASP A N 1
ATOM 4695 C CA . ASP A 1 580 ? 10.518 47.322 -10.109 1.00 87.69 580 ASP A CA 1
ATOM 4696 C C . ASP A 1 580 ? 11.664 46.356 -10.461 1.00 87.69 580 ASP A C 1
ATOM 4698 O O . ASP A 1 580 ? 12.817 46.781 -10.553 1.00 87.69 580 ASP A O 1
ATOM 4702 N N . VAL A 1 581 ? 11.362 45.072 -10.709 1.00 87.62 581 VAL A N 1
ATOM 4703 C CA . VAL A 1 581 ? 12.357 44.082 -11.165 1.00 87.62 581 VAL A CA 1
ATOM 4704 C C . VAL A 1 581 ? 12.928 44.475 -12.529 1.00 87.62 581 VAL A C 1
ATOM 4706 O O . VAL A 1 581 ? 14.143 44.452 -12.709 1.00 87.62 581 VAL A O 1
ATOM 4709 N N . ASP A 1 582 ? 12.083 44.864 -13.489 1.00 87.88 582 ASP A N 1
ATOM 4710 C CA . ASP A 1 582 ? 12.535 45.260 -14.828 1.00 87.88 582 ASP A CA 1
ATOM 4711 C C . ASP A 1 582 ? 13.445 46.494 -14.777 1.00 87.88 582 ASP A C 1
ATOM 4713 O O . ASP A 1 582 ? 14.528 46.497 -15.361 1.00 87.88 582 ASP A O 1
ATOM 4717 N N . SER A 1 583 ? 13.058 47.514 -14.010 1.00 88.44 583 SER A N 1
ATOM 4718 C CA . SER A 1 583 ? 13.864 48.720 -13.797 1.00 88.44 583 SER A CA 1
ATOM 4719 C C . SER A 1 583 ? 15.214 48.410 -13.134 1.00 88.44 583 SER A C 1
ATOM 4721 O O . SER A 1 583 ? 16.258 48.908 -13.569 1.00 88.44 583 SER A O 1
ATOM 4723 N N . PHE A 1 584 ? 15.226 47.531 -12.125 1.00 87.06 584 PHE A N 1
ATOM 4724 C CA . PHE A 1 584 ? 16.448 47.107 -11.436 1.00 87.06 584 PHE A CA 1
ATOM 4725 C C . PHE A 1 584 ? 17.416 46.362 -12.368 1.00 87.06 584 PHE A C 1
ATOM 4727 O O . PHE A 1 584 ? 18.606 46.669 -12.408 1.00 87.06 584 PHE A O 1
ATOM 4734 N N . VAL A 1 585 ? 16.914 45.425 -13.179 1.00 85.31 585 VAL A N 1
ATOM 4735 C CA . VAL A 1 585 ? 17.744 44.661 -14.127 1.00 85.31 585 VAL A CA 1
ATOM 4736 C C . VAL A 1 585 ? 18.270 45.552 -15.257 1.00 85.31 585 VAL A C 1
ATOM 4738 O O . VAL A 1 585 ? 19.435 45.432 -15.641 1.00 85.31 585 VAL A O 1
ATOM 4741 N N . ARG A 1 586 ? 17.448 46.478 -15.773 1.00 84.19 586 ARG A N 1
ATOM 4742 C CA . ARG A 1 586 ? 17.859 47.440 -16.814 1.00 84.19 586 ARG A CA 1
ATOM 4743 C C . ARG A 1 586 ? 18.963 48.388 -16.355 1.00 84.19 586 ARG A C 1
ATOM 4745 O O . ARG A 1 586 ? 19.776 48.807 -17.169 1.00 84.19 586 ARG A O 1
ATOM 4752 N N . THR A 1 587 ? 18.997 48.723 -15.069 1.00 83.62 587 THR A N 1
ATOM 4753 C CA . THR A 1 587 ? 20.005 49.628 -14.492 1.00 83.62 587 THR A CA 1
ATOM 4754 C C . THR A 1 587 ? 21.223 48.895 -13.920 1.00 83.62 587 THR A C 1
ATOM 4756 O O . THR A 1 587 ? 22.180 49.538 -13.490 1.00 83.62 587 THR A O 1
ATOM 4759 N N . CYS A 1 588 ? 21.237 47.557 -13.945 1.00 83.88 588 CYS A N 1
ATOM 4760 C CA . CYS A 1 588 ? 22.370 46.768 -13.475 1.00 83.88 588 CYS A CA 1
ATOM 4761 C C . CYS A 1 588 ? 23.532 46.811 -14.477 1.00 83.88 588 CYS A C 1
ATOM 4763 O O . CYS A 1 588 ? 23.461 46.211 -15.550 1.00 83.88 588 CYS A O 1
ATOM 4765 N N . LEU A 1 589 ? 24.628 47.469 -14.089 1.00 80.00 589 LEU A N 1
ATOM 4766 C CA . LEU A 1 589 ? 25.818 47.650 -14.924 1.00 80.00 589 LEU A CA 1
ATOM 4767 C C . LEU A 1 589 ? 26.388 46.319 -15.447 1.00 80.00 589 LEU A C 1
ATOM 4769 O O . LEU A 1 589 ? 26.678 46.222 -16.633 1.00 80.00 589 LEU A O 1
ATOM 4773 N N . VAL A 1 590 ? 26.457 45.289 -14.595 1.00 80.44 590 VAL A N 1
ATOM 4774 C CA . VAL A 1 590 ? 26.945 43.942 -14.954 1.00 80.44 590 VAL A CA 1
ATOM 4775 C C . VAL A 1 590 ? 26.086 43.329 -16.067 1.00 80.44 590 VAL A C 1
ATOM 4777 O O . VAL A 1 590 ? 26.593 42.914 -17.105 1.00 80.44 590 VAL A O 1
ATOM 4780 N N . CYS A 1 591 ? 24.757 43.367 -15.914 1.00 79.44 591 CYS A N 1
ATOM 4781 C CA . CYS A 1 591 ? 23.831 42.876 -16.937 1.00 79.44 591 CYS A CA 1
ATOM 4782 C C . CYS A 1 591 ? 23.934 43.644 -18.262 1.00 79.44 591 CYS A C 1
ATOM 4784 O O . CYS A 1 591 ? 23.745 43.033 -19.311 1.00 79.44 591 CYS A O 1
ATOM 4786 N N . GLN A 1 592 ? 24.177 44.959 -18.220 1.00 79.50 592 GLN A N 1
ATOM 4787 C CA . GLN A 1 592 ? 24.262 45.798 -19.421 1.00 79.50 592 GLN A CA 1
ATOM 4788 C C . GLN A 1 592 ? 25.605 45.665 -20.155 1.00 79.50 592 GLN A C 1
ATOM 4790 O O . GLN A 1 592 ? 25.642 45.812 -21.374 1.00 79.50 592 GLN A O 1
ATOM 4795 N N . GLN A 1 593 ? 26.697 45.397 -19.436 1.00 75.12 593 GLN A N 1
ATOM 4796 C CA . GLN A 1 593 ? 28.036 45.276 -20.019 1.00 75.12 593 GLN A CA 1
ATOM 4797 C C . GLN A 1 593 ? 28.275 43.907 -20.670 1.00 75.12 593 GLN A C 1
ATOM 4799 O O . GLN A 1 593 ? 28.865 43.848 -21.747 1.00 75.12 593 GLN A O 1
ATOM 4804 N N . ASP A 1 594 ? 27.782 42.822 -20.061 1.00 67.81 594 ASP A N 1
ATOM 4805 C CA . ASP A 1 594 ? 28.220 41.464 -20.417 1.00 67.81 594 ASP A CA 1
ATOM 4806 C C . ASP A 1 594 ? 27.202 40.643 -21.233 1.00 67.81 594 ASP A C 1
ATOM 4808 O O . ASP A 1 594 ? 27.573 39.652 -21.877 1.00 67.81 594 ASP A O 1
ATOM 4812 N N . LYS A 1 595 ? 25.916 41.031 -21.267 1.00 66.81 595 LYS A N 1
ATOM 4813 C CA . LYS A 1 595 ? 24.898 40.317 -22.061 1.00 66.81 595 LYS A CA 1
ATOM 4814 C C . LYS A 1 595 ? 24.950 40.741 -23.530 1.00 66.81 595 LYS A C 1
ATOM 4816 O O . LYS A 1 595 ? 24.454 41.795 -23.915 1.00 66.81 595 LYS A O 1
ATOM 4821 N N . THR A 1 596 ? 25.503 39.877 -24.378 1.00 56.88 596 THR A N 1
ATOM 4822 C CA . THR A 1 596 ? 25.470 40.043 -25.840 1.00 56.88 596 THR A CA 1
ATOM 4823 C C . THR A 1 596 ? 24.081 39.730 -26.419 1.00 56.88 596 THR A C 1
ATOM 4825 O O . THR A 1 596 ? 23.380 38.831 -25.952 1.00 56.88 596 THR A O 1
ATOM 4828 N N . LEU A 1 597 ? 23.675 40.470 -27.462 1.00 50.09 597 LEU A N 1
ATOM 4829 C CA . LEU A 1 597 ? 22.464 40.197 -28.250 1.00 50.09 597 LEU A CA 1
ATOM 4830 C C . LEU A 1 597 ? 22.554 38.795 -28.874 1.00 50.09 597 LEU A C 1
ATOM 4832 O O . LEU A 1 597 ? 23.401 38.547 -29.735 1.00 50.09 597 LEU A O 1
ATOM 4836 N N . GLN A 1 598 ? 21.677 37.879 -28.458 1.00 49.06 598 GLN A N 1
ATOM 4837 C CA . GLN A 1 598 ? 21.602 36.537 -29.034 1.00 49.06 598 GLN A CA 1
ATOM 4838 C C . GLN A 1 598 ? 21.164 36.621 -30.504 1.00 49.06 598 GLN A C 1
ATOM 4840 O O . GLN A 1 598 ? 20.040 37.022 -30.809 1.00 49.06 598 GLN A O 1
ATOM 4845 N N . LYS A 1 599 ? 22.046 36.225 -31.431 1.00 50.16 599 LYS A N 1
ATOM 4846 C CA . LYS A 1 599 ? 21.646 35.911 -32.811 1.00 50.16 599 LYS A CA 1
ATOM 4847 C C . LYS A 1 599 ? 20.782 34.650 -32.797 1.00 50.16 599 LYS A C 1
ATOM 4849 O O . LYS A 1 599 ? 21.037 33.742 -32.006 1.00 50.16 599 LYS A O 1
ATOM 4854 N N . GLN A 1 600 ? 19.776 34.588 -33.671 1.00 43.34 600 GLN A N 1
ATOM 4855 C CA . GLN A 1 600 ? 18.974 33.374 -33.811 1.00 43.34 600 GLN A CA 1
ATOM 4856 C C . GLN A 1 600 ? 19.872 32.185 -34.199 1.00 43.34 600 GLN A C 1
ATOM 4858 O O . GLN A 1 600 ? 20.752 32.356 -35.048 1.00 43.34 600 GLN A O 1
ATOM 4863 N N . PRO A 1 601 ? 19.685 31.004 -33.583 1.00 48.94 601 PRO A N 1
ATOM 4864 C CA . PRO A 1 601 ? 20.474 29.824 -33.910 1.00 48.94 601 PRO A CA 1
ATOM 4865 C C . PRO A 1 601 ? 20.268 29.430 -35.378 1.00 48.94 601 PRO A C 1
ATOM 4867 O O . PRO A 1 601 ? 19.144 29.404 -35.880 1.00 48.94 601 PRO A O 1
ATOM 4870 N N . GLY A 1 602 ? 21.370 29.150 -36.075 1.00 43.34 602 GLY A N 1
ATOM 4871 C CA . GLY A 1 602 ? 21.349 28.701 -37.462 1.00 43.34 602 GLY A CA 1
ATOM 4872 C C . GLY A 1 602 ? 20.920 27.238 -37.566 1.00 43.34 602 GLY A C 1
ATOM 4873 O O . GLY A 1 602 ? 21.676 26.355 -37.179 1.00 43.34 602 GLY A O 1
ATOM 4874 N N . GLY A 1 603 ? 19.738 26.995 -38.137 1.00 50.28 603 GLY A N 1
ATOM 4875 C CA . GLY A 1 603 ? 19.288 25.675 -38.593 1.00 50.28 603 GLY A CA 1
ATOM 4876 C C . GLY A 1 603 ? 18.580 24.795 -37.553 1.00 50.28 603 GLY A C 1
ATOM 4877 O O . GLY A 1 603 ? 18.753 24.931 -36.344 1.00 50.28 603 GLY A O 1
ATOM 4878 N N . LEU A 1 604 ? 17.746 23.879 -38.058 1.00 41.31 604 LEU A N 1
ATOM 4879 C CA . LEU A 1 604 ? 17.011 22.884 -37.275 1.00 41.31 604 LEU A CA 1
ATOM 4880 C C . LEU A 1 604 ? 17.955 21.740 -36.873 1.00 41.31 604 LEU A C 1
ATOM 4882 O O . LEU A 1 604 ? 18.393 20.970 -37.724 1.00 41.31 604 LEU A O 1
ATOM 4886 N N . LEU A 1 605 ? 18.253 21.621 -35.578 1.00 52.84 605 LEU A N 1
ATOM 4887 C CA . LEU A 1 605 ? 18.858 20.417 -35.000 1.00 52.84 605 LEU A CA 1
ATOM 4888 C C . LEU A 1 605 ? 17.815 19.290 -35.003 1.00 52.84 605 LEU A C 1
ATOM 4890 O O . LEU A 1 605 ? 16.728 19.468 -34.449 1.00 52.84 605 LEU A O 1
ATOM 4894 N N . GLU A 1 606 ? 18.134 18.131 -35.584 1.00 49.12 606 GLU A N 1
ATOM 4895 C CA . GLU A 1 606 ? 17.311 16.930 -35.410 1.00 49.12 606 GLU A CA 1
ATOM 4896 C C . GLU A 1 606 ? 17.371 16.480 -33.939 1.00 49.12 606 GLU A C 1
ATOM 4898 O O . GLU A 1 606 ? 18.457 16.240 -33.400 1.00 49.12 606 GLU A O 1
ATOM 4903 N N . PRO A 1 607 ? 16.230 16.385 -33.236 1.00 56.38 607 PRO A N 1
ATOM 4904 C CA . PRO A 1 607 ? 16.236 16.051 -31.825 1.00 56.38 607 PRO A CA 1
ATOM 4905 C C . PRO A 1 607 ? 16.492 14.554 -31.626 1.00 56.38 607 PRO A C 1
ATOM 4907 O O . PRO A 1 607 ? 15.715 13.701 -32.052 1.00 56.38 607 PRO A O 1
ATOM 4910 N N . LEU A 1 608 ? 17.558 14.230 -30.894 1.00 63.56 608 LEU A N 1
ATOM 4911 C CA . LEU A 1 608 ? 17.758 12.897 -30.326 1.00 63.56 608 LEU A CA 1
ATOM 4912 C C . LEU A 1 608 ? 16.562 12.491 -29.452 1.00 63.56 608 LEU A C 1
ATOM 4914 O O . LEU A 1 608 ? 15.960 13.336 -28.784 1.00 63.56 608 LEU A O 1
ATOM 4918 N N . LEU A 1 609 ? 16.296 11.184 -29.363 1.00 62.97 609 LEU A N 1
ATOM 4919 C CA . LEU A 1 609 ? 15.256 10.641 -28.486 1.00 62.97 609 LEU A CA 1
ATOM 4920 C C . LEU A 1 609 ? 15.413 11.175 -27.053 1.00 62.97 609 LEU A C 1
ATOM 4922 O O . LEU A 1 609 ? 16.505 11.144 -26.466 1.00 62.97 609 LEU A O 1
ATOM 4926 N N . VAL A 1 610 ? 14.308 11.681 -26.507 1.00 68.50 610 VAL A N 1
ATOM 4927 C CA . VAL A 1 610 ? 14.239 12.179 -25.132 1.00 68.50 610 VAL A CA 1
ATOM 4928 C C . VAL A 1 610 ? 14.343 10.976 -24.186 1.00 68.50 610 VAL A C 1
ATOM 4930 O O . VAL A 1 610 ? 13.593 10.013 -24.362 1.00 68.50 610 VAL A O 1
ATOM 4933 N N . PRO A 1 611 ? 15.266 10.981 -23.204 1.00 74.38 611 PRO A N 1
ATOM 4934 C CA . PRO A 1 611 ? 15.382 9.891 -22.236 1.00 74.38 611 PRO A CA 1
ATOM 4935 C C . PRO A 1 611 ? 14.076 9.676 -21.459 1.00 74.38 611 PRO A C 1
ATOM 4937 O O . PRO A 1 611 ? 13.275 10.596 -21.323 1.00 74.38 611 PRO A O 1
ATOM 4940 N N . THR A 1 612 ? 13.862 8.476 -20.915 1.00 73.94 612 THR A N 1
ATOM 4941 C CA . THR A 1 612 ? 12.604 8.150 -20.210 1.00 73.94 612 THR A CA 1
ATOM 4942 C C . THR A 1 612 ? 12.690 8.313 -18.696 1.00 73.94 612 THR A C 1
ATOM 4944 O O . THR A 1 612 ? 11.661 8.311 -18.020 1.00 73.94 612 THR A O 1
ATOM 4947 N N . ARG A 1 613 ? 13.910 8.414 -18.148 1.00 73.31 613 ARG A N 1
ATOM 4948 C CA . ARG A 1 613 ? 14.172 8.522 -16.707 1.00 73.31 613 ARG A CA 1
ATOM 4949 C C . ARG A 1 613 ? 15.346 9.470 -16.410 1.00 73.31 613 ARG A C 1
ATOM 4951 O O . ARG A 1 613 ? 16.267 9.563 -17.229 1.00 73.31 613 ARG A O 1
ATOM 4958 N N . PRO A 1 614 ? 15.372 10.123 -15.229 1.00 78.06 614 PRO A N 1
ATOM 4959 C CA . PRO A 1 614 ? 16.534 10.875 -14.758 1.00 78.06 614 PRO A CA 1
ATOM 4960 C C . PRO A 1 614 ? 17.808 10.021 -14.747 1.00 78.06 614 PRO A C 1
ATOM 4962 O O . PRO A 1 614 ? 17.757 8.836 -14.422 1.00 78.06 614 PRO A O 1
ATOM 4965 N N . TRP A 1 615 ? 18.946 10.632 -15.089 1.00 79.88 615 TRP A N 1
ATOM 4966 C CA . TRP A 1 615 ? 20.290 10.038 -15.024 1.00 79.88 615 TRP A CA 1
ATOM 4967 C C . TRP A 1 615 ? 20.518 8.823 -15.946 1.00 79.88 615 TRP A C 1
ATOM 4969 O O . TRP A 1 615 ? 21.585 8.217 -15.929 1.00 79.88 615 TRP A O 1
ATOM 4979 N N . GLU A 1 616 ? 19.557 8.501 -16.818 1.00 74.50 616 GLU A N 1
ATOM 4980 C CA . GLU A 1 616 ? 19.674 7.434 -17.820 1.00 74.50 616 GLU A CA 1
ATOM 4981 C C . GLU A 1 616 ? 20.624 7.809 -18.972 1.00 74.50 616 GLU A C 1
ATOM 4983 O O . GLU A 1 616 ? 21.368 6.960 -19.473 1.00 74.50 616 GLU A O 1
ATOM 4988 N N . SER A 1 617 ? 20.604 9.078 -19.387 1.00 76.94 617 SER A N 1
ATOM 4989 C CA . SER A 1 617 ? 21.419 9.612 -20.480 1.00 76.94 617 SER A CA 1
ATOM 4990 C C . SER A 1 617 ? 22.018 10.954 -20.082 1.00 76.94 617 SER A C 1
ATOM 4992 O O . SER A 1 617 ? 21.288 11.873 -19.697 1.00 76.94 617 SER A O 1
ATOM 4994 N N . LEU A 1 618 ? 23.341 11.059 -20.178 1.00 80.94 618 LEU A N 1
ATOM 4995 C CA . LEU A 1 618 ? 24.094 12.273 -19.872 1.00 80.94 618 LEU A CA 1
ATOM 4996 C C . LEU A 1 618 ? 24.753 12.814 -21.136 1.00 80.94 618 LEU A C 1
ATOM 4998 O O . LEU A 1 618 ? 25.126 12.037 -22.013 1.00 80.94 618 LEU A O 1
ATOM 5002 N N . SER A 1 619 ? 24.920 14.127 -21.207 1.00 79.94 619 SER A N 1
ATOM 5003 C CA . SER A 1 619 ? 25.874 14.767 -22.105 1.00 79.94 619 SER A CA 1
ATOM 5004 C C . SER A 1 619 ? 27.068 15.293 -21.310 1.00 79.94 619 SER A C 1
ATOM 5006 O O . SER A 1 619 ? 26.931 15.633 -20.131 1.00 79.94 619 SER A O 1
ATOM 5008 N N . MET A 1 620 ? 28.253 15.265 -21.913 1.00 81.31 620 MET A N 1
ATOM 5009 C CA . MET A 1 620 ? 29.509 15.621 -21.262 1.00 81.31 620 MET A CA 1
ATOM 5010 C C . MET A 1 620 ? 30.428 16.376 -22.213 1.00 81.31 620 MET A C 1
ATOM 5012 O O . MET A 1 620 ? 30.676 15.910 -23.325 1.00 81.31 620 MET A O 1
ATOM 5016 N N . ASP A 1 621 ? 31.007 17.464 -21.718 1.00 81.75 621 ASP A N 1
ATOM 5017 C CA . ASP A 1 621 ? 31.935 18.298 -22.476 1.00 81.75 621 ASP A CA 1
ATOM 5018 C C . ASP A 1 621 ? 33.004 18.934 -21.571 1.00 81.75 621 ASP A C 1
ATOM 5020 O O . ASP A 1 621 ? 32.869 18.962 -20.344 1.00 81.75 621 ASP A O 1
ATOM 5024 N N . PHE A 1 622 ? 34.080 19.442 -22.169 1.00 82.31 622 PHE A N 1
ATOM 5025 C CA . PHE A 1 622 ? 35.115 20.204 -21.483 1.00 82.31 622 PHE A CA 1
ATOM 5026 C C . PHE A 1 622 ? 35.170 21.650 -21.973 1.00 82.31 622 PHE A C 1
ATOM 5028 O O . PHE A 1 622 ? 35.509 21.917 -23.123 1.00 82.31 622 PHE A O 1
ATOM 5035 N N . ILE A 1 623 ? 35.037 22.594 -21.043 1.00 83.88 623 ILE A N 1
ATOM 5036 C CA . ILE A 1 623 ? 35.493 23.968 -21.266 1.00 83.88 623 ILE A CA 1
ATOM 5037 C C . ILE A 1 623 ? 37.000 23.986 -21.008 1.00 83.88 623 ILE A C 1
ATOM 5039 O O . ILE A 1 623 ? 37.449 23.815 -19.872 1.00 83.88 623 ILE A O 1
ATOM 5043 N N . VAL A 1 624 ? 37.796 24.132 -22.065 1.00 83.12 624 VAL A N 1
ATOM 5044 C CA . VAL A 1 624 ? 39.268 24.097 -22.013 1.00 83.12 624 VAL A CA 1
ATOM 5045 C C . VAL A 1 624 ? 39.883 25.490 -22.147 1.00 83.12 624 VAL A C 1
ATOM 5047 O O . VAL A 1 624 ? 39.194 26.466 -22.427 1.00 83.12 624 VAL A O 1
ATOM 5050 N N . SER A 1 625 ? 41.204 25.577 -21.970 1.00 81.31 625 SER A N 1
ATOM 5051 C CA . SER A 1 625 ? 41.980 26.813 -22.164 1.00 81.31 625 SER A CA 1
ATOM 5052 C C . SER A 1 625 ? 41.596 27.952 -21.211 1.00 81.31 625 SER A C 1
ATOM 5054 O O . SER A 1 625 ? 41.743 29.126 -21.549 1.00 81.31 625 SER A O 1
ATOM 5056 N N . LEU A 1 626 ? 41.145 27.613 -19.999 1.00 82.75 626 LEU A N 1
ATOM 5057 C CA . LEU A 1 626 ? 40.871 28.596 -18.955 1.00 82.75 626 LEU A CA 1
ATOM 5058 C C . LEU A 1 626 ? 42.171 29.031 -18.249 1.00 82.75 626 LEU A C 1
ATOM 5060 O O . LEU A 1 626 ? 43.108 28.232 -18.118 1.00 82.75 626 LEU A O 1
ATOM 5064 N N . PRO A 1 627 ? 42.243 30.278 -17.746 1.00 82.75 627 PRO A N 1
ATOM 5065 C CA . PRO A 1 627 ? 43.332 30.737 -16.884 1.00 82.75 627 PRO A CA 1
ATOM 5066 C C . PRO A 1 627 ? 43.544 29.789 -15.698 1.00 82.75 627 PRO A C 1
ATOM 5068 O O . PRO A 1 627 ? 42.591 29.213 -15.183 1.00 82.75 627 PRO A O 1
ATOM 5071 N N . LYS A 1 628 ? 44.780 29.622 -15.215 1.00 83.12 628 LYS A N 1
ATOM 5072 C CA . LYS A 1 628 ? 45.037 28.700 -14.095 1.00 83.12 628 LYS A CA 1
ATOM 5073 C C . LYS A 1 628 ? 44.380 29.194 -12.797 1.00 83.12 628 LYS A C 1
ATOM 5075 O O . LYS A 1 628 ? 44.721 30.270 -12.307 1.00 83.12 628 LYS A O 1
ATOM 5080 N N . SER A 1 629 ? 43.524 28.365 -12.199 1.00 82.44 629 SER A N 1
ATOM 5081 C CA . SER A 1 629 ? 42.885 28.593 -10.893 1.00 82.44 629 SER A CA 1
ATOM 5082 C C . SER A 1 629 ? 42.985 27.322 -10.056 1.00 82.44 629 SER A C 1
ATOM 5084 O O . SER A 1 629 ? 42.596 26.256 -10.513 1.00 82.44 629 SER A O 1
ATOM 5086 N N . GLU A 1 630 ? 43.579 27.410 -8.862 1.00 79.75 630 GLU A N 1
ATOM 5087 C CA . GLU A 1 630 ? 43.763 26.272 -7.935 1.00 79.75 630 GLU A CA 1
ATOM 5088 C C . GLU A 1 630 ? 44.373 25.002 -8.568 1.00 79.75 630 GLU A C 1
ATOM 5090 O O . GLU A 1 630 ? 44.000 23.878 -8.250 1.00 79.75 630 GLU A O 1
ATOM 5095 N N . GLY A 1 631 ? 45.312 25.169 -9.506 1.00 78.94 631 GLY A N 1
ATOM 5096 C CA . GLY A 1 631 ? 45.931 24.050 -10.234 1.00 78.94 631 GLY A CA 1
ATOM 5097 C C . GLY A 1 631 ? 45.076 23.468 -11.370 1.00 78.94 631 GLY A C 1
ATOM 5098 O O . GLY A 1 631 ? 45.554 22.615 -12.117 1.00 78.94 631 GLY A O 1
ATOM 5099 N N . CYS A 1 632 ? 43.855 23.970 -11.555 1.00 84.94 632 CYS A N 1
ATOM 5100 C CA . CYS A 1 632 ? 42.927 23.605 -12.619 1.00 84.94 632 CYS A CA 1
ATOM 5101 C C . CYS A 1 632 ? 43.032 24.570 -13.813 1.00 84.94 632 CYS A C 1
ATOM 5103 O O . CYS A 1 632 ? 43.467 25.716 -13.676 1.00 84.94 632 CYS A O 1
ATOM 5105 N N . GLY A 1 633 ? 42.658 24.091 -15.000 1.00 85.38 633 GLY A N 1
ATOM 5106 C CA . GLY A 1 633 ? 42.683 24.864 -16.254 1.00 85.38 633 GLY A CA 1
ATOM 5107 C C . GLY A 1 633 ? 41.610 24.450 -17.263 1.00 85.38 633 GLY A C 1
ATOM 5108 O O . GLY A 1 633 ? 41.618 24.917 -18.400 1.00 85.38 633 GLY A O 1
ATOM 5109 N N . SER A 1 634 ? 40.709 23.553 -16.864 1.00 88.25 634 SER A N 1
ATOM 5110 C CA . SER A 1 634 ? 39.515 23.194 -17.618 1.00 88.25 634 SER A CA 1
ATOM 5111 C C . SER A 1 634 ? 38.346 22.918 -16.666 1.00 88.25 634 SER A C 1
ATOM 5113 O O . SER A 1 634 ? 38.545 22.753 -15.460 1.00 88.25 634 SER A O 1
ATOM 5115 N N . ILE A 1 635 ? 37.126 22.890 -17.195 1.00 88.75 635 ILE A N 1
ATOM 5116 C CA . ILE A 1 635 ? 35.916 22.494 -16.467 1.00 88.75 635 ILE A CA 1
ATOM 5117 C C . ILE A 1 635 ? 35.292 21.326 -17.218 1.00 88.75 635 ILE A C 1
ATOM 5119 O O . ILE A 1 635 ? 34.985 21.456 -18.399 1.00 88.75 635 ILE A O 1
ATOM 5123 N N . LEU A 1 636 ? 35.091 20.202 -16.534 1.00 88.25 636 LEU A N 1
ATOM 5124 C CA . LEU A 1 636 ? 34.249 19.117 -17.019 1.00 88.25 636 LEU A CA 1
ATOM 5125 C C . LEU A 1 636 ? 32.790 19.464 -16.709 1.00 88.25 636 LEU A C 1
ATOM 5127 O O . LEU A 1 636 ? 32.407 19.587 -15.543 1.00 88.25 636 LEU A O 1
ATOM 5131 N N . VAL A 1 637 ? 31.986 19.614 -17.754 1.00 86.69 637 VAL A N 1
ATOM 5132 C CA . VAL A 1 637 ? 30.557 19.903 -17.669 1.00 86.69 637 VAL A CA 1
ATOM 5133 C C . VAL A 1 637 ? 29.790 18.623 -17.957 1.00 86.69 637 VAL A C 1
ATOM 5135 O O . VAL A 1 637 ? 29.982 17.989 -18.990 1.00 86.69 637 VAL A O 1
ATOM 5138 N N . VAL A 1 638 ? 28.921 18.224 -17.029 1.00 86.50 638 VAL A N 1
ATOM 5139 C CA . VAL A 1 638 ? 28.063 17.043 -17.173 1.00 86.50 638 VAL A CA 1
ATOM 5140 C C . VAL A 1 638 ? 26.615 17.470 -17.046 1.00 86.50 638 VAL A C 1
ATOM 5142 O O . VAL A 1 638 ? 26.233 18.028 -16.021 1.00 86.50 638 VAL A O 1
ATOM 5145 N N . VAL A 1 639 ? 25.795 17.179 -18.052 1.00 84.88 639 VAL A N 1
ATOM 5146 C CA . VAL A 1 639 ? 24.381 17.561 -18.076 1.00 84.88 639 VAL A CA 1
ATOM 5147 C C . VAL A 1 639 ? 23.506 16.319 -18.184 1.00 84.88 639 VAL A C 1
ATOM 5149 O O . VAL A 1 639 ? 23.647 15.487 -19.078 1.00 84.88 639 VAL A O 1
ATOM 5152 N N . ASN A 1 640 ? 22.548 16.185 -17.273 1.00 86.44 640 ASN A N 1
ATOM 5153 C CA . ASN A 1 640 ? 21.504 15.177 -17.374 1.00 86.44 640 ASN A CA 1
ATOM 5154 C C . ASN A 1 640 ? 20.513 15.578 -18.474 1.00 86.44 640 ASN A C 1
ATOM 5156 O O . ASN A 1 640 ? 19.799 16.573 -18.351 1.00 86.44 640 ASN A O 1
ATOM 5160 N N . ARG A 1 641 ? 20.421 14.786 -19.548 1.00 81.56 641 ARG A N 1
ATOM 5161 C CA . ARG A 1 641 ? 19.586 15.123 -20.714 1.00 81.56 641 ARG A CA 1
ATOM 5162 C C . ARG A 1 641 ? 18.083 15.075 -20.421 1.00 81.56 641 ARG A C 1
ATOM 5164 O O . ARG A 1 641 ? 17.317 15.655 -21.191 1.00 81.56 641 ARG A O 1
ATOM 5171 N N . PHE A 1 642 ? 17.655 14.430 -19.333 1.00 80.25 642 PHE A N 1
ATOM 5172 C CA . PHE A 1 642 ? 16.259 14.413 -18.886 1.00 80.25 642 PHE A CA 1
ATOM 5173 C C . PHE A 1 642 ? 15.928 15.652 -18.044 1.00 80.25 642 PHE A C 1
ATOM 5175 O O . PHE A 1 642 ? 15.126 16.480 -18.462 1.00 80.25 642 PHE A O 1
ATOM 5182 N N . THR A 1 643 ? 16.593 15.818 -16.896 1.00 81.69 643 THR A N 1
ATOM 5183 C CA . THR A 1 643 ? 16.269 16.875 -15.914 1.00 81.69 643 THR A CA 1
ATOM 5184 C C . THR A 1 643 ? 16.923 18.220 -16.217 1.00 81.69 643 THR A C 1
ATOM 5186 O O . THR A 1 643 ? 16.577 19.219 -15.597 1.00 81.69 643 THR A O 1
ATOM 5189 N N . LYS A 1 644 ? 17.885 18.253 -17.146 1.00 83.69 644 LYS A N 1
ATOM 5190 C CA . LYS A 1 644 ? 18.778 19.392 -17.424 1.00 83.69 644 LYS A CA 1
ATOM 5191 C C . LYS A 1 644 ? 19.706 19.754 -16.265 1.00 83.69 644 LYS A C 1
ATOM 5193 O O . LYS A 1 644 ? 20.350 20.793 -16.316 1.00 83.69 644 LYS A O 1
ATOM 5198 N N . TYR A 1 645 ? 19.797 18.903 -15.242 1.00 86.56 645 TYR A N 1
ATOM 5199 C CA . TYR A 1 645 ? 20.686 19.134 -14.109 1.00 86.56 645 TYR A CA 1
ATOM 5200 C C . TYR A 1 645 ? 22.138 19.128 -14.580 1.00 86.56 645 TYR A C 1
ATOM 5202 O O . TYR A 1 645 ? 22.575 18.151 -15.195 1.00 86.56 645 TYR A O 1
ATOM 5210 N N . ALA A 1 646 ? 22.870 20.199 -14.284 1.00 87.56 646 ALA A N 1
ATOM 5211 C CA . ALA A 1 646 ? 24.268 20.346 -14.663 1.00 87.56 646 ALA A CA 1
ATOM 5212 C C . ALA A 1 646 ? 25.183 20.168 -13.449 1.00 87.56 646 ALA A C 1
ATOM 5214 O O . ALA A 1 646 ? 24.887 20.645 -12.354 1.00 87.56 646 ALA A O 1
ATOM 5215 N N . THR A 1 647 ? 26.298 19.472 -13.646 1.00 89.75 647 THR A N 1
ATOM 5216 C CA . THR A 1 647 ? 27.391 19.341 -12.679 1.00 89.75 647 THR A CA 1
ATOM 5217 C C . THR A 1 647 ? 28.647 19.956 -13.284 1.00 89.75 647 THR A C 1
ATOM 5219 O O . THR A 1 647 ? 29.048 19.567 -14.383 1.00 89.75 647 THR A O 1
ATOM 5222 N N . PHE A 1 648 ? 29.254 20.915 -12.582 1.00 90.56 648 PHE A N 1
ATOM 5223 C CA . PHE A 1 648 ? 30.446 21.636 -13.033 1.00 90.56 648 PHE A CA 1
ATOM 5224 C C . PHE A 1 648 ? 31.641 21.204 -12.196 1.00 90.56 648 PHE A C 1
ATOM 5226 O O . PHE A 1 648 ? 31.674 21.426 -10.989 1.00 90.56 648 PHE A O 1
ATOM 5233 N N . ILE A 1 649 ? 32.618 20.558 -12.827 1.00 91.00 649 ILE A N 1
ATOM 5234 C CA . ILE A 1 649 ? 33.724 19.919 -12.117 1.00 91.00 649 ILE A CA 1
ATOM 5235 C C . ILE A 1 649 ? 35.035 20.580 -12.555 1.00 91.00 649 ILE A C 1
ATOM 5237 O O . ILE A 1 649 ? 35.377 20.500 -13.737 1.00 91.00 649 ILE A O 1
ATOM 5241 N N . PRO A 1 650 ? 35.794 21.221 -11.646 1.00 88.94 650 PRO A N 1
ATOM 5242 C CA . PRO A 1 650 ? 37.104 21.754 -11.991 1.00 88.94 650 PRO A CA 1
ATOM 5243 C C . PRO A 1 650 ? 38.048 20.604 -12.352 1.00 88.94 650 PRO A C 1
ATOM 5245 O O . PRO A 1 650 ? 38.108 19.588 -11.656 1.00 88.94 650 PRO A O 1
ATOM 5248 N N . ALA A 1 651 ? 38.786 20.769 -13.445 1.00 87.81 651 ALA A N 1
ATOM 5249 C CA . ALA A 1 651 ? 39.690 19.762 -13.972 1.00 87.81 651 ALA A CA 1
ATOM 5250 C C . ALA A 1 651 ? 41.067 20.363 -14.323 1.00 87.81 651 ALA A C 1
ATOM 5252 O O . ALA A 1 651 ? 41.191 21.560 -14.632 1.00 87.81 651 ALA A O 1
ATOM 5253 N N . PRO A 1 652 ? 42.141 19.551 -14.302 1.00 85.69 652 PRO A N 1
ATOM 5254 C CA . PRO A 1 652 ? 43.462 19.991 -14.741 1.00 85.69 652 PRO A CA 1
ATOM 5255 C C . PRO A 1 652 ? 43.433 20.546 -16.170 1.00 85.69 652 PRO A C 1
ATOM 5257 O O . PRO A 1 652 ? 42.606 20.141 -16.987 1.00 85.69 652 PRO A O 1
ATOM 5260 N N . ALA A 1 653 ? 44.366 21.442 -16.505 1.00 80.81 653 ALA A N 1
ATOM 5261 C CA . ALA A 1 653 ? 44.488 21.979 -17.868 1.00 80.81 653 ALA A CA 1
ATOM 5262 C C . ALA A 1 653 ? 44.621 20.862 -18.923 1.00 80.81 653 ALA A C 1
ATOM 5264 O O . ALA A 1 653 ? 44.053 20.950 -20.007 1.00 80.81 653 ALA A O 1
ATOM 5265 N N . TYR A 1 654 ? 45.321 19.781 -18.562 1.00 81.94 654 TYR A N 1
ATOM 5266 C CA . TYR A 1 654 ? 45.354 18.531 -19.310 1.00 81.94 654 TYR A CA 1
ATOM 5267 C C . TYR A 1 654 ? 44.690 17.421 -18.485 1.00 81.94 654 TYR A C 1
ATOM 5269 O O . TYR A 1 654 ? 45.324 16.792 -17.640 1.00 81.94 654 TYR A O 1
ATOM 5277 N N . CYS A 1 655 ? 43.393 17.208 -18.704 1.00 81.31 655 CYS A N 1
ATOM 5278 C CA . CYS A 1 655 ? 42.637 16.127 -18.076 1.00 81.31 655 CYS A CA 1
ATOM 5279 C C . CYS A 1 655 ? 42.621 14.912 -19.015 1.00 81.31 655 CYS A C 1
ATOM 5281 O O . CYS A 1 655 ? 42.028 14.978 -20.090 1.00 81.31 655 CYS A O 1
ATOM 5283 N N . ASN A 1 656 ? 43.314 13.830 -18.651 1.00 83.00 656 ASN A N 1
ATOM 5284 C CA . ASN A 1 656 ? 43.312 12.583 -19.424 1.00 83.00 656 ASN A CA 1
ATOM 5285 C C . ASN A 1 656 ? 42.068 11.726 -19.093 1.00 83.00 656 ASN A C 1
ATOM 5287 O O . ASN A 1 656 ? 41.317 12.043 -18.174 1.00 83.00 656 ASN A O 1
ATOM 5291 N N . ALA A 1 657 ? 41.840 10.634 -19.833 1.00 77.62 657 ALA A N 1
ATOM 5292 C CA . ALA A 1 657 ? 40.654 9.786 -19.645 1.00 77.62 657 ALA A CA 1
ATOM 5293 C C . ALA A 1 657 ? 40.555 9.161 -18.236 1.00 77.62 657 ALA A C 1
ATOM 5295 O O . ALA A 1 657 ? 39.449 8.961 -17.740 1.00 77.62 657 ALA A O 1
ATOM 5296 N N . GLU A 1 658 ? 41.689 8.882 -17.585 1.00 79.50 658 GLU A N 1
ATOM 5297 C CA . GLU A 1 658 ? 41.721 8.351 -16.218 1.00 79.50 658 GLU A CA 1
ATOM 5298 C C . GLU A 1 658 ? 41.292 9.390 -15.195 1.00 79.50 658 GLU A C 1
ATOM 5300 O O . GLU A 1 658 ? 40.418 9.127 -14.369 1.00 79.50 658 GLU A O 1
ATOM 5305 N N . GLU A 1 659 ? 41.849 10.589 -15.287 1.00 83.25 659 GLU A N 1
ATOM 5306 C CA . GLU A 1 659 ? 41.481 11.680 -14.400 1.00 83.25 659 GLU A CA 1
ATOM 5307 C C . GLU A 1 659 ? 40.024 12.101 -14.627 1.00 83.25 659 GLU A C 1
ATOM 5309 O O . GLU A 1 659 ? 39.276 12.286 -13.669 1.00 83.25 659 GLU A O 1
ATOM 5314 N N . ALA A 1 660 ? 39.570 12.138 -15.882 1.00 82.81 660 ALA A N 1
ATOM 5315 C CA . ALA A 1 660 ? 38.171 12.383 -16.217 1.00 82.81 660 ALA A CA 1
ATOM 5316 C C . ALA A 1 660 ? 37.243 11.306 -15.626 1.00 82.81 660 ALA A C 1
ATOM 5318 O O . ALA A 1 660 ? 36.202 11.644 -15.065 1.00 82.81 660 ALA A O 1
ATOM 5319 N N . ALA A 1 661 ? 37.626 10.023 -15.673 1.00 80.81 661 ALA A N 1
ATOM 5320 C CA . ALA A 1 661 ? 36.867 8.937 -15.051 1.00 80.81 661 ALA A CA 1
ATOM 5321 C C . ALA A 1 661 ? 36.830 9.055 -13.517 1.00 80.81 661 ALA A C 1
ATOM 5323 O O . ALA A 1 661 ? 35.777 8.838 -12.915 1.00 80.81 661 ALA A O 1
ATOM 5324 N N . ARG A 1 662 ? 37.940 9.447 -12.874 1.00 82.94 662 ARG A N 1
ATOM 5325 C CA . ARG A 1 662 ? 37.998 9.710 -11.423 1.00 82.94 662 ARG A CA 1
ATOM 5326 C C . ARG A 1 662 ? 37.093 10.871 -11.025 1.00 82.94 662 ARG A C 1
ATOM 5328 O O . ARG A 1 662 ? 36.325 10.740 -10.071 1.00 82.94 662 ARG A O 1
ATOM 5335 N N . LEU A 1 663 ? 37.153 11.981 -11.760 1.00 87.75 663 LEU A N 1
ATOM 5336 C CA . LEU A 1 663 ? 36.306 13.153 -11.544 1.00 87.75 663 LEU A CA 1
ATOM 5337 C C . LEU A 1 663 ? 34.827 12.807 -11.747 1.00 87.75 663 LEU A C 1
ATOM 5339 O O . LEU A 1 663 ? 33.999 13.087 -10.879 1.00 87.75 663 LEU A O 1
ATOM 5343 N N . PHE A 1 664 ? 34.502 12.107 -12.832 1.00 82.62 664 PHE A N 1
ATOM 5344 C CA . PHE A 1 664 ? 33.149 11.647 -13.121 1.00 82.62 664 PHE A CA 1
ATOM 5345 C C . PHE A 1 664 ? 32.618 10.687 -12.046 1.00 82.62 664 PHE A C 1
ATOM 5347 O O . PHE A 1 664 ? 31.492 10.839 -11.570 1.00 82.62 664 PHE A O 1
ATOM 5354 N N . LEU A 1 665 ? 33.443 9.747 -11.576 1.00 80.50 665 LEU A N 1
ATOM 5355 C CA . LEU A 1 665 ? 33.087 8.858 -10.472 1.00 80.50 665 LEU A CA 1
ATOM 5356 C C . LEU A 1 665 ? 32.795 9.649 -9.191 1.00 80.50 665 LEU A C 1
ATOM 5358 O O . LEU A 1 665 ? 31.751 9.470 -8.565 1.00 80.50 665 LEU A O 1
ATOM 5362 N N . LYS A 1 666 ? 33.713 10.543 -8.815 1.00 86.88 666 LYS A N 1
ATOM 5363 C CA . LYS A 1 666 ? 33.677 11.305 -7.561 1.00 86.88 666 LYS A CA 1
ATOM 5364 C C . LYS A 1 666 ? 32.501 12.277 -7.480 1.00 86.88 666 LYS A C 1
ATOM 5366 O O . LYS A 1 666 ? 31.962 12.466 -6.382 1.00 86.88 666 LYS A O 1
ATOM 5371 N N . HIS A 1 667 ? 32.144 12.902 -8.600 1.00 85.19 667 HIS A N 1
ATOM 5372 C CA . HIS A 1 667 ? 31.192 14.014 -8.646 1.00 85.19 667 HIS A CA 1
ATOM 5373 C C . HIS A 1 667 ? 29.846 13.659 -9.285 1.00 85.19 667 HIS A C 1
ATOM 5375 O O . HIS A 1 667 ? 28.871 14.349 -9.012 1.00 85.19 667 HIS A O 1
ATOM 5381 N N . VAL A 1 668 ? 29.755 12.576 -10.065 1.00 83.06 668 VAL A N 1
ATOM 5382 C CA . VAL A 1 668 ? 28.506 12.167 -10.729 1.00 83.06 668 VAL A CA 1
ATOM 5383 C C . VAL A 1 668 ? 28.066 10.784 -10.260 1.00 83.06 668 VAL A C 1
ATOM 5385 O O . VAL A 1 668 ? 27.050 10.667 -9.577 1.00 83.06 668 VAL A O 1
ATOM 5388 N N . VAL A 1 669 ? 28.844 9.733 -10.539 1.00 75.50 669 VAL A N 1
ATOM 5389 C CA . VAL A 1 669 ? 28.425 8.342 -10.263 1.00 75.50 669 VAL A CA 1
ATOM 5390 C C . VAL A 1 669 ? 28.198 8.089 -8.774 1.00 75.50 669 VAL A C 1
ATOM 5392 O O . VAL A 1 669 ? 27.249 7.398 -8.411 1.00 75.50 669 VAL A O 1
ATOM 5395 N N . LYS A 1 670 ? 29.022 8.682 -7.900 1.00 79.75 670 LYS A N 1
ATOM 5396 C CA . LYS A 1 670 ? 28.880 8.581 -6.439 1.00 79.75 670 LYS A CA 1
ATOM 5397 C C . LYS A 1 670 ? 27.498 9.016 -5.938 1.00 79.75 670 LYS A C 1
ATOM 5399 O O . LYS A 1 670 ? 27.014 8.453 -4.963 1.00 79.75 670 LYS A O 1
ATOM 5404 N N . TYR A 1 671 ? 26.893 10.018 -6.574 1.00 71.12 671 TYR A N 1
ATOM 5405 C CA . TYR A 1 671 ? 25.611 10.582 -6.149 1.00 71.12 671 TYR A CA 1
ATOM 5406 C C . TYR A 1 671 ? 24.429 9.996 -6.924 1.00 71.12 671 TYR A C 1
ATOM 5408 O O . TYR A 1 671 ? 23.376 9.759 -6.339 1.00 71.12 671 TYR A O 1
ATOM 5416 N N . TRP A 1 672 ? 24.608 9.733 -8.220 1.00 78.38 672 TRP A N 1
ATOM 5417 C CA . TRP A 1 672 ? 23.496 9.470 -9.140 1.00 78.38 672 TRP A CA 1
ATOM 5418 C C . TRP A 1 672 ? 23.523 8.080 -9.788 1.00 78.38 672 TRP A C 1
ATOM 5420 O O . TRP A 1 672 ? 22.565 7.688 -10.451 1.00 78.38 672 TRP A O 1
ATOM 5430 N N . GLY A 1 673 ? 24.594 7.310 -9.579 1.00 67.69 673 GLY A N 1
ATOM 5431 C CA . GLY A 1 673 ? 24.795 6.004 -10.204 1.00 67.69 673 GLY A CA 1
ATOM 5432 C C . GLY A 1 673 ? 25.376 6.079 -11.621 1.00 67.69 673 GLY A C 1
ATOM 5433 O O . GLY A 1 673 ? 25.734 7.142 -12.125 1.00 67.69 673 GLY A O 1
ATOM 5434 N N . ILE A 1 674 ? 25.532 4.913 -12.255 1.00 73.38 674 ILE A N 1
ATOM 5435 C CA . ILE A 1 674 ? 26.145 4.786 -13.587 1.00 73.38 674 ILE A CA 1
ATOM 5436 C C . ILE A 1 674 ? 25.070 5.011 -14.666 1.00 73.38 674 ILE A C 1
ATOM 5438 O O . ILE A 1 674 ? 24.069 4.286 -14.657 1.00 73.38 674 ILE A O 1
ATOM 5442 N N . PRO A 1 675 ? 25.252 5.959 -15.608 1.00 71.19 675 PRO A N 1
ATOM 5443 C CA . PRO A 1 675 ? 24.291 6.186 -16.685 1.00 71.19 675 PRO A CA 1
ATOM 5444 C C . PRO A 1 675 ? 24.326 5.056 -17.722 1.00 71.19 675 PRO A C 1
ATOM 5446 O O . PRO A 1 675 ? 25.331 4.365 -17.873 1.00 71.19 675 PRO A O 1
ATOM 5449 N N . LYS A 1 676 ? 23.246 4.889 -18.496 1.00 65.75 676 LYS A N 1
ATOM 5450 C CA . LYS A 1 676 ? 23.220 3.913 -19.603 1.00 65.75 676 LYS A CA 1
ATOM 5451 C C . LYS A 1 676 ? 23.908 4.430 -20.862 1.00 65.75 676 LYS A C 1
ATOM 5453 O O . LYS A 1 676 ? 24.385 3.638 -21.665 1.00 65.75 676 LYS A O 1
ATOM 5458 N N . SER A 1 677 ? 23.909 5.747 -21.061 1.00 66.38 677 SER A N 1
ATOM 5459 C CA . SER A 1 677 ? 24.535 6.390 -22.216 1.00 66.38 677 SER A CA 1
ATOM 5460 C C . SER A 1 677 ? 25.180 7.712 -21.820 1.00 66.38 677 SER A C 1
ATOM 5462 O O . SER A 1 677 ? 24.624 8.471 -21.024 1.00 66.38 677 SER A O 1
ATOM 5464 N N . ILE A 1 678 ? 26.351 7.971 -22.395 1.00 70.38 678 ILE A N 1
ATOM 5465 C CA . ILE A 1 678 ? 27.041 9.256 -22.330 1.00 70.38 678 ILE A CA 1
ATOM 5466 C C . ILE A 1 678 ? 27.195 9.740 -23.762 1.00 70.38 678 ILE A C 1
ATOM 5468 O O . ILE A 1 678 ? 27.600 8.981 -24.643 1.00 70.38 678 ILE A O 1
ATOM 5472 N N . ILE A 1 679 ? 26.844 10.996 -23.970 1.00 69.50 679 ILE A N 1
ATOM 5473 C CA . ILE A 1 679 ? 26.928 11.686 -25.240 1.00 69.50 679 ILE A CA 1
ATOM 5474 C C . ILE A 1 679 ? 28.000 12.763 -25.114 1.00 69.50 679 ILE A C 1
ATOM 5476 O O . ILE A 1 679 ? 27.995 13.522 -24.154 1.00 69.50 679 ILE A O 1
ATOM 5480 N N . SER A 1 680 ? 28.940 12.800 -26.050 1.00 69.69 680 SER A N 1
ATOM 5481 C CA . SER A 1 680 ? 30.017 13.785 -26.052 1.00 69.69 680 SER A CA 1
ATOM 5482 C C . SER A 1 680 ? 30.519 14.000 -27.475 1.00 69.69 680 SER A C 1
ATOM 5484 O O . SER A 1 680 ? 30.508 13.069 -28.292 1.00 69.69 680 SER A O 1
ATOM 5486 N N . ASP A 1 681 ? 30.968 15.212 -27.775 1.00 57.53 681 ASP A N 1
ATOM 5487 C CA . ASP A 1 681 ? 31.392 15.602 -29.113 1.00 57.53 681 ASP A CA 1
ATOM 5488 C C . ASP A 1 681 ? 32.828 15.177 -29.408 1.00 57.53 681 ASP A C 1
ATOM 5490 O O . ASP A 1 681 ? 33.770 15.944 -29.261 1.00 57.53 681 ASP A O 1
ATOM 5494 N N . ARG A 1 682 ? 32.983 13.918 -29.850 1.00 50.72 682 ARG A N 1
ATOM 5495 C CA . ARG A 1 682 ? 34.195 13.308 -30.455 1.00 50.72 682 ARG A CA 1
ATOM 5496 C C . ARG A 1 682 ? 35.533 13.569 -29.747 1.00 50.72 682 ARG A C 1
ATOM 5498 O O . ARG A 1 682 ? 36.587 13.245 -30.298 1.00 50.72 682 ARG A O 1
ATOM 5505 N N . ASP A 1 683 ? 35.517 14.079 -28.527 1.00 55.34 683 ASP A N 1
ATOM 5506 C CA . ASP A 1 683 ? 36.710 14.300 -27.748 1.00 55.34 683 ASP A CA 1
ATOM 5507 C C . ASP A 1 683 ? 37.286 12.930 -27.388 1.00 55.34 683 ASP A C 1
ATOM 5509 O O . ASP A 1 683 ? 36.639 12.064 -26.789 1.00 55.34 683 ASP A O 1
ATOM 5513 N N . THR A 1 684 ? 38.524 12.710 -27.827 1.00 54.22 684 THR A N 1
ATOM 5514 C CA . THR A 1 684 ? 39.226 11.425 -27.712 1.00 54.22 684 THR A CA 1
ATOM 5515 C C . THR A 1 684 ? 39.326 10.927 -26.265 1.00 54.22 684 THR A C 1
ATOM 5517 O O . THR A 1 684 ? 39.503 9.723 -26.032 1.00 54.22 684 THR A O 1
ATOM 5520 N N . ARG A 1 685 ? 39.140 11.830 -25.291 1.00 61.94 685 ARG A N 1
ATOM 5521 C CA . ARG A 1 685 ? 39.074 11.548 -23.855 1.00 61.94 685 ARG A CA 1
ATOM 5522 C C . ARG A 1 685 ? 37.821 10.770 -23.437 1.00 61.94 685 ARG A C 1
ATOM 5524 O O . ARG A 1 685 ? 37.914 10.015 -22.477 1.00 61.94 685 ARG A O 1
ATOM 5531 N N . PHE A 1 686 ? 36.705 10.858 -24.168 1.00 60.84 686 PHE A N 1
ATOM 5532 C CA . PHE A 1 686 ? 35.427 10.179 -23.861 1.00 60.84 686 PHE A CA 1
ATOM 5533 C C . PHE A 1 686 ? 35.175 8.901 -24.681 1.00 60.84 686 PHE A C 1
ATOM 5535 O O . PHE A 1 686 ? 34.043 8.454 -24.863 1.00 60.84 686 PHE A O 1
ATOM 5542 N N . THR A 1 687 ? 36.244 8.277 -25.174 1.00 59.50 687 THR A N 1
ATOM 5543 C CA . THR A 1 687 ? 36.193 6.987 -25.881 1.00 59.50 687 THR A CA 1
ATOM 5544 C C . THR A 1 687 ? 35.965 5.813 -24.917 1.00 59.50 687 THR A C 1
ATOM 5546 O O . THR A 1 687 ? 35.880 5.993 -23.701 1.00 59.50 687 THR A O 1
ATOM 5549 N N . GLY A 1 688 ? 35.929 4.574 -25.432 1.00 58.53 688 GLY A N 1
ATOM 5550 C CA . GLY A 1 688 ? 35.867 3.362 -24.602 1.00 58.53 688 GLY A CA 1
ATOM 5551 C C . GLY A 1 688 ? 36.886 3.352 -23.452 1.00 58.53 688 GLY A C 1
ATOM 5552 O O . GLY A 1 688 ? 36.579 2.868 -22.376 1.00 58.53 688 GLY A O 1
ATOM 5553 N N . LYS A 1 689 ? 38.046 4.007 -23.593 1.00 65.94 689 LYS A N 1
ATOM 5554 C CA . LYS A 1 689 ? 39.037 4.133 -22.509 1.00 65.94 689 LYS A CA 1
ATOM 5555 C C . LYS A 1 689 ? 38.485 4.759 -21.220 1.00 65.94 689 LYS A C 1
ATOM 5557 O O . LYS A 1 689 ? 38.836 4.273 -20.152 1.00 65.94 689 LYS A O 1
ATOM 5562 N N . LEU A 1 690 ? 37.613 5.769 -21.292 1.00 69.19 690 LEU A N 1
ATOM 5563 C CA . LEU A 1 690 ? 36.997 6.371 -20.098 1.00 69.19 690 LEU A CA 1
ATOM 5564 C C . LEU A 1 690 ? 36.075 5.381 -19.381 1.00 69.19 690 LEU A C 1
ATOM 5566 O O . LEU A 1 690 ? 36.108 5.267 -18.161 1.00 69.19 690 LEU A O 1
ATOM 5570 N N . TRP A 1 691 ? 35.296 4.618 -20.145 1.00 65.06 691 TRP A N 1
ATOM 5571 C CA . TRP A 1 691 ? 34.463 3.542 -19.617 1.00 65.06 691 TRP A CA 1
ATOM 5572 C C . TRP A 1 691 ? 35.303 2.404 -19.025 1.00 65.06 691 TRP A C 1
ATOM 5574 O O . TRP A 1 691 ? 35.004 1.950 -17.924 1.00 65.06 691 TRP A O 1
ATOM 5584 N N . THR A 1 692 ? 36.376 1.972 -19.697 1.00 64.19 692 THR A N 1
ATOM 5585 C CA . THR A 1 692 ? 37.304 0.954 -19.171 1.00 64.19 692 THR A CA 1
ATOM 5586 C C . THR A 1 692 ? 37.846 1.382 -17.817 1.00 64.19 692 THR A C 1
ATOM 5588 O O . THR A 1 692 ? 37.898 0.594 -16.878 1.00 64.19 692 THR A O 1
ATOM 5591 N N . GLU A 1 693 ? 38.220 2.651 -17.718 1.00 69.44 693 GLU A N 1
ATOM 5592 C CA . GLU A 1 693 ? 38.875 3.210 -16.553 1.00 69.44 693 GLU A CA 1
ATOM 5593 C C . GLU A 1 693 ? 37.900 3.464 -15.399 1.00 69.44 693 GLU A C 1
ATOM 5595 O O . GLU A 1 693 ? 38.182 3.111 -14.257 1.00 69.44 693 GLU A O 1
ATOM 5600 N N . LEU A 1 694 ? 36.690 3.944 -15.696 1.00 70.00 694 LEU A N 1
ATOM 5601 C CA . LEU A 1 694 ? 35.604 4.041 -14.722 1.00 70.00 694 LEU A CA 1
ATOM 5602 C C . LEU A 1 694 ? 35.268 2.671 -14.115 1.00 70.00 694 LEU A C 1
ATOM 5604 O O . LEU A 1 694 ? 35.132 2.548 -12.898 1.00 70.00 694 LEU A O 1
ATOM 5608 N N . PHE A 1 695 ? 35.162 1.628 -14.943 1.00 63.09 695 PHE A N 1
ATOM 5609 C CA . PHE A 1 695 ? 34.880 0.274 -14.466 1.00 63.09 695 PHE A CA 1
ATOM 5610 C C . PHE A 1 695 ? 36.068 -0.348 -13.719 1.00 63.09 695 PHE A C 1
ATOM 5612 O O . PHE A 1 695 ? 35.846 -1.033 -12.718 1.00 63.09 695 PHE A O 1
ATOM 5619 N N . ARG A 1 696 ? 37.312 -0.026 -14.104 1.00 66.62 696 ARG A N 1
ATOM 5620 C CA . ARG A 1 696 ? 38.519 -0.369 -13.335 1.00 66.62 696 ARG A CA 1
ATOM 5621 C C . ARG A 1 696 ? 38.480 0.241 -11.933 1.00 66.62 696 ARG A C 1
ATOM 5623 O O . ARG A 1 696 ? 38.707 -0.478 -10.962 1.00 66.62 696 ARG A O 1
ATOM 5630 N N . LEU A 1 697 ? 38.145 1.529 -11.809 1.00 65.69 697 LEU A N 1
ATOM 5631 C CA . LEU A 1 697 ? 37.999 2.215 -10.516 1.00 65.69 697 LEU A CA 1
ATOM 5632 C C . LEU A 1 697 ? 36.880 1.618 -9.650 1.00 65.69 697 LEU A C 1
ATOM 5634 O O . LEU A 1 697 ? 36.959 1.664 -8.425 1.00 65.69 697 LEU A O 1
ATOM 5638 N N . LEU A 1 698 ? 35.859 1.033 -10.277 1.00 60.50 698 LEU A N 1
ATOM 5639 C CA . LEU A 1 698 ? 34.754 0.335 -9.616 1.00 60.50 698 LEU A CA 1
ATOM 5640 C C . LEU A 1 698 ? 35.027 -1.163 -9.355 1.00 60.50 698 LEU A C 1
ATOM 5642 O O . LEU A 1 698 ? 34.164 -1.847 -8.807 1.00 60.50 698 LEU A O 1
ATOM 5646 N N . GLY A 1 699 ? 36.207 -1.680 -9.722 1.00 43.75 699 GLY A N 1
ATOM 5647 C CA . GLY A 1 699 ? 36.626 -3.063 -9.461 1.00 43.75 699 GLY A CA 1
ATOM 5648 C C . GLY A 1 699 ? 36.064 -4.120 -10.425 1.00 43.75 699 GLY A C 1
ATOM 5649 O O . GLY A 1 699 ? 35.977 -5.287 -10.049 1.00 43.75 699 GLY A O 1
ATOM 5650 N N . SER A 1 700 ? 35.674 -3.743 -11.649 1.00 39.91 700 SER A N 1
ATOM 5651 C CA . SER A 1 700 ? 35.074 -4.635 -12.659 1.00 39.91 700 SER A CA 1
ATOM 5652 C C . SER A 1 700 ? 35.758 -4.513 -14.030 1.00 39.91 700 SER A C 1
ATOM 5654 O O . SER A 1 700 ? 36.301 -3.468 -14.374 1.00 39.91 700 SER A O 1
ATOM 5656 N N . GLN A 1 701 ? 35.705 -5.570 -14.849 1.00 31.44 701 GLN A N 1
ATOM 5657 C CA . GLN A 1 701 ? 36.169 -5.552 -16.247 1.00 31.44 701 GLN A CA 1
ATOM 5658 C C . GLN A 1 701 ? 34.986 -5.320 -17.204 1.00 31.44 701 GLN A C 1
ATOM 5660 O O . GLN A 1 701 ? 33.909 -5.875 -16.983 1.00 31.44 701 GLN A O 1
ATOM 5665 N N . LEU A 1 702 ? 35.170 -4.493 -18.242 1.00 40.72 702 LEU A N 1
ATOM 5666 C CA . LEU A 1 702 ? 34.127 -4.124 -19.210 1.00 40.72 702 LEU A CA 1
ATOM 5667 C C . LEU A 1 702 ? 34.499 -4.556 -20.640 1.00 40.72 702 LEU A C 1
ATOM 5669 O O . LEU A 1 702 ? 35.634 -4.348 -21.063 1.00 40.72 702 LEU A O 1
ATOM 5673 N N . ASN A 1 703 ? 33.524 -5.079 -21.395 1.00 31.84 703 ASN A N 1
ATOM 5674 C CA . ASN A 1 703 ? 33.618 -5.345 -22.838 1.00 31.84 703 ASN A CA 1
ATOM 5675 C C . ASN A 1 703 ? 32.742 -4.344 -23.616 1.00 31.84 703 ASN A C 1
ATOM 5677 O O . ASN A 1 703 ? 31.589 -4.120 -23.246 1.00 31.84 703 ASN A O 1
ATOM 5681 N N . PHE A 1 704 ? 33.273 -3.746 -24.688 1.00 37.31 704 PHE A N 1
ATOM 5682 C CA . PHE A 1 704 ? 32.591 -2.703 -25.472 1.00 37.31 704 PHE A CA 1
ATOM 5683 C C . PHE A 1 704 ? 31.651 -3.246 -26.552 1.00 37.31 704 PHE A C 1
ATOM 5685 O O . PHE A 1 704 ? 31.904 -4.296 -27.137 1.00 37.31 704 PHE A O 1
ATOM 5692 N N . SER A 1 705 ? 30.630 -2.452 -26.893 1.00 27.84 705 SER A N 1
ATOM 5693 C CA . SER A 1 705 ? 29.965 -2.477 -28.206 1.00 27.84 705 SER A CA 1
ATOM 5694 C C . SER A 1 705 ? 30.153 -1.121 -28.906 1.00 27.84 705 SER A C 1
ATOM 5696 O O . SER A 1 705 ? 30.474 -0.127 -28.254 1.00 27.84 705 SER A O 1
ATOM 5698 N N . THR A 1 706 ? 30.063 -1.104 -30.238 1.00 30.41 706 THR A N 1
ATOM 5699 C CA . THR A 1 706 ? 30.509 -0.001 -31.112 1.00 30.41 706 THR A CA 1
ATOM 5700 C C . THR A 1 706 ? 29.528 1.172 -31.192 1.00 30.41 706 THR A C 1
ATOM 5702 O O . THR A 1 706 ? 28.324 0.958 -31.319 1.00 30.41 706 THR A O 1
ATOM 5705 N N . SER A 1 707 ? 30.056 2.401 -31.232 1.00 31.09 707 SER A N 1
ATOM 5706 C CA . SER A 1 707 ? 29.289 3.657 -31.287 1.00 31.09 707 SER A CA 1
ATOM 5707 C C . SER A 1 707 ? 29.428 4.368 -32.641 1.00 31.09 707 SER A C 1
ATOM 5709 O O . SER A 1 707 ? 30.548 4.607 -33.087 1.00 31.09 707 SER A O 1
ATOM 5711 N N . PHE A 1 708 ? 28.317 4.795 -33.250 1.00 31.95 708 PHE A N 1
ATOM 5712 C CA . PHE A 1 708 ? 28.287 5.770 -34.352 1.00 31.95 708 PHE A CA 1
ATOM 5713 C C . PHE A 1 708 ? 27.014 6.616 -34.246 1.00 31.95 708 PHE A C 1
ATOM 5715 O O . PHE A 1 708 ? 25.961 6.046 -34.458 1.00 31.95 708 PHE A O 1
ATOM 5722 N N . HIS A 1 709 ? 27.107 7.925 -33.955 1.00 40.03 709 HIS A N 1
ATOM 5723 C CA . HIS A 1 709 ? 26.192 8.994 -34.423 1.00 40.03 709 HIS A CA 1
ATOM 5724 C C . HIS A 1 709 ? 26.818 10.391 -34.138 1.00 40.03 709 HIS A C 1
ATOM 5726 O O . HIS A 1 709 ? 27.095 10.669 -32.976 1.00 40.03 709 HIS A O 1
ATOM 5732 N N . PRO A 1 710 ? 27.091 11.259 -35.143 1.00 37.22 710 PRO A N 1
ATOM 5733 C CA . PRO A 1 710 ? 27.862 12.513 -34.975 1.00 37.22 710 PRO A CA 1
ATOM 5734 C C . PRO A 1 710 ? 27.109 13.820 -34.620 1.00 37.22 710 PRO A C 1
ATOM 5736 O O . PRO A 1 710 ? 27.679 14.882 -34.846 1.00 37.22 710 PRO A O 1
ATOM 5739 N N . GLN A 1 711 ? 25.854 13.806 -34.159 1.00 50.31 711 GLN A N 1
ATOM 5740 C CA . GLN A 1 711 ? 25.008 15.026 -34.107 1.00 50.31 711 GLN A CA 1
ATOM 5741 C C . GLN A 1 711 ? 24.466 15.354 -32.704 1.00 50.31 711 GLN A C 1
ATOM 5743 O O . GLN A 1 711 ? 23.258 15.417 -32.493 1.00 50.31 711 GLN A O 1
ATOM 5748 N N . THR A 1 712 ? 25.334 15.501 -31.705 1.00 46.59 712 THR A N 1
ATOM 5749 C CA . THR A 1 712 ? 24.954 15.034 -30.367 1.00 46.59 712 THR A CA 1
ATOM 5750 C C . THR A 1 712 ? 24.903 16.029 -29.197 1.00 46.59 712 THR A C 1
ATOM 5752 O O . THR A 1 712 ? 24.262 15.654 -28.213 1.00 46.59 712 THR A O 1
ATOM 5755 N N . ASP A 1 713 ? 25.438 17.262 -29.252 1.00 58.09 713 ASP A N 1
ATOM 5756 C CA . ASP A 1 713 ? 25.613 18.049 -28.004 1.00 58.09 713 ASP A CA 1
ATOM 5757 C C . ASP A 1 713 ? 25.138 19.522 -27.936 1.00 58.09 713 ASP A C 1
ATOM 5759 O O . ASP A 1 713 ? 25.638 20.325 -27.149 1.00 58.09 713 ASP A O 1
ATOM 5763 N N . GLY A 1 714 ? 24.053 19.893 -28.625 1.00 57.03 714 GLY A N 1
ATOM 5764 C CA . GLY A 1 714 ? 23.491 21.259 -28.518 1.00 57.03 714 GLY A CA 1
ATOM 5765 C C . GLY A 1 714 ? 22.951 21.662 -27.125 1.00 57.03 714 GLY A C 1
ATOM 5766 O O . GLY A 1 714 ? 22.560 22.811 -26.906 1.00 57.03 714 GLY A O 1
ATOM 5767 N N . GLN A 1 715 ? 22.878 20.729 -26.166 1.00 64.94 715 GLN A N 1
ATOM 5768 C CA . GLN A 1 715 ? 22.458 21.016 -24.789 1.00 64.94 715 GLN A CA 1
ATOM 5769 C C . GLN A 1 715 ? 23.626 21.464 -23.917 1.00 64.94 715 GLN A C 1
ATOM 5771 O O . GLN A 1 715 ? 23.484 22.467 -23.217 1.00 64.94 715 GLN A O 1
ATOM 5776 N N . THR A 1 716 ? 24.757 20.755 -23.961 1.00 65.62 716 THR A N 1
ATOM 5777 C CA . THR A 1 716 ? 25.932 21.126 -23.167 1.00 65.62 716 THR A CA 1
ATOM 5778 C C . THR A 1 716 ? 26.529 22.431 -23.677 1.00 65.62 716 THR A C 1
ATOM 5780 O O . THR A 1 716 ? 26.837 23.289 -22.860 1.00 65.62 716 THR A O 1
ATOM 5783 N N . GLU A 1 717 ? 26.522 22.684 -24.991 1.00 72.19 717 GLU A N 1
ATOM 5784 C CA . GLU A 1 717 ? 26.939 23.974 -25.571 1.00 72.19 717 GLU A CA 1
ATOM 5785 C C . GLU A 1 717 ? 26.194 25.176 -24.964 1.00 72.19 717 GLU A C 1
ATOM 5787 O O . GLU A 1 717 ? 26.793 26.185 -24.581 1.00 72.19 717 GLU A O 1
ATOM 5792 N N . ARG A 1 718 ? 24.867 25.067 -24.814 1.00 70.56 718 ARG A N 1
ATOM 5793 C CA . ARG A 1 718 ? 24.049 26.128 -24.206 1.00 70.56 718 ARG A CA 1
ATOM 5794 C C . ARG A 1 718 ? 24.355 26.300 -22.717 1.00 70.56 718 ARG A C 1
ATOM 5796 O O . ARG A 1 718 ? 24.307 27.421 -22.213 1.00 70.56 718 ARG A O 1
ATOM 5803 N N . VAL A 1 719 ? 24.645 25.207 -22.012 1.00 77.75 719 VAL A N 1
ATOM 5804 C CA . VAL A 1 719 ? 25.034 25.235 -20.595 1.00 77.75 719 VAL A CA 1
ATOM 5805 C C . VAL A 1 719 ? 26.419 25.853 -20.420 1.00 77.75 719 VAL A C 1
ATOM 5807 O O . VAL A 1 719 ? 26.581 26.699 -19.542 1.00 77.75 719 VAL A O 1
ATOM 5810 N N . ASN A 1 720 ? 27.375 25.522 -21.287 1.00 79.44 720 ASN A N 1
ATOM 5811 C CA . ASN A 1 720 ? 28.711 26.111 -21.299 1.00 79.44 720 ASN A CA 1
ATOM 5812 C C . ASN A 1 720 ? 28.627 27.629 -21.478 1.00 79.44 720 ASN A C 1
ATOM 5814 O O . ASN A 1 720 ? 29.190 28.366 -20.674 1.00 79.44 720 ASN A O 1
ATOM 5818 N N . ALA A 1 721 ? 27.833 28.108 -22.443 1.00 76.94 721 ALA A N 1
ATOM 5819 C CA . ALA A 1 721 ? 27.635 29.541 -22.663 1.00 76.94 721 ALA A CA 1
ATOM 5820 C C . ALA A 1 721 ? 27.053 30.269 -21.431 1.00 76.94 721 ALA A C 1
ATOM 5822 O O . ALA A 1 721 ? 27.439 31.401 -21.134 1.00 76.94 721 ALA A O 1
ATOM 5823 N N . LEU A 1 722 ? 26.140 29.629 -20.687 1.00 78.56 722 LEU A N 1
ATOM 5824 C CA . LEU A 1 722 ? 25.579 30.187 -19.449 1.00 78.56 722 LEU A CA 1
ATOM 5825 C C . LEU A 1 722 ? 26.589 30.178 -18.293 1.00 78.56 722 LEU A C 1
ATOM 5827 O O . LEU A 1 722 ? 26.640 31.143 -17.529 1.00 78.56 722 LEU A O 1
ATOM 5831 N N . LEU A 1 723 ? 27.399 29.123 -18.172 1.00 83.94 723 LEU A N 1
ATOM 5832 C CA . LEU A 1 723 ? 28.456 29.032 -17.165 1.00 83.94 723 LEU A CA 1
ATOM 5833 C C . LEU A 1 723 ? 29.567 30.056 -17.425 1.00 83.94 723 LEU A C 1
ATOM 5835 O O . LEU A 1 723 ? 29.987 30.745 -16.499 1.00 83.94 723 LEU A O 1
ATOM 5839 N N . GLU A 1 724 ? 30.005 30.208 -18.675 1.00 82.38 724 GLU A N 1
ATOM 5840 C CA . GLU A 1 724 ? 30.976 31.233 -19.062 1.00 82.38 724 GLU A CA 1
ATOM 5841 C C . GLU A 1 724 ? 30.472 32.639 -18.731 1.00 82.38 724 GLU A C 1
ATOM 5843 O O . GLU A 1 724 ? 31.228 33.448 -18.195 1.00 82.38 724 GLU A O 1
ATOM 5848 N N . LEU A 1 725 ? 29.192 32.925 -18.994 1.00 78.81 725 LEU A N 1
ATOM 5849 C CA . LEU A 1 725 ? 28.578 34.205 -18.644 1.00 78.81 725 LEU A CA 1
ATOM 5850 C C . LEU A 1 725 ? 28.558 34.431 -17.124 1.00 78.81 725 LEU A C 1
ATOM 5852 O O . LEU A 1 725 ? 28.951 35.499 -16.662 1.00 78.81 725 LEU A O 1
ATOM 5856 N N . TYR A 1 726 ? 28.163 33.425 -16.336 1.00 82.94 726 TYR A N 1
ATOM 5857 C CA . TYR A 1 726 ? 28.198 33.510 -14.873 1.00 82.94 726 TYR A CA 1
ATOM 5858 C C . TYR A 1 726 ? 29.622 33.773 -14.357 1.00 82.94 726 TYR A C 1
ATOM 5860 O O . TYR A 1 726 ? 29.825 34.630 -13.498 1.00 82.94 726 TYR A O 1
ATOM 5868 N N . LEU A 1 727 ? 30.627 33.072 -14.891 1.00 83.62 727 LEU A N 1
ATOM 5869 C CA . LEU A 1 727 ? 32.017 33.262 -14.478 1.00 83.62 727 LEU A CA 1
ATOM 5870 C C . LEU A 1 727 ? 32.533 34.662 -14.829 1.00 83.62 727 LEU A C 1
ATOM 5872 O O . LEU A 1 727 ? 33.229 35.251 -14.006 1.00 83.62 727 LEU A O 1
ATOM 5876 N N . ARG A 1 728 ? 32.148 35.234 -15.978 1.00 81.62 728 ARG A N 1
ATOM 5877 C CA . ARG A 1 728 ? 32.498 36.625 -16.331 1.00 81.62 728 ARG A CA 1
ATOM 5878 C C . ARG A 1 728 ? 31.995 37.634 -15.299 1.00 81.62 728 ARG A C 1
ATOM 5880 O O . ARG A 1 728 ? 32.731 38.558 -14.975 1.00 81.62 728 ARG A O 1
ATOM 5887 N N . HIS A 1 729 ? 30.804 37.421 -14.737 1.00 78.12 729 HIS A N 1
ATOM 5888 C CA . HIS A 1 729 ? 30.225 38.337 -13.749 1.00 78.12 729 HIS A CA 1
ATOM 5889 C C . HIS A 1 729 ? 30.942 38.322 -12.387 1.00 78.12 729 HIS A C 1
ATOM 5891 O O . HIS A 1 729 ? 30.926 39.328 -11.680 1.00 78.12 729 HIS A O 1
ATOM 5897 N N . TYR A 1 730 ? 31.526 37.186 -11.979 1.00 77.44 730 TYR A N 1
ATOM 5898 C CA . TYR A 1 730 ? 31.975 36.990 -10.590 1.00 77.44 730 TYR A CA 1
ATOM 5899 C C . TYR A 1 730 ? 33.453 36.653 -10.415 1.00 77.44 730 TYR A C 1
ATOM 5901 O O . TYR A 1 730 ? 33.932 36.691 -9.278 1.00 77.44 730 TYR A O 1
ATOM 5909 N N . VAL A 1 731 ? 34.171 36.307 -11.487 1.00 82.12 731 VAL A N 1
ATOM 5910 C CA . VAL A 1 731 ? 35.607 36.041 -11.400 1.00 82.12 731 VAL A CA 1
ATOM 5911 C C . VAL A 1 731 ? 36.360 37.332 -11.084 1.00 82.12 731 VAL A C 1
ATOM 5913 O O . VAL A 1 731 ? 36.058 38.405 -11.605 1.00 82.12 731 VAL A O 1
ATOM 5916 N N . SER A 1 732 ? 37.360 37.244 -10.213 1.00 78.00 732 SER A N 1
ATOM 5917 C CA . SER A 1 732 ? 38.218 38.386 -9.910 1.00 78.00 732 SER A CA 1
ATOM 5918 C C . SER A 1 732 ? 39.036 38.820 -11.134 1.00 78.00 732 SER A C 1
ATOM 5920 O O . SER A 1 732 ? 39.309 38.032 -12.041 1.00 78.00 732 SER A O 1
ATOM 5922 N N . ALA A 1 733 ? 39.505 40.072 -11.140 1.00 73.31 733 ALA A N 1
ATOM 5923 C CA . ALA A 1 733 ? 40.269 40.641 -12.257 1.00 73.31 733 ALA A CA 1
ATOM 5924 C C . ALA A 1 733 ? 41.544 39.848 -12.622 1.00 73.31 733 ALA A C 1
ATOM 5926 O O . ALA A 1 733 ? 42.015 39.924 -13.753 1.00 73.31 733 ALA A O 1
ATOM 5927 N N . ASN A 1 734 ? 42.105 39.075 -11.683 1.00 75.50 734 ASN A N 1
ATOM 5928 C CA . ASN A 1 734 ? 43.279 38.232 -11.927 1.00 75.50 734 ASN A CA 1
ATOM 5929 C C . ASN A 1 734 ? 42.933 36.827 -12.467 1.00 75.50 734 ASN A C 1
ATOM 5931 O O . ASN A 1 734 ? 43.846 36.068 -12.788 1.00 75.50 734 ASN A O 1
ATOM 5935 N N . GLN A 1 735 ? 41.640 36.490 -12.555 1.00 81.56 735 GLN A N 1
ATOM 5936 C CA . GLN A 1 735 ? 41.085 35.243 -13.086 1.00 81.56 735 GLN A CA 1
ATOM 5937 C C . GLN A 1 735 ? 41.562 33.961 -12.376 1.00 81.56 735 GLN A C 1
ATOM 5939 O O . GLN A 1 735 ? 41.519 32.875 -12.952 1.00 81.56 735 GLN A O 1
ATOM 5944 N N . ARG A 1 736 ? 42.013 34.053 -11.115 1.00 79.75 736 ARG A N 1
ATOM 5945 C CA . ARG A 1 736 ? 42.566 32.911 -10.356 1.00 79.75 736 ARG A CA 1
ATOM 5946 C C . ARG A 1 736 ? 41.573 32.215 -9.433 1.00 79.75 736 ARG A C 1
ATOM 5948 O O . ARG A 1 736 ? 41.956 31.239 -8.788 1.00 79.75 736 ARG A O 1
ATOM 5955 N N . ASP A 1 737 ? 40.332 32.674 -9.342 1.00 81.94 737 ASP A N 1
ATOM 5956 C CA . ASP A 1 737 ? 39.338 32.199 -8.370 1.00 81.94 737 ASP A CA 1
ATOM 5957 C C . ASP A 1 737 ? 38.109 31.517 -8.986 1.00 81.94 737 ASP A C 1
ATOM 5959 O O . ASP A 1 737 ? 37.219 31.107 -8.243 1.00 81.94 737 ASP A O 1
ATOM 5963 N N . TRP A 1 738 ? 38.062 31.324 -10.310 1.00 83.56 738 TRP A N 1
ATOM 5964 C CA . TRP A 1 738 ? 36.905 30.700 -10.965 1.00 83.56 738 TRP A CA 1
ATOM 5965 C C . TRP A 1 738 ? 36.612 29.283 -10.456 1.00 83.56 738 TRP A C 1
ATOM 5967 O O . TRP A 1 738 ? 35.442 28.928 -10.350 1.00 83.56 738 TRP A O 1
ATOM 5977 N N . ALA A 1 739 ? 37.628 28.498 -10.069 1.00 80.81 739 ALA A N 1
ATOM 5978 C CA . ALA A 1 739 ? 37.424 27.144 -9.546 1.00 80.81 739 ALA A CA 1
ATOM 5979 C C . ALA A 1 739 ? 36.583 27.145 -8.254 1.00 80.81 739 ALA A C 1
ATOM 5981 O O . ALA A 1 739 ? 35.710 26.297 -8.087 1.00 80.81 739 ALA A O 1
ATOM 5982 N N . LYS A 1 740 ? 36.762 28.161 -7.396 1.00 82.81 740 LYS A N 1
ATOM 5983 C CA . LYS A 1 740 ? 36.001 28.341 -6.144 1.00 82.81 740 LYS A CA 1
ATOM 5984 C C . LYS A 1 740 ? 34.552 28.760 -6.373 1.00 82.81 740 LYS A C 1
ATOM 5986 O O . LYS A 1 740 ? 33.724 28.647 -5.474 1.00 82.81 740 LYS A O 1
ATOM 5991 N N . LEU A 1 741 ? 34.251 29.310 -7.548 1.00 82.62 741 LEU A N 1
ATOM 5992 C CA . LEU A 1 741 ? 32.920 29.807 -7.888 1.00 82.62 741 LEU A CA 1
ATOM 5993 C C . LEU A 1 741 ? 32.026 28.714 -8.477 1.00 82.62 741 LEU A C 1
ATOM 5995 O O . LEU A 1 741 ? 30.818 28.926 -8.541 1.00 82.62 741 LEU A O 1
ATOM 5999 N N . LEU A 1 742 ? 32.585 27.564 -8.876 1.00 83.88 742 LEU A N 1
ATOM 6000 C CA . LEU A 1 742 ? 31.844 26.502 -9.563 1.00 83.88 742 LEU A CA 1
ATOM 6001 C C . LEU A 1 742 ? 30.733 25.891 -8.712 1.00 83.88 742 LEU A C 1
ATOM 6003 O O . LEU A 1 742 ? 29.650 25.660 -9.240 1.00 83.88 742 LEU A O 1
ATOM 6007 N N . ASP A 1 743 ? 30.950 25.700 -7.410 1.00 80.19 743 ASP A N 1
ATOM 6008 C CA . ASP A 1 743 ? 29.918 25.150 -6.520 1.00 80.19 743 ASP A CA 1
ATOM 6009 C C . ASP A 1 743 ? 28.694 26.080 -6.446 1.00 80.19 743 ASP A C 1
ATOM 6011 O O . ASP A 1 743 ? 27.545 25.642 -6.543 1.00 80.19 743 ASP A O 1
ATOM 6015 N N . VAL A 1 744 ? 28.938 27.391 -6.346 1.00 69.31 744 VAL A N 1
ATOM 6016 C CA . VAL A 1 744 ? 27.876 28.408 -6.310 1.00 69.31 744 VAL A CA 1
ATOM 6017 C C . VAL A 1 744 ? 27.253 28.602 -7.695 1.00 69.31 744 VAL A C 1
ATOM 6019 O O . VAL A 1 744 ? 26.041 28.768 -7.792 1.00 69.31 744 VAL A O 1
ATOM 6022 N N . ALA A 1 745 ? 28.041 28.501 -8.770 1.00 76.75 745 ALA A N 1
ATOM 6023 C CA . ALA A 1 745 ? 27.554 28.540 -10.149 1.00 76.75 745 ALA A CA 1
ATOM 6024 C C . ALA A 1 745 ? 26.624 27.359 -10.455 1.00 76.75 745 ALA A C 1
ATOM 6026 O O . ALA A 1 745 ? 25.567 27.536 -11.057 1.00 76.75 745 ALA A O 1
ATOM 6027 N N . GLN A 1 746 ? 26.992 26.156 -10.004 1.00 81.25 746 GLN A N 1
ATOM 6028 C CA . GLN A 1 746 ? 26.184 24.948 -10.137 1.00 81.25 746 GLN A CA 1
ATOM 6029 C C . GLN A 1 746 ? 24.870 25.084 -9.365 1.00 81.25 746 GLN A C 1
ATOM 6031 O O . GLN A 1 746 ? 23.810 24.736 -9.888 1.00 81.25 746 GLN A O 1
ATOM 6036 N N . PHE A 1 747 ? 24.921 25.601 -8.134 1.00 68.81 747 PHE A N 1
ATOM 6037 C CA . PHE A 1 747 ? 23.719 25.886 -7.351 1.00 68.81 747 PHE A CA 1
ATOM 6038 C C . PHE A 1 747 ? 22.824 26.919 -8.052 1.00 68.81 747 PHE A C 1
ATOM 6040 O O . PHE A 1 747 ? 21.636 26.668 -8.243 1.00 68.81 747 PHE A O 1
ATOM 6047 N N . SER A 1 748 ? 23.409 28.027 -8.515 1.00 70.81 748 SER A N 1
ATOM 6048 C CA . SER A 1 748 ? 22.702 29.099 -9.219 1.00 70.81 748 SER A CA 1
ATOM 6049 C C . SER A 1 748 ? 22.015 28.602 -10.490 1.00 70.81 748 SER A C 1
ATOM 6051 O O . SER A 1 748 ? 20.828 28.850 -10.691 1.00 70.81 748 SER A O 1
ATOM 6053 N N . TYR A 1 749 ? 22.729 27.842 -11.326 1.00 78.56 749 TYR A N 1
ATOM 6054 C CA . TYR A 1 749 ? 22.183 27.289 -12.564 1.00 78.56 749 TYR A CA 1
ATOM 6055 C C . TYR A 1 749 ? 21.013 26.335 -12.296 1.00 78.56 749 TYR A C 1
ATOM 6057 O O . TYR A 1 749 ? 19.953 26.471 -12.906 1.00 78.56 749 TYR A O 1
ATOM 6065 N N . ASN A 1 750 ? 21.182 25.385 -11.371 1.00 79.56 750 ASN A N 1
ATOM 6066 C CA . ASN A 1 750 ? 20.174 24.354 -11.130 1.00 79.56 750 ASN A CA 1
ATOM 6067 C C . ASN A 1 750 ? 18.922 24.894 -10.416 1.00 79.56 750 ASN A C 1
ATOM 6069 O O . ASN A 1 750 ? 17.860 24.291 -10.549 1.00 79.56 750 ASN A O 1
ATOM 6073 N N . LEU A 1 751 ? 19.018 26.018 -9.698 1.00 68.38 751 LEU A N 1
ATOM 6074 C CA . LEU A 1 751 ? 17.877 26.675 -9.050 1.00 68.38 751 LEU A CA 1
ATOM 6075 C C . LEU A 1 751 ? 16.990 27.449 -10.045 1.00 68.38 751 LEU A C 1
ATOM 6077 O O . L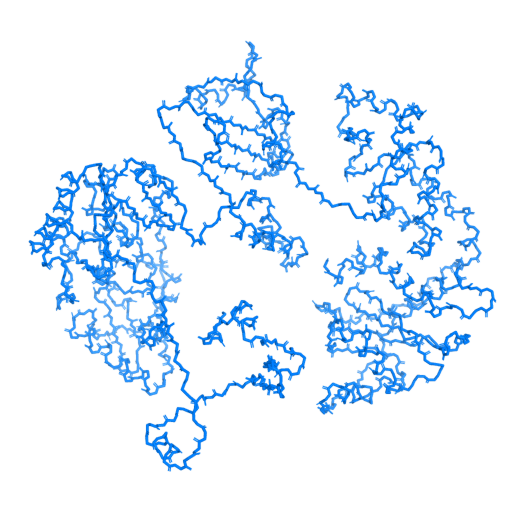EU A 1 751 ? 15.812 27.679 -9.784 1.00 68.38 751 LEU A O 1
ATOM 6081 N N . GLN A 1 752 ? 17.529 27.854 -11.197 1.00 70.12 752 GLN A N 1
ATOM 6082 C CA . GLN A 1 752 ? 16.804 28.676 -12.166 1.00 70.12 752 GLN A CA 1
ATOM 6083 C C . GLN A 1 752 ? 15.835 27.855 -13.028 1.00 70.12 752 GLN A C 1
ATOM 6085 O O . GLN A 1 752 ? 16.167 26.785 -13.533 1.00 70.12 752 GLN A O 1
ATOM 6090 N N . GLN A 1 753 ? 14.639 28.399 -13.268 1.00 72.81 753 GLN A N 1
ATOM 6091 C CA . GLN A 1 753 ? 13.647 27.784 -14.152 1.00 72.81 753 GLN A CA 1
ATOM 6092 C C . GLN A 1 753 ? 14.169 27.703 -15.596 1.00 72.81 753 GLN A C 1
ATOM 6094 O O . GLN A 1 753 ? 14.594 28.705 -16.182 1.00 72.81 753 GLN A O 1
ATOM 6099 N N . SER A 1 754 ? 14.104 26.511 -16.188 1.00 71.06 754 SER A N 1
ATOM 6100 C CA . SER A 1 754 ? 14.483 26.290 -17.584 1.00 71.06 754 SER A CA 1
ATOM 6101 C C . SER A 1 754 ? 13.270 26.414 -18.503 1.00 71.06 754 SER A C 1
ATOM 6103 O O . SER A 1 754 ? 12.243 25.770 -18.295 1.00 71.06 754 SER A O 1
ATOM 6105 N N . GLU A 1 755 ? 13.405 27.210 -19.565 1.00 66.81 755 GLU A N 1
ATOM 6106 C CA . GLU A 1 755 ? 12.325 27.495 -20.524 1.00 66.81 755 GLU A CA 1
ATOM 6107 C C . GLU A 1 755 ? 11.795 26.235 -21.219 1.00 66.81 755 GLU A C 1
ATOM 6109 O O . GLU A 1 755 ? 10.608 26.136 -21.502 1.00 66.81 755 GLU A O 1
ATOM 6114 N N . SER A 1 756 ? 12.668 25.251 -21.462 1.00 64.06 756 SER A N 1
ATOM 6115 C CA . SER A 1 756 ? 12.297 24.011 -22.160 1.00 64.06 756 SER A CA 1
ATOM 6116 C C . SER A 1 756 ? 11.471 23.033 -21.318 1.00 64.06 756 SER A C 1
ATOM 6118 O O . SER A 1 756 ? 10.790 22.186 -21.886 1.00 64.06 756 SER A O 1
ATOM 6120 N N . ILE A 1 757 ? 11.551 23.123 -19.986 1.00 68.69 757 ILE A N 1
ATOM 6121 C CA . ILE A 1 757 ? 10.933 22.163 -19.051 1.00 68.69 757 ILE A CA 1
ATOM 6122 C C . ILE A 1 757 ? 9.927 22.814 -18.096 1.00 68.69 757 ILE A C 1
ATOM 6124 O O . ILE A 1 757 ? 9.163 22.103 -17.459 1.00 68.69 757 ILE A O 1
ATOM 6128 N N . GLY A 1 758 ? 9.899 24.146 -17.986 1.00 68.75 758 GLY A N 1
ATOM 6129 C CA . GLY A 1 758 ? 8.941 24.867 -17.141 1.00 68.75 758 GLY A CA 1
ATOM 6130 C C . GLY A 1 758 ? 9.184 24.752 -15.630 1.00 68.75 758 GLY A C 1
ATOM 6131 O O . GLY A 1 758 ? 8.440 25.361 -14.868 1.00 68.75 758 GLY A O 1
ATOM 6132 N N . SER A 1 759 ? 10.238 24.056 -15.200 1.00 69.31 759 SER A N 1
ATOM 6133 C CA . SER A 1 759 ? 10.659 23.881 -13.799 1.00 69.31 759 SER A CA 1
ATOM 6134 C C . SER A 1 759 ? 12.169 24.094 -13.655 1.00 69.31 759 SER A C 1
ATOM 6136 O O . SER A 1 759 ? 12.885 24.227 -14.657 1.00 69.31 759 SER A O 1
ATOM 6138 N N . SER A 1 760 ? 12.670 24.165 -12.418 1.00 72.19 760 SER A N 1
ATOM 6139 C CA . SER A 1 760 ? 14.117 24.210 -12.174 1.00 72.19 760 SER A CA 1
ATOM 6140 C C . SER A 1 760 ? 14.747 22.815 -12.344 1.00 72.19 760 SER A C 1
ATOM 6142 O O . SER A 1 760 ? 14.113 21.809 -12.003 1.00 72.19 760 SER A O 1
ATOM 6144 N N . PRO A 1 761 ? 15.986 22.704 -12.861 1.00 76.88 761 PRO A N 1
ATOM 6145 C CA . PRO A 1 761 ? 16.690 21.425 -12.915 1.00 76.88 761 PRO A CA 1
ATOM 6146 C C . PRO A 1 761 ? 16.866 20.755 -11.549 1.00 76.88 761 PRO A C 1
ATOM 6148 O O . PRO A 1 761 ? 16.873 19.527 -11.474 1.00 76.88 761 PRO A O 1
ATOM 6151 N N . PHE A 1 762 ? 17.010 21.547 -10.480 1.00 71.06 762 PHE A N 1
ATOM 6152 C CA . PHE A 1 762 ? 17.136 21.052 -9.112 1.00 71.06 762 PHE A CA 1
ATOM 6153 C C . PHE A 1 762 ? 15.868 20.317 -8.676 1.00 71.06 762 PHE A C 1
ATOM 6155 O O . PHE A 1 762 ? 15.968 19.153 -8.303 1.00 71.06 762 PHE A O 1
ATOM 6162 N N . GLU A 1 763 ? 14.699 20.948 -8.832 1.00 65.25 763 GLU A N 1
ATOM 6163 C CA . GLU A 1 763 ? 13.387 20.353 -8.538 1.00 65.25 763 GLU A CA 1
ATOM 6164 C C . GLU A 1 763 ? 13.222 19.019 -9.282 1.00 65.25 763 GLU A C 1
ATOM 6166 O O . GLU A 1 763 ? 13.101 17.970 -8.666 1.00 65.25 763 GLU A O 1
ATOM 6171 N N . LEU A 1 764 ? 13.395 18.990 -10.605 1.00 68.94 764 LEU A N 1
ATOM 6172 C CA . LEU A 1 764 ? 13.225 17.745 -11.369 1.00 68.94 764 LEU A CA 1
ATOM 6173 C C . LEU A 1 764 ? 14.237 16.635 -11.030 1.00 68.94 764 LEU A C 1
ATOM 6175 O O . LEU A 1 764 ? 13.958 15.460 -11.274 1.00 68.94 764 LEU A O 1
ATOM 6179 N N . ALA A 1 765 ? 15.432 16.977 -10.539 1.00 59.75 765 ALA A N 1
ATOM 6180 C CA . ALA A 1 765 ? 16.480 16.003 -10.232 1.00 59.75 765 ALA A CA 1
ATOM 6181 C C . ALA A 1 765 ? 16.395 15.437 -8.814 1.00 59.75 765 ALA A C 1
ATOM 6183 O O . ALA A 1 765 ? 16.717 14.263 -8.620 1.00 59.75 765 ALA A O 1
ATOM 6184 N N . THR A 1 766 ? 15.987 16.244 -7.836 1.00 54.72 766 THR A N 1
ATOM 6185 C CA . THR A 1 766 ? 15.787 15.789 -6.452 1.00 54.72 766 THR A CA 1
ATOM 6186 C C . THR A 1 766 ? 14.391 15.227 -6.219 1.00 54.72 766 THR A C 1
ATOM 6188 O O . THR A 1 766 ? 14.160 14.583 -5.192 1.00 54.72 766 THR A O 1
ATOM 6191 N N . GLY A 1 767 ? 13.501 15.433 -7.195 1.00 42.91 767 GLY A N 1
ATOM 6192 C CA . GLY A 1 767 ? 12.070 15.390 -6.993 1.00 42.91 767 GLY A CA 1
ATOM 6193 C C . GLY A 1 767 ? 11.658 16.709 -6.369 1.00 42.91 767 GLY A C 1
ATOM 6194 O O . GLY A 1 767 ? 12.028 16.936 -5.196 1.00 42.91 767 GLY A O 1
#

Foldseek 3Di:
DPPDPDDDDPVNCVVQVWDQPVLQQWIWGDDPPDDIDIHHNDPDPDPPPDDDPVNVVVCVVVVNDDDDDDDDPPPVPVPQDPDPPLVVVLCVVLVVLADPDAQLDQADADPLFAEFAFAVPDDQAADAADDDDPVVVVVVVVVVVVCVSSVFKDAAPAPGAFYWDWDQDPVRDTDIDTACVVSQVRTDADPQDFDDPVLVLVLQLQFQWKKKWFFDVLQSNHFHPPPCQNSHWYQDPVHIMTGRTGDPPHHCSLVSSVVVVCVLCVVPPSPAWDDGRRIIMGTHHDPVVSSVSSSVVSVSCVVSVTHTHVVPMDGTDQWDQDPQWIHHNSDTHGHPQDADAQLLCVLCVVVVVCVDPPDDNDCAVSNVRSVVSVVVRSVDHDDADADDPVFDWDWDWADDLFKIKIFIDDPPTTHDIDMDTADPVRSPDDRDSRHDDDDDPDDDPVRVVCCVVPVVDDDDDDDDDVVRSVSNCCSHDDDDDDDDDDDPDCLVVQQLVLCVVAPVSVVVVVCQVVVVDPQWHDDPSFIAGPLRATEGHPGDCSLVVLLCCCAVDLLNLNPALPQSCVVNVNHHDDPCNSVVSNVVSVPDPLNVPQDDDDDDDPDDQDDDDQDPDWQQEKEWDKDAQADAAPQFGIWIWIATSHLRQIATFTHHNDQALLNVLVRCCVGPCVVPNDHNYYFYQPDPSPPVSNVQNNQVVVVHGDDDDDDDDHRTDPSVVVVVVSLVSSCVSDQDPVSHCSNVSRVSSSSNQQCTQDPVPRHGSVSRNVD

Organism: Prunus dulcis (NCBI:txid3755)

Nearest PDB structures (foldseek):
  4ol8-assembly1_A  TM=7.287E-01  e=2.642E-25  Saccharomyces cerevisiae
  7o24-assembly1_A  TM=7.550E-01  e=9.595E-20  White-tufted-ear marmoset simian foamy virus
  7o0g-assembly1_A  TM=4.849E-01  e=4.465E-24  White-tufted-ear marmoset simian foamy virus
  7kse-assembly1_A  TM=3.541E-01  e=1.937E-20  Eastern chimpanzee simian foamy virus
  7ksf-assembly1_A  TM=3.426E-01  e=6.317E-21  Eastern chimpanzee simian foamy virus